Protein AF-A0A1V5X9T9-F1 (afdb_monomer)

Foldseek 3Di:
DDDDDDDDDDDDDDDDDDDDDDDDDDDDDDDDDDDDDDDDDDDDDDDDDDDDDDDDDDDDDDDDDDDDDDDDDDDDDDDDDDDDDDYDDDDDDDDDDDDDDDDFDFFFDDPQPLAAAEAEADQLDDAPPDAQKDKDDFDFKAKEFAFEDFLRHTYQRWIWIAGNQQFTADTHRDPPPDPCVVRHIYIYGNQKYKFFFFEQLDAALLQLLAAAACDDVRVVCQFDADFDPLCQCPVPPVHDHDDTDRHDDPLSSQLLVVQAVLLRHQEYCHQPGDAHRHQHQQDPVRNVPLLAFHEAEEACQQCCPVRDFDLDDNPGPHHHFCVRNVVGLAYEYEALLGFHSSRVVRLVNCCDDRNVNQALRYEYEFNQNDDLVSLLSNQLRNHAYEFFQQLSCRHHLGGHLVLLNQLSLHLYAYHQYYNHRGASYQLSSLVLVVCLLVQAALVSDDLSSVLCNGAQSSCSNGSQNQAGRGSDGLHRNFMWMFRNPVPPPPSSCSSSNDDSQRTAFTAHSNHTFKHQQVVCVSVVNVVFAWAQFFPCLVVDVCRRGGDSVTTMGGRGCVRRPPPRHPVSSQVSSVVRAGSDDPDDGVNRRDSQRADDPPDGWGQGADPQQRNGLNDGLVRDLASNHRFHQGPSCVRDADQPQPLSRGSSRQSASPHNVDNPHSDGRNSQQHSSQNDGSSQALDSNFRDVVNDQQCPQSHHPRPALCSNAHQHRSRAGDQDADAQQSCQVRDDFFGKHKHFQWFFQFFFDQDAQFGWTKTADPDHDQSRIAIEGAGRDGDPDDGAKTWIKIFGWHADQNGIHGYHPMDIDDIDHGDHDDAAEDELCCCPDPNVNSQASGKHKYAWWFWADDPPAIWTDDPPGTAGEDANRADEDDDDDHPDIFRMAIFGWHHHNNGIYTYGHYPVRGHD

Secondary structure (DSSP, 8-state):
------------------------------------------------------------------------------------------------------SPP--PPPPTT-PPEEEE-----SPPSSSS-EEE--SS-EEEEEEEE-SSEEEEEEEEEE-TTSBEEEEES--TTSTTTTTSEEEEEEEEEEEEPEEE----GGGTT---TTSGGGGGGTT---SBHHHHHHT-TTPPPP-------HHHHHHHHHHHHHTTEEEE--SS--S-SSEETT-GGGS-S-SSPPPEEES-TT--TT----SSS---S-PPPHHHHTTSS-EEEEE--BSSHHHHHHHHHTTSGGG---STTBEEEE-TT--HHHHHHHHHTTPEEEE-HHHHHHHHS----HHHHHTTT--EEE----TTTS-SSHHHHHHHHHHHHHHTSTT-S-HHHHHHHTTHHHHHTTT-TTTSSS--TTSB--EEEEEGGG-TT-TTHHHHT--TTTEEEEEETTEEEEEEHHHHHHTT-TTSEEPPPPTTGGG-GGGSSTBTTB-EEE-HHHHH-TT--HHHHHHHHTTTS-S--SSSPTTPPP-S--B-SSS-B-----SS-SS-SSS-TTT-SSTTS-----TTTTTS---SS-SSS-TTT-S-TT-TT-SS-----BTTBSS-SSS-TTT-SSTTS--TT---SS-SSS-TTT-SSTTS---TTPPPP--EE-HHHHHHH--TT-EEEEEEEEEEEE----TT-EEEEEE-SS--TT-EEEEEEETSPP---TT-EEEEEEEEEEETTEEEEPSS-EEEEEE--PPPPPEEE-HHHHHSTTGGGGBT-EEEEEEEEEEEETTEEEEEETTEEEEE--TT--SSSPPPTT-EEEEEEEEEEEETTEEEEE--SGGGEE-

Solvent-accessible surface area (backbone atoms only — not comparable to full-atom values): 49089 Å² total; per-residue (Å²): 134,87,81,88,86,85,89,88,82,89,80,92,88,89,83,91,84,94,85,92,87,90,81,87,84,87,77,89,85,83,82,87,88,88,89,84,88,89,84,85,88,80,87,87,87,84,91,81,84,85,84,87,86,87,81,89,85,85,85,87,84,88,86,89,78,88,86,87,84,85,86,89,86,84,88,89,85,87,82,84,89,89,88,86,82,84,84,89,84,80,89,82,91,80,82,90,82,91,78,93,80,79,67,89,65,76,26,68,69,69,64,94,80,77,68,59,51,78,42,84,41,55,85,66,68,74,54,48,100,68,68,56,54,46,76,47,91,53,48,74,22,37,35,42,32,14,31,30,46,35,63,59,34,32,22,42,36,6,33,39,33,28,42,75,83,8,35,21,71,34,61,41,59,74,52,72,84,42,87,56,44,85,47,20,20,37,37,45,13,48,44,21,28,39,34,33,12,26,27,35,51,28,32,34,33,35,35,44,66,36,43,34,61,31,43,81,97,34,46,86,46,59,85,49,61,46,46,36,58,42,24,38,70,66,37,35,97,90,40,71,48,62,96,71,60,79,74,33,50,72,41,27,29,31,36,48,38,46,29,27,38,45,48,24,33,33,34,29,28,25,67,79,40,78,81,38,79,37,28,28,46,48,33,66,96,30,39,81,77,63,64,61,72,32,26,44,74,30,81,52,50,40,49,43,84,90,50,72,77,46,64,71,76,71,88,54,84,38,67,58,35,31,72,63,49,68,70,41,73,14,31,38,34,52,38,12,47,25,56,32,52,35,18,27,33,47,45,61,45,34,62,39,81,71,23,32,62,66,32,58,57,23,18,38,32,52,45,33,24,60,50,70,70,53,41,54,54,44,21,75,39,50,24,19,40,29,43,32,63,31,30,33,14,34,43,46,17,41,59,55,66,55,55,36,37,51,67,42,19,28,38,50,15,32,19,37,39,39,45,41,33,14,27,75,24,54,34,56,38,33,53,34,50,50,51,37,25,64,41,22,40,61,50,68,71,51,44,57,55,58,44,34,17,25,12,44,29,12,12,56,44,55,67,35,56,62,35,39,28,41,49,44,53,49,12,42,30,32,30,16,30,21,51,16,79,90,22,81,90,40,62,45,42,21,59,48,69,27,52,64,71,31,34,45,35,25,20,54,46,58,40,81,43,37,22,33,36,70,56,37,36,72,71,74,43,60,86,36,44,73,39,67,46,32,76,55,19,86,82,38,84,66,16,65,40,16,46,60,48,41,60,27,26,36,33,46,40,83,65,57,35,98,84,47,36,60,69,55,17,45,62,57,21,51,87,55,48,53,72,49,53,73,65,83,52,88,67,61,45,44,52,56,30,38,39,80,67,98,48,57,24,67,34,58,53,47,98,58,21,47,13,10,40,61,51,45,40,94,79,36,50,32,50,42,21,51,55,51,55,35,78,69,50,81,66,34,60,53,44,76,49,67,66,68,47,14,32,55,59,33,77,29,49,80,40,60,88,43,92,80,41,94,63,50,51,36,49,55,21,76,46,34,44,81,49,42,45,66,75,37,40,34,58,77,39,64,49,72,81,64,52,42,79,50,69,31,63,48,12,46,83,65,38,90,41,48,78,48,67,32,44,38,46,47,63,50,62,58,52,80,45,53,45,33,57,43,70,75,69,58,54,72,71,40,48,40,19,35,66,59,28,26,24,70,38,67,48,70,79,56,79,59,72,12,20,35,22,33,26,32,82,68,80,50,75,30,12,24,33,32,39,38,41,38,71,44,74,66,90,73,54,67,7,24,27,27,24,41,39,34,34,35,32,69,58,59,81,29,69,27,29,43,68,88,51,48,79,44,75,79,42,90,51,73,63,76,82,57,48,78,49,55,43,51,47,58,69,41,96,54,22,75,36,39,34,37,26,56,32,30,35,64,58,33,30,31,36,78,46,91,96,48,37,18,43,32,38,90,94,30,64,37,38,48,41,65,91,60,48,75,48,76,84,76,85,61,60,81,42,64,25,55,30,39,34,29,29,34,43,46,55,85,80,43,60,35,36,36,37,42,40,61,86,30,52,38,99

Sequence (907 aa):
MQRKQSYSWLAASLGAAFVLFAGACGGDDSDSPPQGKPGVSGSGGGAGEAGMAGEAGTSGGGTGGEETGGGGTGGGGTGGGGTGGESGGTGGGGTGGGGAGGGPGQCSVPDPGETSAVHTCGSLGNPPASGTCSVTAGSGSTVYRGIVLAPDDVYEGGEVLVDSKGMIQCVGCDCSGDPSYAAATKVVCPKGVISPGLINAHDHVTFGNNRPYGTGDYNALKDVRYQHRHEWRKGKNGLPKIPVSGSASQAVQTGVELRFMMSGATSINGSNGAKGILRNLDRDDKNDGLGLGALEYQTFPLGDNDGQMIANGCNYPKMDTSSWAQGHPFYVPHVAEGINKEARNEFVCLSQGNNNLLFNKAAWIHGVGLVADDVKYFSRTGTKLIWSPRTNVSLYGDTNRLTLFHKAGAIIALGTDWVASGSMNLSRMFDCIRGLNENNFGGYFTDEDLWRMATTNGAFATGTDSVLGMLKKTYVADIAIFNGAKHDKNPHAAVTNAGLTDTVLVLRGGRPMYGDAALLTSLGKGGCEDMPPAADAASNSAWQTGVCGVPKKACVADDVGGGVTLAGVVGALTPIYPLYYCGVPEYEPSCVPMRTNPVSYGGIPTADDQDGDGIPDSADNCPTVFNPIRSLDGNKQGDFDGDGIGDECDVCPFDANNSACEYNWAANDVDCDGIKNGSDNCPYVANAGQEDQDGDGKGDACDKCPTVPNPGAQKCPAGTTSIEQARKTFSTGDDVMFQGVVVTGVRKPVGSSNGFYLSDPNPVPWGCIFVHTGKDTPTVSVGDRIDIKGVLDEYNGLNQLKIGFQITNSTPGAPLAPMVVTVAELVGANAESYESCRVEIQTVSTVTMGSGIAFAQGSSQIRASNFIWAGGAFPTAGKSYASVRGFSSVFGGDREYLPQTDADLTP

Mean predicted aligned error: 13.65 Å

Nearest PDB structures (foldseek):
  4v1y-assembly2_G  TM=6.852E-01  e=7.636E-18  Pseudomonas sp. ADP
  5hmf-assembly1_A  TM=7.311E-01  e=8.620E-17  Paenarthrobacter aurescens
  4f0r-assembly1_A  TM=6.823E-01  e=3.068E-16  Chromobacterium violaceum ATCC 12472
  5hme-assembly1_A  TM=6.903E-01  e=2.049E-16  Paenarthrobacter aurescens
  6oha-assembly1_A-2  TM=6.385E-01  e=9.788E-15  Saccharomyces cerevisiae S288C

pLDDT: mean 83.66, std 21.76, range [23.48, 98.81]

Radius of gyration: 33.35 Å; Cα contacts (8 Å, |Δi|>4): 2067; chains: 1; bounding box: 82×102×99 Å

Structure (mmCIF, N/CA/C/O backbone):
data_AF-A0A1V5X9T9-F1
#
_entry.id   AF-A0A1V5X9T9-F1
#
loop_
_atom_site.group_PDB
_atom_site.id
_atom_site.type_symbol
_atom_site.label_atom_id
_atom_site.label_alt_id
_atom_site.label_comp_id
_atom_site.label_asym_id
_atom_site.label_entity_id
_atom_site.label_seq_id
_atom_site.pdbx_PDB_ins_code
_atom_site.Cartn_x
_atom_site.Cartn_y
_atom_site.Cartn_z
_atom_site.occupancy
_atom_site.B_iso_or_equiv
_atom_site.auth_seq_id
_atom_site.auth_comp_id
_atom_site.auth_asym_id
_atom_site.auth_atom_id
_atom_site.pdbx_PDB_model_num
ATOM 1 N N . MET A 1 1 ? -10.183 59.490 12.803 1.00 29.75 1 MET A N 1
ATOM 2 C CA . MET A 1 1 ? -11.385 59.346 13.656 1.00 29.75 1 MET A CA 1
ATOM 3 C C . MET A 1 1 ? -11.440 57.892 14.082 1.00 29.75 1 MET A C 1
ATOM 5 O O . MET A 1 1 ? -11.412 57.044 13.213 1.00 29.75 1 MET A O 1
ATOM 9 N N . GLN A 1 2 ? -11.052 57.623 15.330 1.00 28.70 2 GLN A N 1
ATOM 10 C CA . GLN A 1 2 ? -11.929 57.299 16.474 1.00 28.70 2 GLN A CA 1
ATOM 11 C C . GLN A 1 2 ? -12.209 55.784 16.528 1.00 28.70 2 GLN A C 1
ATOM 13 O O . GLN A 1 2 ? -12.615 55.224 15.529 1.00 28.70 2 GLN A O 1
ATOM 18 N N . ARG A 1 3 ? -12.033 55.062 17.638 1.00 26.33 3 ARG A N 1
ATOM 19 C CA . ARG A 1 3 ? -11.663 55.416 19.017 1.00 26.33 3 ARG A CA 1
ATOM 20 C C . ARG A 1 3 ? -11.186 54.138 19.725 1.00 26.33 3 ARG A C 1
ATOM 22 O O . ARG A 1 3 ? -11.786 53.084 19.574 1.00 26.33 3 ARG A O 1
ATOM 29 N N . LYS A 1 4 ? -10.127 54.298 20.519 1.00 31.45 4 LYS A N 1
ATOM 30 C CA . LYS A 1 4 ? -9.662 53.414 21.598 1.00 31.45 4 LYS A CA 1
ATOM 31 C C . LYS A 1 4 ? -10.639 53.447 22.784 1.00 31.45 4 LYS A C 1
ATOM 33 O O . LYS A 1 4 ? -11.271 54.484 22.975 1.00 31.45 4 LYS A O 1
ATOM 38 N N . GLN A 1 5 ? -10.568 52.454 23.674 1.00 28.72 5 GLN A N 1
ATOM 39 C CA . GLN A 1 5 ? -10.102 52.706 25.047 1.00 28.72 5 GLN A CA 1
ATOM 40 C C . GLN A 1 5 ? -9.668 51.431 25.789 1.00 28.72 5 GLN A C 1
ATOM 42 O O . GLN A 1 5 ? -10.273 50.373 25.678 1.00 28.72 5 GLN A O 1
ATOM 47 N N . SER A 1 6 ? -8.557 51.602 26.500 1.00 28.83 6 SER A N 1
ATOM 48 C CA . SER A 1 6 ? -7.840 50.712 27.418 1.00 28.83 6 SER A CA 1
ATOM 49 C C . SER A 1 6 ? -8.423 50.802 28.835 1.00 28.83 6 SER A C 1
ATOM 51 O O . SER A 1 6 ? -9.151 51.751 29.081 1.00 28.83 6 SER A O 1
ATOM 53 N N . TYR A 1 7 ? -7.992 49.952 29.778 1.00 23.48 7 TYR A N 1
ATOM 54 C CA . TYR A 1 7 ? -7.435 50.391 31.076 1.00 23.48 7 TYR A CA 1
ATOM 55 C C . TYR A 1 7 ? -6.606 49.266 31.730 1.00 23.48 7 TYR A C 1
ATOM 57 O O . TYR A 1 7 ? -6.985 48.101 31.718 1.00 23.48 7 TYR A O 1
ATOM 65 N N . SER A 1 8 ? -5.448 49.665 32.260 1.00 24.98 8 SER A N 1
ATOM 66 C CA . SER A 1 8 ? -4.505 48.915 33.108 1.00 24.98 8 SER A CA 1
ATOM 67 C C . SER A 1 8 ? -4.621 49.428 34.558 1.00 24.98 8 SER A C 1
ATOM 69 O O . SER A 1 8 ? -5.378 50.371 34.774 1.00 24.98 8 SER A O 1
ATOM 71 N N . TRP A 1 9 ? -3.844 48.848 35.487 1.00 24.05 9 TRP A N 1
ATOM 72 C CA . TRP A 1 9 ? -3.087 49.442 36.626 1.00 24.05 9 TRP A CA 1
ATOM 73 C C . TRP A 1 9 ? -3.124 48.473 37.838 1.00 24.05 9 TRP A C 1
ATOM 75 O O . TRP A 1 9 ? -4.208 48.095 38.261 1.00 24.05 9 TRP A O 1
ATOM 85 N N . LEU A 1 10 ? -1.997 47.841 38.236 1.00 27.02 10 LEU A N 1
ATOM 86 C CA . LEU A 1 10 ? -0.886 48.296 39.129 1.00 27.02 10 LEU A CA 1
ATOM 87 C C . LEU A 1 10 ? -1.239 48.150 40.636 1.00 27.02 10 LEU A C 1
ATOM 89 O O . LEU A 1 10 ? -2.405 48.266 40.971 1.00 27.02 10 LEU A O 1
ATOM 93 N N . ALA A 1 11 ? -0.361 47.911 41.626 1.00 27.97 11 ALA A N 1
ATOM 94 C CA . ALA A 1 11 ? 1.094 48.052 41.828 1.00 27.97 11 ALA A CA 1
ATOM 95 C C . ALA A 1 11 ? 1.506 47.235 43.106 1.00 27.97 11 ALA A C 1
ATOM 97 O O . ALA A 1 11 ? 0.635 46.996 43.936 1.00 27.97 11 ALA A O 1
ATOM 98 N N . ALA A 1 12 ? 2.735 46.690 43.241 1.00 29.16 12 ALA A N 1
ATOM 99 C CA . ALA A 1 12 ? 3.915 47.232 43.985 1.00 29.16 12 ALA A CA 1
ATOM 100 C C . ALA A 1 12 ? 3.865 47.038 45.536 1.00 29.16 12 ALA A C 1
ATOM 102 O O . ALA A 1 12 ? 2.781 47.051 46.095 1.00 29.16 12 ALA A O 1
ATOM 103 N N . SER A 1 13 ? 4.921 46.897 46.363 1.00 28.73 13 SER A N 1
ATOM 104 C CA . SER A 1 13 ? 6.408 46.864 46.294 1.00 28.73 13 SER A CA 1
ATOM 105 C C . SER A 1 13 ? 6.989 46.824 47.742 1.00 28.73 13 SER A C 1
ATOM 107 O O . SER A 1 13 ? 6.214 47.071 48.662 1.00 28.73 13 SER A O 1
ATOM 109 N N . LEU A 1 14 ? 8.330 46.661 47.891 1.00 23.80 14 LEU A N 1
ATOM 110 C CA . LEU A 1 14 ? 9.285 47.011 49.006 1.00 23.80 14 LEU A CA 1
ATOM 111 C C . LEU A 1 14 ? 10.037 45.784 49.596 1.00 23.80 14 LEU A C 1
ATOM 113 O O . LEU A 1 14 ? 9.396 44.781 49.859 1.00 23.80 14 LEU A O 1
ATOM 117 N N . GLY A 1 15 ? 11.353 45.739 49.884 1.00 25.14 15 GLY A N 1
ATOM 118 C CA . GLY A 1 15 ? 12.494 46.664 49.735 1.00 25.14 15 GLY A CA 1
ATOM 119 C C . GLY A 1 15 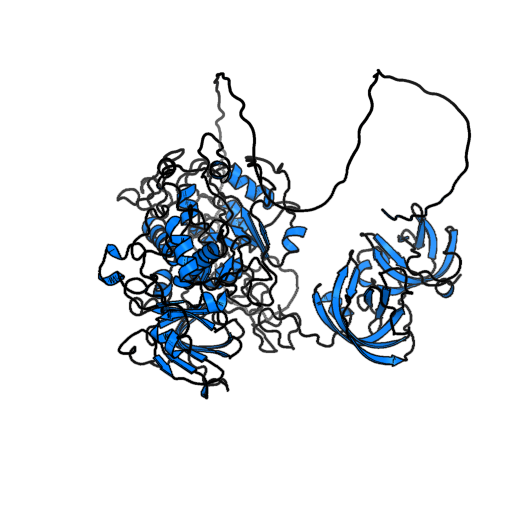? 13.540 46.566 50.891 1.00 25.14 15 GLY A C 1
ATOM 120 O O . GLY A 1 15 ? 13.201 46.976 51.991 1.00 25.14 15 GLY A O 1
ATOM 121 N N . ALA A 1 16 ? 14.791 46.136 50.584 1.00 27.92 16 ALA A N 1
ATOM 122 C CA . ALA A 1 16 ? 16.129 46.402 51.222 1.00 27.92 16 ALA A CA 1
ATOM 123 C C . ALA A 1 16 ? 16.453 45.881 52.676 1.00 27.92 16 ALA A C 1
ATOM 125 O O . ALA A 1 16 ? 15.533 45.737 53.464 1.00 27.92 16 ALA A O 1
ATOM 126 N N . ALA A 1 17 ? 17.689 45.597 53.175 1.00 28.34 17 ALA A N 1
ATOM 127 C CA . ALA A 1 17 ? 19.102 45.775 52.741 1.00 28.34 17 ALA A CA 1
ATOM 128 C C . ALA A 1 17 ? 20.172 45.052 53.664 1.00 28.34 17 ALA A C 1
ATOM 130 O O . ALA A 1 17 ? 19.862 44.808 54.825 1.00 28.34 17 ALA A O 1
ATOM 131 N N . PHE A 1 18 ? 21.438 44.903 53.174 1.00 24.08 18 PHE A N 1
ATOM 132 C CA . PHE A 1 18 ? 22.801 44.842 53.838 1.00 24.08 18 PHE A CA 1
ATOM 133 C C . PHE A 1 18 ? 23.236 43.610 54.716 1.00 24.08 18 PHE A C 1
ATOM 135 O O . PHE A 1 18 ? 22.434 43.147 55.510 1.00 24.08 18 PHE A O 1
ATOM 142 N N . VAL A 1 19 ? 24.447 42.976 54.668 1.00 25.09 19 VAL A N 1
ATOM 143 C CA . VAL A 1 19 ? 25.884 43.410 54.802 1.00 25.09 19 VAL A CA 1
ATOM 144 C C . VAL A 1 19 ? 26.933 42.304 54.375 1.00 25.09 19 VAL A C 1
ATOM 146 O O . VAL A 1 19 ? 26.718 41.148 54.711 1.00 25.09 19 VAL A O 1
ATOM 149 N N . LEU A 1 20 ? 28.059 42.714 53.720 1.00 25.80 20 LEU A N 1
ATOM 150 C CA . LEU A 1 20 ? 29.525 42.305 53.647 1.00 25.80 20 LEU A CA 1
ATOM 151 C C . LEU A 1 20 ? 30.052 40.878 54.063 1.00 25.80 20 LEU A C 1
ATOM 153 O O . LEU A 1 20 ? 29.479 40.277 54.954 1.00 25.80 20 LEU A O 1
ATOM 157 N N . PHE A 1 21 ? 31.179 40.265 53.602 1.00 25.25 21 PHE A N 1
ATOM 158 C CA . PHE A 1 21 ? 32.531 40.703 53.144 1.00 25.25 21 PHE A CA 1
ATOM 159 C C . PHE A 1 21 ? 33.311 39.564 52.377 1.00 25.25 21 PHE A C 1
ATOM 161 O O . PHE A 1 21 ? 33.270 38.415 52.798 1.00 25.25 21 PHE A O 1
ATOM 168 N N . ALA A 1 22 ? 34.056 39.958 51.323 1.00 26.48 22 ALA A N 1
ATOM 169 C CA . ALA A 1 22 ? 35.305 39.484 50.652 1.00 26.48 22 ALA A CA 1
ATOM 170 C C . ALA A 1 22 ? 35.710 38.028 50.283 1.00 26.48 22 ALA A C 1
ATOM 172 O O . ALA A 1 22 ? 35.716 37.110 51.096 1.00 26.48 22 ALA A O 1
ATOM 173 N N . GLY A 1 23 ? 36.317 37.962 49.076 1.00 25.78 23 GLY A N 1
ATOM 174 C CA . GLY A 1 23 ? 37.360 37.022 48.622 1.00 25.78 23 GLY A CA 1
ATOM 175 C C . GLY A 1 23 ? 37.301 36.717 47.106 1.00 25.78 23 GLY A C 1
ATOM 176 O O . GLY A 1 23 ? 36.854 35.637 46.757 1.00 25.78 23 GLY A O 1
ATOM 177 N N . ALA A 1 24 ? 37.453 37.679 46.173 1.00 28.02 24 ALA A N 1
ATOM 178 C CA . ALA A 1 24 ? 38.712 38.048 45.471 1.00 28.02 24 ALA A CA 1
ATOM 179 C C . ALA A 1 24 ? 39.486 36.833 44.894 1.00 28.02 24 ALA A C 1
ATOM 181 O O . ALA A 1 24 ? 39.808 35.928 45.652 1.00 28.02 24 ALA A O 1
ATOM 182 N N . CYS A 1 25 ? 39.867 36.710 43.615 1.00 25.33 25 CYS A N 1
ATOM 183 C CA . CYS A 1 25 ? 39.962 37.575 42.419 1.00 25.33 25 CYS A CA 1
ATOM 184 C C . CYS A 1 25 ? 39.828 36.649 41.180 1.00 25.33 25 CYS A C 1
ATOM 186 O O . CYS A 1 25 ? 40.180 35.476 41.289 1.00 25.33 25 CYS A O 1
ATOM 188 N N . GLY A 1 26 ? 39.325 37.044 40.004 1.00 28.17 26 GLY A N 1
ATOM 189 C CA . GLY A 1 26 ? 39.460 38.322 39.281 1.00 28.17 26 GLY A CA 1
ATOM 190 C C . GLY A 1 26 ? 40.519 38.144 38.176 1.00 28.17 26 GLY A C 1
ATOM 191 O O . GLY A 1 26 ? 41.559 37.551 38.448 1.00 28.17 26 GLY A O 1
ATOM 192 N N . GLY A 1 27 ? 40.351 38.575 36.928 1.00 29.17 27 GLY A N 1
ATOM 193 C CA . GLY A 1 27 ? 39.357 39.436 36.277 1.00 29.17 27 GLY A CA 1
ATOM 194 C C . GLY A 1 27 ? 39.598 39.373 34.750 1.00 29.17 27 GLY A C 1
ATOM 195 O O . GLY A 1 27 ? 40.631 38.846 34.329 1.00 29.17 27 GLY A O 1
ATOM 196 N N . ASP A 1 28 ? 38.608 39.663 33.903 1.00 31.91 28 ASP A N 1
ATOM 197 C CA . ASP A 1 28 ? 38.142 41.021 33.524 1.00 31.91 28 ASP A CA 1
ATOM 198 C C . ASP A 1 28 ? 39.158 41.682 32.565 1.00 31.91 28 ASP A C 1
ATOM 200 O O . ASP A 1 28 ? 40.362 41.510 32.709 1.00 31.91 28 ASP A O 1
ATOM 204 N N . ASP A 1 29 ? 38.827 42.464 31.546 1.00 31.67 29 ASP A N 1
ATOM 205 C CA . ASP A 1 29 ? 37.596 43.112 31.103 1.00 31.67 29 ASP A CA 1
ATOM 206 C C . ASP A 1 29 ? 37.936 43.799 29.762 1.00 31.67 29 ASP A C 1
ATOM 208 O O . ASP A 1 29 ? 39.116 43.960 29.428 1.00 31.67 29 ASP A O 1
ATOM 212 N N . SER A 1 30 ? 36.935 44.289 29.026 1.00 26.73 30 SER A N 1
ATOM 213 C CA . SER A 1 30 ? 36.729 45.747 28.855 1.00 26.73 30 SER A CA 1
ATOM 214 C C . SER A 1 30 ? 35.942 46.144 27.594 1.00 26.73 30 SER A C 1
ATOM 216 O O . SER A 1 30 ? 36.317 45.872 26.457 1.00 26.73 30 SER A O 1
ATOM 218 N N . ASP A 1 31 ? 34.845 46.849 27.882 1.00 26.97 31 ASP A N 1
ATOM 219 C CA . ASP A 1 31 ? 34.417 48.139 27.327 1.00 26.97 31 ASP A CA 1
ATOM 220 C C . ASP A 1 31 ? 33.987 48.313 25.852 1.00 26.97 31 ASP A C 1
ATOM 222 O O . ASP A 1 31 ? 34.761 48.367 24.901 1.00 26.97 31 ASP A O 1
ATOM 226 N N . SER A 1 32 ? 32.684 48.599 25.719 1.00 26.34 32 SER A N 1
ATOM 227 C CA . SER A 1 32 ? 32.084 49.585 24.785 1.00 26.34 32 SER A CA 1
ATOM 228 C C . SER A 1 32 ? 32.168 51.007 25.416 1.00 26.34 32 SER A C 1
ATOM 230 O O . SER A 1 32 ? 32.706 51.080 26.518 1.00 26.34 32 SER A O 1
ATOM 232 N N . PRO A 1 33 ? 31.579 52.135 24.912 1.00 47.97 33 PRO A N 1
ATOM 233 C CA . PRO A 1 33 ? 30.671 52.421 23.767 1.00 47.97 33 PRO A CA 1
ATOM 234 C C . PRO A 1 33 ? 31.127 53.757 23.045 1.00 47.97 33 PRO A C 1
ATOM 236 O O . PRO A 1 33 ? 32.329 54.003 23.106 1.00 47.97 33 PRO A O 1
ATOM 239 N N . PRO A 1 34 ? 30.331 54.685 22.417 1.00 40.62 34 PRO A N 1
ATOM 240 C CA . PRO A 1 34 ? 28.868 54.792 22.272 1.00 40.62 34 PRO A CA 1
ATOM 241 C C . PRO A 1 34 ? 28.279 55.422 20.969 1.00 40.62 34 PRO A C 1
ATOM 243 O O . PRO A 1 34 ? 28.959 56.001 20.133 1.00 40.62 34 PRO A O 1
ATOM 246 N N . GLN A 1 35 ? 26.935 55.419 20.953 1.00 24.69 35 GLN A N 1
ATOM 247 C CA . GLN A 1 35 ? 25.982 56.412 20.399 1.00 24.69 35 GLN A CA 1
ATOM 248 C C . GLN A 1 35 ? 25.207 56.067 19.114 1.00 24.69 35 GLN A C 1
ATOM 250 O O . GLN A 1 35 ? 25.778 55.894 18.047 1.00 24.69 35 GLN A O 1
ATOM 255 N N . GLY A 1 36 ? 23.865 56.128 19.226 1.00 25.28 36 GLY A N 1
ATOM 256 C CA . GLY A 1 36 ? 22.989 56.486 18.097 1.00 25.28 36 GLY A CA 1
ATOM 257 C C . GLY A 1 36 ? 21.684 55.697 17.903 1.00 25.28 36 GLY A C 1
ATOM 258 O O . GLY A 1 36 ? 21.521 55.035 16.892 1.00 25.28 36 GLY A O 1
ATOM 259 N N . LYS A 1 37 ? 20.733 55.799 18.842 1.00 26.12 37 LYS A N 1
ATOM 260 C CA . LYS A 1 37 ? 19.285 55.468 18.702 1.00 26.12 37 LYS A CA 1
ATOM 261 C C . LYS A 1 37 ? 18.599 56.231 17.526 1.00 26.12 37 LYS A C 1
ATOM 263 O O . LYS A 1 37 ? 19.155 57.248 17.122 1.00 26.12 37 LYS A O 1
ATOM 268 N N . PRO A 1 38 ? 17.294 56.016 17.205 1.00 38.31 38 PRO A N 1
ATOM 269 C CA . PRO A 1 38 ? 16.464 54.787 17.188 1.00 38.31 38 PRO A CA 1
ATOM 270 C C . PRO A 1 38 ? 15.425 54.727 16.017 1.00 38.31 38 PRO A C 1
ATOM 272 O O . PRO A 1 38 ? 15.161 55.724 15.352 1.00 38.31 38 PRO A O 1
ATOM 275 N N . GLY A 1 39 ? 14.710 53.601 15.864 1.00 24.17 39 GLY A N 1
ATOM 276 C CA . GLY A 1 39 ? 13.440 53.516 15.104 1.00 24.17 39 GLY A CA 1
ATOM 277 C C . GLY A 1 39 ? 13.076 52.073 14.711 1.00 24.17 39 GLY A C 1
ATOM 278 O O . GLY A 1 39 ? 13.579 51.594 13.712 1.00 24.17 39 GLY A O 1
ATOM 279 N N . VAL A 1 40 ? 12.479 51.258 15.592 1.00 26.22 40 VAL A N 1
ATOM 280 C CA . VAL A 1 40 ? 11.028 50.990 15.790 1.00 26.22 40 VAL A CA 1
ATOM 281 C C . VAL A 1 40 ? 10.386 50.005 14.785 1.00 26.22 40 VAL A C 1
ATOM 283 O O . VAL A 1 40 ? 10.335 50.267 13.591 1.00 26.22 40 VAL A O 1
ATOM 286 N N . SER A 1 41 ? 9.738 48.983 15.379 1.00 24.81 41 SER A N 1
ATOM 287 C CA . SER A 1 41 ? 8.691 48.046 14.891 1.00 24.81 41 SER A CA 1
ATOM 288 C C . SER A 1 41 ? 9.126 46.886 13.977 1.00 24.81 41 SER A C 1
ATOM 290 O O . SER A 1 41 ? 9.930 47.091 13.088 1.00 24.81 41 SER A O 1
ATOM 292 N N . GLY A 1 42 ? 8.641 45.646 14.123 1.00 25.25 42 GLY A N 1
ATOM 293 C CA . GLY A 1 42 ? 7.648 45.070 15.038 1.00 25.25 42 GLY A CA 1
ATOM 294 C C . GLY A 1 42 ? 7.390 43.573 14.748 1.00 25.25 42 GLY A C 1
ATOM 295 O O . GLY A 1 42 ? 7.763 43.087 13.690 1.00 25.25 42 GLY A O 1
ATOM 296 N N . SER A 1 43 ? 6.741 42.912 15.721 1.00 26.44 43 SER A N 1
ATOM 297 C CA . SER A 1 43 ? 5.884 41.697 15.681 1.00 26.44 43 SER A CA 1
ATOM 298 C C . SER A 1 43 ? 6.342 40.391 15.009 1.00 26.44 43 SER A C 1
ATOM 300 O O . SER A 1 43 ? 6.754 40.364 13.858 1.00 26.44 43 SER A O 1
ATOM 302 N N . GLY A 1 44 ? 6.100 39.278 15.715 1.00 26.27 44 GLY A N 1
ATOM 303 C CA . GLY A 1 44 ? 6.104 37.922 15.160 1.00 26.27 44 GLY A CA 1
ATOM 304 C C . GLY A 1 44 ? 4.726 37.409 14.713 1.00 26.27 44 GLY A C 1
ATOM 305 O O . GLY A 1 44 ? 3.707 38.037 14.995 1.00 26.27 44 GLY A O 1
ATOM 306 N N . GLY A 1 45 ? 4.741 36.215 14.101 1.00 25.89 45 GLY A N 1
ATOM 307 C CA . GLY A 1 45 ? 3.624 35.261 14.016 1.00 25.89 45 GLY A CA 1
ATOM 308 C C . GLY A 1 45 ? 3.021 35.000 12.623 1.00 25.89 45 GLY A C 1
ATOM 309 O O . GLY A 1 45 ? 2.384 35.886 12.072 1.00 25.89 45 GLY A O 1
ATOM 310 N N . GLY A 1 46 ? 3.102 33.739 12.155 1.00 24.17 46 GLY A N 1
ATOM 311 C CA . GLY A 1 46 ? 2.033 33.056 11.393 1.00 24.17 46 GLY A CA 1
ATOM 312 C C . GLY A 1 46 ? 2.113 32.983 9.853 1.00 24.17 46 GLY A C 1
ATOM 313 O O . GLY A 1 46 ? 1.912 33.985 9.189 1.00 24.17 46 GLY A O 1
ATOM 314 N N . ALA A 1 47 ? 2.319 31.753 9.350 1.00 27.34 47 ALA A N 1
ATOM 315 C CA . ALA A 1 47 ? 1.889 31.104 8.089 1.00 27.34 47 ALA A CA 1
ATOM 316 C C . ALA A 1 47 ? 1.661 31.900 6.772 1.00 27.34 47 ALA A C 1
ATOM 318 O O . ALA A 1 47 ? 0.849 32.818 6.723 1.00 27.34 47 ALA A O 1
ATOM 319 N N . GLY A 1 48 ? 2.218 31.376 5.662 1.00 23.58 48 GLY A N 1
ATOM 320 C CA . GLY A 1 48 ? 1.711 31.582 4.291 1.00 23.58 48 GLY A CA 1
ATOM 321 C C . GLY A 1 48 ? 2.764 31.889 3.210 1.00 23.58 48 GLY A C 1
ATOM 322 O O . GLY A 1 48 ? 3.413 32.920 3.275 1.00 23.58 48 GLY A O 1
ATOM 323 N N . GLU A 1 49 ? 2.860 30.986 2.225 1.00 24.81 49 GLU A N 1
ATOM 324 C CA . GLU A 1 49 ? 3.166 31.168 0.786 1.00 24.81 49 GLU A CA 1
ATOM 325 C C . GLU A 1 49 ? 4.397 31.959 0.257 1.00 24.81 49 GLU A C 1
ATOM 327 O O . GLU A 1 49 ? 4.614 33.127 0.541 1.00 24.81 49 GLU A O 1
ATOM 332 N N . ALA A 1 50 ? 5.084 31.286 -0.684 1.00 25.53 50 ALA A N 1
ATOM 333 C CA . ALA A 1 50 ? 5.651 31.756 -1.961 1.00 25.53 50 ALA A CA 1
ATOM 334 C C . ALA A 1 50 ? 6.680 32.915 -2.037 1.00 25.53 50 ALA A C 1
ATOM 336 O O . ALA A 1 50 ? 6.403 34.065 -1.725 1.00 25.53 50 ALA A O 1
ATOM 337 N N . GLY A 1 51 ? 7.787 32.628 -2.744 1.00 24.38 51 GLY A N 1
ATOM 338 C CA . GLY A 1 51 ? 8.289 33.529 -3.792 1.00 24.38 51 GLY A CA 1
ATOM 339 C C . GLY A 1 51 ? 9.596 34.298 -3.546 1.00 24.38 51 GLY A C 1
ATOM 340 O O . GLY A 1 51 ? 9.602 35.343 -2.918 1.00 24.38 51 GLY A O 1
ATOM 341 N N . MET A 1 52 ? 10.638 33.847 -4.259 1.00 27.02 52 MET A N 1
ATOM 342 C CA . MET A 1 52 ? 11.541 34.656 -5.104 1.00 27.02 52 MET A CA 1
ATOM 343 C C . MET A 1 52 ? 12.617 35.605 -4.516 1.00 27.02 52 MET A C 1
ATOM 345 O O . MET A 1 52 ? 12.332 36.623 -3.902 1.00 27.02 52 MET A O 1
ATOM 349 N N . ALA A 1 53 ? 13.840 35.338 -5.013 1.00 26.95 53 ALA A N 1
ATOM 350 C CA . ALA A 1 53 ? 14.762 36.246 -5.725 1.00 26.95 53 ALA A CA 1
ATOM 351 C C . ALA A 1 53 ? 16.002 36.833 -5.011 1.00 26.95 53 ALA A C 1
ATOM 353 O O . ALA A 1 53 ? 15.924 37.396 -3.927 1.00 26.95 53 ALA A O 1
ATOM 354 N N . GLY A 1 54 ? 17.114 36.795 -5.772 1.00 24.25 54 GLY A N 1
ATOM 355 C CA . GLY A 1 54 ? 18.314 37.645 -5.661 1.00 24.25 54 GLY A CA 1
ATOM 356 C C . GLY A 1 54 ? 19.456 37.038 -4.835 1.00 24.25 54 GLY A C 1
ATOM 357 O O . GLY A 1 54 ? 19.204 36.499 -3.774 1.00 24.25 54 GLY A O 1
ATOM 358 N N . GLU A 1 55 ? 20.737 37.053 -5.202 1.00 27.73 55 GLU A N 1
ATOM 359 C CA . GLU A 1 55 ? 21.484 37.737 -6.259 1.00 27.73 55 GLU A CA 1
ATOM 360 C C . GLU A 1 55 ? 22.833 37.022 -6.492 1.00 27.73 55 GLU A C 1
ATOM 362 O O . GLU A 1 55 ? 23.268 36.166 -5.723 1.00 27.73 55 GLU A O 1
ATOM 367 N N . ALA A 1 56 ? 23.471 37.398 -7.598 1.00 25.30 56 ALA A N 1
ATOM 368 C CA . ALA A 1 56 ? 24.748 36.931 -8.110 1.00 25.30 56 ALA A CA 1
ATOM 369 C C . ALA A 1 56 ? 25.962 37.234 -7.209 1.00 25.30 56 ALA A C 1
ATOM 371 O O . ALA A 1 56 ? 26.013 38.247 -6.518 1.00 25.30 56 ALA A O 1
ATOM 372 N N . GLY A 1 57 ? 27.008 36.412 -7.334 1.00 25.83 57 GLY A N 1
ATOM 373 C CA . GLY A 1 57 ? 28.329 36.691 -6.771 1.00 25.83 57 GLY A CA 1
ATOM 374 C C . GLY A 1 57 ? 29.387 35.733 -7.311 1.00 25.83 57 GLY A C 1
ATOM 375 O O . GLY A 1 57 ? 29.397 34.551 -7.002 1.00 25.83 57 GLY A O 1
ATOM 376 N N . THR A 1 58 ? 30.246 36.254 -8.173 1.00 24.22 58 THR A N 1
ATOM 377 C CA . THR A 1 58 ? 31.306 35.580 -8.925 1.00 24.22 58 THR A CA 1
ATOM 378 C C . THR A 1 58 ? 32.566 35.250 -8.107 1.00 24.22 58 THR A C 1
ATOM 380 O O . THR A 1 58 ? 32.944 36.016 -7.227 1.00 24.22 58 THR A O 1
ATOM 383 N N . SER A 1 59 ? 33.317 34.255 -8.608 1.00 25.42 59 SER A N 1
ATOM 384 C CA . SER A 1 59 ? 34.794 34.200 -8.750 1.00 25.42 59 SER A CA 1
ATOM 385 C C . SER A 1 59 ? 35.679 33.463 -7.723 1.00 25.42 59 SER A C 1
ATOM 387 O O . SER A 1 59 ? 35.599 33.695 -6.524 1.00 25.42 59 SER A O 1
ATOM 389 N N . GLY A 1 60 ? 36.615 32.678 -8.296 1.00 25.31 60 GLY A N 1
ATOM 390 C CA . GLY A 1 60 ? 37.929 32.266 -7.761 1.00 25.31 60 GLY A CA 1
ATOM 391 C C . GLY A 1 60 ? 37.908 31.018 -6.869 1.00 25.31 60 GLY A C 1
ATOM 392 O O . GLY A 1 60 ? 37.136 30.968 -5.931 1.00 25.31 60 GLY A O 1
ATOM 393 N N . GLY A 1 61 ? 38.694 29.954 -7.052 1.00 24.03 61 GLY A N 1
ATOM 394 C CA . GLY A 1 61 ? 39.942 29.744 -7.790 1.00 24.03 61 GLY A CA 1
ATOM 395 C C . GLY A 1 61 ? 40.962 29.047 -6.865 1.00 24.03 61 GLY A C 1
ATOM 396 O O . GLY A 1 61 ? 41.183 29.532 -5.763 1.00 24.03 61 GLY A O 1
ATOM 397 N N . GLY A 1 62 ? 41.593 27.957 -7.329 1.00 25.95 62 GLY A N 1
ATOM 398 C CA . GLY A 1 62 ? 42.791 27.323 -6.727 1.00 25.95 62 GLY A CA 1
ATOM 399 C C . GLY A 1 62 ? 42.507 26.010 -5.970 1.00 25.95 62 GLY A C 1
ATOM 400 O O . GLY A 1 62 ? 41.796 26.044 -4.979 1.00 25.95 62 GLY A O 1
ATOM 401 N N . THR A 1 63 ? 42.820 24.798 -6.457 1.00 25.20 63 THR A N 1
ATOM 402 C CA . THR A 1 63 ? 44.100 24.107 -6.792 1.00 25.20 63 THR A CA 1
ATOM 403 C C . THR A 1 63 ? 44.878 23.517 -5.608 1.00 25.20 63 THR A C 1
ATOM 405 O O . THR A 1 63 ? 45.333 24.268 -4.750 1.00 25.20 63 THR A O 1
ATOM 408 N N . GLY A 1 64 ? 45.168 22.209 -5.724 1.00 25.94 64 GLY A N 1
ATOM 409 C CA . GLY A 1 64 ? 46.283 21.466 -5.101 1.00 25.94 64 GLY A CA 1
ATOM 410 C C . GLY A 1 64 ? 45.935 20.823 -3.757 1.00 25.94 64 GLY A C 1
ATOM 411 O O . GLY A 1 64 ? 45.293 21.460 -2.936 1.00 25.94 64 GLY A O 1
ATOM 412 N N . GLY A 1 65 ? 46.297 19.588 -3.421 1.00 27.14 65 GLY A N 1
ATOM 413 C CA . GLY A 1 65 ? 47.124 18.506 -3.982 1.00 27.14 65 GLY A CA 1
ATOM 414 C C . GLY A 1 65 ? 47.077 17.391 -2.910 1.00 27.14 65 GLY A C 1
ATOM 415 O O . GLY A 1 65 ? 46.925 17.710 -1.735 1.00 27.14 65 GLY A O 1
ATOM 416 N N . GLU A 1 66 ? 46.806 16.138 -3.270 1.00 27.28 66 GLU A N 1
ATOM 417 C CA . GLU A 1 66 ? 47.777 15.035 -3.430 1.00 27.28 66 GLU A CA 1
ATOM 418 C C . GLU A 1 66 ? 48.544 14.577 -2.171 1.00 27.28 66 GLU A C 1
ATOM 420 O O . GLU A 1 66 ? 48.877 15.366 -1.295 1.00 27.28 66 GLU A O 1
ATOM 425 N N . GLU A 1 67 ? 48.857 13.271 -2.196 1.00 28.72 67 GLU A N 1
ATOM 426 C CA . GLU A 1 67 ? 49.705 12.458 -1.296 1.00 28.72 67 GLU A CA 1
ATOM 427 C C . GLU A 1 67 ? 49.003 11.786 -0.092 1.00 28.72 67 GLU A C 1
ATOM 429 O O . GLU A 1 67 ? 48.610 12.433 0.870 1.00 28.72 67 GLU A O 1
ATOM 434 N N . THR A 1 68 ? 48.600 10.503 -0.151 1.00 27.12 68 THR A N 1
ATOM 435 C CA . THR A 1 68 ? 49.309 9.195 -0.279 1.00 27.12 68 THR A CA 1
ATOM 436 C C . THR A 1 68 ? 49.655 8.541 1.063 1.00 27.12 68 THR A C 1
ATOM 438 O O . THR A 1 68 ? 50.365 9.124 1.873 1.00 27.12 68 THR A O 1
ATOM 441 N N . GLY A 1 69 ? 49.312 7.249 1.190 1.00 27.58 69 GLY A N 1
ATOM 442 C CA . GLY A 1 69 ? 50.308 6.244 1.588 1.00 27.58 69 GLY A CA 1
ATOM 443 C C . GLY A 1 69 ? 50.003 5.324 2.779 1.00 27.58 69 GLY A C 1
ATOM 444 O O . GLY A 1 69 ? 50.165 5.731 3.920 1.00 27.58 69 GLY A O 1
ATOM 445 N N . GLY A 1 70 ? 49.758 4.040 2.461 1.00 27.84 70 GLY A N 1
ATOM 446 C CA . GLY A 1 70 ? 50.189 2.846 3.224 1.00 27.84 70 GLY A CA 1
ATOM 447 C C . GLY A 1 70 ? 49.322 2.450 4.428 1.00 27.84 70 GLY A C 1
ATOM 448 O O . GLY A 1 70 ? 49.006 3.274 5.265 1.00 27.84 70 GLY A O 1
ATOM 449 N N . GLY A 1 71 ? 48.892 1.203 4.629 1.00 26.97 71 GLY A N 1
ATOM 450 C CA . GLY A 1 71 ? 49.425 -0.092 4.203 1.00 26.97 71 GLY A CA 1
ATOM 451 C C . GLY A 1 71 ? 49.580 -0.964 5.458 1.00 26.97 71 GLY A C 1
ATOM 452 O O . GLY A 1 71 ? 50.340 -0.606 6.351 1.00 26.97 71 GLY A O 1
ATOM 453 N N . GLY A 1 72 ? 48.855 -2.082 5.555 1.00 27.88 72 GLY A N 1
ATOM 454 C CA . GLY A 1 72 ? 48.922 -2.970 6.721 1.00 27.88 72 GLY A CA 1
ATOM 455 C C . GLY A 1 72 ? 48.246 -4.316 6.479 1.00 27.88 72 GLY A C 1
ATOM 456 O O . GLY A 1 72 ? 47.035 -4.445 6.603 1.00 27.88 72 GLY A O 1
ATOM 457 N N . THR A 1 73 ? 49.049 -5.312 6.118 1.00 29.28 73 THR A N 1
ATOM 458 C CA . THR A 1 73 ? 48.702 -6.733 5.976 1.00 29.28 73 THR A CA 1
ATOM 459 C C . THR A 1 73 ? 49.025 -7.515 7.252 1.00 29.28 73 THR A C 1
ATOM 461 O O . THR A 1 73 ? 50.080 -7.270 7.837 1.00 29.28 73 THR A O 1
ATOM 464 N N . GLY A 1 74 ? 48.256 -8.573 7.551 1.00 29.66 74 GLY A N 1
ATOM 465 C CA . GLY A 1 74 ? 48.854 -9.850 7.977 1.00 29.66 74 GLY A CA 1
ATOM 466 C C . GLY A 1 74 ? 48.210 -10.622 9.139 1.00 29.66 74 GLY A C 1
ATOM 467 O O . GLY A 1 74 ? 48.271 -10.176 10.276 1.00 29.66 74 GLY A O 1
ATOM 468 N N . GLY A 1 75 ? 47.779 -11.857 8.822 1.00 28.88 75 GLY A N 1
ATOM 469 C CA . GLY A 1 75 ? 47.805 -13.063 9.679 1.00 28.88 75 GLY A CA 1
ATOM 470 C C . GLY A 1 75 ? 46.609 -13.244 10.624 1.00 28.88 75 GLY A C 1
ATOM 471 O O . GLY A 1 75 ? 46.319 -12.361 11.410 1.00 28.88 75 GLY A O 1
ATOM 472 N N . GLY A 1 76 ? 45.853 -14.346 10.638 1.00 28.52 76 GLY A N 1
ATOM 473 C CA . GLY A 1 76 ? 46.170 -15.738 10.307 1.00 28.52 76 GLY A CA 1
ATOM 474 C C . GLY A 1 76 ? 46.126 -16.575 11.594 1.00 28.52 76 GLY A C 1
ATOM 475 O O . GLY A 1 76 ? 47.010 -16.436 12.434 1.00 28.52 76 GLY A O 1
ATOM 476 N N . GLY A 1 77 ? 45.110 -17.428 11.759 1.00 27.78 77 GLY A N 1
ATOM 477 C CA . GLY A 1 77 ? 44.957 -18.279 12.944 1.00 27.78 77 GLY A CA 1
ATOM 478 C C . GLY A 1 77 ? 43.851 -19.324 12.793 1.00 27.78 77 GLY A C 1
ATOM 479 O O . GLY A 1 77 ? 42.695 -19.061 13.090 1.00 27.78 77 GLY A O 1
ATOM 480 N N . THR A 1 78 ? 44.230 -20.505 12.315 1.00 29.86 78 THR A N 1
ATOM 481 C CA . THR A 1 78 ? 43.440 -21.744 12.218 1.00 29.86 78 THR A CA 1
ATOM 482 C C . THR A 1 78 ? 43.360 -22.492 13.553 1.00 29.86 78 THR A C 1
ATOM 484 O O . THR A 1 78 ? 44.359 -22.516 14.274 1.00 29.86 78 THR A O 1
ATOM 487 N N . GLY A 1 79 ? 42.286 -23.258 13.798 1.00 28.69 79 GLY A N 1
ATOM 488 C CA . GLY A 1 79 ? 42.366 -24.409 14.710 1.00 28.69 79 GLY A CA 1
ATOM 489 C C . GLY A 1 79 ? 41.054 -25.089 15.130 1.00 28.69 79 GLY A C 1
ATOM 490 O O . GLY A 1 79 ? 40.424 -24.613 16.060 1.00 28.69 79 GLY A O 1
ATOM 491 N N . GLY A 1 80 ? 40.773 -26.258 14.523 1.00 28.33 80 GLY A N 1
ATOM 492 C CA . GLY A 1 80 ? 40.114 -27.455 15.104 1.00 28.33 80 GLY A CA 1
ATOM 493 C C . GLY A 1 80 ? 38.610 -27.364 15.419 1.00 28.33 80 GLY A C 1
ATOM 494 O O . GLY A 1 80 ? 38.193 -26.495 16.161 1.00 28.33 80 GLY A O 1
ATOM 495 N N . GLY A 1 81 ? 37.711 -28.230 14.941 1.00 27.59 81 GLY A N 1
ATOM 496 C CA . GLY A 1 81 ? 37.832 -29.660 14.648 1.00 27.59 81 GLY A CA 1
ATOM 497 C C . GLY A 1 81 ? 37.199 -30.479 15.784 1.00 27.59 81 GLY A C 1
ATOM 498 O O . GLY A 1 81 ? 37.821 -30.639 16.830 1.00 27.59 81 GLY A O 1
ATOM 499 N N . GLY A 1 82 ? 35.984 -31.004 15.583 1.00 28.02 82 GLY A N 1
ATOM 500 C CA . GLY A 1 82 ? 35.297 -31.855 16.563 1.00 28.02 82 GLY A CA 1
ATOM 501 C C . GLY A 1 82 ? 33.956 -32.397 16.064 1.00 28.02 82 GLY A C 1
ATOM 502 O O . GLY A 1 82 ? 32.918 -31.791 16.283 1.00 28.02 82 GLY A O 1
ATOM 503 N N . THR A 1 83 ? 34.006 -33.541 15.387 1.00 30.97 83 THR A N 1
ATOM 504 C CA . THR A 1 83 ? 32.883 -34.338 14.870 1.00 30.97 83 THR A CA 1
ATOM 505 C C . THR A 1 83 ? 32.281 -35.285 15.916 1.00 30.97 83 THR A C 1
ATOM 507 O O . THR A 1 83 ? 33.023 -35.891 16.689 1.00 30.97 83 THR A O 1
ATOM 510 N N . GLY A 1 84 ? 30.972 -35.528 15.812 1.00 29.28 84 GLY A N 1
ATOM 511 C CA . GLY A 1 84 ? 30.234 -36.675 16.366 1.00 29.28 84 GLY A CA 1
ATOM 512 C C . GLY A 1 84 ? 28.753 -36.299 16.507 1.00 29.28 84 GLY A C 1
ATOM 513 O O . GLY A 1 84 ? 28.462 -35.271 17.094 1.00 29.28 84 GLY A O 1
ATOM 514 N N . GLY A 1 85 ? 27.750 -36.996 15.980 1.00 27.42 85 GLY A N 1
ATOM 515 C CA . GLY A 1 85 ? 27.655 -38.371 15.508 1.00 27.42 85 GLY A CA 1
ATOM 516 C C . GLY A 1 85 ? 26.334 -38.960 16.026 1.00 27.42 85 GLY A C 1
ATOM 517 O O . GLY A 1 85 ? 26.248 -39.299 17.196 1.00 27.42 85 GLY A O 1
ATOM 518 N N . GLU A 1 86 ? 25.350 -39.052 15.126 1.00 30.06 86 GLU A N 1
ATOM 519 C CA . GLU A 1 86 ? 24.277 -40.063 15.029 1.00 30.06 86 GLU A CA 1
ATOM 520 C C . GLU A 1 86 ? 23.166 -40.233 16.103 1.00 30.06 86 GLU A C 1
ATOM 522 O O . GLU A 1 86 ? 23.344 -40.814 17.167 1.00 30.06 86 GLU A O 1
ATOM 527 N N . SER A 1 87 ? 21.939 -39.985 15.617 1.00 28.38 87 SER A N 1
ATOM 528 C CA . SER A 1 87 ? 20.798 -40.927 15.539 1.00 28.38 87 SER A CA 1
ATOM 529 C C . SER A 1 87 ? 19.840 -41.150 16.730 1.00 28.38 87 SER A C 1
ATOM 531 O O . SER A 1 87 ? 20.196 -41.689 17.770 1.00 28.38 87 SER A O 1
ATOM 533 N N . GLY A 1 88 ? 18.547 -40.917 16.441 1.00 25.98 88 GLY A N 1
ATOM 534 C CA . GLY A 1 88 ? 17.498 -41.934 16.601 1.00 25.98 88 GLY A CA 1
ATOM 535 C C . GLY A 1 88 ? 16.456 -41.744 17.714 1.00 25.98 88 GLY A C 1
ATOM 536 O O . GLY A 1 88 ? 16.772 -41.894 18.887 1.00 25.98 88 GLY A O 1
ATOM 537 N N . GLY A 1 89 ? 15.175 -41.609 17.325 1.00 25.88 89 GLY A N 1
ATOM 538 C CA . GLY A 1 89 ? 14.071 -42.254 18.062 1.00 25.88 89 GLY A CA 1
ATOM 539 C C . GLY A 1 89 ? 12.863 -41.405 18.488 1.00 25.88 89 GLY A C 1
ATOM 540 O O . GLY A 1 89 ? 12.795 -40.951 19.619 1.00 25.88 89 GLY A O 1
ATOM 541 N N . THR A 1 90 ? 11.871 -41.317 17.595 1.00 26.88 90 THR A N 1
ATOM 542 C CA . THR A 1 90 ? 10.413 -41.507 17.814 1.00 26.88 90 THR A CA 1
ATOM 543 C C . THR A 1 90 ? 9.715 -41.009 19.099 1.00 26.88 90 THR A C 1
ATOM 545 O O . THR A 1 90 ? 9.859 -41.606 20.159 1.00 26.88 90 THR A O 1
ATOM 548 N N . GLY A 1 91 ? 8.743 -40.105 18.902 1.00 28.88 91 GLY A N 1
ATOM 549 C CA . GLY A 1 91 ? 7.328 -40.304 19.267 1.00 28.88 91 GLY A CA 1
ATOM 550 C C . GLY A 1 91 ? 6.900 -40.159 20.735 1.00 28.88 91 GLY A C 1
ATOM 551 O O . GLY A 1 91 ? 7.137 -41.040 21.554 1.00 28.88 91 GLY A O 1
ATOM 552 N N . GLY A 1 92 ? 6.098 -39.129 21.020 1.00 25.28 92 GLY A N 1
ATOM 553 C CA . GLY A 1 92 ? 5.285 -39.051 22.238 1.00 25.28 92 GLY A CA 1
ATOM 554 C C . GLY A 1 92 ? 4.510 -37.740 22.338 1.00 25.28 92 GLY A C 1
ATOM 555 O O . GLY A 1 92 ? 5.109 -36.691 22.533 1.00 25.28 92 GLY A O 1
ATOM 556 N N . GLY A 1 93 ? 3.183 -37.807 22.188 1.00 31.53 93 GLY A N 1
ATOM 557 C CA . GLY A 1 93 ? 2.284 -36.660 22.315 1.00 31.53 93 GLY A CA 1
ATOM 558 C C . GLY A 1 93 ? 2.246 -36.062 23.724 1.00 31.53 93 GLY A C 1
ATOM 559 O O . GLY A 1 93 ? 2.416 -36.765 24.721 1.00 31.53 93 GLY A O 1
ATOM 560 N N . GLY A 1 94 ? 1.967 -34.762 23.789 1.00 26.95 94 GLY A N 1
ATOM 561 C CA . GLY A 1 94 ? 1.775 -34.008 25.022 1.00 26.95 94 GLY A CA 1
ATOM 562 C C . GLY A 1 94 ? 0.793 -32.865 24.792 1.00 26.95 94 GLY A C 1
ATOM 563 O O . GLY A 1 94 ? 0.980 -32.040 23.907 1.00 26.95 94 GLY A O 1
ATOM 564 N N . THR A 1 95 ? -0.281 -32.881 25.570 1.00 28.22 95 THR A N 1
ATOM 565 C CA . THR A 1 95 ? -1.374 -31.906 25.639 1.00 28.22 95 THR A CA 1
ATOM 566 C C . THR A 1 95 ? -0.926 -30.548 26.186 1.00 28.22 95 THR A C 1
ATOM 568 O O . THR A 1 95 ? 0.081 -30.466 26.885 1.00 28.22 95 THR A O 1
ATOM 571 N N . GLY A 1 96 ? -1.717 -29.511 25.893 1.00 32.62 96 GLY A N 1
ATOM 572 C CA . GLY A 1 96 ? -1.377 -28.104 26.091 1.00 32.62 96 GLY A CA 1
ATOM 573 C C . GLY A 1 96 ? -1.149 -27.622 27.527 1.00 32.62 96 GLY A C 1
ATOM 574 O O . GLY A 1 96 ? -1.496 -28.266 28.517 1.00 32.62 96 GLY A O 1
ATOM 575 N N . GLY A 1 97 ? -0.592 -26.414 27.592 1.00 26.47 97 GLY A N 1
ATOM 576 C CA . GLY A 1 97 ? -0.404 -25.613 28.793 1.00 26.47 97 GLY A CA 1
ATOM 577 C C . GLY A 1 97 ? 0.060 -24.215 28.399 1.00 26.47 97 GLY A C 1
ATOM 578 O O . GLY A 1 97 ? 1.206 -24.043 27.999 1.00 26.47 97 GLY A O 1
ATOM 579 N N . GLY A 1 98 ? -0.847 -23.238 28.481 1.00 33.91 98 GLY A N 1
ATOM 580 C CA . GLY A 1 98 ? -0.549 -21.827 28.257 1.00 33.91 98 GLY A CA 1
ATOM 581 C C . GLY A 1 98 ? 0.395 -21.253 29.316 1.00 33.91 98 GLY A C 1
ATOM 582 O O . GLY A 1 98 ? 0.376 -21.653 30.481 1.00 33.91 98 GLY A O 1
ATOM 583 N N . GLY A 1 99 ? 1.202 -20.286 28.892 1.00 27.00 99 GLY A N 1
ATOM 584 C CA . GLY A 1 99 ? 2.114 -19.531 29.740 1.00 27.00 99 GLY A CA 1
ATOM 585 C C . GLY A 1 99 ? 2.782 -18.425 28.934 1.00 27.00 99 GLY A C 1
ATOM 586 O O . GLY A 1 99 ? 3.663 -18.692 28.126 1.00 27.00 99 GLY A O 1
ATOM 587 N N . ALA A 1 100 ? 2.322 -17.194 29.154 1.00 38.03 100 ALA A N 1
ATOM 588 C CA . ALA A 1 100 ? 2.846 -15.968 28.570 1.00 38.03 100 ALA A CA 1
ATOM 589 C C . ALA A 1 100 ? 4.347 -15.784 28.860 1.00 38.03 100 ALA A C 1
ATOM 591 O O . ALA A 1 100 ? 4.796 -15.940 29.997 1.00 38.03 100 ALA A O 1
ATOM 592 N N . GLY A 1 101 ? 5.092 -15.418 27.816 1.00 31.09 101 GLY A N 1
ATOM 593 C CA . GLY A 1 101 ? 6.532 -15.161 27.850 1.00 31.09 101 GLY A CA 1
ATOM 594 C C . GLY A 1 101 ? 7.234 -15.632 26.574 1.00 31.09 101 GLY A C 1
ATOM 595 O O . GLY A 1 101 ? 8.208 -16.372 26.658 1.00 31.09 101 GLY A O 1
ATOM 596 N N . GLY A 1 102 ? 6.707 -15.277 25.398 1.00 29.14 102 GLY A N 1
ATOM 597 C CA . GLY A 1 102 ? 7.253 -15.716 24.114 1.00 29.14 102 GLY A CA 1
ATOM 598 C C . GLY A 1 102 ? 8.404 -14.829 23.646 1.00 29.14 102 GLY A C 1
ATOM 599 O O . GLY A 1 102 ? 8.195 -13.664 23.320 1.00 29.14 102 GLY A O 1
ATOM 600 N N . GLY A 1 103 ? 9.615 -15.388 23.563 1.00 32.41 103 GLY A N 1
ATOM 601 C CA . GLY A 1 103 ? 10.510 -15.019 22.460 1.00 32.41 103 GLY A CA 1
ATOM 602 C C . GLY A 1 103 ? 9.852 -15.400 21.123 1.00 32.41 103 GLY A C 1
ATOM 603 O O . GLY A 1 103 ? 8.870 -16.144 21.154 1.00 32.41 103 GLY A O 1
ATOM 604 N N . PRO A 1 104 ? 10.344 -14.903 19.972 1.00 41.72 104 PRO A N 1
ATOM 605 C CA . PRO A 1 104 ? 9.715 -15.177 18.684 1.00 41.72 104 PRO A CA 1
ATOM 606 C C . PRO A 1 104 ? 9.582 -16.690 18.508 1.00 41.72 104 PRO A C 1
ATOM 608 O O . PRO A 1 104 ? 10.579 -17.419 18.547 1.00 41.72 104 PRO A O 1
ATOM 611 N N . GLY A 1 105 ? 8.329 -17.140 18.434 1.00 44.38 105 GLY A N 1
ATOM 612 C CA . GLY A 1 105 ? 7.985 -18.521 18.162 1.00 44.38 105 GLY A CA 1
ATOM 613 C C . GLY A 1 105 ? 8.605 -18.927 16.838 1.00 44.38 105 GLY A C 1
ATOM 614 O O . GLY A 1 105 ? 8.771 -18.122 15.926 1.00 44.38 105 GLY A O 1
ATOM 615 N N . GLN A 1 106 ? 9.018 -20.178 16.769 1.00 49.22 106 GLN A N 1
ATOM 616 C CA . GLN A 1 106 ? 9.408 -20.780 15.516 1.00 49.22 106 GLN A CA 1
ATOM 617 C C . GLN A 1 106 ? 8.130 -20.912 14.653 1.00 49.22 106 GLN A C 1
ATOM 619 O O . GLN A 1 106 ? 7.307 -21.754 15.001 1.00 49.22 106 GLN A O 1
ATOM 624 N N . CYS A 1 107 ? 7.933 -20.128 13.576 1.00 56.28 107 CYS A N 1
ATOM 625 C CA . CYS A 1 107 ? 6.947 -20.491 12.536 1.00 56.28 107 CYS A CA 1
ATOM 626 C C . CYS A 1 107 ? 7.234 -21.914 11.959 1.00 56.28 107 CYS A C 1
ATOM 628 O O . CYS A 1 107 ? 8.176 -22.623 12.327 1.00 56.28 107 CYS A O 1
ATOM 630 N N . SER A 1 108 ? 6.425 -22.393 11.027 1.00 52.12 108 SER A N 1
ATOM 631 C CA . SER A 1 108 ? 6.848 -23.501 10.161 1.00 52.12 108 SER A CA 1
ATOM 632 C C . SER A 1 108 ? 7.272 -22.904 8.827 1.00 52.12 108 SER A C 1
ATOM 634 O O . SER A 1 108 ? 6.624 -21.974 8.364 1.00 52.12 108 SER A O 1
ATOM 636 N N . VAL A 1 109 ? 8.362 -23.392 8.227 1.00 45.81 109 VAL A N 1
ATOM 637 C CA . VAL A 1 109 ? 8.798 -22.936 6.897 1.00 45.81 109 VAL A CA 1
ATOM 638 C C . VAL A 1 109 ? 7.706 -23.320 5.887 1.00 45.81 109 VAL A C 1
ATOM 640 O O . VAL A 1 109 ? 7.454 -24.520 5.739 1.00 45.81 109 VAL A O 1
ATOM 643 N N . PRO A 1 110 ? 7.030 -22.369 5.214 1.00 44.75 110 PRO A N 1
ATOM 644 C CA . PRO A 1 110 ? 6.161 -22.701 4.091 1.00 44.75 110 PRO A CA 1
ATOM 645 C C . PRO A 1 110 ? 7.020 -23.212 2.930 1.00 44.75 110 PRO A C 1
ATOM 647 O O . PRO A 1 110 ? 8.134 -22.728 2.725 1.00 44.75 110 PRO A O 1
ATOM 650 N N . ASP A 1 111 ? 6.514 -24.179 2.166 1.00 42.78 111 ASP A N 1
ATOM 651 C CA . ASP A 1 111 ? 7.238 -24.763 1.030 1.00 42.78 111 ASP A CA 1
ATOM 652 C C . ASP A 1 111 ? 7.566 -23.663 -0.012 1.00 42.78 111 ASP A C 1
ATOM 654 O O . ASP A 1 111 ? 6.656 -22.930 -0.430 1.00 42.78 111 ASP A O 1
ATOM 658 N N . PRO A 1 112 ? 8.832 -23.485 -0.443 1.00 37.75 112 PRO A N 1
ATOM 659 C CA . PRO A 1 112 ? 9.176 -22.556 -1.515 1.00 37.75 112 PRO A CA 1
ATOM 660 C C . PRO A 1 112 ? 8.419 -22.936 -2.797 1.00 37.75 112 PRO A C 1
ATOM 662 O O . PRO A 1 112 ? 8.764 -23.898 -3.481 1.00 37.75 112 PRO A O 1
ATOM 665 N N . GLY A 1 113 ? 7.363 -22.184 -3.117 1.00 48.19 113 GLY A N 1
ATOM 666 C CA . GLY A 1 113 ? 6.456 -22.487 -4.228 1.00 48.19 113 GLY A CA 1
ATOM 667 C C . GLY A 1 113 ? 5.032 -22.875 -3.823 1.00 48.19 113 GLY A C 1
ATOM 668 O O . GLY A 1 113 ? 4.292 -23.375 -4.671 1.00 48.19 113 GLY A O 1
ATOM 669 N N . GLU A 1 114 ? 4.615 -22.643 -2.573 1.00 58.12 114 GLU A N 1
ATOM 670 C CA . GLU A 1 114 ? 3.201 -22.716 -2.192 1.00 58.12 114 GLU A CA 1
ATOM 671 C C . GLU A 1 114 ? 2.349 -21.721 -2.993 1.00 58.12 114 GLU A C 1
ATOM 673 O O . GLU A 1 114 ? 2.202 -20.551 -2.643 1.00 58.12 114 GLU A O 1
ATOM 678 N N . THR A 1 115 ? 1.748 -22.218 -4.067 1.00 69.56 115 THR A N 1
ATOM 679 C CA . THR A 1 115 ? 0.749 -21.500 -4.856 1.00 69.56 115 THR A CA 1
ATOM 680 C C . THR A 1 115 ? -0.604 -21.510 -4.158 1.00 69.56 115 THR A C 1
ATOM 682 O O . THR A 1 115 ? -0.950 -22.490 -3.489 1.00 69.56 115 THR A O 1
ATOM 685 N N . SER A 1 116 ? -1.410 -20.478 -4.398 1.00 82.06 116 SER A N 1
ATOM 686 C CA . SER A 1 116 ? -2.818 -20.453 -3.991 1.00 82.06 116 SER A CA 1
ATOM 687 C C . SER A 1 116 ? -3.561 -21.735 -4.391 1.00 82.06 116 SER A C 1
ATOM 689 O O . SER A 1 116 ? -3.378 -22.269 -5.493 1.00 82.06 116 SER A O 1
ATOM 691 N N . ALA A 1 117 ? -4.437 -22.227 -3.513 1.00 88.06 117 ALA A N 1
ATOM 692 C CA . ALA A 1 117 ? -5.226 -23.418 -3.806 1.00 88.06 117 ALA A CA 1
ATOM 693 C C . ALA A 1 117 ? -6.262 -23.115 -4.901 1.00 88.06 117 ALA A C 1
ATOM 695 O O . ALA A 1 117 ? -7.007 -22.141 -4.822 1.00 88.06 117 ALA A O 1
ATOM 696 N N . VAL A 1 118 ? -6.319 -23.949 -5.944 1.00 93.25 118 VAL A N 1
ATOM 697 C CA . VAL A 1 118 ? -7.246 -23.747 -7.067 1.00 93.25 118 VAL A CA 1
ATOM 698 C C . VAL A 1 118 ? -8.529 -24.548 -6.854 1.00 93.25 118 VAL A C 1
ATOM 700 O O . VAL A 1 118 ? -8.509 -25.777 -6.766 1.00 93.25 118 VAL A O 1
ATOM 703 N N . HIS A 1 119 ? -9.660 -23.849 -6.849 1.00 95.00 119 HIS A N 1
ATOM 704 C CA . HIS A 1 119 ? -11.004 -24.400 -6.709 1.00 95.00 119 HIS A CA 1
ATOM 705 C C . HIS A 1 119 ? -11.772 -24.243 -8.018 1.00 95.00 119 HIS A C 1
ATOM 707 O O . HIS A 1 119 ? -12.091 -23.130 -8.441 1.00 95.00 119 HIS A O 1
ATOM 713 N N . THR A 1 120 ? -12.121 -25.357 -8.658 1.00 94.31 120 THR A N 1
ATOM 714 C CA . THR A 1 120 ? -12.988 -25.332 -9.842 1.00 94.31 120 THR A CA 1
ATOM 715 C C . THR A 1 120 ? -14.456 -25.264 -9.421 1.00 94.31 120 THR A C 1
ATOM 717 O O . THR A 1 120 ? -15.003 -26.217 -8.863 1.00 94.31 120 THR A O 1
ATOM 720 N N . CYS A 1 121 ? -15.111 -24.144 -9.719 1.00 94.50 121 CYS A N 1
ATOM 721 C CA . CYS A 1 121 ? -16.514 -23.892 -9.404 1.00 94.50 121 CYS A CA 1
ATOM 722 C C . CYS A 1 121 ? -17.431 -24.202 -10.610 1.00 94.50 121 CYS A C 1
ATOM 724 O O . CYS A 1 121 ? -17.109 -24.993 -11.502 1.00 94.50 121 CYS A O 1
ATOM 726 N N . GLY A 1 122 ? -18.626 -23.600 -10.646 1.00 86.88 122 GLY A N 1
ATOM 727 C CA . GLY A 1 122 ? -19.575 -23.772 -11.747 1.00 86.88 122 GLY A CA 1
ATOM 728 C C . GLY A 1 122 ? -19.124 -23.092 -13.046 1.00 86.88 122 GLY A C 1
ATOM 729 O O . GLY A 1 122 ? -18.684 -21.945 -13.045 1.00 86.88 122 GLY A O 1
ATOM 730 N N . SER A 1 123 ? -19.304 -23.767 -14.188 1.00 87.44 123 SER A N 1
ATOM 731 C CA . SER A 1 123 ? -18.984 -23.179 -15.496 1.00 87.44 123 SER A CA 1
ATOM 732 C C . SER A 1 123 ? -19.837 -21.937 -15.785 1.00 87.44 123 SER A C 1
ATOM 734 O O . SER A 1 123 ? -21.067 -21.982 -15.731 1.00 87.44 123 SER A O 1
ATOM 736 N N . LEU A 1 124 ? -19.176 -20.839 -16.160 1.00 89.62 124 LEU A N 1
ATOM 737 C CA . LEU A 1 124 ? -19.819 -19.573 -16.533 1.00 89.62 124 LEU A CA 1
ATOM 738 C C . LEU A 1 124 ? -20.196 -19.493 -18.025 1.00 89.62 124 LEU A C 1
ATOM 740 O O . LEU A 1 124 ? -20.712 -18.472 -18.478 1.00 89.62 124 LEU A O 1
ATOM 744 N N . GLY A 1 125 ? -19.965 -20.564 -18.792 1.00 86.88 125 GLY A N 1
ATOM 745 C CA . GLY A 1 125 ? -20.191 -20.592 -20.235 1.00 86.88 125 GLY A CA 1
ATOM 746 C C . GLY A 1 125 ? -19.142 -19.805 -21.027 1.00 86.88 125 GLY A C 1
ATOM 747 O O . GLY A 1 125 ? -18.018 -19.597 -20.576 1.00 86.88 125 GLY A O 1
ATOM 748 N N . ASN A 1 126 ? -19.503 -19.396 -22.244 1.00 86.69 126 ASN A N 1
ATOM 749 C CA . ASN A 1 126 ? -18.611 -18.635 -23.120 1.00 86.69 126 ASN A CA 1
ATOM 750 C C . ASN A 1 126 ? -18.716 -17.126 -22.842 1.00 86.69 126 ASN A C 1
ATOM 752 O O . ASN A 1 126 ? -19.812 -16.655 -22.521 1.00 86.69 126 ASN A O 1
ATOM 756 N N . PRO A 1 127 ? -17.627 -16.352 -23.028 1.00 86.31 127 PRO A N 1
ATOM 757 C CA . PRO A 1 127 ? -17.692 -14.893 -23.042 1.00 86.31 127 PRO A CA 1
ATOM 758 C C . PRO A 1 127 ? -18.763 -14.373 -24.017 1.00 86.31 127 PRO A C 1
ATOM 760 O O . PRO A 1 127 ? -19.075 -15.050 -25.006 1.00 86.31 127 PRO A O 1
ATOM 763 N N . PRO A 1 128 ? -19.332 -13.177 -23.774 1.00 87.00 128 PRO A N 1
ATOM 764 C CA . PRO A 1 128 ? -20.281 -12.580 -24.705 1.00 87.00 128 PRO A CA 1
ATOM 765 C C . PRO A 1 128 ? -19.632 -12.352 -26.079 1.00 87.00 128 PRO A C 1
ATOM 767 O O . PRO A 1 128 ? -18.420 -12.195 -26.196 1.00 87.00 128 PRO A O 1
ATOM 770 N N . ALA A 1 129 ? -20.453 -12.290 -27.134 1.00 81.19 129 ALA A N 1
ATOM 771 C CA . ALA A 1 129 ? -19.971 -12.096 -28.508 1.00 81.19 129 ALA A CA 1
ATOM 772 C C . ALA A 1 129 ? -19.152 -10.800 -28.697 1.00 81.19 129 ALA A C 1
ATOM 774 O O . ALA A 1 129 ? -18.361 -10.697 -29.632 1.00 81.19 129 ALA A O 1
ATOM 775 N N . SER A 1 130 ? -19.342 -9.822 -27.810 1.00 78.25 130 SER A N 1
ATOM 776 C CA . SER A 1 130 ? -18.549 -8.599 -27.722 1.00 78.25 130 SER A CA 1
ATOM 777 C C . SER A 1 130 ? -18.249 -8.270 -26.258 1.00 78.25 130 SER A C 1
ATOM 779 O O . SER A 1 130 ? -19.184 -8.170 -25.460 1.00 78.25 130 SER A O 1
ATOM 781 N N . GLY A 1 131 ? -16.976 -8.031 -25.935 1.00 85.75 131 GLY A N 1
ATOM 782 C CA . GLY A 1 131 ? -16.510 -7.674 -24.589 1.00 85.75 131 GLY A CA 1
ATOM 783 C C . GLY A 1 131 ? -16.203 -8.878 -23.691 1.00 85.75 131 GLY A C 1
ATOM 784 O O . GLY A 1 131 ? -16.304 -10.028 -24.111 1.00 85.75 131 GLY A O 1
ATOM 785 N N . THR A 1 132 ? -15.816 -8.602 -22.444 1.00 91.56 132 THR A N 1
ATOM 786 C CA . THR A 1 132 ? -15.409 -9.641 -21.475 1.00 91.56 132 THR A CA 1
ATOM 787 C C . THR A 1 132 ? -16.548 -10.077 -20.553 1.00 91.56 132 THR A C 1
ATOM 789 O O . THR A 1 132 ? -16.586 -11.227 -20.114 1.00 91.56 132 THR A O 1
ATOM 792 N N . CYS A 1 133 ? -17.489 -9.173 -20.269 1.00 96.75 133 CYS A N 1
ATOM 793 C CA . CYS A 1 133 ? -18.514 -9.357 -19.246 1.00 96.75 133 CYS A CA 1
ATOM 794 C C . CYS A 1 133 ? -19.924 -9.093 -19.778 1.00 96.75 133 CYS A C 1
ATOM 796 O O . CYS A 1 133 ? -20.136 -8.232 -20.632 1.00 96.75 133 CYS A O 1
ATOM 798 N N . SER A 1 134 ? -20.902 -9.798 -19.216 1.00 95.88 134 SER A N 1
ATOM 799 C CA . SER A 1 134 ? -22.332 -9.557 -19.414 1.00 95.88 134 SER A CA 1
ATOM 800 C C . SER A 1 134 ? -22.980 -9.101 -18.108 1.00 95.88 134 SER A C 1
ATOM 802 O O . SER A 1 134 ? -22.544 -9.500 -17.028 1.00 95.88 134 SER A O 1
ATOM 804 N N . VAL A 1 135 ? -24.014 -8.261 -18.202 1.00 96.94 135 VAL A N 1
ATOM 805 C CA . VAL A 1 135 ? -24.729 -7.727 -17.036 1.00 96.94 135 VAL A CA 1
ATOM 806 C C . VAL A 1 135 ? -26.193 -8.134 -17.099 1.00 96.94 135 VAL A C 1
ATOM 808 O O . VAL A 1 135 ? -26.871 -7.899 -18.097 1.00 96.94 135 VAL A O 1
ATOM 811 N N . THR A 1 136 ? -26.693 -8.713 -16.012 1.00 97.12 136 THR A N 1
ATOM 812 C CA . THR A 1 136 ? -28.126 -8.868 -15.751 1.00 97.12 136 THR A CA 1
ATOM 813 C C . THR A 1 136 ? -28.502 -7.916 -14.628 1.00 97.12 136 THR A C 1
ATOM 815 O O . THR A 1 136 ? -28.019 -8.067 -13.507 1.00 97.12 136 THR A O 1
ATOM 818 N N . ALA A 1 137 ? -29.334 -6.921 -14.931 1.00 96.38 137 ALA A N 1
ATOM 819 C CA . ALA A 1 137 ? -29.736 -5.914 -13.957 1.00 96.38 137 ALA A CA 1
ATOM 820 C C . ALA A 1 137 ? -30.514 -6.535 -12.785 1.00 96.38 137 ALA A C 1
ATOM 822 O O . ALA A 1 137 ? -31.392 -7.375 -12.990 1.00 96.38 137 ALA A O 1
ATOM 823 N N . GLY A 1 138 ? -30.201 -6.079 -11.576 1.00 95.81 138 GLY A N 1
ATOM 824 C CA . GLY A 1 138 ? -30.888 -6.419 -10.335 1.00 95.81 138 GLY A CA 1
ATOM 825 C C . GLY A 1 138 ? -31.058 -5.180 -9.453 1.00 95.81 138 GLY A C 1
ATOM 826 O O . GLY A 1 138 ? -31.178 -4.059 -9.949 1.00 95.81 138 GLY A O 1
ATOM 827 N N . SER A 1 139 ? -31.082 -5.371 -8.138 1.00 93.19 139 SER A N 1
ATOM 828 C CA . SER A 1 139 ? -31.279 -4.319 -7.140 1.00 93.19 139 SER A CA 1
ATOM 829 C C . SER A 1 139 ? -30.493 -4.598 -5.860 1.00 93.19 139 SER A C 1
ATOM 831 O O . SER A 1 139 ? -30.341 -5.751 -5.464 1.00 93.19 139 SER A O 1
ATOM 833 N N . GLY A 1 140 ? -30.069 -3.537 -5.171 1.00 92.88 140 GLY A N 1
ATOM 834 C CA . GLY A 1 140 ? -29.336 -3.650 -3.910 1.00 92.88 140 GLY A CA 1
ATOM 835 C C . GLY A 1 140 ? -27.883 -4.053 -4.145 1.00 92.88 140 GLY A C 1
ATOM 836 O O . GLY A 1 140 ? -27.061 -3.194 -4.453 1.00 92.88 140 GLY A O 1
ATOM 837 N N . SER A 1 141 ? -27.588 -5.343 -3.998 1.00 97.25 141 SER A N 1
ATOM 838 C CA . SER A 1 141 ? -26.240 -5.906 -4.130 1.00 97.25 141 SER A CA 1
ATOM 839 C C . SER A 1 141 ? -25.839 -6.134 -5.592 1.00 97.25 141 SER A C 1
ATOM 841 O O . SER A 1 141 ? -26.671 -6.138 -6.504 1.00 97.25 141 SER A O 1
ATOM 843 N N . THR A 1 142 ? -24.548 -6.357 -5.825 1.00 98.62 142 THR A N 1
ATOM 844 C CA . THR A 1 142 ? -23.993 -6.800 -7.108 1.00 98.62 142 THR A CA 1
ATOM 845 C C . THR A 1 142 ? -23.098 -8.012 -6.882 1.00 98.62 142 THR A C 1
ATOM 847 O O . THR A 1 142 ? -22.230 -7.978 -6.018 1.00 98.62 142 THR A O 1
ATOM 850 N N . VAL A 1 143 ? -23.294 -9.075 -7.658 1.00 98.56 143 VAL A N 1
ATOM 851 C CA . VAL A 1 143 ? -22.397 -10.233 -7.690 1.00 98.56 143 VAL A CA 1
ATOM 852 C C . VAL A 1 143 ? -21.543 -10.193 -8.952 1.00 98.56 143 VAL A C 1
ATOM 854 O O . VAL A 1 143 ? -22.064 -10.107 -10.068 1.00 98.56 143 VAL A O 1
ATOM 857 N N . TYR A 1 144 ? -20.231 -10.284 -8.768 1.00 98.62 144 TYR A N 1
ATOM 858 C CA . TYR A 1 144 ? -19.241 -10.417 -9.832 1.00 98.62 144 TYR A CA 1
ATOM 859 C C . TYR A 1 144 ? -18.814 -11.878 -9.926 1.00 98.62 144 TYR A C 1
ATOM 861 O O . TYR A 1 144 ? -18.463 -12.475 -8.915 1.00 98.62 144 TYR A O 1
ATOM 869 N N . ARG A 1 145 ? -18.868 -12.464 -11.124 1.00 98.38 145 ARG A N 1
ATOM 870 C CA . ARG A 1 145 ? -18.539 -13.876 -11.366 1.00 98.38 145 ARG A CA 1
ATOM 871 C C . ARG A 1 145 ? -17.438 -13.987 -12.410 1.00 98.38 145 ARG A C 1
ATOM 873 O O . ARG A 1 145 ? -17.559 -13.380 -13.476 1.00 98.38 145 ARG A O 1
ATOM 880 N N . GLY A 1 146 ? -16.402 -14.766 -12.132 1.00 97.31 146 GLY A N 1
ATOM 881 C CA . GLY A 1 146 ? -15.220 -14.895 -12.988 1.00 97.31 146 GLY A CA 1
ATOM 882 C C . GLY A 1 146 ? -14.196 -15.850 -12.388 1.00 97.31 146 GLY A C 1
ATOM 883 O O . GLY A 1 146 ? -14.561 -16.762 -11.656 1.00 97.31 146 GLY A O 1
ATOM 884 N N . ILE A 1 147 ? -12.919 -15.649 -12.693 1.00 97.62 147 ILE A N 1
ATOM 885 C CA . ILE A 1 147 ? -11.822 -16.276 -11.949 1.00 97.62 147 ILE A CA 1
ATOM 886 C C . ILE A 1 147 ? -11.489 -15.332 -10.795 1.00 97.62 147 ILE A C 1
ATOM 888 O O . ILE A 1 147 ? -11.051 -14.217 -11.052 1.00 97.62 147 ILE A O 1
ATOM 892 N N . VAL A 1 148 ? -11.749 -15.722 -9.552 1.00 98.44 148 VAL A N 1
ATOM 893 C CA . VAL A 1 148 ? -11.553 -14.845 -8.386 1.00 98.44 148 VAL A CA 1
ATOM 894 C C . VAL A 1 148 ? -10.215 -15.151 -7.730 1.00 98.44 148 VAL A C 1
ATOM 896 O O . VAL A 1 148 ? -9.972 -16.302 -7.377 1.00 98.44 148 VAL A O 1
ATOM 899 N N . LEU A 1 149 ? -9.384 -14.123 -7.556 1.00 98.19 149 LEU A N 1
ATOM 900 C CA . LEU A 1 149 ? -8.139 -14.180 -6.789 1.00 98.19 149 LEU A CA 1
ATOM 901 C C . LEU A 1 149 ? -8.437 -13.740 -5.351 1.00 98.19 149 LEU A C 1
ATOM 903 O O . LEU A 1 149 ? -8.474 -12.544 -5.049 1.00 98.19 149 LEU A O 1
ATOM 907 N N . ALA A 1 150 ? -8.753 -14.704 -4.491 1.00 96.62 150 ALA A N 1
ATOM 908 C CA . ALA A 1 150 ? -8.843 -14.487 -3.051 1.00 96.62 150 ALA A CA 1
ATOM 909 C C . ALA A 1 150 ? -7.426 -14.542 -2.438 1.00 96.62 150 ALA A C 1
ATOM 911 O O . ALA A 1 150 ? -6.486 -14.884 -3.151 1.00 96.62 150 ALA A O 1
ATOM 912 N N . PRO A 1 151 ? -7.231 -14.177 -1.156 1.00 90.81 151 PRO A N 1
ATOM 913 C CA . PRO A 1 151 ? -5.888 -13.998 -0.601 1.00 90.81 151 PRO A CA 1
ATOM 914 C C . PRO A 1 151 ? -4.968 -15.213 -0.752 1.00 90.81 151 PRO A C 1
ATOM 916 O O . PRO A 1 151 ? -3.811 -15.031 -1.104 1.00 90.81 151 PRO A O 1
ATOM 919 N N . ASP A 1 152 ? -5.483 -16.429 -0.545 1.00 90.75 152 ASP A N 1
ATOM 920 C CA . ASP A 1 152 ? -4.707 -17.678 -0.642 1.00 90.75 152 ASP A CA 1
ATOM 921 C C . ASP A 1 152 ? -5.411 -18.770 -1.479 1.00 90.75 152 ASP A C 1
ATOM 923 O O . ASP A 1 152 ? -5.000 -19.932 -1.490 1.00 90.75 152 ASP A O 1
ATOM 927 N N . ASP A 1 153 ? -6.462 -18.388 -2.213 1.00 94.56 153 ASP A N 1
ATOM 928 C CA . ASP A 1 153 ? -7.275 -19.272 -3.050 1.00 94.56 153 ASP A CA 1
ATOM 929 C C . ASP A 1 153 ? -7.560 -18.642 -4.422 1.00 94.56 153 ASP A C 1
ATOM 931 O O . ASP A 1 153 ? -7.822 -17.444 -4.551 1.00 94.56 153 ASP A O 1
ATOM 935 N N . VAL A 1 154 ? -7.654 -19.486 -5.448 1.00 96.44 154 VAL A N 1
ATOM 936 C CA . VAL A 1 154 ? -8.167 -19.130 -6.774 1.00 96.44 154 VAL A CA 1
ATOM 937 C C . VAL A 1 154 ? -9.477 -19.869 -7.022 1.00 96.44 154 VAL A C 1
ATOM 939 O O . VAL A 1 154 ? -9.494 -21.094 -7.100 1.00 96.44 154 VAL A O 1
ATOM 942 N N . TYR A 1 155 ? -10.577 -19.143 -7.223 1.00 97.38 155 TYR A N 1
ATOM 943 C CA . TYR A 1 155 ? -11.883 -19.732 -7.544 1.00 97.38 155 TYR A CA 1
ATOM 944 C C . TYR A 1 155 ? -12.198 -19.582 -9.038 1.00 97.38 155 TYR A C 1
ATOM 946 O O . TYR A 1 155 ? -12.610 -18.514 -9.503 1.00 97.38 155 TYR A O 1
ATOM 954 N N . GLU A 1 156 ? -12.042 -20.652 -9.817 1.00 95.75 156 GLU A N 1
ATOM 955 C CA . GLU A 1 156 ? -12.374 -20.672 -11.244 1.00 95.75 156 GLU A CA 1
ATOM 956 C C . GLU A 1 156 ? -13.891 -20.752 -11.448 1.00 95.75 156 GLU A C 1
ATOM 958 O O . GLU A 1 156 ? -14.517 -21.784 -11.206 1.00 95.75 156 GLU A O 1
ATOM 963 N N . GLY A 1 157 ? -14.503 -19.666 -11.922 1.00 95.69 157 GLY A N 1
ATOM 964 C CA . GLY A 1 157 ? -15.963 -19.542 -11.950 1.00 95.69 157 GLY A CA 1
ATOM 965 C C . GLY A 1 157 ? -16.557 -19.136 -10.597 1.00 95.69 157 GLY A C 1
ATOM 966 O O . GLY A 1 157 ? -17.751 -19.341 -10.378 1.00 95.69 157 GLY A O 1
ATOM 967 N N . GLY A 1 158 ? -15.727 -18.595 -9.701 1.00 97.81 158 GLY A N 1
ATOM 968 C CA . GLY A 1 158 ? -16.123 -18.084 -8.397 1.00 97.81 158 GLY A CA 1
ATOM 969 C C . GLY A 1 158 ? -16.912 -16.778 -8.454 1.00 97.81 158 GLY A C 1
ATOM 970 O O . GLY A 1 158 ? -17.183 -16.209 -9.518 1.00 97.81 158 GLY A O 1
ATOM 971 N N . GLU A 1 159 ? -17.282 -16.308 -7.269 1.00 98.44 159 GLU A N 1
ATOM 972 C CA . GLU A 1 159 ? -18.206 -15.208 -7.041 1.00 98.44 159 GLU A CA 1
ATOM 973 C C . GLU A 1 159 ? -17.681 -14.255 -5.961 1.00 98.44 159 GLU A C 1
ATOM 975 O O . GLU A 1 159 ? -17.106 -14.683 -4.962 1.00 98.44 159 GLU A O 1
ATOM 980 N N . VAL A 1 160 ? -17.923 -12.958 -6.154 1.00 98.75 160 VAL A N 1
ATOM 981 C CA . VAL A 1 160 ? -17.739 -11.903 -5.150 1.00 98.75 160 VAL A CA 1
ATOM 982 C C . VAL A 1 160 ? -19.047 -11.133 -5.041 1.00 98.75 160 VAL A C 1
ATOM 984 O O . VAL A 1 160 ? -19.467 -10.478 -6.000 1.00 98.75 160 VAL A O 1
ATOM 987 N N . LEU A 1 161 ? -19.712 -11.214 -3.889 1.00 98.69 161 LEU A N 1
ATOM 988 C CA . LEU A 1 161 ? -20.951 -10.488 -3.615 1.00 98.69 161 LEU A CA 1
ATOM 989 C C . LEU A 1 161 ? -20.643 -9.190 -2.867 1.00 98.69 161 LEU A C 1
ATOM 991 O O . LEU A 1 161 ? -20.065 -9.214 -1.784 1.00 98.69 161 LEU A O 1
ATOM 995 N N . VAL A 1 162 ? -21.071 -8.065 -3.432 1.00 98.50 162 VAL A N 1
ATOM 996 C CA . VAL A 1 162 ? -20.859 -6.718 -2.894 1.00 98.50 162 VAL A CA 1
ATOM 997 C C . VAL A 1 162 ? -22.207 -6.086 -2.576 1.00 98.50 162 VAL A C 1
ATOM 999 O O . VAL A 1 162 ? -23.094 -6.056 -3.432 1.00 98.50 162 VAL A O 1
ATOM 1002 N N . ASP A 1 163 ? -22.372 -5.576 -1.359 1.00 95.75 163 ASP A N 1
ATOM 1003 C CA . ASP A 1 163 ? -23.604 -4.905 -0.948 1.00 95.75 163 ASP A CA 1
ATOM 1004 C C . ASP A 1 163 ? -23.732 -3.484 -1.534 1.00 95.75 163 ASP A C 1
ATOM 1006 O O . ASP A 1 163 ? -22.837 -2.948 -2.192 1.00 95.75 163 ASP A O 1
ATOM 1010 N N . SER A 1 164 ? -24.860 -2.826 -1.268 1.00 94.00 164 SER A N 1
ATOM 1011 C CA . SER A 1 164 ? -25.103 -1.456 -1.736 1.00 94.00 164 SER A CA 1
ATOM 1012 C C . SER A 1 164 ? -24.216 -0.390 -1.077 1.00 94.00 164 SER A C 1
ATOM 1014 O O . SER A 1 164 ? -24.230 0.759 -1.516 1.00 94.00 164 SER A O 1
ATOM 1016 N N . LYS A 1 165 ? -23.509 -0.724 0.009 1.00 91.31 165 LYS A N 1
ATOM 1017 C CA . LYS A 1 165 ? -22.560 0.165 0.695 1.00 91.31 165 LYS A CA 1
ATOM 1018 C C . LYS A 1 165 ? -21.136 -0.006 0.165 1.00 91.31 165 LYS A C 1
ATOM 1020 O O . LYS A 1 165 ? -20.265 0.762 0.558 1.00 91.31 165 LYS A O 1
ATOM 1025 N N . GLY A 1 166 ? -20.911 -0.970 -0.728 1.00 94.25 166 GLY A N 1
ATOM 1026 C CA . GLY A 1 166 ? -19.592 -1.263 -1.267 1.00 94.25 166 GLY A CA 1
ATOM 1027 C C . GLY A 1 166 ? -18.764 -2.187 -0.382 1.00 94.25 166 GLY A C 1
ATOM 1028 O O . GLY A 1 166 ? -17.544 -2.166 -0.505 1.00 94.25 166 GLY A O 1
ATOM 1029 N N . MET A 1 167 ? -19.395 -2.972 0.493 1.00 94.12 167 MET A N 1
ATOM 1030 C CA . MET A 1 167 ? -18.735 -3.957 1.349 1.00 94.12 167 MET A CA 1
ATOM 1031 C C . MET A 1 167 ? -18.919 -5.365 0.786 1.00 94.12 167 MET A C 1
ATOM 1033 O O . MET A 1 167 ? -20.024 -5.749 0.384 1.00 94.12 167 MET A O 1
ATOM 1037 N N . ILE A 1 168 ? -17.852 -6.157 0.795 1.00 97.31 168 ILE A N 1
ATOM 1038 C CA . ILE A 1 168 ? -17.871 -7.554 0.367 1.00 97.31 168 ILE A CA 1
ATOM 1039 C C . ILE A 1 168 ? -18.611 -8.394 1.417 1.00 97.31 168 ILE A C 1
ATOM 1041 O O . ILE A 1 168 ? -18.257 -8.399 2.595 1.00 97.31 168 ILE A O 1
ATOM 1045 N N . GLN A 1 169 ? -19.643 -9.118 0.988 1.00 96.38 169 GLN A N 1
ATOM 1046 C CA . GLN A 1 169 ? -20.460 -9.991 1.841 1.00 96.38 169 GLN A CA 1
ATOM 1047 C C . GLN A 1 169 ? -20.058 -11.463 1.733 1.00 96.38 169 GLN A C 1
ATOM 1049 O O . GLN A 1 169 ? -20.243 -12.228 2.677 1.00 96.38 169 GLN A O 1
ATOM 1054 N N . CYS A 1 170 ? -19.517 -11.870 0.584 1.00 97.38 170 CYS A N 1
ATOM 1055 C CA . CYS A 1 170 ? -19.112 -13.246 0.322 1.00 97.38 170 CYS A CA 1
ATOM 1056 C C . CYS A 1 170 ? -18.093 -13.309 -0.822 1.00 97.38 170 CYS A C 1
ATOM 1058 O O . CYS A 1 170 ? -18.194 -12.541 -1.783 1.00 97.38 170 CYS A O 1
ATOM 1060 N N . VAL A 1 171 ? -17.147 -14.246 -0.707 1.00 98.06 171 VAL A N 1
ATOM 1061 C CA . VAL A 1 171 ? -16.179 -14.641 -1.737 1.00 98.06 171 VAL A CA 1
ATOM 1062 C C . VAL A 1 171 ? -16.093 -16.166 -1.741 1.00 98.06 171 VAL A C 1
ATOM 1064 O O . VAL A 1 171 ? -16.000 -16.764 -0.672 1.00 98.06 171 VAL A O 1
ATOM 1067 N N . GLY A 1 172 ? -16.149 -16.799 -2.912 1.00 97.62 172 GLY A N 1
ATOM 1068 C CA . GLY A 1 172 ? -15.984 -18.253 -3.039 1.00 97.62 172 GLY A CA 1
ATOM 1069 C C . GLY A 1 172 ? -16.701 -18.839 -4.253 1.00 97.62 172 GLY A C 1
ATOM 1070 O O . GLY A 1 172 ? -17.086 -18.113 -5.167 1.00 97.62 172 GLY A O 1
ATOM 1071 N N . CYS A 1 173 ? -16.906 -20.160 -4.279 1.00 98.00 173 CYS A N 1
ATOM 1072 C CA . CYS A 1 173 ? -17.603 -20.818 -5.394 1.00 98.00 173 CYS A CA 1
ATOM 1073 C C . CYS A 1 173 ? -19.110 -20.532 -5.470 1.00 98.00 173 CYS A C 1
ATOM 1075 O O . CYS A 1 173 ? -19.691 -20.659 -6.550 1.00 98.00 173 CYS A O 1
ATOM 1077 N N . ASP A 1 174 ? -19.752 -20.204 -4.348 1.00 96.88 174 ASP A N 1
ATOM 1078 C CA . ASP A 1 174 ? -21.195 -19.982 -4.283 1.00 96.88 174 ASP A CA 1
ATOM 1079 C C . ASP A 1 174 ? -21.545 -18.986 -3.173 1.00 96.88 174 ASP A C 1
ATOM 1081 O O . ASP A 1 174 ? -21.364 -19.270 -1.989 1.00 96.88 174 ASP A O 1
ATOM 1085 N N . CYS A 1 175 ? -22.085 -17.832 -3.561 1.00 97.69 175 CYS A N 1
ATOM 1086 C CA . CYS A 1 175 ? -22.579 -16.815 -2.636 1.00 97.69 175 CYS A CA 1
ATOM 1087 C C . CYS A 1 175 ? -24.112 -16.783 -2.532 1.00 97.69 175 CYS A C 1
ATOM 1089 O O . CYS A 1 175 ? -24.670 -15.871 -1.919 1.00 97.69 175 CYS A O 1
ATOM 1091 N N . SER A 1 176 ? -24.817 -17.768 -3.100 1.00 96.81 176 SER A N 1
ATOM 1092 C CA . SER A 1 176 ? -26.285 -17.808 -3.139 1.00 96.81 176 SER A CA 1
ATOM 1093 C C . SER A 1 176 ? -26.960 -17.993 -1.778 1.00 96.81 176 SER A C 1
ATOM 1095 O O . SER A 1 176 ? -28.161 -17.742 -1.659 1.00 96.81 176 SER A O 1
ATOM 1097 N N . GLY A 1 177 ? -26.196 -18.376 -0.749 1.00 95.75 177 GLY A N 1
ATOM 1098 C CA . GLY A 1 177 ? -26.658 -18.425 0.639 1.00 95.75 177 GLY A CA 1
ATOM 1099 C C . GLY A 1 177 ? -26.930 -17.049 1.258 1.00 95.75 177 GLY A C 1
ATOM 1100 O O . GLY A 1 177 ? -27.691 -16.963 2.222 1.00 95.75 177 GLY A O 1
ATOM 1101 N N . ASP A 1 178 ? -26.358 -15.971 0.710 1.00 96.12 178 ASP A N 1
ATOM 1102 C CA . ASP A 1 178 ? -26.631 -14.615 1.182 1.00 96.12 178 ASP A CA 1
ATOM 1103 C C . ASP A 1 178 ? -28.035 -14.146 0.737 1.00 96.12 178 ASP A C 1
ATOM 1105 O O . ASP A 1 178 ? -28.366 -14.221 -0.454 1.00 96.12 178 ASP A O 1
ATOM 1109 N N . PRO A 1 179 ? -28.875 -13.603 1.641 1.00 95.06 179 PRO A N 1
ATOM 1110 C CA . PRO A 1 179 ? -30.237 -13.179 1.305 1.00 95.06 179 PRO A CA 1
ATOM 1111 C C . PRO A 1 179 ? -30.324 -12.125 0.192 1.00 95.06 179 PRO A C 1
ATOM 1113 O O . PRO A 1 179 ? -31.347 -12.028 -0.491 1.00 95.06 179 PRO A O 1
ATOM 1116 N N . SER A 1 180 ? -29.277 -11.318 0.006 1.00 94.88 180 SER A N 1
ATOM 1117 C CA . SER A 1 180 ? -29.230 -10.271 -1.014 1.00 94.88 180 SER A CA 1
ATOM 1118 C C . SER A 1 180 ? -28.868 -10.794 -2.409 1.00 94.88 180 SER A C 1
ATOM 1120 O O . SER A 1 180 ? -29.116 -10.105 -3.401 1.00 94.88 180 SER A O 1
ATOM 1122 N N . TYR A 1 181 ? -28.360 -12.026 -2.518 1.00 97.31 181 TYR A N 1
ATOM 1123 C CA . TYR A 1 181 ? -27.867 -12.601 -3.771 1.00 97.31 181 TYR A CA 1
ATOM 1124 C C . TYR A 1 181 ? -28.946 -12.721 -4.853 1.00 97.31 181 TYR A C 1
ATOM 1126 O O . TYR A 1 181 ? -28.720 -12.386 -6.016 1.00 97.31 181 TYR A O 1
ATOM 1134 N N . ALA A 1 182 ? -30.141 -13.198 -4.491 1.00 96.62 182 ALA A N 1
ATOM 1135 C CA . ALA A 1 182 ? -31.194 -13.505 -5.463 1.00 96.62 182 ALA A CA 1
ATOM 1136 C C . ALA A 1 182 ? -31.650 -12.272 -6.261 1.00 96.62 182 ALA A C 1
ATOM 1138 O O . ALA A 1 182 ? -31.967 -12.387 -7.447 1.00 96.62 182 ALA A O 1
ATOM 1139 N N . ALA A 1 183 ? -31.664 -11.104 -5.614 1.00 96.81 183 ALA A N 1
ATOM 1140 C CA . ALA A 1 183 ? -32.035 -9.832 -6.222 1.00 96.81 183 ALA A CA 1
ATOM 1141 C C . ALA A 1 183 ? -30.835 -9.066 -6.800 1.00 96.81 183 ALA A C 1
ATOM 1143 O O . ALA A 1 183 ? -31.050 -8.048 -7.456 1.00 96.81 183 ALA A O 1
ATOM 1144 N N . ALA A 1 184 ? -29.600 -9.521 -6.565 1.00 98.19 184 ALA A N 1
ATOM 1145 C CA . ALA A 1 184 ? -28.395 -8.795 -6.934 1.00 98.19 184 ALA A CA 1
ATOM 1146 C C . ALA A 1 184 ? -28.268 -8.600 -8.452 1.00 98.19 184 ALA A C 1
ATOM 1148 O O . ALA A 1 184 ? -28.621 -9.471 -9.254 1.00 98.19 184 ALA A O 1
ATOM 1149 N N . THR A 1 185 ? -27.694 -7.465 -8.851 1.00 98.44 185 THR A N 1
ATOM 1150 C CA . THR A 1 185 ? -27.182 -7.293 -10.216 1.00 98.44 185 THR A CA 1
ATOM 1151 C C . THR A 1 185 ? -26.094 -8.331 -10.459 1.00 98.44 185 THR A C 1
ATOM 1153 O O . THR A 1 185 ? -25.212 -8.504 -9.623 1.00 98.44 185 THR A O 1
ATOM 1156 N N . LYS A 1 186 ? -26.130 -9.030 -11.594 1.00 98.00 186 LYS A N 1
ATOM 1157 C CA . LYS A 1 186 ? -25.149 -10.074 -11.918 1.00 98.00 186 LYS A CA 1
ATOM 1158 C C . LYS A 1 186 ? -24.216 -9.591 -13.010 1.00 98.00 186 LYS A C 1
ATOM 1160 O O . LYS A 1 186 ? -24.672 -9.321 -14.120 1.00 98.00 186 LYS A O 1
ATOM 1165 N N . VAL A 1 187 ? -22.926 -9.531 -12.710 1.00 98.25 187 VAL A N 1
ATOM 1166 C CA . VAL A 1 187 ? -21.856 -9.242 -13.666 1.00 98.25 187 VAL A CA 1
ATOM 1167 C C . VAL A 1 187 ? -21.080 -10.532 -13.888 1.00 98.25 187 VAL A C 1
ATOM 1169 O O . VAL A 1 187 ? -20.405 -11.016 -12.987 1.00 98.25 187 VAL A O 1
ATOM 1172 N N . VAL A 1 188 ? -21.206 -11.124 -15.072 1.00 98.06 188 VAL A N 1
ATOM 1173 C CA . VAL A 1 188 ? -20.605 -12.427 -15.388 1.00 98.06 188 VAL A CA 1
ATOM 1174 C C . VAL A 1 188 ? -19.520 -12.247 -16.435 1.00 98.06 188 VAL A C 1
ATOM 1176 O O . VAL A 1 188 ? -19.818 -11.851 -17.563 1.00 98.06 188 VAL A O 1
ATOM 1179 N N . CYS A 1 189 ? -18.285 -12.571 -16.063 1.00 97.06 189 CYS A N 1
ATOM 1180 C CA . CYS A 1 189 ? -17.075 -12.432 -16.863 1.00 97.06 189 CYS A CA 1
ATOM 1181 C C . CYS A 1 189 ? -16.385 -13.804 -17.002 1.00 97.06 189 CYS A C 1
ATOM 1183 O O . CYS A 1 189 ? -15.449 -14.091 -16.260 1.00 97.06 189 CYS A O 1
ATOM 1185 N N . PRO A 1 190 ? -16.797 -14.681 -17.939 1.00 95.00 190 PRO A N 1
ATOM 1186 C CA . PRO A 1 190 ? -16.320 -16.072 -17.985 1.00 95.00 190 PRO A CA 1
ATOM 1187 C C . PRO A 1 190 ? -14.803 -16.256 -18.134 1.00 95.00 190 PRO A C 1
ATOM 1189 O O . PRO A 1 190 ? -14.269 -17.301 -17.779 1.00 95.00 190 PRO A O 1
ATOM 1192 N N . LYS A 1 191 ? -14.112 -15.250 -18.681 1.00 92.88 191 LYS A N 1
ATOM 1193 C CA . LYS A 1 191 ? -12.645 -15.184 -18.783 1.00 92.88 191 LYS A CA 1
ATOM 1194 C C . LYS A 1 191 ? -12.062 -13.960 -18.067 1.00 92.88 191 LYS A C 1
ATOM 1196 O O . LYS A 1 191 ? -10.911 -13.616 -18.296 1.00 92.88 191 LYS A O 1
ATOM 1201 N N . GLY A 1 192 ? -12.860 -13.270 -17.254 1.00 96.81 192 GLY A N 1
ATOM 1202 C CA . GLY A 1 192 ? -12.392 -12.144 -16.453 1.00 96.81 192 GLY A CA 1
ATOM 1203 C C . GLY A 1 192 ? -11.753 -12.637 -15.161 1.00 96.81 192 GLY A C 1
ATOM 1204 O O . GLY A 1 192 ? -12.339 -13.477 -14.480 1.00 96.81 192 GLY A O 1
ATOM 1205 N N . VAL A 1 193 ? -10.581 -12.105 -14.831 1.00 98.38 193 VAL A N 1
ATOM 1206 C CA . VAL A 1 193 ? -9.907 -12.318 -13.548 1.00 98.38 193 VAL A CA 1
ATOM 1207 C C . VAL A 1 193 ? -10.293 -11.179 -12.615 1.00 98.38 193 VAL A C 1
ATOM 1209 O O . VAL A 1 193 ? -10.077 -10.018 -12.948 1.00 98.38 193 VAL A O 1
ATOM 1212 N N . ILE A 1 194 ? -10.912 -11.507 -11.487 1.00 98.81 194 ILE A N 1
ATOM 1213 C CA . ILE A 1 194 ? -11.385 -10.585 -10.456 1.00 98.81 194 ILE A CA 1
ATOM 1214 C C . ILE A 1 194 ? -10.326 -10.566 -9.353 1.00 98.81 194 ILE A C 1
ATOM 1216 O O . ILE A 1 194 ? -10.140 -11.557 -8.654 1.00 98.81 194 ILE A O 1
ATOM 1220 N N . SER A 1 195 ? -9.640 -9.437 -9.222 1.00 98.75 195 SER A N 1
ATOM 1221 C CA . SER A 1 195 ? -8.555 -9.191 -8.271 1.00 98.75 195 SER A CA 1
ATOM 1222 C C . SER A 1 195 ? -8.972 -8.102 -7.277 1.00 98.75 195 SER A C 1
ATOM 1224 O O . SER A 1 195 ? -9.788 -7.242 -7.641 1.00 98.75 195 SER A O 1
ATOM 1226 N N . PRO A 1 196 ? -8.386 -8.043 -6.064 1.00 98.75 196 PRO A N 1
ATOM 1227 C CA . PRO A 1 196 ? -8.333 -6.788 -5.326 1.00 98.75 196 PRO A CA 1
ATOM 1228 C C . PRO A 1 196 ? -7.825 -5.665 -6.237 1.00 98.75 196 PRO A C 1
ATOM 1230 O O . PRO A 1 196 ? -6.995 -5.895 -7.127 1.00 98.75 196 PRO A O 1
ATOM 1233 N N . GLY A 1 197 ? -8.337 -4.456 -6.028 1.00 98.62 197 GLY A N 1
ATOM 1234 C CA . GLY A 1 197 ? -7.770 -3.258 -6.630 1.00 98.62 197 GLY A CA 1
ATOM 1235 C C . GLY A 1 197 ? -6.300 -3.126 -6.246 1.00 98.62 197 GLY A C 1
ATOM 1236 O O . GLY A 1 197 ? -5.928 -3.397 -5.103 1.00 98.62 197 GLY A O 1
ATOM 1237 N N . LEU A 1 198 ? -5.460 -2.733 -7.202 1.00 98.81 198 LEU A N 1
ATOM 1238 C CA . LEU A 1 198 ? -4.031 -2.603 -6.938 1.00 98.81 198 LEU A CA 1
ATOM 1239 C C . LEU A 1 198 ? -3.756 -1.390 -6.036 1.00 98.81 198 LEU A C 1
ATOM 1241 O O . LEU A 1 198 ? -4.423 -0.351 -6.129 1.00 98.81 198 LEU A O 1
ATOM 1245 N N . ILE A 1 199 ? -2.741 -1.513 -5.189 1.00 98.75 199 ILE A N 1
ATOM 1246 C CA . ILE A 1 199 ? -2.280 -0.470 -4.276 1.00 98.75 199 ILE A CA 1
ATOM 1247 C C . ILE A 1 199 ? -0.909 -0.003 -4.749 1.00 98.75 199 ILE A C 1
ATOM 1249 O O . ILE A 1 199 ? 0.048 -0.772 -4.785 1.00 98.75 199 ILE A O 1
ATOM 1253 N N . ASN A 1 200 ? -0.810 1.278 -5.097 1.00 98.56 200 ASN A N 1
ATOM 1254 C CA . ASN A 1 200 ? 0.477 1.915 -5.333 1.00 98.56 200 ASN A CA 1
ATOM 1255 C C . ASN A 1 200 ? 1.033 2.421 -3.996 1.00 98.56 200 ASN A C 1
ATOM 1257 O O . ASN A 1 200 ? 0.641 3.489 -3.519 1.00 98.56 200 ASN A O 1
ATOM 1261 N N . ALA A 1 201 ? 1.908 1.642 -3.360 1.00 98.31 201 ALA A N 1
ATOM 1262 C CA . ALA A 1 201 ? 2.349 1.904 -1.992 1.00 98.31 201 ALA A CA 1
ATOM 1263 C C . ALA A 1 201 ? 3.270 3.130 -1.865 1.00 98.31 201 ALA A C 1
ATOM 1265 O O . ALA A 1 201 ? 3.538 3.563 -0.742 1.00 98.31 201 ALA A O 1
ATOM 1266 N N . HIS A 1 202 ? 3.729 3.712 -2.981 1.00 98.19 202 HIS A N 1
ATOM 1267 C CA . HIS A 1 202 ? 4.472 4.968 -2.974 1.00 98.19 202 HIS A CA 1
ATOM 1268 C C . HIS A 1 202 ? 4.507 5.684 -4.340 1.00 98.19 202 HIS A C 1
ATOM 1270 O O . HIS A 1 202 ? 4.939 5.117 -5.345 1.00 98.19 202 HIS A O 1
ATOM 1276 N N . ASP A 1 203 ? 4.135 6.966 -4.341 1.00 97.44 203 ASP A N 1
ATOM 1277 C CA . ASP A 1 203 ? 4.319 7.921 -5.441 1.00 97.44 203 ASP A CA 1
ATOM 1278 C C . ASP A 1 203 ? 4.504 9.354 -4.903 1.00 97.44 203 ASP A C 1
ATOM 1280 O O . ASP A 1 203 ? 4.250 9.617 -3.727 1.00 97.44 203 ASP A O 1
ATOM 1284 N N . HIS A 1 204 ? 4.857 10.310 -5.768 1.00 95.69 204 HIS A N 1
ATOM 1285 C CA . HIS A 1 204 ? 4.815 11.743 -5.471 1.00 95.69 204 HIS A CA 1
ATOM 1286 C C . HIS A 1 204 ? 3.917 12.496 -6.463 1.00 95.69 204 HIS A C 1
ATOM 1288 O O . HIS A 1 204 ? 4.386 13.226 -7.345 1.00 95.69 204 HIS A O 1
ATOM 1294 N N . VAL A 1 205 ? 2.598 12.403 -6.285 1.00 94.81 205 VAL A N 1
ATOM 1295 C CA . VAL A 1 205 ? 1.636 12.956 -7.259 1.00 94.81 205 VAL A CA 1
ATOM 1296 C C . VAL A 1 205 ? 1.745 14.479 -7.408 1.00 94.81 205 VAL A C 1
ATOM 1298 O O . VAL A 1 205 ? 1.492 15.031 -8.482 1.00 94.81 205 VAL A O 1
ATOM 1301 N N . THR A 1 206 ? 2.204 15.181 -6.365 1.00 94.94 206 THR A N 1
ATOM 1302 C CA . THR A 1 206 ? 2.454 16.636 -6.378 1.00 94.94 206 THR A CA 1
ATOM 1303 C C . THR A 1 206 ? 3.598 17.054 -7.312 1.00 94.94 206 THR A C 1
ATOM 1305 O O . THR A 1 206 ? 3.701 18.232 -7.664 1.00 94.94 206 THR A O 1
ATOM 1308 N N . PHE A 1 207 ? 4.408 16.093 -7.764 1.00 95.31 207 PHE A N 1
ATOM 1309 C CA . PHE A 1 207 ? 5.464 16.235 -8.767 1.00 95.31 207 PHE A CA 1
ATOM 1310 C C . PHE A 1 207 ? 5.023 15.727 -10.153 1.00 95.31 207 PHE A C 1
ATOM 1312 O O . PHE A 1 207 ? 5.843 15.591 -11.061 1.00 95.31 207 PHE A O 1
ATOM 1319 N N . GLY A 1 208 ? 3.725 15.498 -10.377 1.00 94.38 208 GLY A N 1
ATOM 1320 C CA . GLY A 1 208 ? 3.184 15.089 -11.679 1.00 94.38 208 GLY A CA 1
ATOM 1321 C C . GLY A 1 208 ? 3.392 16.099 -12.815 1.00 94.38 208 GLY A C 1
ATOM 1322 O O . GLY A 1 208 ? 3.183 15.772 -13.980 1.00 94.38 208 GLY A O 1
ATOM 1323 N N . ASN A 1 209 ? 3.812 17.329 -12.502 1.00 94.06 209 ASN A N 1
ATOM 1324 C CA . ASN A 1 209 ? 4.135 18.379 -13.469 1.00 94.06 209 ASN A CA 1
ATOM 1325 C C . ASN A 1 209 ? 5.558 18.275 -14.046 1.00 94.06 209 ASN A C 1
ATOM 1327 O O . ASN A 1 209 ? 6.063 19.238 -14.625 1.00 94.06 209 ASN A O 1
ATOM 1331 N N . ASN A 1 210 ? 6.198 17.120 -13.879 1.00 92.75 210 ASN A N 1
ATOM 1332 C CA . ASN A 1 210 ? 7.497 16.797 -14.447 1.00 92.75 210 ASN A CA 1
ATOM 1333 C C . ASN A 1 210 ? 7.339 15.713 -15.531 1.00 92.75 210 ASN A C 1
ATOM 1335 O O . ASN A 1 210 ? 6.309 15.051 -15.642 1.00 92.75 210 ASN A O 1
ATOM 1339 N N . ARG A 1 211 ? 8.378 15.549 -16.344 1.00 90.50 211 ARG A N 1
ATOM 1340 C CA . ARG A 1 211 ? 8.525 14.487 -17.353 1.00 90.50 211 ARG A CA 1
ATOM 1341 C C . ARG A 1 211 ? 9.734 13.622 -16.984 1.00 90.50 211 ARG A C 1
ATOM 1343 O O . ARG A 1 211 ? 10.545 14.107 -16.186 1.00 90.50 211 ARG A O 1
ATOM 1350 N N . PRO A 1 212 ? 9.898 12.417 -17.562 1.00 92.00 212 PRO A N 1
ATOM 1351 C CA . PRO A 1 212 ? 11.118 11.641 -17.383 1.00 92.00 212 PRO A CA 1
ATOM 1352 C C . PRO A 1 212 ? 12.376 12.505 -17.559 1.00 92.00 212 PRO A C 1
ATOM 1354 O O . PRO A 1 212 ? 12.453 13.313 -18.497 1.00 92.00 212 PRO A O 1
ATOM 1357 N N . TYR A 1 213 ? 13.342 12.403 -16.643 1.00 83.00 213 TYR A N 1
ATOM 1358 C CA . TYR A 1 213 ? 14.626 13.087 -16.805 1.00 83.00 213 TYR A CA 1
ATOM 1359 C C . TYR A 1 213 ? 15.434 12.399 -17.914 1.00 83.00 213 TYR A C 1
ATOM 1361 O O . TYR A 1 213 ? 15.151 11.269 -18.295 1.00 83.00 213 TYR A O 1
ATOM 1369 N N . GLY A 1 214 ? 16.422 13.085 -18.493 1.00 71.06 214 GLY A N 1
ATOM 1370 C CA . GLY A 1 214 ? 17.110 12.535 -19.670 1.00 71.06 214 GLY A CA 1
ATOM 1371 C C . GLY A 1 214 ? 16.410 12.843 -20.998 1.00 71.06 214 GLY A C 1
ATOM 1372 O O . GLY A 1 214 ? 16.781 12.282 -22.023 1.00 71.06 214 GLY A O 1
ATOM 1373 N N . THR A 1 215 ? 15.420 13.743 -21.004 1.00 66.19 215 THR A N 1
ATOM 1374 C CA . THR A 1 215 ? 14.572 14.050 -22.171 1.00 66.19 215 THR A CA 1
ATOM 1375 C C . THR A 1 215 ? 14.629 15.518 -22.545 1.00 66.19 215 THR A C 1
ATOM 1377 O O . THR A 1 215 ? 14.806 16.375 -21.676 1.00 66.19 215 THR A O 1
ATOM 1380 N N . GLY A 1 216 ? 14.488 15.824 -23.840 1.00 66.62 216 GLY A N 1
ATOM 1381 C CA . GLY A 1 216 ? 14.571 17.197 -24.347 1.00 66.62 216 GLY A CA 1
ATOM 1382 C C . GLY A 1 216 ? 15.822 17.919 -23.832 1.00 66.62 216 GLY A C 1
ATOM 1383 O O . GLY A 1 216 ? 16.945 17.459 -24.044 1.00 66.62 216 GLY A O 1
ATOM 1384 N N . ASP A 1 217 ? 15.617 19.007 -23.087 1.00 59.59 217 ASP A N 1
ATOM 1385 C CA . ASP A 1 217 ? 16.678 19.838 -22.493 1.00 59.59 217 ASP A CA 1
ATOM 1386 C C . ASP A 1 217 ? 17.534 19.116 -21.430 1.00 59.59 217 ASP A C 1
ATOM 1388 O O . ASP A 1 217 ? 18.581 19.623 -21.029 1.00 59.59 217 ASP A O 1
ATOM 1392 N N . TYR A 1 218 ? 17.120 17.926 -20.976 1.00 69.62 218 TYR A N 1
ATOM 1393 C CA . TYR A 1 218 ? 17.805 17.132 -19.951 1.00 69.62 218 TYR A CA 1
ATOM 1394 C C . TYR A 1 218 ? 18.479 15.875 -20.492 1.00 69.62 218 TYR A C 1
ATOM 1396 O O . TYR A 1 218 ? 18.932 15.061 -19.696 1.00 69.62 218 TYR A O 1
ATOM 1404 N N . ASN A 1 219 ? 18.606 15.716 -21.813 1.00 73.88 219 ASN A N 1
ATOM 1405 C CA . ASN A 1 219 ? 19.254 14.559 -22.453 1.00 73.88 219 ASN A CA 1
ATOM 1406 C C . ASN A 1 219 ? 20.675 14.267 -21.929 1.00 73.88 219 ASN A C 1
ATOM 1408 O O . ASN A 1 219 ? 21.115 13.124 -21.945 1.00 73.88 219 ASN A O 1
ATOM 1412 N N . ALA A 1 220 ? 21.377 15.273 -21.399 1.00 79.31 220 ALA A N 1
ATOM 1413 C CA . ALA A 1 220 ? 22.677 15.093 -20.751 1.00 79.31 220 ALA A CA 1
ATOM 1414 C C . ALA A 1 220 ? 22.629 14.243 -19.461 1.00 79.31 220 ALA A C 1
ATOM 1416 O O . ALA A 1 220 ? 23.669 13.777 -19.009 1.00 79.31 220 ALA A O 1
ATOM 1417 N N . LEU A 1 221 ? 21.449 14.049 -18.863 1.00 85.88 221 LEU A N 1
ATOM 1418 C CA . LEU A 1 221 ? 21.267 13.324 -17.602 1.00 85.88 221 LEU A CA 1
ATOM 1419 C C . LEU A 1 221 ? 20.947 11.835 -17.781 1.00 85.88 221 LEU A C 1
ATOM 1421 O O . LEU A 1 221 ? 20.972 11.103 -16.800 1.00 85.88 221 LEU A O 1
ATOM 1425 N N . LYS A 1 222 ? 20.641 11.371 -18.999 1.00 81.75 222 LYS A N 1
ATOM 1426 C CA . LYS A 1 222 ? 20.122 10.007 -19.226 1.00 81.75 222 LYS A CA 1
ATOM 1427 C C . LYS A 1 222 ? 21.086 8.892 -18.777 1.00 81.75 222 LYS A C 1
ATOM 1429 O O . LYS A 1 222 ? 20.652 7.846 -18.298 1.00 81.75 222 LYS A O 1
ATOM 1434 N N . ASP A 1 223 ? 22.389 9.153 -18.883 1.00 82.56 223 ASP A N 1
ATOM 1435 C CA . ASP A 1 223 ? 23.459 8.207 -18.546 1.00 82.56 223 ASP A CA 1
ATOM 1436 C C . ASP A 1 223 ? 24.087 8.511 -17.172 1.00 82.56 223 ASP A C 1
ATOM 1438 O O . ASP A 1 223 ? 25.037 7.851 -16.754 1.00 82.56 223 ASP A O 1
ATOM 1442 N N . VAL A 1 224 ? 23.581 9.523 -16.455 1.00 89.38 224 VAL A N 1
ATOM 1443 C CA . VAL A 1 224 ? 24.063 9.855 -15.111 1.00 89.38 224 VAL A CA 1
ATOM 1444 C C . VAL A 1 224 ? 23.497 8.839 -14.126 1.00 89.38 224 VAL A C 1
ATOM 1446 O O . VAL A 1 224 ? 22.296 8.559 -14.131 1.00 89.38 224 VAL A O 1
ATOM 1449 N N . ARG A 1 225 ? 24.376 8.296 -13.280 1.00 91.88 225 ARG A N 1
ATOM 1450 C CA . ARG A 1 225 ? 24.026 7.460 -12.132 1.00 91.88 225 ARG A CA 1
ATOM 1451 C C . ARG A 1 225 ? 24.554 8.094 -10.860 1.00 91.88 225 ARG A C 1
ATOM 1453 O O . ARG A 1 225 ? 25.686 8.577 -10.818 1.00 91.88 225 ARG A O 1
ATOM 1460 N N . TYR A 1 226 ? 23.712 8.093 -9.846 1.00 93.75 226 TYR A N 1
ATOM 1461 C CA . TYR A 1 226 ? 23.967 8.654 -8.535 1.00 93.75 226 TYR A CA 1
ATOM 1462 C C . TYR A 1 226 ? 24.352 7.541 -7.556 1.00 93.75 226 TYR A C 1
ATOM 1464 O O . TYR A 1 226 ? 24.170 6.351 -7.818 1.00 93.75 226 TYR A O 1
ATOM 1472 N N . GLN A 1 227 ? 24.916 7.945 -6.431 1.00 92.94 227 GLN A N 1
ATOM 1473 C CA . GLN A 1 227 ? 25.248 7.116 -5.279 1.00 92.94 227 GLN A CA 1
ATOM 1474 C C . GLN A 1 227 ? 24.318 7.381 -4.103 1.00 92.94 227 GLN A C 1
ATOM 1476 O O . GLN A 1 227 ? 24.108 6.488 -3.291 1.00 92.94 227 GLN A O 1
ATOM 1481 N N . HIS A 1 228 ? 23.775 8.595 -4.008 1.00 95.19 228 HIS A N 1
ATOM 1482 C CA . HIS A 1 228 ? 22.953 9.039 -2.889 1.00 95.19 228 HIS A CA 1
ATOM 1483 C C . HIS A 1 228 ? 21.849 9.988 -3.351 1.00 95.19 228 HIS A C 1
ATOM 1485 O O . HIS A 1 228 ? 22.096 10.859 -4.195 1.00 95.19 228 HIS A O 1
ATOM 1491 N N . ARG A 1 229 ? 20.671 9.935 -2.715 1.00 95.69 229 ARG A N 1
ATOM 1492 C CA . ARG A 1 229 ? 19.522 10.787 -3.072 1.00 95.69 229 ARG A CA 1
ATOM 1493 C C . ARG A 1 229 ? 19.813 12.287 -3.163 1.00 95.69 229 ARG A C 1
ATOM 1495 O O . ARG A 1 229 ? 19.226 13.049 -3.927 1.00 95.69 229 ARG A O 1
ATOM 1502 N N . HIS A 1 230 ? 20.753 12.767 -2.359 1.00 96.44 230 HIS A N 1
ATOM 1503 C CA . HIS A 1 230 ? 21.104 14.188 -2.316 1.00 96.44 230 HIS A CA 1
ATOM 1504 C C . HIS A 1 230 ? 21.967 14.668 -3.478 1.00 96.44 230 HIS A C 1
ATOM 1506 O O . HIS A 1 230 ? 22.001 15.871 -3.741 1.00 96.44 230 HIS A O 1
ATOM 1512 N N . GLU A 1 231 ? 22.612 13.770 -4.212 1.00 96.12 231 GLU A N 1
ATOM 1513 C CA . GLU A 1 231 ? 23.377 14.148 -5.394 1.00 96.12 231 GLU A CA 1
ATOM 1514 C C . GLU A 1 231 ? 22.445 14.607 -6.511 1.00 96.12 231 GLU A C 1
ATOM 1516 O O . GLU A 1 231 ? 22.614 15.719 -7.010 1.00 96.12 231 GLU A O 1
ATOM 1521 N N . TRP A 1 232 ? 21.390 13.844 -6.811 1.00 94.56 232 TRP A N 1
ATOM 1522 C CA . TRP A 1 232 ? 20.388 14.264 -7.788 1.00 94.56 232 TRP A CA 1
ATOM 1523 C C . TRP A 1 232 ? 19.486 15.381 -7.259 1.00 94.56 232 TRP A C 1
ATOM 1525 O O . TRP A 1 232 ? 19.098 16.268 -8.020 1.00 94.56 232 TRP A O 1
ATOM 1535 N N . ARG A 1 233 ? 19.182 15.415 -5.954 1.00 94.69 233 ARG A N 1
ATOM 1536 C CA . ARG A 1 233 ? 18.281 16.434 -5.381 1.00 94.69 233 ARG A CA 1
ATOM 1537 C C . ARG A 1 233 ? 18.932 17.811 -5.257 1.00 94.69 233 ARG A C 1
ATOM 1539 O O . ARG A 1 233 ? 18.266 18.837 -5.434 1.00 94.69 233 ARG A O 1
ATOM 1546 N N . LYS A 1 234 ? 20.220 17.857 -4.902 1.00 95.31 234 LYS A N 1
ATOM 1547 C CA . LYS A 1 234 ? 20.944 19.097 -4.566 1.00 95.31 234 LYS A CA 1
ATOM 1548 C C . LYS A 1 234 ? 22.127 19.400 -5.487 1.00 95.31 234 LYS A C 1
ATOM 1550 O O . LYS A 1 234 ? 22.653 20.503 -5.385 1.00 95.31 234 LYS A O 1
ATOM 1555 N N . GLY A 1 235 ? 22.524 18.490 -6.377 1.00 95.00 235 GLY A N 1
ATOM 1556 C CA . GLY A 1 235 ? 23.706 18.660 -7.227 1.00 95.00 235 GLY A CA 1
ATOM 1557 C C . GLY A 1 235 ? 24.993 18.591 -6.406 1.00 95.00 235 GLY A C 1
ATOM 1558 O O . GLY A 1 235 ? 25.710 19.582 -6.275 1.00 95.00 235 GLY A O 1
ATOM 1559 N N . LYS A 1 236 ? 25.235 17.448 -5.760 1.00 94.50 236 LYS A N 1
ATOM 1560 C CA . LYS A 1 236 ? 26.402 17.211 -4.889 1.00 94.50 236 LYS A CA 1
ATOM 1561 C C . LYS A 1 236 ? 27.435 16.327 -5.588 1.00 94.50 236 LYS A C 1
ATOM 1563 O O . LYS A 1 236 ? 27.145 15.720 -6.611 1.00 94.50 236 LYS A O 1
ATOM 1568 N N . ASN A 1 237 ? 28.652 16.289 -5.042 1.00 91.25 237 ASN A N 1
ATOM 1569 C CA . ASN A 1 237 ? 29.753 15.439 -5.517 1.00 91.25 237 ASN A CA 1
ATOM 1570 C C . ASN A 1 237 ? 30.097 15.608 -7.009 1.00 91.25 237 ASN A C 1
ATOM 1572 O O . ASN A 1 237 ? 30.505 14.668 -7.679 1.00 91.25 237 ASN A O 1
ATOM 1576 N N . GLY A 1 238 ? 29.925 16.824 -7.541 1.00 91.19 238 GLY A N 1
ATOM 1577 C CA . GLY A 1 238 ? 30.172 17.122 -8.956 1.00 91.19 238 GLY A CA 1
ATOM 1578 C C . GLY A 1 238 ? 29.114 16.567 -9.916 1.00 91.19 238 GLY A C 1
ATOM 1579 O O . GLY A 1 238 ? 29.252 16.752 -11.124 1.00 91.19 238 GLY A O 1
ATOM 1580 N N . LEU A 1 239 ? 28.056 15.931 -9.403 1.00 92.19 239 LEU A N 1
ATOM 1581 C CA . LEU A 1 239 ? 26.946 15.421 -10.198 1.00 92.19 239 LEU A CA 1
ATOM 1582 C C . LEU A 1 239 ? 25.853 16.487 -10.374 1.00 92.19 239 LEU A C 1
ATOM 1584 O O . LEU A 1 239 ? 25.606 17.298 -9.474 1.00 92.19 239 LEU A O 1
ATOM 1588 N N . PRO A 1 240 ? 25.183 16.511 -11.537 1.00 92.69 240 PRO A N 1
ATOM 1589 C CA . PRO A 1 240 ? 24.140 17.485 -11.817 1.00 92.69 240 PRO A CA 1
ATOM 1590 C C . PRO A 1 240 ? 22.872 17.211 -11.001 1.00 92.69 240 PRO A C 1
ATOM 1592 O O . PRO A 1 240 ? 22.440 16.069 -10.846 1.00 92.69 240 PRO A O 1
ATOM 1595 N N . LYS A 1 241 ? 22.231 18.289 -10.541 1.00 93.25 241 LYS A N 1
ATOM 1596 C CA . LYS A 1 241 ? 20.882 18.244 -9.967 1.00 93.25 241 LYS A CA 1
ATOM 1597 C C . LYS A 1 241 ? 19.853 17.896 -11.051 1.00 93.25 241 LYS A C 1
ATOM 1599 O O . LYS A 1 241 ? 19.907 18.474 -12.136 1.00 93.25 241 LYS A O 1
ATOM 1604 N N . ILE A 1 242 ? 18.856 17.072 -10.724 1.00 93.12 242 ILE A N 1
ATOM 1605 C CA . ILE A 1 242 ? 17.668 16.882 -11.565 1.00 93.12 242 ILE A CA 1
ATOM 1606 C C . ILE A 1 242 ? 16.693 18.057 -11.328 1.00 93.12 242 ILE A C 1
ATOM 1608 O O . ILE A 1 242 ? 16.285 18.321 -10.191 1.00 93.12 242 ILE A O 1
ATOM 1612 N N . PRO A 1 243 ? 16.328 18.817 -12.373 1.00 89.38 243 PRO A N 1
ATOM 1613 C CA . PRO A 1 243 ? 15.490 20.007 -12.255 1.00 89.38 243 PRO A CA 1
ATOM 1614 C C . PRO A 1 243 ? 14.002 19.644 -12.252 1.00 89.38 243 PRO A C 1
ATOM 1616 O O . PRO A 1 243 ? 13.312 19.712 -13.263 1.00 89.38 243 PRO A O 1
ATOM 1619 N N . VAL A 1 244 ? 13.520 19.281 -11.073 1.00 90.19 244 VAL A N 1
ATOM 1620 C CA . VAL A 1 244 ? 12.120 18.948 -10.788 1.00 90.19 244 VAL A CA 1
ATOM 1621 C C . VAL A 1 244 ? 11.467 20.022 -9.928 1.00 90.19 244 VAL A C 1
ATOM 1623 O O . VAL A 1 244 ? 12.136 20.720 -9.157 1.00 90.19 244 VAL A O 1
ATOM 1626 N N . SER A 1 245 ? 10.147 20.137 -10.028 1.00 90.31 245 SER A N 1
ATOM 1627 C CA . SER A 1 245 ? 9.349 21.014 -9.169 1.00 90.31 245 SER A CA 1
ATOM 1628 C C . SER A 1 245 ? 8.139 20.281 -8.604 1.00 90.31 245 SER A C 1
ATOM 1630 O O . SER A 1 245 ? 7.502 19.510 -9.315 1.00 90.31 245 SER A O 1
ATOM 1632 N N . GLY A 1 246 ? 7.842 20.530 -7.329 1.00 88.88 246 GLY A N 1
ATOM 1633 C CA . GLY A 1 246 ? 6.607 20.093 -6.685 1.00 88.88 246 GLY A CA 1
ATOM 1634 C C . GLY A 1 246 ? 5.632 21.262 -6.667 1.00 88.88 246 GLY A C 1
ATOM 1635 O O . GLY A 1 246 ? 5.899 22.262 -6.004 1.00 88.88 246 GLY A O 1
ATOM 1636 N N . SER A 1 247 ? 4.565 21.175 -7.455 1.00 91.56 247 SER A N 1
ATOM 1637 C CA . SER A 1 247 ? 3.464 22.157 -7.507 1.00 91.56 247 SER A CA 1
ATOM 1638 C C . SER A 1 247 ? 2.417 21.776 -8.562 1.00 91.56 247 SER A C 1
ATOM 1640 O O . SER A 1 247 ? 1.772 22.642 -9.161 1.00 91.56 247 SER A O 1
ATOM 1642 N N . ALA A 1 248 ? 2.241 20.478 -8.824 1.00 94.88 248 ALA A N 1
ATOM 1643 C CA . ALA A 1 248 ? 1.276 20.001 -9.800 1.00 94.88 248 ALA A CA 1
ATOM 1644 C C . ALA A 1 248 ? -0.137 20.514 -9.482 1.00 94.88 248 ALA A C 1
ATOM 1646 O O . ALA A 1 248 ? -0.614 20.428 -8.349 1.00 94.88 248 ALA A O 1
ATOM 1647 N N . SER A 1 249 ? -0.829 21.028 -10.500 1.00 94.25 249 SER A N 1
ATOM 1648 C CA . SER A 1 249 ? -2.229 21.435 -10.356 1.00 94.25 249 SER A CA 1
ATOM 1649 C C . SER A 1 249 ? -3.126 20.235 -10.035 1.00 94.25 249 SER A C 1
ATOM 1651 O O . SER A 1 249 ? -2.785 19.096 -10.354 1.00 94.25 249 SER A O 1
ATOM 1653 N N . GLN A 1 250 ? -4.317 20.484 -9.486 1.00 93.44 250 GLN A N 1
ATOM 1654 C CA . GLN A 1 250 ? -5.301 19.431 -9.209 1.00 93.44 250 GLN A CA 1
ATOM 1655 C C . GLN A 1 250 ? -5.609 18.560 -10.442 1.00 93.44 250 GLN A C 1
ATOM 1657 O O . GLN A 1 250 ? -5.727 17.343 -10.327 1.00 93.44 250 GLN A O 1
ATOM 1662 N N . ALA A 1 251 ? -5.698 19.162 -11.633 1.00 95.00 251 ALA A N 1
ATOM 1663 C CA . ALA A 1 251 ? -5.934 18.427 -12.875 1.00 95.00 251 ALA A CA 1
ATOM 1664 C C . ALA A 1 251 ? -4.758 17.500 -13.235 1.00 95.00 251 ALA A C 1
ATOM 1666 O O . ALA A 1 251 ? -4.978 16.379 -13.681 1.00 95.00 251 ALA A O 1
ATOM 1667 N N . VAL A 1 252 ? -3.518 17.940 -12.994 1.00 95.69 252 VAL A N 1
ATOM 1668 C CA . VAL A 1 252 ? -2.317 17.119 -13.220 1.00 95.69 252 VAL A CA 1
ATOM 1669 C C . VAL A 1 252 ? -2.251 15.966 -12.219 1.00 95.69 252 VAL A C 1
ATOM 1671 O O . VAL A 1 252 ? -2.039 14.835 -12.638 1.00 95.69 252 VAL A O 1
ATOM 1674 N N . GLN A 1 253 ? -2.498 16.223 -10.931 1.00 95.81 253 GLN A N 1
ATOM 1675 C CA . GLN A 1 253 ? -2.515 15.178 -9.896 1.00 95.81 253 GLN A CA 1
ATOM 1676 C C . GLN A 1 253 ? -3.595 14.123 -10.182 1.00 95.81 253 GLN A C 1
ATOM 1678 O O . GLN A 1 253 ? -3.306 12.933 -10.217 1.00 95.81 253 GLN A O 1
ATOM 1683 N N . THR A 1 254 ? -4.809 14.567 -10.530 1.00 96.12 254 THR A N 1
ATOM 1684 C CA . THR A 1 254 ? -5.903 13.677 -10.969 1.00 96.12 254 THR A CA 1
ATOM 1685 C C . THR A 1 254 ? -5.505 12.859 -12.197 1.00 96.12 254 THR A C 1
ATOM 1687 O O . THR A 1 254 ? -5.858 11.692 -12.315 1.00 96.12 254 THR A O 1
ATOM 1690 N N . GLY A 1 255 ? -4.765 13.465 -13.127 1.00 96.62 255 GLY A N 1
ATOM 1691 C CA . GLY A 1 255 ? -4.258 12.780 -14.306 1.00 96.62 255 GLY A CA 1
ATOM 1692 C C . GLY A 1 255 ? -3.224 11.708 -13.987 1.00 96.62 255 GLY A C 1
ATOM 1693 O O . GLY A 1 255 ? -3.293 10.635 -14.574 1.00 96.62 255 GLY A O 1
ATOM 1694 N N . VAL A 1 256 ? -2.309 11.965 -13.049 1.00 96.50 256 VAL A N 1
ATOM 1695 C CA . VAL A 1 256 ? -1.363 10.959 -12.540 1.00 96.50 256 VAL A CA 1
ATOM 1696 C C . VAL A 1 256 ? -2.122 9.788 -11.919 1.00 96.50 256 VAL A C 1
ATOM 1698 O O . VAL A 1 256 ? -1.911 8.648 -12.314 1.00 96.50 256 VAL A O 1
ATOM 1701 N N . GLU A 1 257 ? -3.082 10.062 -11.041 1.00 97.50 257 GLU A N 1
ATOM 1702 C CA . GLU A 1 257 ? -3.916 9.022 -10.435 1.00 97.50 257 GLU A CA 1
ATOM 1703 C C . GLU A 1 257 ? -4.741 8.234 -11.465 1.00 97.50 257 GLU A C 1
ATOM 1705 O O . GLU A 1 257 ? -4.869 7.013 -11.363 1.00 97.50 257 GLU A O 1
ATOM 1710 N N . LEU A 1 258 ? -5.250 8.901 -12.507 1.00 98.06 258 LEU A N 1
ATOM 1711 C CA . LEU A 1 258 ? -5.957 8.237 -13.600 1.00 98.06 258 LEU A CA 1
ATOM 1712 C C . LEU A 1 258 ? -5.050 7.245 -14.342 1.00 98.06 258 LEU A C 1
ATOM 1714 O O . LEU A 1 258 ? -5.529 6.180 -14.720 1.00 98.06 258 LEU A O 1
ATOM 1718 N N . ARG A 1 259 ? -3.747 7.525 -14.502 1.00 97.81 259 ARG A N 1
ATOM 1719 C CA . ARG A 1 259 ? -2.801 6.556 -15.092 1.00 97.81 259 ARG A CA 1
ATOM 1720 C C . ARG A 1 259 ? -2.770 5.250 -14.309 1.00 97.81 259 ARG A C 1
ATOM 1722 O O . ARG A 1 259 ? -2.789 4.179 -14.910 1.00 97.81 259 ARG A O 1
ATOM 1729 N N . PHE A 1 260 ? -2.750 5.345 -12.983 1.00 98.44 260 PHE A N 1
ATOM 1730 C CA . PHE A 1 260 ? -2.738 4.190 -12.091 1.00 98.44 260 PHE A CA 1
ATOM 1731 C C . PHE A 1 260 ? -4.076 3.446 -12.108 1.00 98.44 260 PHE A C 1
ATOM 1733 O O . PHE A 1 260 ? -4.092 2.217 -12.212 1.00 98.44 260 PHE A O 1
ATOM 1740 N N . MET A 1 261 ? -5.198 4.173 -12.105 1.00 98.44 261 MET A N 1
ATOM 1741 C CA . MET A 1 261 ? -6.529 3.576 -12.247 1.00 98.44 261 MET A CA 1
ATOM 1742 C C . MET A 1 261 ? -6.681 2.817 -13.569 1.00 98.44 261 MET A C 1
ATOM 1744 O O . MET A 1 261 ? -7.251 1.730 -13.590 1.00 98.44 261 MET A O 1
ATOM 1748 N N . MET A 1 262 ? -6.137 3.334 -14.675 1.00 98.56 262 MET A N 1
ATOM 1749 C CA . MET A 1 262 ? -6.174 2.639 -15.968 1.00 98.56 262 MET A CA 1
ATOM 1750 C C . MET A 1 262 ? -5.458 1.277 -15.937 1.00 98.56 262 MET A C 1
ATOM 1752 O O . MET A 1 262 ? -5.822 0.387 -16.706 1.00 98.56 262 MET A O 1
ATOM 1756 N N . SER A 1 263 ? -4.483 1.100 -15.040 1.00 98.25 263 SER A N 1
ATOM 1757 C CA . SER A 1 263 ? -3.792 -0.171 -14.774 1.00 98.25 263 SER A CA 1
ATOM 1758 C C . SER A 1 263 ? -4.399 -0.991 -13.623 1.00 98.25 263 SER A C 1
ATOM 1760 O O . SER A 1 263 ? -3.793 -1.961 -13.190 1.00 98.25 263 SER A O 1
ATOM 1762 N N . GLY A 1 264 ? -5.579 -0.621 -13.111 1.00 98.56 264 GLY A N 1
ATOM 1763 C CA . GLY A 1 264 ? -6.290 -1.391 -12.083 1.00 98.56 264 GLY A CA 1
ATOM 1764 C C . GLY A 1 264 ? -6.066 -0.944 -10.636 1.00 98.56 264 GLY A C 1
ATOM 1765 O O . GLY A 1 264 ? -6.530 -1.626 -9.724 1.00 98.56 264 GLY A O 1
ATOM 1766 N N . ALA A 1 265 ? -5.386 0.181 -10.398 1.00 98.69 265 ALA A N 1
ATOM 1767 C CA . ALA A 1 265 ? -5.204 0.691 -9.041 1.00 98.69 265 ALA A CA 1
ATOM 1768 C C . ALA A 1 265 ? -6.477 1.342 -8.482 1.00 98.69 265 ALA A C 1
ATOM 1770 O O . ALA A 1 265 ? -7.229 1.994 -9.212 1.00 98.69 265 ALA A O 1
ATOM 1771 N N . THR A 1 266 ? -6.683 1.213 -7.173 1.00 98.38 266 THR A N 1
ATOM 1772 C CA . THR A 1 266 ? -7.772 1.884 -6.435 1.00 98.38 266 THR A CA 1
ATOM 1773 C C . THR A 1 266 ? -7.262 2.798 -5.322 1.00 98.38 266 THR A C 1
ATOM 1775 O O . THR A 1 266 ? -7.963 3.744 -4.949 1.00 98.38 266 THR A O 1
ATOM 1778 N N . SER A 1 267 ? -6.027 2.580 -4.862 1.00 97.81 267 SER A N 1
ATOM 1779 C CA . SER A 1 267 ? -5.426 3.291 -3.733 1.00 97.81 267 SER A CA 1
ATOM 1780 C C . SER A 1 267 ? -3.963 3.650 -3.981 1.00 97.81 267 SER A C 1
ATOM 1782 O O . SER A 1 267 ? -3.266 2.998 -4.764 1.00 97.81 267 SER A O 1
ATOM 1784 N N . ILE A 1 268 ? -3.504 4.699 -3.303 1.00 97.50 268 ILE A N 1
ATOM 1785 C CA . ILE A 1 268 ? -2.149 5.231 -3.414 1.00 97.50 268 ILE A CA 1
ATOM 1786 C C . ILE A 1 268 ? -1.664 5.812 -2.085 1.00 97.50 268 ILE A C 1
ATOM 1788 O O . ILE A 1 268 ? -2.442 6.401 -1.341 1.00 97.50 268 ILE A O 1
ATOM 1792 N N . ASN A 1 269 ? -0.370 5.701 -1.814 1.00 96.88 269 ASN A N 1
ATOM 1793 C CA . ASN A 1 269 ? 0.343 6.605 -0.912 1.00 96.88 269 ASN A CA 1
ATOM 1794 C C . ASN A 1 269 ? 0.997 7.708 -1.759 1.00 96.88 269 ASN A C 1
ATOM 1796 O O . ASN A 1 269 ? 2.038 7.487 -2.382 1.00 96.88 269 ASN A O 1
ATOM 1800 N N . GLY A 1 270 ? 0.336 8.862 -1.862 1.00 93.94 270 GLY A N 1
ATOM 1801 C CA . GLY A 1 270 ? 0.661 9.900 -2.844 1.00 93.94 270 GLY A CA 1
ATOM 1802 C C . GLY A 1 270 ? 1.699 10.938 -2.407 1.00 93.94 270 GLY A C 1
ATOM 1803 O O . GLY A 1 270 ? 1.911 11.909 -3.141 1.00 93.94 270 GLY A O 1
ATOM 1804 N N . SER A 1 271 ? 2.309 10.792 -1.229 1.00 90.81 271 SER A N 1
ATOM 1805 C CA . SER A 1 271 ? 3.244 11.753 -0.627 1.00 90.81 271 SER A CA 1
ATOM 1806 C C . SER A 1 271 ? 2.651 13.159 -0.459 1.00 90.81 271 SER A C 1
ATOM 1808 O O . SER A 1 271 ? 3.130 14.146 -1.028 1.00 90.81 271 SER A O 1
ATOM 1810 N N . ASN A 1 272 ? 1.592 13.258 0.342 1.00 85.12 272 ASN A N 1
ATOM 1811 C CA . ASN A 1 272 ? 0.757 14.428 0.597 1.00 85.12 272 ASN A CA 1
ATOM 1812 C C . ASN A 1 272 ? 0.004 14.947 -0.641 1.00 85.12 272 ASN A C 1
ATOM 1814 O O . ASN A 1 272 ? -0.271 16.145 -0.771 1.00 85.12 272 ASN A O 1
ATOM 1818 N N . GLY A 1 273 ? -0.363 14.034 -1.541 1.00 79.75 273 GLY A N 1
ATOM 1819 C CA . GLY A 1 273 ? -1.174 14.298 -2.728 1.00 79.75 273 GLY A CA 1
ATOM 1820 C C . GLY A 1 273 ? -2.537 14.945 -2.459 1.00 79.75 273 GLY A C 1
ATOM 1821 O O . GLY A 1 273 ? -3.098 14.900 -1.355 1.00 79.75 273 GLY A O 1
ATOM 1822 N N . ALA A 1 274 ? -3.097 15.584 -3.486 1.00 80.12 274 ALA A N 1
ATOM 1823 C CA . ALA A 1 274 ? -4.424 16.189 -3.454 1.00 80.12 274 ALA A CA 1
ATOM 1824 C C . ALA A 1 274 ? -5.553 15.143 -3.544 1.00 80.12 274 ALA A C 1
ATOM 1826 O O . ALA A 1 274 ? -5.304 13.947 -3.612 1.00 80.12 274 ALA A O 1
ATOM 1827 N N . LYS A 1 275 ? -6.816 15.584 -3.453 1.00 81.75 275 LYS A N 1
ATOM 1828 C CA . LYS A 1 275 ? -7.966 14.677 -3.607 1.00 81.75 275 LYS A CA 1
ATOM 1829 C C . LYS A 1 275 ? -8.107 14.352 -5.089 1.00 81.75 275 LYS A C 1
ATOM 1831 O O . LYS A 1 275 ? -8.377 15.281 -5.841 1.00 81.75 275 LYS A O 1
ATOM 1836 N N . GLY A 1 276 ? -7.979 13.100 -5.503 1.00 85.44 276 GLY A N 1
ATOM 1837 C CA . GLY A 1 276 ? -8.189 12.710 -6.895 1.00 85.44 276 GLY A CA 1
ATOM 1838 C C . GLY A 1 276 ? -9.175 11.555 -7.045 1.00 85.44 276 GLY A C 1
ATOM 1839 O O . GLY A 1 276 ? -10.233 11.558 -6.416 1.00 85.44 276 GLY A O 1
ATOM 1840 N N . ILE A 1 277 ? -8.852 10.630 -7.948 1.00 92.06 277 ILE A N 1
ATOM 1841 C CA . ILE A 1 277 ? -9.681 9.489 -8.346 1.00 92.06 277 ILE A CA 1
ATOM 1842 C C . ILE A 1 277 ? -9.244 8.173 -7.675 1.00 92.06 277 ILE A C 1
ATOM 1844 O O . ILE A 1 277 ? -9.989 7.192 -7.702 1.00 92.06 277 ILE A O 1
ATOM 1848 N N . LEU A 1 278 ? -8.079 8.128 -7.030 1.00 95.12 278 LEU A N 1
ATOM 1849 C CA . LEU A 1 278 ? -7.687 7.044 -6.127 1.00 95.12 278 LEU A CA 1
ATOM 1850 C C . LEU A 1 278 ? -7.940 7.434 -4.667 1.00 95.12 278 LEU A C 1
ATOM 1852 O O . LEU A 1 278 ? -8.049 8.615 -4.334 1.00 95.12 278 LEU A O 1
ATOM 1856 N N . ARG A 1 279 ? -8.015 6.439 -3.777 1.00 93.25 279 ARG A N 1
ATOM 1857 C CA . ARG A 1 279 ? -7.935 6.698 -2.332 1.00 93.25 279 ARG A CA 1
ATOM 1858 C C . ARG A 1 279 ? -6.509 7.096 -2.003 1.00 93.25 279 ARG A C 1
ATOM 1860 O O . ARG A 1 279 ? -5.603 6.294 -2.216 1.00 93.25 279 ARG A O 1
ATOM 1867 N N . ASN A 1 280 ? -6.315 8.296 -1.471 1.00 94.19 280 ASN A N 1
ATOM 1868 C CA . ASN A 1 280 ? -4.996 8.686 -1.000 1.00 94.19 280 ASN A CA 1
ATOM 1869 C C . ASN A 1 280 ? -4.856 8.343 0.491 1.00 94.19 280 ASN A C 1
ATOM 1871 O O . ASN A 1 280 ? -5.569 8.902 1.325 1.00 94.19 280 ASN A O 1
ATOM 1875 N N . LEU A 1 281 ? -3.983 7.387 0.805 1.00 95.25 281 LEU A N 1
ATOM 1876 C CA . LEU A 1 281 ? -3.894 6.712 2.105 1.00 95.25 281 LEU A CA 1
ATOM 1877 C C . LEU A 1 281 ? -3.102 7.501 3.157 1.00 95.25 281 LEU A C 1
ATOM 1879 O O . LEU A 1 281 ? -3.222 7.234 4.349 1.00 95.25 281 LEU A O 1
ATOM 1883 N N . ASP A 1 282 ? -2.349 8.513 2.735 1.00 93.00 282 ASP A N 1
ATOM 1884 C CA . ASP A 1 282 ? -1.594 9.421 3.606 1.00 93.00 282 ASP A CA 1
ATOM 1885 C C . ASP A 1 282 ? -2.375 10.699 3.965 1.00 93.00 282 ASP A C 1
ATOM 1887 O O . ASP A 1 282 ? -1.813 11.701 4.410 1.00 93.00 282 ASP A O 1
ATOM 1891 N N . ARG A 1 283 ? -3.701 10.686 3.758 1.00 88.50 283 ARG A N 1
ATOM 1892 C CA . ARG A 1 283 ? -4.598 11.826 3.983 1.00 88.50 283 ARG A CA 1
ATOM 1893 C C . ARG A 1 283 ? -5.973 11.385 4.492 1.00 88.50 283 ARG A C 1
ATOM 1895 O O . ARG A 1 283 ? -6.773 10.833 3.739 1.00 88.50 283 ARG A O 1
ATOM 1902 N N . ASP A 1 284 ? -6.301 11.744 5.735 1.00 81.94 284 ASP A N 1
ATOM 1903 C CA . ASP A 1 284 ? -7.592 11.410 6.365 1.00 81.94 284 ASP A CA 1
ATOM 1904 C C . ASP A 1 284 ? -8.783 11.927 5.553 1.00 81.94 284 ASP A C 1
ATOM 1906 O O . ASP A 1 284 ? -9.801 11.259 5.394 1.00 81.94 284 ASP A O 1
ATOM 1910 N N . ASP A 1 285 ? -8.642 13.126 4.985 1.00 78.81 285 ASP A N 1
ATOM 1911 C CA . ASP A 1 285 ? -9.681 13.784 4.199 1.00 78.81 285 ASP A CA 1
ATOM 1912 C C . ASP A 1 285 ? -9.889 13.165 2.802 1.00 78.81 285 ASP A C 1
ATOM 1914 O O . ASP A 1 285 ? -10.742 13.633 2.043 1.00 78.81 285 ASP A O 1
ATOM 1918 N N . LYS A 1 286 ? -9.103 12.140 2.436 1.00 78.94 286 LYS A N 1
ATOM 1919 C CA . LYS A 1 286 ? -8.989 11.628 1.057 1.00 78.94 286 LYS A CA 1
ATOM 1920 C C . LYS A 1 286 ? -8.906 10.103 0.950 1.00 78.94 286 LYS A C 1
ATOM 1922 O O . LYS A 1 286 ? -8.765 9.592 -0.160 1.00 78.94 286 LYS A O 1
ATOM 1927 N N . ASN A 1 287 ? -9.071 9.377 2.054 1.00 80.44 287 ASN A N 1
ATOM 1928 C CA . ASN A 1 287 ? -9.167 7.916 2.032 1.00 80.44 287 ASN A CA 1
ATOM 1929 C C . ASN A 1 287 ? -10.586 7.404 1.681 1.00 80.44 287 ASN A C 1
ATOM 1931 O O . ASN A 1 287 ? -10.804 6.202 1.564 1.00 80.44 287 ASN A O 1
ATOM 1935 N N . ASP A 1 288 ? -11.550 8.307 1.446 1.00 82.69 288 ASP A N 1
ATOM 1936 C CA . ASP A 1 288 ? -12.946 7.990 1.084 1.00 82.69 288 ASP A CA 1
ATOM 1937 C C . ASP A 1 288 ? -13.632 7.106 2.147 1.00 82.69 288 ASP A C 1
ATOM 1939 O O . ASP A 1 288 ? -14.363 6.165 1.840 1.00 82.69 288 ASP A O 1
ATOM 1943 N N . GLY A 1 289 ? -13.377 7.442 3.421 1.00 77.75 289 GLY A N 1
ATOM 1944 C CA . GLY A 1 289 ? -14.146 6.970 4.570 1.00 77.75 289 GLY A CA 1
ATOM 1945 C C . GLY A 1 289 ? -13.776 5.577 5.065 1.00 77.75 289 GLY A C 1
ATOM 1946 O O . GLY A 1 289 ? -14.633 4.914 5.643 1.00 77.75 289 GLY A O 1
ATOM 1947 N N . LEU A 1 290 ? -12.526 5.137 4.873 1.00 84.62 290 LEU A N 1
ATOM 1948 C CA . LEU A 1 290 ? -12.081 3.802 5.301 1.00 84.62 290 LEU A CA 1
ATOM 1949 C C . LEU A 1 290 ? -12.182 3.572 6.811 1.00 84.62 290 LEU A C 1
ATOM 1951 O O . LEU A 1 290 ? -12.130 2.428 7.229 1.00 84.62 290 LEU A O 1
ATOM 1955 N N . GLY A 1 291 ? -12.309 4.621 7.629 1.00 77.19 291 GLY A N 1
ATOM 1956 C CA . GLY A 1 291 ? -12.354 4.498 9.091 1.00 77.19 291 GLY A CA 1
ATOM 1957 C C . GLY A 1 291 ? -10.983 4.283 9.742 1.00 77.19 291 GLY A C 1
ATOM 1958 O O . GLY A 1 291 ? -10.907 4.155 10.960 1.00 77.19 291 GLY A O 1
ATOM 1959 N N . LEU A 1 292 ? -9.911 4.295 8.945 1.00 82.44 292 LEU A N 1
ATOM 1960 C CA . LEU A 1 292 ? -8.521 4.296 9.395 1.00 82.44 292 LEU A CA 1
ATOM 1961 C C . LEU A 1 292 ? -7.969 5.723 9.426 1.00 82.44 292 LEU A C 1
ATOM 1963 O O . LEU A 1 292 ? -8.384 6.568 8.629 1.00 82.44 292 LEU A O 1
ATOM 1967 N N . GLY A 1 293 ? -7.023 5.969 10.332 1.00 82.69 293 GLY A N 1
ATOM 1968 C CA . GLY A 1 293 ? -6.202 7.176 10.276 1.00 82.69 293 GLY A CA 1
ATOM 1969 C C . GLY A 1 293 ? -5.179 7.084 9.143 1.00 82.69 293 GLY A C 1
ATOM 1970 O O . GLY A 1 293 ? -4.742 5.991 8.786 1.00 82.69 293 GLY A O 1
ATOM 1971 N N .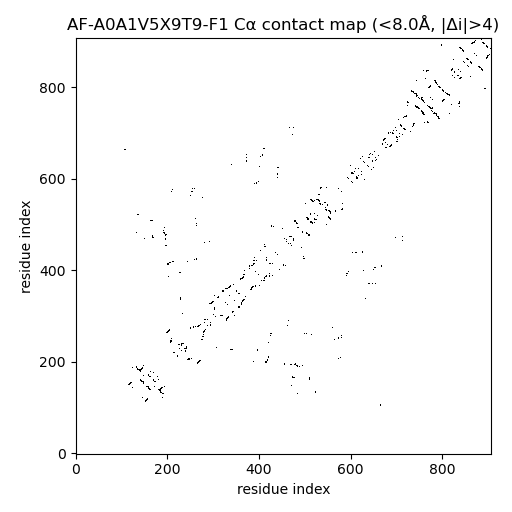 ALA A 1 294 ? -4.810 8.227 8.581 1.00 89.75 294 ALA A N 1
ATOM 1972 C CA . ALA A 1 294 ? -3.805 8.348 7.542 1.00 89.75 294 ALA A CA 1
ATOM 1973 C C . ALA A 1 294 ? -2.449 7.818 8.004 1.00 89.75 294 ALA A C 1
ATOM 1975 O O . ALA A 1 294 ? -2.042 8.022 9.152 1.00 89.75 294 ALA A O 1
ATOM 1976 N N . LEU A 1 295 ? -1.735 7.182 7.077 1.00 94.31 295 LEU A N 1
ATOM 1977 C CA . LEU A 1 295 ? -0.327 6.879 7.293 1.00 94.31 295 LEU A CA 1
ATOM 1978 C C . LEU A 1 295 ? 0.493 8.177 7.339 1.00 94.31 295 LEU A C 1
ATOM 1980 O O . LEU A 1 295 ? 0.170 9.164 6.676 1.00 94.31 295 LEU A O 1
ATOM 1984 N N . GLU A 1 296 ? 1.566 8.159 8.118 1.00 95.25 296 GLU A N 1
ATOM 1985 C CA . GLU A 1 296 ? 2.509 9.258 8.273 1.00 95.25 296 GLU A CA 1
ATOM 1986 C C . GLU A 1 296 ? 3.666 9.081 7.293 1.00 95.25 296 GLU A C 1
ATOM 1988 O O . GLU A 1 296 ? 4.555 8.248 7.479 1.00 95.25 296 GLU A O 1
ATOM 1993 N N . TYR A 1 297 ? 3.645 9.881 6.236 1.00 95.12 297 TYR A N 1
ATOM 1994 C CA . TYR A 1 297 ? 4.683 9.908 5.217 1.00 95.12 297 TYR A CA 1
ATOM 1995 C C . TYR A 1 297 ? 5.830 10.856 5.608 1.00 95.12 297 TYR A C 1
ATOM 1997 O O . TYR A 1 297 ? 5.597 12.036 5.881 1.00 95.12 297 TYR A O 1
ATOM 2005 N N . GLN A 1 298 ? 7.081 10.380 5.553 1.00 94.38 298 GLN A N 1
ATOM 2006 C CA . GLN A 1 298 ? 8.269 11.182 5.879 1.00 94.38 298 GLN A CA 1
ATOM 2007 C C . GLN A 1 298 ? 9.378 11.095 4.826 1.00 94.38 298 GLN A C 1
ATOM 2009 O O . GLN A 1 298 ? 10.126 10.128 4.745 1.00 94.38 298 GLN A O 1
ATOM 2014 N N . THR A 1 299 ? 9.583 12.179 4.075 1.00 92.75 299 THR A N 1
ATOM 2015 C CA . THR A 1 299 ? 10.713 12.266 3.127 1.00 92.75 299 THR A CA 1
ATOM 2016 C C . THR A 1 299 ? 12.066 12.447 3.819 1.00 92.75 299 THR A C 1
ATOM 2018 O O . THR A 1 299 ? 13.090 12.030 3.289 1.00 92.75 299 THR A O 1
ATOM 2021 N N . PHE A 1 300 ? 12.095 13.125 4.973 1.00 93.44 300 PHE A N 1
ATOM 2022 C CA . PHE A 1 300 ? 13.336 13.527 5.648 1.00 93.44 300 PHE A CA 1
ATOM 2023 C C . PHE A 1 300 ? 13.295 13.180 7.140 1.00 93.44 300 PHE A C 1
ATOM 2025 O O . PHE A 1 300 ? 13.349 14.086 7.980 1.00 93.44 300 PHE A O 1
ATOM 2032 N N . PRO A 1 301 ? 13.239 11.880 7.488 1.00 94.88 301 PRO A N 1
ATOM 2033 C CA . PRO A 1 301 ? 13.209 11.423 8.884 1.00 94.88 301 PRO A CA 1
ATOM 2034 C C . PRO A 1 301 ? 14.460 11.830 9.686 1.00 94.88 301 PRO A C 1
ATOM 2036 O O . PRO A 1 301 ? 14.471 11.770 10.914 1.00 94.88 301 PRO A O 1
ATOM 2039 N N . LEU A 1 302 ? 15.520 12.257 8.988 1.00 96.19 302 LEU A N 1
ATOM 2040 C CA . LEU A 1 302 ? 16.798 12.717 9.532 1.00 96.19 302 LEU A CA 1
ATOM 2041 C C . LEU A 1 302 ? 16.949 14.250 9.523 1.00 96.19 302 LEU A C 1
ATOM 2043 O O . LEU A 1 302 ? 17.974 14.771 9.967 1.00 96.19 302 LEU A O 1
ATOM 2047 N N . GLY A 1 303 ? 15.954 15.006 9.043 1.00 94.31 303 GLY A N 1
ATOM 2048 C CA . GLY A 1 303 ? 16.019 16.472 8.996 1.00 94.31 303 GLY A CA 1
ATOM 2049 C C . GLY A 1 303 ? 17.090 17.014 8.039 1.00 94.31 303 GLY A C 1
ATOM 2050 O O . GLY A 1 303 ? 17.466 18.182 8.107 1.00 94.31 303 GLY A O 1
ATOM 2051 N N . ASP A 1 304 ? 17.570 16.187 7.117 1.00 93.75 304 ASP A N 1
ATOM 2052 C CA . ASP A 1 304 ? 18.616 16.430 6.120 1.00 93.75 304 ASP A CA 1
ATOM 2053 C C . ASP A 1 304 ? 18.090 17.164 4.867 1.00 93.75 304 ASP A C 1
ATOM 2055 O O . ASP A 1 304 ? 18.587 17.022 3.744 1.00 93.75 304 ASP A O 1
ATOM 2059 N N . ASN A 1 305 ? 17.108 18.048 5.054 1.00 93.38 305 ASN A N 1
ATOM 2060 C CA . ASN A 1 305 ? 16.494 18.864 4.002 1.00 93.38 305 ASN A CA 1
ATOM 2061 C C . ASN A 1 305 ? 17.514 19.653 3.166 1.00 93.38 305 ASN A C 1
ATOM 2063 O O . ASN A 1 305 ? 17.291 19.884 1.974 1.00 93.38 305 ASN A O 1
ATOM 2067 N N . ASP A 1 306 ? 18.651 20.015 3.758 1.00 91.69 306 ASP A N 1
ATOM 2068 C CA . ASP A 1 306 ? 19.733 20.766 3.116 1.00 91.69 306 ASP A CA 1
ATOM 2069 C C . ASP A 1 306 ? 20.751 19.894 2.369 1.00 91.69 306 ASP A C 1
ATOM 2071 O O . ASP A 1 306 ? 21.621 20.408 1.661 1.00 91.69 306 ASP A O 1
ATOM 2075 N N . GLY A 1 307 ? 20.567 18.575 2.401 1.00 93.44 307 GLY A N 1
ATOM 2076 C CA . GLY A 1 307 ? 21.365 17.620 1.646 1.00 93.44 307 GLY A CA 1
ATOM 2077 C C . GLY A 1 307 ? 22.606 17.151 2.393 1.00 93.44 307 GLY A C 1
ATOM 2078 O O . GLY A 1 307 ? 23.671 17.058 1.779 1.00 93.44 307 GLY A O 1
ATOM 2079 N N . GLN A 1 308 ? 22.494 16.931 3.704 1.00 94.25 308 GLN A N 1
ATOM 2080 C CA . GLN A 1 308 ? 23.595 16.414 4.511 1.00 94.25 308 GLN A CA 1
ATOM 2081 C C . GLN A 1 308 ? 23.809 14.931 4.200 1.00 94.25 308 GLN A C 1
ATOM 2083 O O . GLN A 1 308 ? 22.867 14.155 4.196 1.00 94.25 308 GLN A O 1
ATOM 2088 N N . MET A 1 309 ? 25.055 14.546 3.936 1.00 95.00 309 MET A N 1
ATOM 2089 C CA . MET A 1 309 ? 25.443 13.166 3.647 1.00 95.00 309 MET A CA 1
ATOM 2090 C C . MET A 1 309 ? 26.497 12.763 4.679 1.00 95.00 309 MET A C 1
ATOM 2092 O O . MET A 1 309 ? 27.577 13.354 4.708 1.00 95.00 309 MET A O 1
ATOM 2096 N N . ILE A 1 310 ? 26.161 11.833 5.576 1.00 95.62 310 ILE A N 1
ATOM 2097 C CA . ILE A 1 310 ? 27.020 11.420 6.694 1.00 95.62 310 ILE A CA 1
ATOM 2098 C C . ILE A 1 310 ? 27.385 9.955 6.503 1.00 95.62 310 ILE A C 1
ATOM 2100 O O . ILE A 1 310 ? 26.507 9.107 6.514 1.00 95.62 310 ILE A O 1
ATOM 2104 N N . ALA A 1 311 ? 28.673 9.652 6.350 1.00 95.19 311 ALA A N 1
ATOM 2105 C CA . ALA A 1 311 ? 29.126 8.278 6.127 1.00 95.19 311 ALA A CA 1
ATOM 2106 C C . ALA A 1 311 ? 29.260 7.462 7.420 1.00 95.19 311 ALA A C 1
ATOM 2108 O O . ALA A 1 311 ? 29.300 6.239 7.359 1.00 95.19 311 ALA A O 1
ATOM 2109 N N . ASN A 1 312 ? 29.418 8.134 8.568 1.00 95.12 312 ASN A N 1
ATOM 2110 C CA . ASN A 1 312 ? 29.612 7.501 9.870 1.00 95.12 312 ASN A CA 1
ATOM 2111 C C . ASN A 1 312 ? 29.065 8.383 10.999 1.00 95.12 312 ASN A C 1
ATOM 2113 O O . ASN A 1 312 ? 29.345 9.585 11.047 1.00 95.12 312 ASN A O 1
ATOM 2117 N N . GLY A 1 313 ? 28.385 7.754 11.956 1.00 95.50 313 GLY A N 1
ATOM 2118 C CA . GLY A 1 313 ? 27.808 8.420 13.123 1.00 95.50 313 GLY A CA 1
ATOM 2119 C C . GLY A 1 313 ? 26.462 9.085 12.826 1.00 95.50 313 GLY A C 1
ATOM 2120 O O . GLY A 1 313 ? 26.075 9.260 11.674 1.00 95.50 313 GLY A O 1
ATOM 2121 N N . CYS A 1 314 ? 25.750 9.471 13.887 1.00 95.94 314 CYS A N 1
ATOM 2122 C CA . CYS A 1 314 ? 24.336 9.868 13.816 1.00 95.94 314 CYS A CA 1
ATOM 2123 C C . CYS A 1 314 ? 24.092 11.347 14.126 1.00 95.94 314 CYS A C 1
ATOM 2125 O O . CYS A 1 314 ? 23.075 11.720 14.703 1.00 95.94 314 CYS A O 1
ATOM 2127 N N . ASN A 1 315 ? 25.030 12.207 13.728 1.00 93.75 315 ASN A N 1
ATOM 2128 C CA . ASN A 1 315 ? 24.948 13.657 13.933 1.00 93.75 315 ASN A CA 1
ATOM 2129 C C . ASN A 1 315 ? 24.093 14.338 12.848 1.00 93.75 315 ASN A C 1
ATOM 2131 O O . ASN A 1 315 ? 24.537 15.289 12.196 1.00 93.75 315 ASN A O 1
ATOM 2135 N N . TYR A 1 316 ? 22.887 13.817 12.627 1.00 95.19 316 TYR A N 1
ATOM 2136 C CA . TYR A 1 316 ? 21.896 14.411 11.733 1.00 95.19 316 TYR A CA 1
ATOM 2137 C C . TYR A 1 316 ? 21.170 15.586 12.416 1.00 95.19 316 TYR A C 1
ATOM 2139 O O . TYR A 1 316 ? 21.102 15.622 13.648 1.00 95.19 316 TYR A O 1
ATOM 2147 N N . PRO A 1 317 ? 20.613 16.555 11.659 1.00 93.25 317 PRO A N 1
ATOM 2148 C CA . PRO A 1 317 ? 20.034 17.768 12.237 1.00 93.25 317 PRO A CA 1
ATOM 2149 C C . PRO A 1 317 ? 18.818 17.499 13.127 1.00 93.25 317 PRO A C 1
ATOM 2151 O O . PRO A 1 317 ? 18.609 18.206 14.113 1.00 93.25 317 PRO A O 1
ATOM 2154 N N . LYS A 1 318 ? 18.013 16.489 12.782 1.00 93.56 318 LYS A N 1
ATOM 2155 C CA . LYS A 1 318 ? 16.862 16.046 13.572 1.00 93.56 318 LYS A CA 1
ATOM 2156 C C . LYS A 1 318 ? 16.509 14.615 13.193 1.00 93.56 318 LYS A C 1
ATOM 2158 O O . LYS A 1 318 ? 16.076 14.395 12.080 1.00 93.56 318 LYS A O 1
ATOM 2163 N N . MET A 1 319 ? 16.585 13.677 14.125 1.00 94.38 319 MET A N 1
ATOM 2164 C CA . MET A 1 319 ? 16.096 12.318 13.884 1.00 94.38 319 MET A CA 1
ATOM 2165 C C . MET A 1 319 ? 14.722 12.139 14.519 1.00 94.38 319 MET A C 1
ATOM 2167 O O . MET A 1 319 ? 14.539 12.467 15.697 1.00 94.38 319 MET A O 1
ATOM 2171 N N . ASP A 1 320 ? 13.766 11.629 13.750 1.00 95.25 320 ASP A N 1
ATOM 2172 C CA . ASP A 1 320 ? 12.472 11.210 14.283 1.00 95.25 320 ASP A CA 1
ATOM 2173 C C . ASP A 1 320 ? 12.673 10.131 15.360 1.00 95.25 320 ASP A C 1
ATOM 2175 O O . ASP A 1 320 ? 13.578 9.296 15.278 1.00 95.25 320 ASP A O 1
ATOM 2179 N N . THR A 1 321 ? 11.879 10.189 16.429 1.00 92.94 321 THR A N 1
ATOM 2180 C CA . THR A 1 321 ? 11.999 9.271 17.571 1.00 92.94 321 THR A CA 1
ATOM 2181 C C . THR A 1 321 ? 11.003 8.128 17.452 1.00 92.94 321 THR A C 1
ATOM 2183 O O . THR A 1 321 ? 9.910 8.309 16.911 1.00 92.94 321 THR A O 1
ATOM 2186 N N . SER A 1 322 ? 11.331 6.973 18.034 1.00 91.62 322 SER A N 1
ATOM 2187 C CA . SER A 1 322 ? 10.438 5.806 18.038 1.00 91.62 322 SER A CA 1
ATOM 2188 C C . SER A 1 322 ? 9.069 6.141 18.636 1.00 91.62 322 SER A C 1
ATOM 2190 O O . SER A 1 322 ? 8.047 5.765 18.078 1.00 91.62 322 SER A O 1
ATOM 2192 N N . SER A 1 323 ? 9.036 6.920 19.725 1.00 88.81 323 SER A N 1
ATOM 2193 C CA . SER A 1 323 ? 7.785 7.339 20.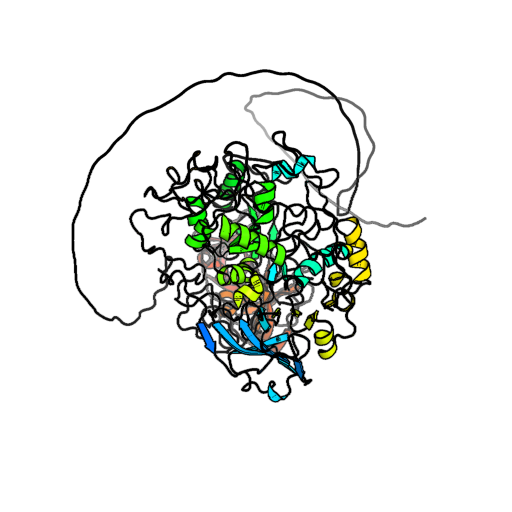374 1.00 88.81 323 SER A CA 1
ATOM 2194 C C . SER A 1 323 ? 6.915 8.229 19.483 1.00 88.81 323 SER A C 1
ATOM 2196 O O . SER A 1 323 ? 5.696 8.098 19.512 1.00 88.81 323 SER A O 1
ATOM 2198 N N . TRP A 1 324 ? 7.517 9.120 18.691 1.00 90.31 324 TRP A N 1
ATOM 2199 C CA . TRP A 1 324 ? 6.759 9.972 17.778 1.00 90.31 324 TRP A CA 1
ATOM 2200 C C . TRP A 1 324 ? 6.236 9.174 16.576 1.00 90.31 324 TRP A C 1
ATOM 2202 O O . TRP A 1 324 ? 5.058 9.283 16.240 1.00 90.31 324 TRP A O 1
ATOM 2212 N N . ALA A 1 325 ? 7.074 8.322 15.977 1.00 92.25 325 ALA A N 1
ATOM 2213 C CA . ALA A 1 325 ? 6.679 7.488 14.842 1.00 92.25 325 ALA A CA 1
ATOM 2214 C C . ALA A 1 325 ? 5.561 6.498 15.220 1.00 92.25 325 ALA A C 1
ATOM 2216 O O . ALA A 1 325 ? 4.551 6.418 14.529 1.00 92.25 325 ALA A O 1
ATOM 2217 N N . GLN A 1 326 ? 5.681 5.820 16.368 1.00 89.50 326 GLN A N 1
ATOM 2218 C CA . GLN A 1 326 ? 4.666 4.883 16.876 1.00 89.50 326 GLN A CA 1
ATOM 2219 C C . GLN A 1 326 ? 3.374 5.566 17.353 1.00 89.50 326 GLN A C 1
ATOM 2221 O O . GLN A 1 326 ? 2.366 4.893 17.555 1.00 89.50 326 GLN A O 1
ATOM 2226 N N . GLY A 1 327 ? 3.387 6.892 17.531 1.00 85.06 327 GLY A N 1
ATOM 2227 C CA . GLY A 1 327 ? 2.188 7.676 17.829 1.00 85.06 327 GLY A CA 1
ATOM 2228 C C . GLY A 1 327 ? 1.248 7.853 16.631 1.00 85.06 327 GLY A C 1
ATOM 2229 O O . GLY A 1 327 ? 0.113 8.288 16.818 1.00 85.06 327 GLY A O 1
ATOM 2230 N N . HIS A 1 328 ? 1.698 7.523 15.416 1.00 88.62 328 HIS A N 1
ATOM 2231 C CA . HIS A 1 328 ? 0.890 7.586 14.199 1.00 88.62 328 HIS A CA 1
ATOM 2232 C C . HIS A 1 328 ? 0.268 6.218 13.873 1.00 88.62 328 HIS A C 1
ATOM 2234 O O . HIS A 1 328 ? 0.793 5.187 14.300 1.00 88.62 328 HIS A O 1
ATOM 2240 N N . PRO A 1 329 ? -0.838 6.173 13.101 1.00 87.88 329 PRO A N 1
ATOM 2241 C CA . PRO A 1 329 ? -1.469 4.914 12.699 1.00 87.88 329 PRO A CA 1
ATOM 2242 C C . PRO A 1 329 ? -0.509 3.952 11.986 1.00 87.88 329 PRO A C 1
ATOM 2244 O O . PRO A 1 329 ? -0.543 2.748 12.242 1.00 87.88 329 PRO A O 1
ATOM 2247 N N . PHE A 1 330 ? 0.346 4.497 11.116 1.00 94.94 330 PHE A N 1
ATOM 2248 C CA . PHE A 1 330 ? 1.349 3.772 10.340 1.00 94.94 330 PHE A CA 1
ATOM 2249 C C . PHE A 1 330 ? 2.444 4.747 9.872 1.00 94.94 330 PHE A C 1
ATOM 2251 O O . PHE A 1 330 ? 2.123 5.903 9.615 1.00 94.94 330 PHE A O 1
ATOM 2258 N N . TYR A 1 331 ? 3.710 4.329 9.757 1.00 97.38 331 TYR A N 1
ATOM 2259 C CA . TYR A 1 331 ? 4.845 5.218 9.444 1.00 97.38 331 TYR A CA 1
ATOM 2260 C C . TYR A 1 331 ? 5.592 4.809 8.166 1.00 97.38 331 TYR A C 1
ATOM 2262 O O . TYR A 1 331 ? 5.999 3.657 8.027 1.00 97.38 331 TYR A O 1
ATOM 2270 N N . VAL A 1 332 ? 5.804 5.740 7.231 1.00 97.94 332 VAL A N 1
ATOM 2271 C CA . VAL A 1 332 ? 6.368 5.439 5.904 1.00 97.94 332 VAL A CA 1
ATOM 2272 C C . VAL A 1 332 ? 7.474 6.431 5.506 1.00 97.94 332 VAL A C 1
ATOM 2274 O O . VAL A 1 332 ? 7.183 7.462 4.887 1.00 97.94 332 VAL A O 1
ATOM 2277 N N . PRO A 1 333 ? 8.745 6.160 5.867 1.00 97.50 333 PRO A N 1
ATOM 2278 C CA . PRO A 1 333 ? 9.866 7.040 5.555 1.00 97.50 333 PRO A CA 1
ATOM 2279 C C . PRO A 1 333 ? 10.648 6.654 4.283 1.00 97.50 333 PRO A C 1
ATOM 2281 O O . PRO A 1 333 ? 10.757 5.477 3.933 1.00 97.50 333 PRO A O 1
ATOM 2284 N N . HIS A 1 334 ? 11.308 7.635 3.659 1.00 97.88 334 HIS A N 1
ATOM 2285 C CA . HIS A 1 334 ? 12.425 7.407 2.726 1.00 97.88 334 HIS A CA 1
ATOM 2286 C C . HIS A 1 334 ? 13.714 7.140 3.504 1.00 97.88 334 HIS A C 1
ATOM 2288 O O . HIS A 1 334 ? 14.183 8.013 4.238 1.00 97.88 334 HIS A O 1
ATOM 2294 N N . VAL A 1 335 ? 14.317 5.959 3.334 1.00 97.06 335 VAL A N 1
ATOM 2295 C CA . VAL A 1 335 ? 15.557 5.599 4.042 1.00 97.06 335 VAL A CA 1
ATOM 2296 C C . VAL A 1 335 ? 16.484 4.772 3.157 1.00 97.06 335 VAL A C 1
ATOM 2298 O O . VAL A 1 335 ? 16.038 3.899 2.415 1.00 97.06 335 VAL A O 1
ATOM 2301 N N . ALA A 1 336 ? 17.789 5.036 3.261 1.00 96.62 336 ALA A N 1
ATOM 2302 C CA . ALA A 1 336 ? 18.841 4.325 2.538 1.00 96.62 336 ALA A CA 1
ATOM 2303 C C . ALA A 1 336 ? 18.627 4.324 1.017 1.00 96.62 336 ALA A C 1
ATOM 2305 O O . ALA A 1 336 ? 18.842 3.331 0.319 1.00 96.62 336 ALA A O 1
ATOM 2306 N N . GLU A 1 337 ? 18.208 5.478 0.502 1.00 96.19 337 GLU A N 1
ATOM 2307 C CA . GLU A 1 337 ? 17.985 5.712 -0.918 1.00 96.19 337 GLU A CA 1
ATOM 2308 C C . GLU A 1 337 ? 19.319 6.045 -1.618 1.00 96.19 337 GLU A C 1
ATOM 2310 O O . GLU A 1 337 ? 19.733 7.205 -1.749 1.00 96.19 337 GLU A O 1
ATOM 2315 N N . GLY A 1 338 ? 20.032 4.990 -2.010 1.00 93.81 338 GLY A N 1
ATOM 2316 C CA . GLY A 1 338 ? 21.343 5.059 -2.648 1.00 93.81 338 GLY A CA 1
ATOM 2317 C C . GLY A 1 338 ? 22.156 3.779 -2.452 1.00 93.81 338 GLY A C 1
ATOM 2318 O O . GLY A 1 338 ? 21.676 2.818 -1.862 1.00 93.81 338 GLY A O 1
ATOM 2319 N N . ILE A 1 339 ? 23.402 3.773 -2.931 1.00 92.56 339 ILE A N 1
ATOM 2320 C CA . ILE A 1 339 ? 24.297 2.598 -2.929 1.00 92.56 339 ILE A CA 1
ATOM 2321 C C . ILE A 1 339 ? 25.658 2.857 -2.258 1.00 92.56 339 ILE A C 1
ATOM 2323 O O . ILE A 1 339 ? 26.616 2.103 -2.450 1.00 92.56 339 ILE A O 1
ATOM 2327 N N . ASN A 1 340 ? 25.790 3.955 -1.511 1.00 91.94 340 ASN A N 1
ATOM 2328 C CA . ASN A 1 340 ? 27.011 4.316 -0.789 1.00 91.94 340 ASN A CA 1
ATOM 2329 C C . ASN A 1 340 ? 26.842 4.259 0.733 1.00 91.94 340 ASN A C 1
ATOM 2331 O O . ASN A 1 340 ? 25.749 4.073 1.269 1.00 91.94 340 ASN A O 1
ATOM 2335 N N . LYS A 1 341 ? 27.964 4.433 1.441 1.00 94.94 341 LYS A N 1
ATOM 2336 C CA . LYS A 1 341 ? 28.028 4.384 2.910 1.00 94.94 341 LYS A CA 1
ATOM 2337 C C . LYS A 1 341 ? 27.123 5.416 3.565 1.00 94.94 341 LYS A C 1
ATOM 2339 O O . LYS A 1 341 ? 26.540 5.126 4.598 1.00 94.94 341 LYS A O 1
ATOM 2344 N N . GLU A 1 342 ? 26.993 6.590 2.961 1.00 95.75 342 GLU A N 1
ATOM 2345 C CA . GLU A 1 342 ? 26.111 7.649 3.433 1.00 95.75 342 GLU A CA 1
ATOM 2346 C C . GLU A 1 342 ? 24.645 7.211 3.412 1.00 95.75 342 GLU A C 1
ATOM 2348 O O . GLU A 1 342 ? 23.963 7.405 4.413 1.00 95.75 342 GLU A O 1
ATOM 2353 N N . ALA A 1 343 ? 24.196 6.541 2.342 1.00 95.81 343 ALA A N 1
ATOM 2354 C CA . ALA A 1 343 ? 22.839 6.005 2.260 1.00 95.81 343 ALA A CA 1
ATOM 2355 C C . ALA A 1 343 ? 22.629 4.901 3.307 1.00 95.81 343 ALA A C 1
ATOM 2357 O O . ALA A 1 343 ? 21.660 4.937 4.061 1.00 95.81 343 ALA A O 1
ATOM 2358 N N . ARG A 1 344 ? 23.571 3.956 3.430 1.00 95.94 344 ARG A N 1
ATOM 2359 C CA . ARG A 1 344 ? 23.499 2.905 4.460 1.00 95.94 344 ARG A CA 1
ATOM 2360 C C . ARG A 1 344 ? 23.469 3.477 5.884 1.00 95.94 344 ARG A C 1
ATOM 2362 O O . ARG A 1 344 ? 22.743 2.976 6.737 1.00 95.94 344 ARG A O 1
ATOM 2369 N N . ASN A 1 345 ? 24.237 4.531 6.159 1.00 97.12 345 ASN A N 1
ATOM 2370 C CA . ASN A 1 345 ? 24.310 5.137 7.490 1.00 97.12 345 ASN A CA 1
ATOM 2371 C C . ASN A 1 345 ? 22.972 5.760 7.931 1.00 97.12 345 ASN A C 1
ATOM 2373 O O . ASN A 1 345 ? 22.712 5.833 9.130 1.00 97.12 345 ASN A O 1
ATOM 2377 N N . GLU A 1 346 ? 22.095 6.137 6.993 1.00 97.25 346 GLU A N 1
ATOM 2378 C CA . GLU A 1 346 ? 20.719 6.533 7.315 1.00 97.25 346 GLU A CA 1
ATOM 2379 C C . GLU A 1 346 ? 19.964 5.405 8.032 1.00 97.25 346 GLU A C 1
ATOM 2381 O O . GLU A 1 346 ? 19.382 5.643 9.090 1.00 97.25 346 GLU A O 1
ATOM 2386 N N . PHE A 1 347 ? 20.035 4.174 7.504 1.00 96.88 347 PHE A N 1
ATOM 2387 C CA . PHE A 1 347 ? 19.452 2.988 8.141 1.00 96.88 347 PHE A CA 1
ATOM 2388 C C . PHE A 1 347 ? 20.070 2.764 9.521 1.00 96.88 347 PHE A C 1
ATOM 2390 O O . PHE A 1 347 ? 19.344 2.705 10.506 1.00 96.88 347 PHE A O 1
ATOM 2397 N N . VAL A 1 348 ? 21.406 2.734 9.607 1.00 96.38 348 VAL A N 1
ATOM 2398 C CA . VAL A 1 348 ? 22.132 2.454 10.861 1.00 96.38 348 VAL A CA 1
ATOM 2399 C C . VAL A 1 348 ? 21.739 3.426 11.977 1.00 96.38 348 VAL A C 1
ATOM 2401 O O . VAL A 1 348 ? 21.644 3.049 13.145 1.00 96.38 348 VAL A O 1
ATOM 2404 N N . CYS A 1 349 ? 21.513 4.698 11.654 1.00 96.88 349 CYS A N 1
ATOM 2405 C CA . CYS A 1 349 ? 21.114 5.694 12.644 1.00 96.88 349 CYS A CA 1
ATOM 2406 C C . CYS A 1 349 ? 19.637 5.618 13.034 1.00 96.88 349 CYS A C 1
ATOM 2408 O O . CYS A 1 349 ? 19.306 5.925 14.178 1.00 96.88 349 CYS A O 1
ATOM 2410 N N . LEU A 1 350 ? 18.777 5.165 12.122 1.00 96.94 350 LEU A N 1
ATOM 2411 C CA . LEU A 1 350 ? 17.349 4.949 12.362 1.00 96.94 350 LEU A CA 1
ATOM 2412 C C . LEU A 1 350 ? 17.021 3.530 12.860 1.00 96.94 350 LEU A C 1
ATOM 2414 O O . LEU A 1 350 ? 15.852 3.175 12.974 1.00 96.94 350 LEU A O 1
ATOM 2418 N N . SER A 1 351 ? 18.029 2.712 13.168 1.00 95.56 351 SER A N 1
ATOM 2419 C CA . SER A 1 351 ? 17.868 1.322 13.613 1.00 95.56 351 SER A CA 1
ATOM 2420 C C . SER A 1 351 ? 18.385 1.078 15.037 1.00 95.56 351 SER A C 1
ATOM 2422 O O . SER A 1 351 ? 18.599 -0.066 15.434 1.00 95.56 351 SER A O 1
ATOM 2424 N N . GLN A 1 352 ? 18.642 2.133 15.822 1.00 91.50 352 GLN A N 1
ATOM 2425 C CA . GLN A 1 352 ? 19.239 2.010 17.157 1.00 91.50 352 GLN A CA 1
ATOM 2426 C C . GLN A 1 352 ? 18.778 3.086 18.150 1.00 91.50 352 GLN A C 1
ATOM 2428 O O . GLN A 1 352 ? 18.399 4.200 17.787 1.00 91.50 352 GLN A O 1
ATOM 2433 N N . GLY A 1 353 ? 18.859 2.757 19.442 1.00 88.62 353 GLY A N 1
ATOM 2434 C CA . GLY A 1 353 ? 18.543 3.677 20.537 1.00 88.62 353 GLY A CA 1
ATOM 2435 C C . GLY A 1 353 ? 17.105 4.209 20.492 1.00 88.62 353 GLY A C 1
ATOM 2436 O O . GLY A 1 353 ? 16.182 3.511 20.084 1.00 88.62 353 GLY A O 1
ATOM 2437 N N . ASN A 1 354 ? 16.923 5.470 20.897 1.00 85.88 354 ASN A N 1
ATOM 2438 C CA . ASN A 1 354 ? 15.616 6.150 20.901 1.00 85.88 354 ASN A CA 1
ATOM 2439 C C . ASN A 1 354 ? 15.096 6.506 19.492 1.00 85.88 354 ASN A C 1
ATOM 2441 O O . ASN A 1 354 ? 13.995 7.046 19.359 1.00 85.88 354 ASN A O 1
ATOM 2445 N N . ASN A 1 355 ? 15.908 6.259 18.464 1.00 89.00 355 ASN A N 1
ATOM 2446 C CA . ASN A 1 355 ? 15.610 6.516 17.062 1.00 89.00 355 ASN A CA 1
ATOM 2447 C C . ASN A 1 355 ? 15.458 5.208 16.279 1.00 89.00 355 ASN A C 1
ATOM 2449 O O . ASN A 1 355 ? 15.550 5.230 15.062 1.00 89.00 355 ASN A O 1
ATOM 2453 N N . ASN A 1 356 ? 15.238 4.072 16.950 1.00 93.69 356 ASN A N 1
ATOM 2454 C CA . ASN A 1 356 ? 14.939 2.826 16.259 1.00 93.69 356 ASN A CA 1
ATOM 2455 C C . ASN A 1 356 ? 13.520 2.882 15.666 1.00 93.69 356 ASN A C 1
ATOM 2457 O O . ASN A 1 356 ? 12.532 2.750 16.394 1.00 93.69 356 ASN A O 1
ATOM 2461 N N . LEU A 1 357 ? 13.424 3.124 14.361 1.00 95.56 357 LEU A N 1
ATOM 2462 C CA . LEU A 1 357 ? 12.178 3.253 13.602 1.00 95.56 357 LEU A CA 1
ATOM 2463 C C . LEU A 1 357 ? 11.816 1.963 12.848 1.00 95.56 357 LEU A C 1
ATOM 2465 O O . LEU A 1 357 ? 11.025 2.001 11.905 1.00 95.56 357 LEU A O 1
ATOM 2469 N N . LEU A 1 358 ? 12.391 0.830 13.259 1.00 94.56 358 LEU A N 1
ATOM 2470 C CA . LEU A 1 358 ? 12.042 -0.499 12.768 1.00 94.56 358 LEU A CA 1
ATOM 2471 C C . LEU A 1 358 ? 10.995 -1.134 13.693 1.00 94.56 358 LEU A C 1
ATOM 2473 O O . LEU A 1 358 ? 11.277 -1.433 14.855 1.00 94.56 358 LEU A O 1
ATOM 2477 N N . PHE A 1 359 ? 9.772 -1.295 13.191 1.00 92.25 359 PHE A N 1
ATOM 2478 C CA . PHE A 1 359 ? 8.639 -1.898 13.894 1.00 92.25 359 PHE A CA 1
ATOM 2479 C C . PHE A 1 359 ? 7.538 -2.310 12.901 1.00 92.25 359 PHE A C 1
ATOM 2481 O O . PHE A 1 359 ? 7.473 -1.816 11.777 1.00 92.25 359 PHE A O 1
ATOM 2488 N N . ASN A 1 360 ? 6.627 -3.187 13.328 1.00 90.56 360 ASN A N 1
ATOM 2489 C CA . ASN A 1 360 ? 5.590 -3.789 12.476 1.00 90.56 360 ASN A CA 1
ATOM 2490 C C . ASN A 1 360 ? 4.617 -2.796 11.800 1.00 90.56 360 ASN A C 1
ATOM 2492 O O . ASN A 1 360 ? 4.039 -3.105 10.756 1.00 90.56 360 ASN A O 1
ATOM 2496 N N . LYS A 1 361 ? 4.438 -1.598 12.366 1.00 93.31 361 LYS A N 1
ATOM 2497 C CA . LYS A 1 361 ? 3.634 -0.499 11.801 1.00 93.31 361 LYS A CA 1
ATOM 2498 C C . LYS A 1 361 ? 4.466 0.512 11.002 1.00 93.31 361 LYS A C 1
ATOM 2500 O O . LYS A 1 361 ? 4.146 1.702 10.990 1.00 93.31 361 LYS A O 1
ATOM 2505 N N . ALA A 1 362 ? 5.535 0.048 10.358 1.00 96.75 362 ALA A N 1
ATOM 2506 C CA . ALA A 1 362 ? 6.354 0.858 9.471 1.00 96.75 362 ALA A CA 1
ATOM 2507 C C . ALA A 1 362 ? 6.609 0.175 8.119 1.00 96.75 362 ALA A C 1
ATOM 2509 O O . ALA A 1 362 ? 6.726 -1.052 8.037 1.00 96.75 362 ALA A O 1
ATOM 2510 N N . ALA A 1 363 ? 6.739 0.981 7.063 1.00 98.00 363 ALA A N 1
ATOM 2511 C CA . ALA A 1 363 ? 7.189 0.534 5.749 1.00 98.00 363 ALA A CA 1
ATOM 2512 C C . ALA A 1 363 ? 8.225 1.500 5.164 1.00 98.00 363 ALA A C 1
ATOM 2514 O O . ALA A 1 363 ? 7.960 2.688 5.033 1.00 98.00 363 ALA A O 1
ATOM 2515 N N . TRP A 1 364 ? 9.420 1.020 4.835 1.00 97.75 364 TRP A N 1
ATOM 2516 C CA . TRP A 1 364 ? 10.522 1.870 4.385 1.00 97.75 364 TRP A CA 1
ATOM 2517 C C . TRP A 1 364 ? 10.587 1.900 2.862 1.00 97.75 364 TRP A C 1
ATOM 2519 O O . TRP A 1 364 ? 10.614 0.857 2.208 1.00 97.75 364 TRP A O 1
ATOM 2529 N N . ILE A 1 365 ? 10.625 3.104 2.300 1.00 98.44 365 ILE A N 1
ATOM 2530 C CA . ILE A 1 365 ? 10.699 3.329 0.859 1.00 98.44 365 ILE A CA 1
ATOM 2531 C C . ILE A 1 365 ? 12.161 3.240 0.411 1.00 98.44 365 ILE A C 1
ATOM 2533 O O . ILE A 1 365 ? 13.053 3.830 1.027 1.00 98.44 365 ILE A O 1
ATOM 2537 N N . HIS A 1 366 ? 12.382 2.543 -0.703 1.00 97.38 366 HIS A N 1
ATOM 2538 C CA . HIS A 1 366 ? 13.677 2.258 -1.315 1.00 97.38 366 HIS A CA 1
ATOM 2539 C C . HIS A 1 366 ? 14.504 1.257 -0.530 1.00 97.38 366 HIS A C 1
ATOM 2541 O O . HIS A 1 366 ? 14.477 0.106 -0.913 1.00 97.38 366 HIS A O 1
ATOM 2547 N N . GLY A 1 367 ? 15.263 1.628 0.505 1.00 95.94 367 GLY A N 1
ATOM 2548 C CA . GLY A 1 367 ? 16.118 0.676 1.233 1.00 95.94 367 GLY A CA 1
ATOM 2549 C C . GLY A 1 367 ? 17.259 0.056 0.404 1.00 95.94 367 GLY A C 1
ATOM 2550 O O . GLY A 1 367 ? 17.716 -1.044 0.708 1.00 95.94 367 GLY A O 1
ATOM 2551 N N . VAL A 1 368 ? 17.700 0.720 -0.669 1.00 95.38 368 VAL A N 1
ATOM 2552 C CA . VAL A 1 368 ? 18.691 0.192 -1.631 1.00 95.38 368 VAL A CA 1
ATOM 2553 C C . VAL A 1 368 ? 20.057 -0.046 -0.971 1.00 95.38 368 VAL A C 1
ATOM 2555 O O . VAL A 1 368 ? 20.744 -1.019 -1.281 1.00 95.38 368 VAL A O 1
ATOM 2558 N N . GLY A 1 369 ? 20.435 0.813 -0.022 1.00 95.06 369 GLY A N 1
ATOM 2559 C CA . GLY A 1 369 ? 21.740 0.780 0.641 1.00 95.06 369 GLY A CA 1
ATOM 2560 C C . GLY A 1 369 ? 21.900 -0.291 1.723 1.00 95.06 369 GLY A C 1
ATOM 2561 O O . GLY A 1 369 ? 22.919 -0.285 2.413 1.00 95.06 369 GLY A O 1
ATOM 2562 N N . LEU A 1 370 ? 20.914 -1.173 1.915 1.00 95.56 370 LEU A N 1
ATOM 2563 C CA . LEU A 1 370 ? 20.972 -2.233 2.922 1.00 95.56 370 LEU A CA 1
ATOM 2564 C C . LEU A 1 370 ? 21.866 -3.396 2.456 1.00 95.56 370 LEU A C 1
ATOM 2566 O O . LEU A 1 370 ? 21.846 -3.811 1.291 1.00 95.56 370 LEU A O 1
ATOM 2570 N N . VAL A 1 371 ? 22.647 -3.933 3.395 1.00 93.38 371 VAL A N 1
ATOM 2571 C CA . VAL A 1 371 ? 23.443 -5.167 3.226 1.00 93.38 371 VAL A CA 1
ATOM 2572 C C . VAL A 1 371 ? 22.792 -6.337 3.973 1.00 93.38 371 VAL A C 1
ATOM 2574 O O . VAL A 1 371 ? 21.829 -6.132 4.706 1.00 93.38 371 VAL A O 1
ATOM 2577 N N . ALA A 1 372 ? 23.309 -7.560 3.824 1.00 92.50 372 ALA A N 1
ATOM 2578 C CA . ALA A 1 372 ? 22.687 -8.771 4.377 1.00 92.50 372 ALA A CA 1
ATOM 2579 C C . ALA A 1 372 ? 22.358 -8.705 5.882 1.00 92.50 372 ALA A C 1
ATOM 2581 O O . ALA A 1 372 ? 21.242 -9.034 6.277 1.00 92.50 372 ALA A O 1
ATOM 2582 N N . ASP A 1 373 ? 23.277 -8.204 6.713 1.00 91.19 373 ASP A N 1
ATOM 2583 C CA . ASP A 1 373 ? 23.035 -8.045 8.157 1.00 91.19 373 ASP A CA 1
ATOM 2584 C C . ASP A 1 373 ? 21.901 -7.048 8.459 1.00 91.19 373 ASP A C 1
ATOM 2586 O O . ASP A 1 373 ? 21.046 -7.292 9.313 1.00 91.19 373 ASP A O 1
ATOM 2590 N N . ASP A 1 374 ? 21.850 -5.948 7.699 1.00 95.31 374 ASP A N 1
ATOM 2591 C CA . ASP A 1 374 ? 20.802 -4.936 7.828 1.00 95.31 374 ASP A CA 1
ATOM 2592 C C . ASP A 1 374 ? 19.440 -5.537 7.440 1.00 95.31 374 ASP A C 1
ATOM 2594 O O . ASP A 1 374 ? 18.460 -5.339 8.155 1.00 95.31 374 ASP A O 1
ATOM 2598 N N . VAL A 1 375 ? 19.383 -6.319 6.351 1.00 94.00 375 VAL A N 1
ATOM 2599 C CA . VAL A 1 375 ? 18.171 -7.024 5.892 1.00 94.00 375 VAL A CA 1
ATOM 2600 C C . VAL A 1 375 ? 17.700 -8.038 6.935 1.00 94.00 375 VAL A C 1
ATOM 2602 O O . VAL A 1 375 ? 16.522 -8.056 7.289 1.00 94.00 375 VAL A O 1
ATOM 2605 N N . LYS A 1 376 ? 18.615 -8.836 7.498 1.00 89.62 376 LYS A N 1
ATOM 2606 C CA . LYS A 1 376 ? 18.305 -9.793 8.568 1.00 89.62 376 LYS A CA 1
ATOM 2607 C C . LYS A 1 376 ? 17.677 -9.107 9.778 1.00 89.62 376 LYS A C 1
ATOM 2609 O O . LYS A 1 376 ? 16.731 -9.638 10.363 1.00 89.62 376 LYS A O 1
ATOM 2614 N N . TYR A 1 377 ? 18.203 -7.948 10.178 1.00 91.06 377 TYR A N 1
ATOM 2615 C CA . TYR A 1 377 ? 17.635 -7.177 11.279 1.00 91.06 377 TYR A CA 1
ATOM 2616 C C . TYR A 1 377 ? 16.288 -6.555 10.899 1.00 91.06 377 TYR A C 1
ATOM 2618 O O . TYR A 1 377 ? 15.322 -6.711 11.643 1.00 91.06 377 TYR A O 1
ATOM 2626 N N . PHE A 1 378 ? 16.211 -5.919 9.729 1.00 93.44 378 PHE A N 1
ATOM 2627 C CA . PHE A 1 378 ? 15.014 -5.287 9.180 1.00 93.44 378 PHE A CA 1
ATOM 2628 C C . PHE A 1 378 ? 13.816 -6.239 9.189 1.00 93.44 378 PHE A C 1
ATOM 2630 O O . PHE A 1 378 ? 12.803 -5.938 9.826 1.00 93.44 378 PHE A O 1
ATOM 2637 N N . SER A 1 379 ? 13.950 -7.418 8.580 1.00 87.69 379 SER A N 1
ATOM 2638 C CA . SER A 1 379 ? 12.835 -8.353 8.428 1.00 87.69 379 SER A CA 1
ATOM 2639 C C . SER A 1 379 ? 12.321 -8.891 9.764 1.00 87.69 379 SER A C 1
ATOM 2641 O O . SER A 1 379 ? 11.116 -9.012 9.963 1.00 87.69 379 SER A O 1
ATOM 2643 N N . ARG A 1 380 ? 13.210 -9.111 10.744 1.00 84.50 380 ARG A N 1
ATOM 2644 C CA . ARG A 1 380 ? 12.835 -9.590 12.091 1.00 84.50 380 ARG A CA 1
ATOM 2645 C C . ARG A 1 380 ? 11.976 -8.612 12.887 1.00 84.50 380 ARG A C 1
ATOM 2647 O O . ARG A 1 380 ? 11.376 -9.008 13.881 1.00 84.50 380 ARG A O 1
ATOM 2654 N N . THR A 1 381 ? 11.947 -7.339 12.505 1.00 87.94 381 THR A N 1
ATOM 2655 C CA . THR A 1 381 ? 11.129 -6.329 13.194 1.00 87.94 381 THR A CA 1
ATOM 2656 C C . THR A 1 381 ? 9.689 -6.256 12.681 1.00 87.94 381 THR A C 1
ATOM 2658 O O . THR A 1 381 ? 8.881 -5.521 13.250 1.00 87.94 381 THR A O 1
ATOM 2661 N N . GLY A 1 382 ? 9.372 -6.970 11.593 1.00 88.12 382 GLY A N 1
ATOM 2662 C CA . GLY A 1 382 ? 8.098 -6.849 10.881 1.00 88.12 382 GLY A CA 1
ATOM 2663 C C . GLY A 1 382 ? 7.964 -5.560 10.059 1.00 88.12 382 GLY A C 1
ATOM 2664 O O . GLY A 1 382 ? 6.875 -5.270 9.562 1.00 88.12 382 GLY A O 1
ATOM 2665 N N . THR A 1 383 ? 9.039 -4.772 9.924 1.00 94.50 383 THR A N 1
ATOM 2666 C CA . THR A 1 383 ? 9.067 -3.601 9.034 1.00 94.50 383 THR A CA 1
ATOM 2667 C C . THR A 1 383 ? 8.946 -4.061 7.583 1.00 94.50 383 THR A C 1
ATOM 2669 O O . THR A 1 383 ? 9.579 -5.036 7.179 1.00 94.50 383 THR A O 1
ATOM 2672 N N . LYS A 1 384 ? 8.137 -3.359 6.786 1.00 96.94 384 LYS A N 1
ATOM 2673 C CA . LYS A 1 384 ? 7.894 -3.697 5.377 1.00 96.94 384 LYS A CA 1
ATOM 2674 C C . LYS A 1 384 ? 8.779 -2.886 4.438 1.00 96.94 384 LYS A C 1
ATOM 2676 O O . LYS A 1 384 ? 9.148 -1.759 4.756 1.00 96.94 384 LYS A O 1
ATOM 2681 N N . LEU A 1 385 ? 9.099 -3.430 3.269 1.00 98.12 385 LEU A N 1
ATOM 2682 C CA . LEU A 1 385 ? 9.844 -2.728 2.220 1.00 98.12 385 LEU A CA 1
ATOM 2683 C C . LEU A 1 385 ? 8.880 -2.226 1.142 1.00 98.12 385 LEU A C 1
ATOM 2685 O O . LEU A 1 385 ? 8.073 -3.004 0.642 1.00 98.12 385 LEU A O 1
ATOM 2689 N N . ILE A 1 386 ? 8.997 -0.964 0.727 1.00 98.69 386 ILE A N 1
ATOM 2690 C CA . ILE A 1 386 ? 8.346 -0.459 -0.489 1.00 98.69 386 ILE A CA 1
ATOM 2691 C C . ILE A 1 386 ? 9.406 -0.312 -1.578 1.00 98.69 386 ILE A C 1
ATOM 2693 O O . ILE A 1 386 ? 10.267 0.573 -1.530 1.00 98.69 386 ILE A O 1
ATOM 2697 N N . TRP A 1 387 ? 9.337 -1.205 -2.561 1.00 98.38 387 TRP A N 1
ATOM 2698 C CA . TRP A 1 387 ? 10.264 -1.284 -3.675 1.00 98.38 387 TRP A CA 1
ATOM 2699 C C . TRP A 1 387 ? 9.753 -0.505 -4.884 1.00 98.38 387 TRP A C 1
ATOM 2701 O O . TRP A 1 387 ? 8.684 -0.787 -5.429 1.00 98.38 387 TRP A O 1
ATOM 2711 N N . SER A 1 388 ? 10.579 0.432 -5.340 1.00 97.75 388 SER A N 1
ATOM 2712 C CA . SER A 1 388 ? 10.342 1.195 -6.558 1.00 97.75 388 SER A CA 1
ATOM 2713 C C . SER A 1 388 ? 11.407 0.822 -7.602 1.00 97.75 388 SER A C 1
ATOM 2715 O O . SER A 1 388 ? 12.495 1.398 -7.622 1.00 97.75 388 SER A O 1
ATOM 2717 N N . PRO A 1 389 ? 11.157 -0.163 -8.481 1.00 96.44 389 PRO A N 1
ATOM 2718 C CA . PRO A 1 389 ? 12.198 -0.765 -9.321 1.00 96.44 389 PRO A CA 1
ATOM 2719 C C . PRO A 1 389 ? 12.816 0.222 -10.309 1.00 96.44 389 PRO A C 1
ATOM 2721 O O . PRO A 1 389 ? 14.033 0.392 -10.369 1.00 96.44 389 PRO A O 1
ATOM 2724 N N . ARG A 1 390 ? 11.965 0.904 -11.081 1.00 96.56 390 ARG A N 1
ATOM 2725 C CA . ARG A 1 390 ? 12.403 1.743 -12.199 1.00 96.56 390 ARG A CA 1
ATOM 2726 C C . ARG A 1 390 ? 13.172 2.977 -11.732 1.00 96.56 390 ARG A C 1
ATOM 2728 O O . ARG A 1 390 ? 14.188 3.316 -12.329 1.00 96.56 390 ARG A O 1
ATOM 2735 N N . THR A 1 391 ? 12.716 3.607 -10.648 1.00 97.00 391 THR A N 1
ATOM 2736 C CA . THR A 1 391 ? 13.395 4.771 -10.059 1.00 97.00 391 THR A CA 1
ATOM 2737 C C . THR A 1 391 ? 14.756 4.382 -9.487 1.00 97.00 391 THR A C 1
ATOM 2739 O O . THR A 1 391 ? 15.737 5.071 -9.767 1.00 97.00 391 THR A O 1
ATOM 2742 N N . ASN A 1 392 ? 14.852 3.234 -8.800 1.00 97.00 392 ASN A N 1
ATOM 2743 C CA . ASN A 1 392 ? 16.111 2.740 -8.257 1.00 97.00 392 ASN A CA 1
ATOM 2744 C C . ASN A 1 392 ? 17.124 2.522 -9.388 1.00 97.00 392 ASN A C 1
ATOM 2746 O O . ASN A 1 392 ? 18.204 3.114 -9.381 1.00 97.00 392 ASN A O 1
ATOM 2750 N N . VAL A 1 393 ? 16.726 1.766 -10.416 1.00 95.44 393 VAL A N 1
ATOM 2751 C CA . VAL A 1 393 ? 17.582 1.457 -11.568 1.00 95.44 393 VAL A CA 1
ATOM 2752 C C . VAL A 1 393 ? 17.954 2.712 -12.350 1.00 95.44 393 VAL A C 1
ATOM 2754 O O . VAL A 1 393 ? 19.112 2.898 -12.718 1.00 95.44 393 VAL A O 1
ATOM 2757 N N . SER A 1 394 ? 17.001 3.606 -12.600 1.00 94.19 394 SER A N 1
ATOM 2758 C CA . SER A 1 394 ? 17.271 4.824 -13.362 1.00 94.19 394 SER A CA 1
ATOM 2759 C C . SER A 1 394 ? 18.261 5.729 -12.626 1.00 94.19 394 SER A C 1
ATOM 2761 O O . SER A 1 394 ? 19.253 6.164 -13.220 1.00 94.19 394 SER A O 1
ATOM 2763 N N . LEU A 1 395 ? 18.025 5.990 -11.335 1.00 94.88 395 LEU A N 1
ATOM 2764 C CA . LEU A 1 395 ? 18.832 6.920 -10.547 1.00 94.88 395 LEU A CA 1
ATOM 2765 C C . LEU A 1 395 ? 20.178 6.319 -10.150 1.00 94.88 395 LEU A C 1
ATOM 2767 O O . LEU A 1 395 ? 21.202 6.983 -10.294 1.00 94.88 395 LEU A O 1
ATOM 2771 N N . TYR A 1 396 ? 20.196 5.081 -9.666 1.00 94.00 396 TYR A N 1
ATOM 2772 C CA . TYR A 1 396 ? 21.373 4.462 -9.053 1.00 94.00 396 TYR A CA 1
ATOM 2773 C C . TYR A 1 396 ? 22.031 3.415 -9.947 1.00 94.00 396 TYR A C 1
ATOM 2775 O O . TYR A 1 396 ? 23.142 2.985 -9.662 1.00 94.00 396 TYR A O 1
ATOM 2783 N N . GLY A 1 397 ? 21.402 3.018 -11.052 1.00 92.88 397 GLY A N 1
ATOM 2784 C CA . GLY A 1 397 ? 21.943 1.988 -11.941 1.00 92.88 397 GLY A CA 1
ATOM 2785 C C . GLY A 1 397 ? 21.883 0.596 -11.328 1.00 92.88 397 GLY A C 1
ATOM 2786 O O . GLY A 1 397 ? 22.408 -0.324 -11.933 1.00 92.88 397 GLY A O 1
ATOM 2787 N N . ASP A 1 398 ? 21.245 0.475 -10.168 1.00 92.25 398 ASP A N 1
ATOM 2788 C CA . ASP A 1 398 ? 21.188 -0.683 -9.288 1.00 92.25 398 ASP A CA 1
ATOM 2789 C C . ASP A 1 398 ? 19.812 -0.693 -8.600 1.00 92.25 398 ASP A C 1
ATOM 2791 O O . ASP A 1 398 ? 19.057 0.282 -8.688 1.00 92.25 398 ASP A O 1
ATOM 2795 N N . THR A 1 399 ? 19.463 -1.766 -7.904 1.00 93.69 399 THR A N 1
ATOM 2796 C CA . THR A 1 399 ? 18.202 -1.872 -7.166 1.00 93.69 399 THR A CA 1
ATOM 2797 C C . THR A 1 399 ? 18.394 -2.607 -5.843 1.00 93.69 399 THR A C 1
ATOM 2799 O O . THR A 1 399 ? 19.511 -2.872 -5.410 1.00 93.69 399 THR A O 1
ATOM 2802 N N . ASN A 1 400 ? 17.305 -2.849 -5.121 1.00 92.88 400 ASN A N 1
ATOM 2803 C CA . ASN A 1 400 ? 17.360 -3.603 -3.875 1.00 92.88 400 ASN A CA 1
ATOM 2804 C C . ASN A 1 400 ? 17.872 -5.038 -4.111 1.00 92.88 400 ASN A C 1
ATOM 2806 O O . ASN A 1 400 ? 17.703 -5.603 -5.189 1.00 92.88 400 ASN A O 1
ATOM 2810 N N . ARG A 1 401 ? 18.393 -5.677 -3.060 1.00 91.06 401 ARG A N 1
ATOM 2811 C CA . ARG A 1 401 ? 18.697 -7.120 -3.049 1.00 91.06 401 ARG A CA 1
ATOM 2812 C C . ARG A 1 401 ? 17.405 -7.930 -2.836 1.00 91.06 401 ARG A C 1
ATOM 2814 O O . ARG A 1 401 ? 17.206 -8.503 -1.770 1.00 91.06 401 ARG A O 1
ATOM 2821 N N . LEU A 1 402 ? 16.446 -7.871 -3.768 1.00 92.81 402 LEU A N 1
ATOM 2822 C CA . LEU A 1 402 ? 15.051 -8.295 -3.506 1.00 92.81 402 LEU A CA 1
ATOM 2823 C C . LEU A 1 402 ? 14.934 -9.771 -3.149 1.00 92.81 402 LEU A C 1
ATOM 2825 O O . LEU A 1 402 ? 14.142 -10.108 -2.272 1.00 92.81 402 LEU A O 1
ATOM 2829 N N . THR A 1 403 ? 15.700 -10.637 -3.814 1.00 91.75 403 THR A N 1
ATOM 2830 C CA . THR A 1 403 ? 15.703 -12.070 -3.510 1.00 91.75 403 THR A CA 1
ATOM 2831 C C . THR A 1 403 ? 16.128 -12.292 -2.063 1.00 91.75 403 THR A C 1
ATOM 2833 O O . THR A 1 403 ? 15.437 -13.005 -1.351 1.00 91.75 403 THR A O 1
ATOM 2836 N N . LEU A 1 404 ? 17.154 -11.580 -1.585 1.00 91.88 404 LEU A N 1
ATOM 2837 C CA . LEU A 1 404 ? 17.586 -11.594 -0.189 1.00 91.88 404 LEU A CA 1
ATOM 2838 C C . LEU A 1 404 ? 16.516 -11.054 0.771 1.00 91.88 404 LEU A C 1
ATOM 2840 O O . LEU A 1 404 ? 16.298 -11.660 1.808 1.00 91.88 404 LEU A O 1
ATOM 2844 N N . PHE A 1 405 ? 15.816 -9.958 0.454 1.00 92.62 405 PHE A N 1
ATOM 2845 C CA . PHE A 1 405 ? 14.699 -9.479 1.290 1.00 92.62 405 PHE A CA 1
ATOM 2846 C C . PHE A 1 405 ? 13.560 -10.503 1.373 1.00 92.62 405 PHE A C 1
ATOM 2848 O O . PHE A 1 405 ? 13.043 -10.758 2.462 1.00 92.62 405 PHE A O 1
ATOM 2855 N N . HIS A 1 406 ? 13.192 -11.114 0.244 1.00 89.75 406 HIS A N 1
ATOM 2856 C CA . HIS A 1 406 ? 12.149 -12.139 0.182 1.00 89.75 406 HIS A CA 1
ATOM 2857 C C . HIS A 1 406 ? 12.556 -13.383 0.975 1.00 89.75 406 HIS A C 1
ATOM 2859 O O . HIS A 1 406 ? 11.840 -13.814 1.876 1.00 89.75 406 HIS A O 1
ATOM 2865 N N . LYS A 1 407 ? 13.773 -13.878 0.721 1.00 86.25 407 LYS A N 1
ATOM 2866 C CA . LYS A 1 407 ? 14.444 -14.922 1.497 1.00 86.25 407 LYS A CA 1
ATOM 2867 C C . LYS A 1 407 ? 14.803 -14.483 2.898 1.00 86.25 407 LYS A C 1
ATOM 2869 O O . LYS A 1 407 ? 15.404 -15.293 3.559 1.00 86.25 407 LYS A O 1
ATOM 2874 N N . ALA A 1 408 ? 14.527 -13.254 3.330 1.00 85.88 408 ALA A N 1
ATOM 2875 C CA . ALA A 1 408 ? 14.674 -12.788 4.706 1.00 85.88 408 ALA A CA 1
ATOM 2876 C C . ALA A 1 408 ? 13.313 -12.592 5.389 1.00 85.88 408 ALA A C 1
ATOM 2878 O O . ALA A 1 408 ? 13.282 -12.179 6.545 1.00 85.88 408 ALA A O 1
ATOM 2879 N N . GLY A 1 409 ? 12.197 -12.885 4.708 1.00 83.81 409 GLY A N 1
ATOM 2880 C CA . GLY A 1 409 ? 10.853 -12.811 5.285 1.00 83.81 409 GLY A CA 1
ATOM 2881 C C . GLY A 1 409 ? 10.266 -11.412 5.278 1.00 83.81 409 GLY A C 1
ATOM 2882 O O . GLY A 1 409 ? 9.265 -11.164 5.943 1.00 83.81 409 GLY A O 1
ATOM 2883 N N . ALA A 1 410 ? 10.887 -10.469 4.568 1.00 89.44 410 ALA A N 1
ATOM 2884 C CA . ALA A 1 410 ? 10.339 -9.130 4.461 1.00 89.44 410 ALA A CA 1
ATOM 2885 C C . ALA A 1 410 ? 9.060 -9.155 3.617 1.00 89.44 410 ALA A C 1
ATOM 2887 O O . ALA A 1 410 ? 9.050 -9.658 2.492 1.00 89.44 410 ALA A O 1
ATOM 2888 N N . ILE A 1 411 ? 8.004 -8.517 4.117 1.00 93.25 411 ILE A N 1
ATOM 2889 C CA . ILE A 1 411 ? 6.861 -8.147 3.282 1.00 93.25 411 ILE A CA 1
ATOM 2890 C C . ILE A 1 411 ? 7.325 -7.031 2.340 1.00 93.25 411 ILE A C 1
ATOM 2892 O O . ILE A 1 411 ? 7.730 -5.952 2.784 1.00 93.25 411 ILE A O 1
ATOM 2896 N N . ILE A 1 412 ? 7.260 -7.299 1.037 1.00 96.38 412 ILE A N 1
ATOM 2897 C CA . ILE A 1 412 ? 7.653 -6.368 -0.025 1.00 96.38 412 ILE A CA 1
ATOM 2898 C C . ILE A 1 412 ? 6.389 -5.857 -0.717 1.00 96.38 412 ILE A C 1
ATOM 2900 O O . ILE A 1 412 ? 5.561 -6.653 -1.157 1.00 96.38 412 ILE A O 1
ATOM 2904 N N . ALA A 1 413 ? 6.253 -4.540 -0.830 1.00 98.31 413 ALA A N 1
ATOM 2905 C CA . ALA A 1 413 ? 5.209 -3.858 -1.586 1.00 98.31 413 ALA A CA 1
ATOM 2906 C C . ALA A 1 413 ? 5.802 -3.065 -2.758 1.00 98.31 413 ALA A C 1
ATOM 2908 O O . ALA A 1 413 ? 6.983 -2.717 -2.739 1.00 98.31 413 ALA A O 1
ATOM 2909 N N . LEU A 1 414 ? 4.986 -2.749 -3.768 1.00 98.50 414 LEU A N 1
ATOM 2910 C CA . LEU A 1 414 ? 5.428 -1.993 -4.945 1.00 98.50 414 LEU A CA 1
ATOM 2911 C C . LEU A 1 414 ? 5.045 -0.510 -4.879 1.00 98.50 414 LEU A C 1
ATOM 2913 O O . LEU A 1 414 ? 3.916 -0.157 -4.531 1.00 98.50 414 LEU A O 1
ATOM 2917 N N . GLY A 1 415 ? 5.976 0.350 -5.291 1.00 98.00 415 GLY A N 1
ATOM 2918 C CA . GLY A 1 415 ? 5.758 1.776 -5.525 1.00 98.00 415 GLY A CA 1
ATOM 2919 C C . GLY A 1 415 ? 6.195 2.180 -6.932 1.00 98.00 415 GLY A C 1
ATOM 2920 O O . GLY A 1 415 ? 7.220 1.721 -7.438 1.00 98.00 415 GLY A O 1
ATOM 2921 N N . THR A 1 416 ? 5.435 3.050 -7.595 1.00 98.06 416 THR A N 1
ATOM 2922 C CA . THR A 1 416 ? 5.859 3.582 -8.901 1.00 98.06 416 THR A CA 1
ATOM 2923 C C . THR A 1 416 ? 6.909 4.670 -8.770 1.00 98.06 416 THR A C 1
ATOM 2925 O O . THR A 1 416 ? 7.713 4.816 -9.698 1.00 98.06 416 THR A O 1
ATOM 2928 N N . ASP A 1 417 ? 6.905 5.381 -7.635 1.00 96.62 417 ASP A N 1
ATOM 2929 C CA . ASP A 1 417 ? 7.626 6.634 -7.419 1.00 96.62 417 ASP A CA 1
ATOM 2930 C C . ASP A 1 417 ? 7.239 7.694 -8.481 1.00 96.62 417 ASP A C 1
ATOM 2932 O O . ASP A 1 417 ? 6.416 7.476 -9.366 1.00 96.62 417 ASP A O 1
ATOM 2936 N N . TRP A 1 418 ? 7.801 8.888 -8.420 1.00 92.94 418 TRP A N 1
ATOM 2937 C CA . TRP A 1 418 ? 7.509 9.972 -9.351 1.00 92.94 418 TRP A CA 1
ATOM 2938 C C . TRP A 1 418 ? 7.867 9.694 -10.819 1.00 92.94 418 TRP A C 1
ATOM 2940 O O . TRP A 1 418 ? 8.884 9.098 -11.159 1.00 92.94 418 TRP A O 1
ATOM 2950 N N . VAL A 1 419 ? 7.095 10.291 -11.732 1.00 92.19 419 VAL A N 1
ATOM 2951 C CA . VAL A 1 419 ? 7.244 10.150 -13.198 1.00 92.19 419 VAL A CA 1
ATOM 2952 C C . VAL A 1 419 ? 8.607 10.581 -13.772 1.00 92.19 419 VAL A C 1
ATOM 2954 O O . VAL A 1 419 ? 8.911 10.283 -14.924 1.00 92.19 419 VAL A O 1
ATOM 2957 N N . ALA A 1 420 ? 9.429 11.312 -13.013 1.00 93.00 420 ALA A N 1
ATOM 2958 C CA . ALA A 1 420 ? 10.743 11.749 -13.479 1.00 93.00 420 ALA A CA 1
ATOM 2959 C C . ALA A 1 420 ? 11.709 10.567 -13.672 1.00 93.00 420 ALA A C 1
ATOM 2961 O O . ALA A 1 420 ? 12.489 10.570 -14.621 1.00 93.00 420 ALA A O 1
ATOM 2962 N N . SER A 1 421 ? 11.652 9.565 -12.799 1.00 94.81 421 SER A N 1
ATOM 2963 C CA . SER A 1 421 ? 12.532 8.385 -12.808 1.00 94.81 421 SER A CA 1
ATOM 2964 C C . SER A 1 421 ? 11.774 7.067 -12.642 1.00 94.81 421 SER A C 1
ATOM 2966 O O . SER A 1 421 ? 12.313 6.000 -12.920 1.00 94.81 421 SER A O 1
ATOM 2968 N N . GLY A 1 422 ? 10.533 7.138 -12.174 1.00 95.81 422 GLY A N 1
ATOM 2969 C CA . GLY A 1 422 ? 9.654 6.021 -11.886 1.00 95.81 422 GLY A CA 1
ATOM 2970 C C . GLY A 1 422 ? 8.787 5.594 -13.066 1.00 95.81 422 GLY A C 1
ATOM 2971 O O . GLY A 1 422 ? 8.951 6.024 -14.211 1.00 95.81 422 GLY A O 1
ATOM 2972 N N . SER A 1 423 ? 7.848 4.697 -12.779 1.00 96.56 423 SER A N 1
ATOM 2973 C CA . SER A 1 423 ? 6.931 4.157 -13.788 1.00 96.56 423 SER A CA 1
ATOM 2974 C C . SER A 1 423 ? 5.689 5.031 -13.916 1.00 96.56 423 SER A C 1
ATOM 2976 O O . SER A 1 423 ? 5.100 5.436 -12.924 1.00 96.56 423 SER A O 1
ATOM 2978 N N . MET A 1 424 ? 5.224 5.289 -15.141 1.00 95.75 424 MET A N 1
ATOM 2979 C CA . MET A 1 424 ? 4.047 6.148 -15.326 1.00 95.75 424 MET A CA 1
ATOM 2980 C C . MET A 1 424 ? 2.727 5.515 -14.849 1.00 95.75 424 MET A C 1
ATOM 2982 O O . MET A 1 424 ? 1.750 6.235 -14.658 1.00 95.75 424 MET A O 1
ATOM 2986 N N . ASN A 1 425 ? 2.672 4.183 -14.754 1.00 97.00 425 ASN A N 1
ATOM 2987 C CA . ASN A 1 425 ? 1.553 3.407 -14.221 1.00 97.00 425 ASN A CA 1
ATOM 2988 C C . ASN A 1 425 ? 2.019 2.013 -13.752 1.00 97.00 425 ASN A C 1
ATOM 2990 O O . ASN A 1 425 ? 3.179 1.652 -13.972 1.00 97.00 425 ASN A O 1
ATOM 2994 N N . LEU A 1 426 ? 1.125 1.229 -13.133 1.00 98.00 426 LEU A N 1
ATOM 2995 C CA . LEU A 1 426 ? 1.481 -0.080 -12.573 1.00 98.00 426 LEU A CA 1
ATOM 2996 C C . LEU A 1 426 ? 1.748 -1.127 -13.662 1.00 98.00 426 LEU A C 1
ATOM 2998 O O . LEU A 1 426 ? 2.651 -1.932 -13.488 1.00 98.00 426 LEU A O 1
ATOM 3002 N N . SER A 1 427 ? 1.069 -1.083 -14.813 1.00 97.50 427 SER A N 1
ATOM 3003 C CA . SER A 1 427 ? 1.385 -1.980 -15.940 1.00 97.50 427 SER A CA 1
ATOM 3004 C C . SER A 1 427 ? 2.831 -1.794 -16.416 1.00 97.50 427 SER A C 1
ATOM 3006 O O . SER A 1 427 ? 3.559 -2.759 -16.620 1.00 97.50 427 SER A O 1
ATOM 3008 N N . ARG A 1 428 ? 3.299 -0.541 -16.517 1.00 97.44 428 ARG A N 1
ATOM 3009 C CA . ARG A 1 428 ? 4.697 -0.231 -16.866 1.00 97.44 428 ARG A CA 1
ATOM 3010 C C . ARG A 1 428 ? 5.684 -0.578 -15.752 1.00 97.44 428 ARG A C 1
ATOM 3012 O O . ARG A 1 428 ? 6.857 -0.824 -16.038 1.00 97.44 428 ARG A O 1
ATOM 3019 N N . MET A 1 429 ? 5.235 -0.593 -14.500 1.00 97.88 429 MET A N 1
ATOM 3020 C CA . MET A 1 429 ? 6.025 -1.087 -13.374 1.00 97.88 429 MET A CA 1
ATOM 3021 C C . MET A 1 429 ? 6.162 -2.611 -13.425 1.00 97.88 429 MET A C 1
ATOM 3023 O O . MET A 1 429 ? 7.277 -3.103 -13.307 1.00 97.88 429 MET A O 1
ATOM 3027 N N . PHE A 1 430 ? 5.087 -3.356 -13.686 1.00 98.38 430 PHE A N 1
ATOM 3028 C CA . PHE A 1 430 ? 5.176 -4.803 -13.865 1.00 98.38 430 PHE A CA 1
ATOM 3029 C C . PHE A 1 430 ? 6.015 -5.188 -15.084 1.00 98.38 430 PHE A C 1
ATOM 3031 O O . PHE A 1 430 ? 6.827 -6.096 -14.976 1.00 98.38 430 PHE A O 1
ATOM 3038 N N . ASP A 1 431 ? 5.926 -4.458 -16.201 1.00 97.44 431 ASP A N 1
ATOM 3039 C CA . ASP A 1 431 ? 6.824 -4.667 -17.347 1.00 97.44 431 ASP A CA 1
ATOM 3040 C C . ASP A 1 431 ? 8.305 -4.513 -16.962 1.00 97.44 431 ASP A C 1
ATOM 3042 O O . ASP A 1 431 ? 9.154 -5.266 -17.437 1.00 97.44 431 ASP A O 1
ATOM 3046 N N . CYS A 1 432 ? 8.613 -3.546 -16.093 1.00 97.50 432 CYS A N 1
ATOM 3047 C CA . CYS A 1 432 ? 9.955 -3.356 -15.546 1.00 97.50 432 CYS A CA 1
ATOM 3048 C C . CYS A 1 432 ? 10.371 -4.549 -14.679 1.00 97.50 432 CYS A C 1
ATOM 3050 O O . CYS A 1 432 ? 11.410 -5.159 -14.920 1.00 97.50 432 CYS A O 1
ATOM 3052 N N . ILE A 1 433 ? 9.533 -4.921 -13.711 1.00 97.56 433 ILE A N 1
ATOM 3053 C CA . ILE A 1 433 ? 9.820 -6.020 -12.785 1.00 97.56 433 ILE A CA 1
ATOM 3054 C C . ILE A 1 433 ? 9.963 -7.340 -13.528 1.00 97.56 433 ILE A C 1
ATOM 3056 O O . ILE A 1 433 ? 10.889 -8.080 -13.240 1.00 97.56 433 ILE A O 1
ATOM 3060 N N . ARG A 1 434 ? 9.104 -7.627 -14.506 1.00 95.75 434 ARG A N 1
ATOM 3061 C CA . ARG A 1 434 ? 9.195 -8.833 -15.327 1.00 95.75 434 ARG A CA 1
ATOM 3062 C C . ARG A 1 434 ? 10.503 -8.872 -16.107 1.00 95.75 434 ARG A C 1
ATOM 3064 O O . ARG A 1 434 ? 11.163 -9.901 -16.104 1.00 95.75 434 ARG A O 1
ATOM 3071 N N . GLY A 1 435 ? 10.911 -7.749 -16.703 1.00 95.88 435 GLY A N 1
ATOM 3072 C CA . GLY A 1 435 ? 12.214 -7.634 -17.354 1.00 95.88 435 GLY A CA 1
ATOM 3073 C C . GLY A 1 435 ? 13.376 -7.918 -16.397 1.00 95.88 435 GLY A C 1
ATOM 3074 O O . GLY A 1 435 ? 14.235 -8.726 -16.729 1.00 95.88 435 GLY A O 1
ATOM 3075 N N . LEU A 1 436 ? 13.380 -7.314 -15.206 1.00 96.75 436 LEU A N 1
ATOM 3076 C CA . LEU A 1 436 ? 14.388 -7.591 -14.173 1.00 96.75 436 LEU A CA 1
ATOM 3077 C C . LEU A 1 436 ? 14.339 -9.048 -13.703 1.00 96.75 436 LEU A C 1
ATOM 3079 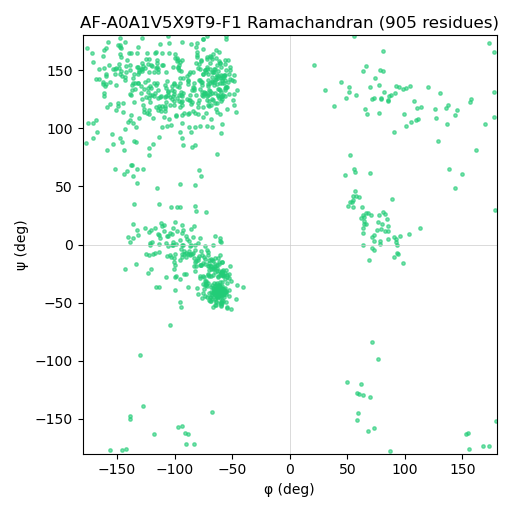O O . LEU A 1 436 ? 15.369 -9.686 -13.547 1.00 96.75 436 LEU A O 1
ATOM 3083 N N . ASN A 1 437 ? 13.149 -9.600 -13.498 1.00 96.44 437 ASN A N 1
ATOM 3084 C CA . ASN A 1 437 ? 12.983 -10.950 -12.986 1.00 96.44 437 ASN A CA 1
ATOM 3085 C C . ASN A 1 437 ? 13.472 -11.993 -13.995 1.00 96.44 437 ASN A C 1
ATOM 3087 O O . ASN A 1 437 ? 14.235 -12.879 -13.631 1.00 96.44 437 ASN A O 1
ATOM 3091 N N . GLU A 1 438 ? 13.083 -11.855 -15.265 1.00 95.31 438 GLU A N 1
ATOM 3092 C CA . GLU A 1 438 ? 13.490 -12.748 -16.356 1.00 95.31 438 GLU A CA 1
ATOM 3093 C C . GLU A 1 438 ? 14.993 -12.660 -16.650 1.00 95.31 438 GLU A C 1
ATOM 3095 O O . GLU A 1 438 ? 15.618 -13.690 -16.886 1.00 95.31 438 GLU A O 1
ATOM 3100 N N . ASN A 1 439 ? 15.565 -11.451 -16.662 1.00 95.75 439 ASN A N 1
ATOM 3101 C CA . ASN A 1 439 ? 16.934 -11.237 -17.141 1.00 95.75 439 ASN A CA 1
ATOM 3102 C C . ASN A 1 439 ? 17.977 -11.150 -16.024 1.00 95.75 439 ASN A C 1
ATOM 3104 O O . ASN A 1 439 ? 19.134 -11.440 -16.277 1.00 95.75 439 ASN A O 1
ATOM 3108 N N . ASN A 1 440 ? 17.605 -10.721 -14.820 1.00 96.56 440 ASN A N 1
ATOM 3109 C CA . ASN A 1 440 ? 18.556 -10.412 -13.753 1.00 96.56 440 ASN A CA 1
ATOM 3110 C C . ASN A 1 440 ? 18.292 -11.221 -12.479 1.00 96.56 440 ASN A C 1
ATOM 3112 O O . ASN A 1 440 ? 19.215 -11.416 -11.713 1.00 96.56 440 ASN A O 1
ATOM 3116 N N . PHE A 1 441 ? 17.077 -11.711 -12.213 1.00 95.69 441 PHE A N 1
ATOM 3117 C CA . PHE A 1 441 ? 16.788 -12.471 -10.982 1.00 95.69 441 PHE A CA 1
ATOM 3118 C C . PHE A 1 441 ? 16.547 -13.966 -11.215 1.00 95.69 441 PHE A C 1
ATOM 3120 O O . PHE A 1 441 ? 15.953 -14.622 -10.364 1.00 95.69 441 PHE A O 1
ATOM 3127 N N . GLY A 1 442 ? 16.941 -14.514 -12.366 1.00 93.19 442 GLY A N 1
ATOM 3128 C CA . GLY A 1 442 ? 16.800 -15.947 -12.654 1.00 93.19 442 GLY A CA 1
ATOM 3129 C C . GLY A 1 442 ? 15.352 -16.460 -12.664 1.00 93.19 442 GLY A C 1
ATOM 3130 O O . GLY A 1 442 ? 15.116 -17.646 -12.445 1.00 93.19 442 GLY A O 1
ATOM 3131 N N . GLY A 1 443 ? 14.367 -15.583 -12.882 1.00 93.06 443 GLY A N 1
ATOM 3132 C CA . GLY A 1 443 ? 12.943 -15.917 -12.817 1.00 93.06 443 GLY A CA 1
ATOM 3133 C C . GLY A 1 443 ? 12.430 -16.203 -11.402 1.00 93.06 443 GLY A C 1
ATOM 3134 O O . GLY A 1 443 ? 11.452 -16.932 -11.261 1.00 93.06 443 GLY A O 1
ATOM 3135 N N . TYR A 1 444 ? 13.084 -15.658 -10.370 1.00 92.00 444 TYR A N 1
ATOM 3136 C CA . TYR A 1 444 ? 12.812 -15.957 -8.963 1.00 92.00 444 TYR A CA 1
ATOM 3137 C C . TYR A 1 444 ? 11.366 -15.686 -8.520 1.00 92.00 444 TYR A C 1
ATOM 3139 O O . TYR A 1 444 ? 10.771 -16.516 -7.839 1.00 92.00 444 TYR A O 1
ATOM 3147 N N . PHE A 1 445 ? 10.791 -14.538 -8.892 1.00 92.94 445 PHE A N 1
ATOM 3148 C CA . PHE A 1 445 ? 9.434 -14.170 -8.477 1.00 92.94 445 PHE A CA 1
ATOM 3149 C C . PHE A 1 445 ? 8.372 -14.770 -9.398 1.00 92.94 445 PHE A C 1
ATOM 3151 O O . PHE A 1 445 ? 8.449 -14.641 -10.622 1.00 92.94 445 PHE A O 1
ATOM 3158 N N . THR A 1 446 ? 7.338 -15.361 -8.809 1.00 93.75 446 THR A N 1
ATOM 3159 C CA . THR A 1 446 ? 6.140 -15.798 -9.531 1.00 93.75 446 THR A CA 1
ATOM 3160 C C . THR A 1 446 ? 5.187 -14.625 -9.780 1.00 93.75 446 THR A C 1
ATOM 3162 O O . THR A 1 446 ? 5.257 -13.588 -9.120 1.00 93.75 446 THR A O 1
ATOM 3165 N N . ASP A 1 447 ? 4.232 -14.782 -10.703 1.00 95.38 447 ASP A N 1
ATOM 3166 C CA . ASP A 1 447 ? 3.172 -13.778 -10.884 1.00 95.38 447 ASP A CA 1
ATOM 3167 C C . ASP A 1 447 ? 2.300 -13.607 -9.629 1.00 95.38 447 ASP A C 1
ATOM 3169 O O . ASP A 1 447 ? 1.761 -12.524 -9.408 1.00 95.38 447 ASP A O 1
ATOM 3173 N N . GLU A 1 448 ? 2.163 -14.650 -8.802 1.00 94.50 448 GLU A N 1
ATOM 3174 C CA . GLU A 1 448 ? 1.452 -14.563 -7.523 1.00 94.50 448 GLU A CA 1
ATOM 3175 C C . GLU A 1 448 ? 2.215 -13.679 -6.530 1.00 94.50 448 GLU A C 1
ATOM 3177 O O . GLU A 1 448 ? 1.606 -12.804 -5.916 1.00 94.50 448 GLU A O 1
ATOM 3182 N N . ASP A 1 449 ? 3.543 -13.817 -6.439 1.00 93.62 449 ASP A N 1
ATOM 3183 C CA . ASP A 1 449 ? 4.372 -12.943 -5.599 1.00 93.62 449 ASP A CA 1
ATOM 3184 C C . ASP A 1 449 ? 4.209 -11.483 -6.024 1.00 93.62 449 ASP A C 1
ATOM 3186 O O . ASP A 1 449 ? 3.886 -10.619 -5.209 1.00 93.62 449 ASP A O 1
ATOM 3190 N N . LEU A 1 450 ? 4.355 -11.204 -7.324 1.00 96.06 450 LEU A N 1
ATOM 3191 C CA . LEU A 1 450 ? 4.225 -9.850 -7.866 1.00 96.06 450 LEU A CA 1
ATOM 3192 C C . LEU A 1 450 ? 2.818 -9.273 -7.658 1.00 96.06 450 LEU A C 1
ATOM 3194 O O . LEU A 1 450 ? 2.671 -8.087 -7.352 1.00 96.06 450 LEU A O 1
ATOM 3198 N N . TRP A 1 451 ? 1.781 -10.102 -7.791 1.00 97.75 451 TRP A N 1
ATOM 3199 C CA . TRP A 1 451 ? 0.405 -9.720 -7.491 1.00 97.75 451 TRP A CA 1
ATOM 3200 C C . TRP A 1 451 ? 0.222 -9.380 -6.006 1.00 97.75 451 TRP A C 1
ATOM 3202 O O . TRP A 1 451 ? -0.345 -8.325 -5.703 1.00 97.75 451 TRP A O 1
ATOM 3212 N N . ARG A 1 452 ? 0.756 -10.189 -5.078 1.00 96.25 452 ARG A N 1
ATOM 3213 C CA . ARG A 1 452 ? 0.725 -9.908 -3.630 1.00 96.25 452 ARG A CA 1
ATOM 3214 C C . ARG A 1 452 ? 1.449 -8.608 -3.297 1.00 96.25 452 ARG A C 1
ATOM 3216 O O . ARG A 1 452 ? 0.904 -7.798 -2.546 1.00 96.25 452 ARG A O 1
ATOM 3223 N N . MET A 1 453 ? 2.610 -8.346 -3.910 1.00 97.69 453 MET A N 1
ATOM 3224 C CA . MET A 1 453 ? 3.357 -7.089 -3.730 1.00 97.69 453 MET A CA 1
ATOM 3225 C C . MET A 1 453 ? 2.531 -5.840 -4.103 1.00 97.69 453 MET A C 1
ATOM 3227 O O . MET A 1 453 ? 2.750 -4.764 -3.546 1.00 97.69 453 MET A O 1
ATOM 3231 N N . ALA A 1 454 ? 1.559 -5.969 -5.012 1.00 98.31 454 ALA A N 1
ATOM 3232 C CA . ALA A 1 454 ? 0.662 -4.887 -5.431 1.00 98.31 454 ALA A CA 1
ATOM 3233 C C . ALA A 1 454 ? -0.738 -4.932 -4.790 1.00 98.31 454 ALA A C 1
ATOM 3235 O O . ALA A 1 454 ? -1.568 -4.075 -5.095 1.00 98.31 454 ALA A O 1
ATOM 3236 N N . THR A 1 455 ? -1.033 -5.919 -3.941 1.00 98.56 455 THR A N 1
ATOM 3237 C CA . THR A 1 455 ? -2.351 -6.108 -3.314 1.00 98.56 455 THR A CA 1
ATOM 3238 C C . THR A 1 455 ? -2.203 -6.299 -1.808 1.00 98.56 455 THR A C 1
ATOM 3240 O O . THR A 1 455 ? -2.092 -5.302 -1.095 1.00 98.56 455 THR A O 1
ATOM 3243 N N . THR A 1 456 ? -2.150 -7.538 -1.316 1.00 96.75 456 THR A N 1
ATOM 3244 C CA . THR A 1 456 ? -2.062 -7.870 0.110 1.00 96.75 456 THR A CA 1
ATOM 3245 C C . THR A 1 456 ? -0.875 -7.174 0.767 1.00 96.75 456 THR A C 1
ATOM 3247 O O . THR A 1 456 ? -1.068 -6.382 1.686 1.00 96.75 456 THR A O 1
ATOM 3250 N N . ASN A 1 457 ? 0.341 -7.339 0.247 1.00 97.38 457 ASN A N 1
ATOM 3251 C CA . ASN A 1 457 ? 1.527 -6.710 0.830 1.00 97.38 457 ASN A CA 1
ATOM 3252 C C . ASN A 1 457 ? 1.472 -5.183 0.725 1.00 97.38 457 ASN A C 1
ATOM 3254 O O . ASN A 1 457 ? 1.937 -4.489 1.626 1.00 97.38 457 ASN A O 1
ATOM 3258 N N . GLY A 1 458 ? 0.869 -4.651 -0.344 1.00 98.06 458 GLY A N 1
ATOM 3259 C CA . GLY A 1 458 ? 0.591 -3.221 -0.474 1.00 98.06 458 GLY A CA 1
ATOM 3260 C C . GLY A 1 458 ? -0.306 -2.703 0.653 1.00 98.06 458 GLY A C 1
ATOM 3261 O O . GLY A 1 458 ? -0.069 -1.614 1.179 1.00 98.06 458 GLY A O 1
ATOM 3262 N N . ALA A 1 459 ? -1.286 -3.496 1.089 1.00 97.69 459 ALA A N 1
ATOM 3263 C CA . ALA A 1 459 ? -2.137 -3.163 2.224 1.00 97.69 459 ALA A CA 1
ATOM 3264 C C . ALA A 1 459 ? -1.357 -3.216 3.550 1.00 97.69 459 ALA A C 1
ATOM 3266 O O . ALA A 1 459 ? -1.395 -2.250 4.313 1.00 97.69 459 ALA A O 1
ATOM 3267 N N . PHE A 1 460 ? -0.547 -4.259 3.771 1.00 96.69 460 PHE A N 1
ATOM 3268 C CA . PHE A 1 460 ? 0.336 -4.376 4.945 1.00 96.69 460 PHE A CA 1
ATOM 3269 C C . PHE A 1 460 ? 1.382 -3.254 5.033 1.00 96.69 460 PHE A C 1
ATOM 3271 O O . PHE A 1 460 ? 1.730 -2.818 6.134 1.00 96.69 460 PHE A O 1
ATOM 3278 N N . ALA A 1 461 ? 1.893 -2.788 3.890 1.00 97.56 461 ALA A N 1
ATOM 3279 C CA . ALA A 1 461 ? 2.869 -1.702 3.786 1.00 97.56 461 ALA A CA 1
ATOM 3280 C C . ALA A 1 461 ? 2.239 -0.300 3.852 1.00 97.56 461 ALA A C 1
ATOM 3282 O O . ALA A 1 461 ? 2.956 0.697 3.875 1.00 97.56 461 ALA A O 1
ATOM 3283 N N . THR A 1 462 ? 0.909 -0.210 3.890 1.00 97.12 462 THR A N 1
ATOM 3284 C CA . THR A 1 462 ? 0.172 1.053 4.046 1.00 97.12 462 THR A CA 1
ATOM 3285 C C . THR A 1 462 ? -0.705 1.080 5.300 1.00 97.12 462 THR A C 1
ATOM 3287 O O . THR A 1 462 ? -1.391 2.072 5.535 1.00 97.12 462 THR A O 1
ATOM 3290 N N . GLY A 1 463 ? -0.684 0.017 6.113 1.00 94.81 463 GLY A N 1
ATOM 3291 C CA . GLY A 1 463 ? -1.514 -0.119 7.313 1.00 94.81 463 GLY A CA 1
ATOM 3292 C C . GLY A 1 463 ? -3.011 -0.232 7.014 1.00 94.81 463 GLY A C 1
ATOM 3293 O O . GLY A 1 463 ? -3.834 0.197 7.821 1.00 94.81 463 GLY A O 1
ATOM 3294 N N . THR A 1 464 ? -3.368 -0.744 5.833 1.00 95.50 464 THR A N 1
ATOM 3295 C CA . THR A 1 464 ? -4.756 -0.882 5.360 1.00 95.50 464 THR A CA 1
ATOM 3296 C C . THR A 1 464 ? -5.200 -2.334 5.194 1.00 95.50 464 THR A C 1
ATOM 3298 O O . THR A 1 464 ? -6.295 -2.597 4.697 1.00 95.50 464 THR A O 1
ATOM 3301 N N . ASP A 1 465 ? -4.383 -3.273 5.663 1.00 94.25 465 ASP A N 1
ATOM 3302 C CA . ASP A 1 465 ? -4.577 -4.723 5.613 1.00 94.25 465 ASP A CA 1
ATOM 3303 C C . ASP A 1 465 ? -5.849 -5.213 6.309 1.00 94.25 465 ASP A C 1
ATOM 3305 O O . ASP A 1 465 ? -6.288 -6.307 6.017 1.00 94.25 465 ASP A O 1
ATOM 3309 N N . SER A 1 466 ? -6.510 -4.397 7.134 1.00 91.69 466 SER A N 1
ATOM 3310 C CA . SER A 1 466 ? -7.819 -4.731 7.725 1.00 91.69 466 SER A CA 1
ATOM 3311 C C . SER A 1 466 ? -9.030 -4.409 6.835 1.00 91.69 466 SER A C 1
ATOM 3313 O O . SER A 1 466 ? -10.159 -4.731 7.203 1.00 91.69 466 SER A O 1
ATOM 3315 N N . VAL A 1 467 ? -8.844 -3.720 5.702 1.00 93.94 467 VAL A N 1
ATOM 3316 C CA . VAL A 1 467 ? -9.959 -3.208 4.873 1.00 93.94 467 VAL A CA 1
ATOM 3317 C C . VAL A 1 467 ? -9.728 -3.256 3.363 1.00 93.94 467 VAL A C 1
ATOM 3319 O O . VAL A 1 467 ? -10.709 -3.202 2.615 1.00 93.94 467 VAL A O 1
ATOM 3322 N N . LEU A 1 468 ? -8.475 -3.318 2.902 1.00 96.44 468 LEU A N 1
ATOM 3323 C CA . LEU A 1 468 ? -8.077 -3.243 1.492 1.00 96.44 468 LEU A CA 1
ATOM 3324 C C . LEU A 1 468 ? -7.096 -4.360 1.102 1.00 96.44 468 LEU A C 1
ATOM 3326 O O . LEU A 1 468 ? -6.566 -5.077 1.942 1.00 96.44 468 LEU A O 1
ATOM 3330 N N . GLY A 1 469 ? -6.851 -4.490 -0.207 1.00 97.12 469 GLY A N 1
ATOM 3331 C CA . GLY A 1 469 ? -5.818 -5.368 -0.773 1.00 97.12 469 GLY A CA 1
ATOM 3332 C C . GLY A 1 469 ? -6.182 -6.851 -0.832 1.00 97.12 469 GLY A C 1
ATOM 3333 O O . GLY A 1 469 ? -5.378 -7.644 -1.309 1.00 97.12 469 GLY A O 1
ATOM 3334 N N . MET A 1 470 ? -7.383 -7.233 -0.392 1.00 97.44 470 MET A N 1
ATOM 3335 C CA . MET A 1 470 ? -7.839 -8.622 -0.312 1.00 97.44 470 MET A CA 1
ATOM 3336 C C . MET A 1 470 ? -9.325 -8.746 -0.667 1.00 97.44 470 MET A C 1
ATOM 3338 O O . MET A 1 470 ? -10.130 -7.876 -0.333 1.00 97.44 470 MET A O 1
ATOM 3342 N N . LEU A 1 471 ? -9.706 -9.847 -1.329 1.00 98.06 471 LEU A N 1
ATOM 3343 C CA . LEU A 1 471 ? -11.109 -10.208 -1.554 1.00 98.06 471 LEU A CA 1
ATOM 3344 C C . LEU A 1 471 ? -11.571 -11.128 -0.421 1.00 98.06 471 LEU A C 1
ATOM 3346 O O . LEU A 1 471 ? -11.531 -12.349 -0.544 1.00 98.06 471 LEU A O 1
ATOM 3350 N N . LYS A 1 472 ? -12.010 -10.527 0.686 1.00 94.12 472 LYS A N 1
ATOM 3351 C CA . LYS A 1 472 ? -12.512 -11.218 1.882 1.00 94.12 472 LYS A CA 1
ATOM 3352 C C . LYS A 1 472 ? -13.823 -10.570 2.326 1.00 94.12 472 LYS A C 1
ATOM 3354 O O . LYS A 1 472 ? -14.076 -9.398 2.043 1.00 94.12 472 LYS A O 1
ATOM 3359 N N . LYS A 1 473 ? -14.698 -11.330 2.990 1.00 93.50 473 LYS A N 1
ATOM 3360 C CA . LYS A 1 473 ? -15.900 -10.766 3.630 1.00 93.50 473 LYS A CA 1
ATOM 3361 C C . LYS A 1 473 ? -15.481 -9.613 4.552 1.00 93.50 473 LYS A C 1
ATOM 3363 O O . LYS A 1 473 ? -14.405 -9.674 5.123 1.00 93.50 473 LYS A O 1
ATOM 3368 N N . THR A 1 474 ? -16.335 -8.597 4.669 1.00 90.75 474 THR A N 1
ATOM 3369 C CA . THR A 1 474 ? -16.147 -7.365 5.461 1.00 90.75 474 THR A CA 1
ATOM 3370 C C . THR A 1 474 ? -15.129 -6.361 4.923 1.00 90.75 474 THR A C 1
ATOM 3372 O O . THR A 1 474 ? -15.070 -5.243 5.431 1.00 90.75 474 THR A O 1
ATOM 3375 N N . TYR A 1 475 ? -14.431 -6.676 3.829 1.00 95.44 475 TYR A N 1
ATOM 3376 C CA . TYR A 1 475 ? -13.535 -5.733 3.163 1.00 95.44 475 TYR A CA 1
ATOM 3377 C C . TYR A 1 475 ? -14.302 -4.790 2.242 1.00 95.44 475 TYR A C 1
ATOM 3379 O O . TYR A 1 475 ? -15.405 -5.085 1.764 1.00 95.44 475 TYR A O 1
ATOM 3387 N N . VAL A 1 476 ? -13.706 -3.631 1.979 1.00 95.69 476 VAL A N 1
ATOM 3388 C CA . VAL A 1 476 ? -14.232 -2.678 1.005 1.00 95.69 476 VAL A CA 1
ATOM 3389 C C . VAL A 1 476 ? -14.034 -3.256 -0.397 1.00 95.69 476 VAL A C 1
ATOM 3391 O O . VAL A 1 476 ? -12.971 -3.775 -0.722 1.00 95.69 476 VAL A O 1
ATOM 3394 N N . ALA A 1 477 ? -15.048 -3.150 -1.255 1.00 97.38 477 ALA A N 1
ATOM 3395 C CA . ALA A 1 477 ? -15.031 -3.657 -2.626 1.00 97.38 477 ALA A CA 1
ATOM 3396 C C . ALA A 1 477 ? -14.219 -2.757 -3.575 1.00 97.38 477 ALA A C 1
ATOM 3398 O O . ALA A 1 477 ? -14.730 -2.221 -4.564 1.00 97.38 477 ALA A O 1
ATOM 3399 N N . ASP A 1 478 ? -12.946 -2.581 -3.249 1.00 98.31 478 ASP A N 1
ATOM 3400 C CA . ASP A 1 478 ? -11.915 -2.080 -4.143 1.00 98.31 478 ASP A CA 1
ATOM 3401 C C . ASP A 1 478 ? -11.431 -3.261 -4.997 1.00 98.31 478 ASP A C 1
ATOM 3403 O O . ASP A 1 478 ? -10.707 -4.136 -4.529 1.00 98.31 478 ASP A O 1
ATOM 3407 N N . ILE A 1 479 ? -11.910 -3.332 -6.239 1.00 98.81 479 ILE A N 1
ATOM 3408 C CA . ILE A 1 479 ? -11.791 -4.511 -7.111 1.00 98.81 479 ILE A CA 1
ATOM 3409 C C . ILE A 1 479 ? -11.353 -4.060 -8.502 1.00 98.81 479 ILE A C 1
ATOM 3411 O O . ILE A 1 479 ? -11.889 -3.091 -9.041 1.00 98.81 479 ILE A O 1
ATOM 3415 N N . ALA A 1 480 ? -10.451 -4.812 -9.125 1.00 98.81 480 ALA A N 1
ATOM 3416 C CA . ALA A 1 480 ? -10.116 -4.674 -10.535 1.00 98.81 480 ALA A CA 1
ATOM 3417 C C . ALA A 1 480 ? -10.395 -5.987 -11.279 1.00 98.81 480 ALA A C 1
ATOM 3419 O O . ALA A 1 480 ? -10.061 -7.072 -10.809 1.00 98.81 480 ALA A O 1
ATOM 3420 N N . ILE A 1 481 ? -11.031 -5.889 -12.447 1.00 98.81 481 ILE A N 1
ATOM 3421 C CA . ILE A 1 481 ? -11.281 -7.023 -13.338 1.00 98.81 481 ILE A CA 1
ATOM 3422 C C . ILE A 1 481 ? -10.371 -6.895 -14.553 1.00 98.81 481 ILE A C 1
ATOM 3424 O O . ILE A 1 481 ? -10.402 -5.873 -15.242 1.00 98.81 481 ILE A O 1
ATOM 3428 N N . PHE A 1 482 ? -9.622 -7.950 -14.852 1.00 98.50 482 PHE A N 1
ATOM 3429 C CA . PHE A 1 482 ? -8.700 -8.034 -15.982 1.00 98.50 482 PHE A CA 1
ATOM 3430 C C . PHE A 1 482 ? -9.149 -9.092 -16.989 1.00 98.50 482 PHE A C 1
ATOM 3432 O O . PHE A 1 482 ? -9.831 -10.061 -16.650 1.00 98.50 482 PHE A O 1
ATOM 3439 N N . ASN A 1 483 ? -8.785 -8.916 -18.255 1.00 96.75 483 ASN A N 1
ATOM 3440 C CA . ASN A 1 483 ? -9.055 -9.897 -19.296 1.00 96.75 483 ASN A CA 1
ATOM 3441 C C . ASN A 1 483 ? -8.060 -11.068 -19.217 1.00 96.75 483 ASN A C 1
ATOM 3443 O O . ASN A 1 483 ? -6.937 -10.983 -19.705 1.00 96.75 483 ASN A O 1
ATOM 3447 N N . GLY A 1 484 ? -8.500 -12.197 -18.666 1.00 94.81 484 GLY A N 1
ATOM 3448 C CA . GLY A 1 484 ? -7.698 -13.413 -18.517 1.00 94.81 484 GLY A CA 1
ATOM 3449 C C . GLY A 1 484 ? -7.658 -14.323 -19.742 1.00 94.81 484 GLY A C 1
ATOM 3450 O O . GLY A 1 484 ? -7.108 -15.417 -19.658 1.00 94.81 484 GLY A O 1
ATOM 3451 N N . ALA A 1 485 ? -8.214 -13.928 -20.895 1.00 92.19 485 ALA A N 1
ATOM 3452 C CA . ALA A 1 485 ? -8.317 -14.812 -22.063 1.00 92.19 485 ALA A CA 1
ATOM 3453 C C . ALA A 1 485 ? -6.964 -15.349 -22.579 1.00 92.19 485 ALA A C 1
ATOM 3455 O O . ALA A 1 485 ? -6.942 -16.393 -23.226 1.00 92.19 485 ALA A O 1
ATOM 3456 N N . LYS A 1 486 ? -5.854 -14.651 -22.302 1.00 89.88 486 LYS A N 1
ATOM 3457 C CA . LYS A 1 486 ? -4.487 -15.057 -22.679 1.00 89.88 486 LYS A CA 1
ATOM 3458 C C . LYS A 1 486 ? -3.741 -15.842 -21.587 1.00 89.88 486 LYS A C 1
ATOM 3460 O O . LYS A 1 486 ? -2.654 -16.339 -21.858 1.00 89.88 486 LYS A O 1
ATOM 3465 N N . HIS A 1 487 ? -4.303 -15.943 -20.382 1.00 88.81 487 HIS A N 1
ATOM 3466 C CA . HIS A 1 487 ? -3.609 -16.406 -19.173 1.00 88.81 487 HIS A CA 1
ATOM 3467 C C . HIS A 1 487 ? -4.457 -17.404 -18.367 1.00 88.81 487 HIS A C 1
ATOM 3469 O O . HIS A 1 487 ? -4.417 -17.436 -17.143 1.00 88.81 487 HIS A O 1
ATOM 3475 N N . ASP A 1 488 ? -5.242 -18.239 -19.045 1.00 75.69 488 ASP A N 1
ATOM 3476 C CA . ASP A 1 488 ? -6.200 -19.149 -18.404 1.00 75.69 488 ASP A CA 1
ATOM 3477 C C . ASP A 1 488 ? -5.569 -20.218 -17.493 1.00 75.69 488 ASP A C 1
ATOM 3479 O O . ASP A 1 488 ? -6.269 -20.774 -16.658 1.00 75.69 488 ASP A O 1
ATOM 3483 N N . LYS A 1 489 ? -4.263 -20.477 -17.621 1.00 83.94 489 LYS A N 1
ATOM 3484 C CA . LYS A 1 489 ? -3.493 -21.395 -16.758 1.00 83.94 489 LYS A CA 1
ATOM 3485 C C . LYS A 1 489 ? -2.682 -20.709 -15.659 1.00 83.94 489 LYS A C 1
ATOM 3487 O O . LYS A 1 489 ? -2.086 -21.395 -14.839 1.00 83.94 489 LYS A O 1
ATOM 3492 N N . ASN A 1 490 ? -2.608 -19.382 -15.678 1.00 90.88 490 ASN A N 1
ATOM 3493 C CA . ASN A 1 490 ? -1.935 -18.583 -14.659 1.00 90.88 490 ASN A CA 1
ATOM 3494 C C . ASN A 1 490 ? -2.743 -17.291 -14.461 1.00 90.88 490 ASN A C 1
ATOM 3496 O O . ASN A 1 490 ? -2.434 -16.266 -15.067 1.00 90.88 490 ASN A O 1
ATOM 3500 N N . PRO A 1 491 ? -3.826 -17.336 -13.670 1.00 94.69 491 PRO A N 1
ATOM 3501 C CA . PRO A 1 491 ? -4.711 -16.190 -13.495 1.00 94.69 491 PRO A CA 1
ATOM 3502 C C . PRO A 1 491 ? -4.023 -14.937 -12.939 1.00 94.69 491 PRO A C 1
ATOM 3504 O O . PRO A 1 491 ? -4.383 -13.834 -13.346 1.00 94.69 491 PRO A O 1
ATOM 3507 N N . HIS A 1 492 ? -3.003 -15.083 -12.086 1.00 97.12 492 HIS A N 1
ATOM 3508 C CA . HIS A 1 492 ? -2.203 -13.958 -11.587 1.00 97.12 492 HIS A CA 1
ATOM 3509 C C . HIS A 1 492 ? -1.470 -13.230 -12.726 1.00 97.12 492 HIS A C 1
ATOM 3511 O O . HIS A 1 492 ? -1.473 -11.998 -12.768 1.00 97.12 492 HIS A O 1
ATOM 3517 N N . ALA A 1 493 ? -0.976 -13.969 -13.730 1.00 97.06 493 ALA A N 1
ATOM 3518 C CA . ALA A 1 493 ? -0.377 -13.396 -14.938 1.00 97.06 493 ALA A CA 1
ATOM 3519 C C . ALA A 1 493 ? -1.335 -12.494 -15.729 1.00 97.06 493 ALA A C 1
ATOM 3521 O O . ALA A 1 493 ? -0.882 -11.612 -16.455 1.00 97.06 493 ALA A O 1
ATOM 3522 N N . ALA A 1 494 ? -2.655 -12.682 -15.605 1.00 97.19 494 ALA A N 1
ATOM 3523 C CA . ALA A 1 494 ? -3.626 -11.783 -16.227 1.00 97.19 494 ALA A CA 1
ATOM 3524 C C . ALA A 1 494 ? -3.614 -10.377 -15.615 1.00 97.19 494 ALA A C 1
ATOM 3526 O O . ALA A 1 494 ? -4.121 -9.456 -16.249 1.00 97.19 494 ALA A O 1
ATOM 3527 N N . VAL A 1 495 ? -3.082 -10.223 -14.399 1.00 98.19 495 VAL A N 1
ATOM 3528 C CA . VAL A 1 495 ? -2.942 -8.947 -13.692 1.00 98.19 495 VAL A CA 1
ATOM 3529 C C . VAL A 1 495 ? -1.552 -8.365 -13.936 1.00 98.19 495 VAL A C 1
ATOM 3531 O O . VAL A 1 495 ? -1.429 -7.239 -14.413 1.00 98.19 495 VAL A O 1
ATOM 3534 N N . THR A 1 496 ? -0.503 -9.142 -13.667 1.00 97.75 496 THR A N 1
ATOM 3535 C CA . THR A 1 496 ? 0.898 -8.694 -13.761 1.00 97.75 496 THR A CA 1
ATOM 3536 C C . THR A 1 496 ? 1.338 -8.429 -15.202 1.00 97.75 496 THR A C 1
ATOM 3538 O O . THR A 1 496 ? 2.165 -7.556 -15.434 1.00 97.75 496 THR A O 1
ATOM 3541 N N . ASN A 1 497 ? 0.741 -9.095 -16.197 1.00 97.25 497 ASN A N 1
ATOM 3542 C CA . ASN A 1 497 ? 1.033 -8.859 -17.617 1.00 97.25 497 ASN A CA 1
ATOM 3543 C C . ASN A 1 497 ? -0.037 -8.019 -18.333 1.00 97.25 497 ASN A C 1
ATOM 3545 O O . ASN A 1 497 ? -0.006 -7.902 -19.561 1.00 97.25 497 ASN A O 1
ATOM 3549 N N . ALA A 1 498 ? -0.996 -7.443 -17.598 1.00 96.56 498 ALA A N 1
ATOM 3550 C CA . ALA A 1 498 ? -2.050 -6.629 -18.191 1.00 96.56 498 ALA A CA 1
ATOM 3551 C C . ALA A 1 498 ? -1.503 -5.321 -18.773 1.00 96.56 498 ALA A C 1
ATOM 3553 O O . ALA A 1 498 ? -0.933 -4.484 -18.065 1.00 96.56 498 ALA A O 1
ATOM 3554 N N . GLY A 1 499 ? -1.795 -5.080 -20.051 1.00 95.75 499 GLY A N 1
ATOM 3555 C CA . GLY A 1 499 ? -1.748 -3.741 -20.621 1.00 95.75 499 GLY A CA 1
ATOM 3556 C C . GLY A 1 499 ? -3.010 -2.942 -20.282 1.00 95.75 499 GLY A C 1
ATOM 3557 O O . GLY A 1 499 ? -4.011 -3.467 -19.795 1.00 95.75 499 GLY A O 1
ATOM 3558 N N . LEU A 1 500 ? -3.018 -1.655 -20.633 1.00 96.69 500 LEU A N 1
ATOM 3559 C CA . LEU A 1 500 ? -4.153 -0.756 -20.354 1.00 96.69 500 LEU A CA 1
ATOM 3560 C C . LEU A 1 500 ? -5.469 -1.193 -21.029 1.00 96.69 500 LEU A C 1
ATOM 3562 O O . LEU A 1 500 ? -6.560 -0.815 -20.594 1.00 96.69 500 LEU A O 1
ATOM 3566 N N . THR A 1 501 ? -5.387 -1.985 -22.104 1.00 96.38 501 THR A N 1
ATOM 3567 C CA . THR A 1 501 ? -6.556 -2.569 -22.776 1.00 96.38 501 THR A CA 1
ATOM 3568 C C . THR A 1 501 ? -7.169 -3.728 -22.003 1.00 96.38 501 THR A C 1
ATOM 3570 O O . THR A 1 501 ? -8.371 -3.962 -22.141 1.00 96.38 501 THR A O 1
ATOM 3573 N N . ASP A 1 502 ? -6.374 -4.434 -21.199 1.00 97.12 502 ASP A N 1
ATOM 3574 C CA . ASP A 1 502 ? -6.789 -5.644 -20.492 1.00 97.12 502 ASP A CA 1
ATOM 3575 C C . ASP A 1 502 ? -7.554 -5.326 -19.195 1.00 97.12 502 ASP A C 1
ATOM 3577 O O . ASP A 1 502 ? -8.323 -6.165 -18.737 1.00 97.12 502 ASP A O 1
ATOM 3581 N N . THR A 1 503 ? -7.448 -4.105 -18.655 1.00 98.25 503 THR A N 1
ATOM 3582 C CA . THR A 1 503 ? -8.264 -3.620 -17.525 1.00 98.25 503 THR A CA 1
ATOM 3583 C C . THR A 1 503 ? -9.732 -3.460 -17.934 1.00 98.25 503 THR A C 1
ATOM 3585 O O . THR A 1 503 ? -10.112 -2.479 -18.577 1.00 98.25 503 THR A O 1
ATOM 3588 N N . VAL A 1 504 ? -10.586 -4.414 -17.572 1.00 98.50 504 VAL A N 1
ATOM 3589 C CA . VAL A 1 504 ? -12.010 -4.474 -17.948 1.00 98.50 504 VAL A CA 1
ATOM 3590 C C . VAL A 1 504 ? -12.868 -3.551 -17.087 1.00 98.50 504 VAL A C 1
ATOM 3592 O O . VAL A 1 504 ? -13.765 -2.886 -17.608 1.00 98.50 504 VAL A O 1
ATOM 3595 N N . LEU A 1 505 ? -12.616 -3.513 -15.778 1.00 98.75 505 LEU A N 1
ATOM 3596 C CA . LEU A 1 505 ? -13.396 -2.739 -14.813 1.00 98.75 505 LEU A CA 1
ATOM 3597 C C . LEU A 1 505 ? -12.552 -2.420 -13.579 1.00 98.75 505 LEU A C 1
ATOM 3599 O O . LEU A 1 505 ? -11.846 -3.293 -13.091 1.00 98.75 505 LEU A O 1
ATOM 3603 N N . VAL A 1 506 ? -12.680 -1.210 -13.043 1.00 98.75 506 VAL A N 1
ATOM 3604 C CA . VAL A 1 506 ? -12.126 -0.818 -11.743 1.00 98.75 506 VAL A CA 1
ATOM 3605 C C . VAL A 1 506 ? -13.244 -0.264 -10.875 1.00 98.75 506 VAL A C 1
ATOM 3607 O O . VAL A 1 506 ? -13.993 0.631 -11.288 1.00 98.75 506 VAL A O 1
ATOM 3610 N N . LEU A 1 507 ? -13.355 -0.823 -9.677 1.00 98.19 507 LEU A N 1
ATOM 3611 C CA . LEU A 1 507 ? -14.331 -0.499 -8.654 1.00 98.19 507 LEU A CA 1
ATOM 3612 C C . LEU A 1 507 ? -13.606 0.103 -7.454 1.00 98.19 507 LEU A C 1
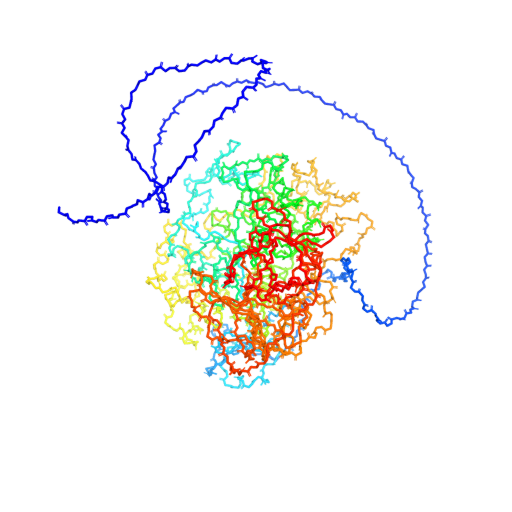ATOM 3614 O O . LEU A 1 507 ? -12.628 -0.469 -6.985 1.00 98.19 507 LEU A O 1
ATOM 3618 N N . ARG A 1 508 ? -14.113 1.219 -6.928 1.00 96.12 508 ARG A N 1
ATOM 3619 C CA . ARG A 1 508 ? -13.652 1.800 -5.661 1.00 96.12 508 ARG A CA 1
ATOM 3620 C C . ARG A 1 508 ? -14.820 1.820 -4.682 1.00 96.12 508 ARG A C 1
ATOM 3622 O O . ARG A 1 508 ? -15.789 2.553 -4.890 1.00 96.12 508 ARG A O 1
ATOM 3629 N N . GLY A 1 509 ? -14.781 0.965 -3.663 1.00 95.06 509 GLY A N 1
ATOM 3630 C CA . GLY A 1 509 ? -15.886 0.744 -2.726 1.00 95.06 509 GLY A CA 1
ATOM 3631 C C . GLY A 1 509 ? -17.167 0.330 -3.442 1.00 95.06 509 GLY A C 1
ATOM 3632 O O . GLY A 1 509 ? -18.216 0.938 -3.249 1.00 95.06 509 GLY A O 1
ATOM 3633 N N . GLY A 1 510 ? -17.066 -0.619 -4.374 1.00 95.56 510 GLY A N 1
ATOM 3634 C CA . GLY A 1 510 ? -18.181 -1.121 -5.178 1.00 95.56 510 GLY A CA 1
ATOM 3635 C C . GLY A 1 510 ? -18.675 -0.165 -6.270 1.00 95.56 510 GLY A C 1
ATOM 3636 O O . GLY A 1 510 ? -19.526 -0.550 -7.070 1.00 95.56 510 GLY A O 1
ATOM 3637 N N . ARG A 1 511 ? -18.149 1.066 -6.353 1.00 94.81 511 ARG A N 1
ATOM 3638 C CA . ARG A 1 511 ? -18.525 2.045 -7.382 1.00 94.81 511 ARG A CA 1
ATOM 3639 C C . ARG A 1 511 ? -17.680 1.856 -8.642 1.00 94.81 511 ARG A C 1
ATOM 3641 O O . ARG A 1 511 ? -16.461 1.958 -8.537 1.00 94.81 511 ARG A O 1
ATOM 3648 N N . PRO A 1 512 ? -18.278 1.663 -9.832 1.00 97.06 512 PRO A N 1
ATOM 3649 C CA . PRO A 1 512 ? -17.519 1.642 -11.079 1.00 97.06 512 PRO A CA 1
ATOM 3650 C C . PRO A 1 512 ? -16.915 3.005 -11.409 1.00 97.06 512 PRO A C 1
ATOM 3652 O O . PRO A 1 512 ? -17.651 3.989 -11.513 1.00 97.06 512 PRO A O 1
ATOM 3655 N N . MET A 1 513 ? -15.592 3.030 -11.591 1.00 96.94 513 MET A N 1
ATOM 3656 C CA . MET A 1 513 ? -14.798 4.246 -11.811 1.00 96.94 513 MET A CA 1
ATOM 3657 C C . MET A 1 513 ? -14.175 4.310 -13.209 1.00 96.94 513 MET A C 1
ATOM 3659 O O . MET A 1 513 ? -14.097 5.385 -13.803 1.00 96.94 513 MET A O 1
ATOM 3663 N N . TYR A 1 514 ? -13.749 3.165 -13.744 1.00 98.50 514 TYR A N 1
ATOM 3664 C CA . TYR A 1 514 ? -13.091 3.042 -15.046 1.00 98.50 514 TYR A CA 1
ATOM 3665 C C . TYR A 1 514 ? -13.354 1.661 -15.651 1.00 98.50 514 TYR A C 1
ATOM 3667 O O . TYR A 1 514 ? -13.530 0.692 -14.914 1.00 98.50 514 TYR A O 1
ATOM 3675 N N . GLY A 1 515 ? -13.369 1.546 -16.979 1.00 98.00 515 GLY A N 1
ATOM 3676 C CA . GLY A 1 515 ? -13.417 0.247 -17.654 1.00 98.00 515 GLY A CA 1
ATOM 3677 C C . GLY A 1 515 ? -14.017 0.294 -19.053 1.00 98.00 515 GLY A C 1
ATOM 3678 O O . GLY A 1 515 ? -14.139 1.360 -19.661 1.00 98.00 515 GLY A O 1
ATOM 3679 N N . ASP A 1 516 ? -14.418 -0.871 -19.559 1.00 97.81 516 ASP A N 1
ATOM 3680 C CA . ASP A 1 516 ? -15.050 -1.029 -20.871 1.00 97.81 516 ASP A CA 1
ATOM 3681 C C . ASP A 1 516 ? -16.338 -0.198 -20.977 1.00 97.81 516 ASP A C 1
ATOM 3683 O O . ASP A 1 516 ? -17.257 -0.320 -20.162 1.00 97.81 516 ASP A O 1
ATOM 3687 N N . ALA A 1 517 ? -16.448 0.625 -22.023 1.00 96.94 517 ALA A N 1
ATOM 3688 C CA . ALA A 1 517 ? -17.531 1.602 -22.156 1.00 96.94 517 ALA A CA 1
ATOM 3689 C C . ALA A 1 517 ? -18.933 0.959 -22.142 1.00 96.94 517 ALA A C 1
ATOM 3691 O O . ALA A 1 517 ? -19.862 1.481 -21.517 1.00 96.94 517 ALA A O 1
ATOM 3692 N N . ALA A 1 518 ? -19.088 -0.195 -22.801 1.00 95.69 518 ALA A N 1
ATOM 3693 C CA . ALA A 1 518 ? -20.346 -0.942 -22.833 1.00 95.69 518 ALA A CA 1
ATOM 3694 C C . ALA A 1 518 ? -20.711 -1.535 -21.460 1.00 95.69 518 ALA A C 1
ATOM 3696 O O . ALA A 1 518 ? -21.886 -1.538 -21.076 1.00 95.69 518 ALA A O 1
ATOM 3697 N N . LEU A 1 519 ? -19.709 -1.989 -20.701 1.00 96.88 519 LEU A N 1
ATOM 3698 C CA . LEU A 1 519 ? -19.895 -2.522 -19.355 1.00 96.88 519 LEU A CA 1
ATOM 3699 C C . LEU A 1 519 ? -20.309 -1.411 -18.385 1.00 96.88 519 LEU A C 1
ATOM 3701 O O . LEU A 1 519 ? -21.327 -1.552 -17.713 1.00 96.88 519 LEU A O 1
ATOM 3705 N N . LEU A 1 520 ? -19.602 -0.274 -18.381 1.00 96.62 520 LEU A N 1
ATOM 3706 C CA . LEU A 1 520 ? -19.967 0.878 -17.547 1.00 96.62 520 LEU A CA 1
ATOM 3707 C C . LEU A 1 520 ? -21.378 1.374 -17.872 1.00 96.62 520 LEU A C 1
ATOM 3709 O O . LEU A 1 520 ? -22.167 1.631 -16.967 1.00 96.62 520 LEU A O 1
ATOM 3713 N N . THR A 1 521 ? -21.739 1.440 -19.155 1.00 95.44 521 THR A N 1
ATOM 3714 C CA . THR A 1 521 ? -23.100 1.814 -19.570 1.00 95.44 521 THR A CA 1
ATOM 3715 C C . THR A 1 521 ? -24.147 0.850 -19.007 1.00 95.44 521 THR A C 1
ATOM 3717 O O . THR A 1 521 ? -25.154 1.295 -18.458 1.00 95.44 521 THR A O 1
ATOM 3720 N N . SER A 1 522 ? -23.887 -0.459 -19.073 1.00 95.44 522 SER A N 1
ATOM 3721 C CA . SER A 1 522 ? -24.785 -1.496 -18.539 1.00 95.44 522 SER A CA 1
ATOM 3722 C C . SER A 1 522 ? -24.903 -1.459 -17.010 1.00 95.44 522 SER A C 1
ATOM 3724 O O . SER A 1 522 ? -25.934 -1.845 -16.466 1.00 95.44 522 SER A O 1
ATOM 3726 N N . LEU A 1 523 ? -23.882 -0.944 -16.319 1.00 95.38 523 LEU A N 1
ATOM 3727 C CA . LEU A 1 523 ? -23.869 -0.698 -14.872 1.00 95.38 523 LEU A CA 1
ATOM 3728 C C . LEU A 1 523 ? -24.461 0.670 -14.481 1.00 95.38 523 LEU A C 1
ATOM 3730 O O . LEU A 1 523 ? -24.281 1.131 -13.356 1.00 95.38 523 LEU A O 1
ATOM 3734 N N . GLY A 1 524 ? -25.149 1.357 -15.400 1.00 93.62 524 GLY A N 1
ATOM 3735 C CA . GLY A 1 524 ? -25.768 2.659 -15.131 1.00 93.62 524 GLY A CA 1
ATOM 3736 C C . GLY A 1 524 ? -24.777 3.827 -15.073 1.00 93.62 524 GLY A C 1
ATOM 3737 O O . GLY A 1 524 ? -25.142 4.924 -14.658 1.00 93.62 524 GLY A O 1
ATOM 3738 N N . LYS A 1 525 ? -23.533 3.625 -15.519 1.00 93.06 525 LYS A N 1
ATOM 3739 C CA . LYS A 1 525 ? -22.458 4.629 -15.590 1.00 93.06 525 LYS A CA 1
ATOM 3740 C C . LYS A 1 525 ? -22.229 5.152 -17.011 1.00 93.06 525 LYS A C 1
ATOM 3742 O O . LYS A 1 525 ? -21.122 5.520 -17.389 1.00 93.06 525 LYS A O 1
ATOM 3747 N N . GLY A 1 526 ? -23.298 5.229 -17.807 1.00 84.12 526 GLY A N 1
ATOM 3748 C CA . GLY A 1 526 ? -23.248 5.786 -19.165 1.00 84.12 526 GLY A CA 1
ATOM 3749 C C . GLY A 1 526 ? -22.873 7.276 -19.221 1.00 84.12 526 GLY A C 1
ATOM 3750 O O . GLY A 1 526 ? -22.413 7.736 -20.261 1.00 84.12 526 GLY A O 1
ATOM 3751 N N . GLY A 1 527 ? -23.040 8.010 -18.112 1.00 88.31 527 GLY A N 1
ATOM 3752 C CA . GLY A 1 527 ? -22.644 9.418 -17.980 1.00 88.31 527 GLY A CA 1
ATOM 3753 C C . GLY A 1 527 ? -21.137 9.652 -17.828 1.00 88.31 527 GLY A C 1
ATOM 3754 O O . GLY A 1 527 ? -20.703 10.793 -17.950 1.00 88.31 527 GLY A O 1
ATOM 3755 N N . CYS A 1 528 ? -20.342 8.599 -17.607 1.00 96.12 528 CYS A N 1
ATOM 3756 C CA . CYS A 1 528 ? -18.891 8.722 -17.503 1.00 96.12 528 CYS A CA 1
ATOM 3757 C C . CYS A 1 528 ? -18.250 9.068 -18.858 1.00 96.12 528 CYS A C 1
ATOM 3759 O O . CYS A 1 528 ? -18.750 8.714 -19.935 1.00 96.12 528 CYS A O 1
ATOM 3761 N N . GLU A 1 529 ? -17.124 9.769 -18.790 1.00 97.31 529 GLU A N 1
ATOM 3762 C CA . GLU A 1 529 ? -16.463 10.411 -19.923 1.00 97.31 529 GLU A CA 1
ATOM 3763 C C . GLU A 1 529 ? -15.724 9.371 -20.776 1.00 97.31 529 GLU A C 1
ATOM 3765 O O . GLU A 1 529 ? -15.084 8.461 -20.247 1.00 97.31 529 GLU A O 1
ATOM 3770 N N . ASP A 1 530 ? -15.822 9.477 -22.104 1.00 97.75 530 ASP A N 1
ATOM 3771 C CA . ASP A 1 530 ? -15.097 8.589 -23.019 1.00 97.75 530 ASP A CA 1
ATOM 3772 C C . ASP A 1 530 ? -13.596 8.875 -22.985 1.00 97.75 530 ASP A C 1
ATOM 3774 O O . ASP A 1 530 ? -13.163 10.025 -23.091 1.00 97.75 530 ASP A O 1
ATOM 3778 N N . MET A 1 531 ? -12.795 7.816 -22.874 1.00 97.75 531 MET A N 1
ATOM 3779 C CA . MET A 1 531 ? -11.343 7.943 -22.877 1.00 97.75 531 MET A CA 1
ATOM 3780 C C . MET A 1 531 ? -10.844 8.395 -24.256 1.00 97.75 531 MET A C 1
ATOM 3782 O O . MET A 1 531 ? -11.216 7.785 -25.266 1.00 97.75 531 MET A O 1
ATOM 3786 N N . PRO A 1 532 ? -9.993 9.437 -24.328 1.00 96.06 532 PRO A N 1
ATOM 3787 C CA . PRO A 1 532 ? -9.430 9.887 -25.596 1.00 96.06 532 PRO A CA 1
ATOM 3788 C C . PRO A 1 532 ? -8.390 8.882 -26.105 1.00 96.06 532 PRO A C 1
ATOM 3790 O O . PRO A 1 532 ? -7.860 8.133 -25.287 1.00 96.06 532 PRO A O 1
ATOM 3793 N N . PRO A 1 533 ? -8.036 8.900 -27.403 1.00 95.25 533 PRO A N 1
ATOM 3794 C CA . PRO A 1 533 ? -6.902 8.145 -27.943 1.00 95.25 533 PRO A CA 1
ATOM 3795 C C . PRO A 1 533 ? -5.573 8.457 -27.243 1.00 95.25 533 PRO A C 1
ATOM 3797 O O . PRO A 1 533 ? -5.389 9.544 -26.690 1.00 95.25 533 PRO A O 1
ATOM 3800 N N . ALA A 1 534 ? -4.641 7.505 -27.302 1.00 94.50 534 ALA A N 1
ATOM 3801 C CA . ALA A 1 534 ? -3.293 7.647 -26.757 1.00 94.50 534 ALA A CA 1
ATOM 3802 C C . ALA A 1 534 ? -2.465 8.701 -27.507 1.00 94.50 534 ALA A C 1
ATOM 3804 O O . ALA A 1 534 ? -2.769 9.064 -28.646 1.00 94.50 534 ALA A O 1
ATOM 3805 N N . ALA A 1 535 ? -1.362 9.139 -26.900 1.00 93.25 535 ALA A N 1
ATOM 3806 C CA . ALA A 1 535 ? -0.454 10.108 -27.517 1.00 93.25 535 ALA A CA 1
ATOM 3807 C C . ALA A 1 535 ? 0.195 9.596 -28.814 1.00 93.25 535 ALA A C 1
ATOM 3809 O O . ALA A 1 535 ? 0.380 10.350 -29.767 1.00 93.25 535 ALA A O 1
ATOM 3810 N N . ASP A 1 536 ? 0.500 8.302 -28.867 1.00 93.94 536 ASP A N 1
ATOM 3811 C CA . ASP A 1 536 ? 1.111 7.606 -29.999 1.00 93.94 536 ASP A CA 1
ATOM 3812 C C . ASP A 1 536 ? 0.078 6.981 -30.949 1.00 93.94 536 ASP A C 1
ATOM 3814 O O . ASP A 1 536 ? 0.445 6.228 -31.851 1.00 93.94 536 ASP A O 1
ATOM 3818 N N . ALA A 1 537 ? -1.210 7.321 -30.823 1.00 92.19 537 ALA A N 1
ATOM 3819 C CA . ALA A 1 537 ? -2.276 6.753 -31.651 1.00 92.19 537 ALA A CA 1
ATOM 3820 C C . ALA A 1 537 ? -2.080 6.988 -33.161 1.00 92.19 537 ALA A C 1
ATOM 3822 O O . ALA A 1 537 ? -2.539 6.199 -33.982 1.00 92.19 537 ALA A O 1
ATOM 3823 N N . ALA A 1 538 ? -1.367 8.047 -33.556 1.00 91.38 538 ALA A N 1
ATOM 3824 C CA . ALA A 1 538 ? -1.048 8.302 -34.962 1.00 91.38 538 ALA A CA 1
ATOM 3825 C C . ALA A 1 538 ? -0.105 7.246 -35.574 1.00 91.38 538 ALA A C 1
ATOM 3827 O O . ALA A 1 538 ? -0.080 7.091 -36.794 1.00 91.38 538 ALA A O 1
ATOM 3828 N N . SER A 1 539 ? 0.647 6.511 -34.747 1.00 89.94 539 SER A N 1
ATOM 3829 C CA . SER A 1 539 ? 1.566 5.459 -35.201 1.00 89.94 539 SER A CA 1
ATOM 3830 C C . SER A 1 539 ? 0.848 4.190 -35.672 1.00 89.94 539 SER A C 1
ATOM 3832 O O . SER A 1 539 ? 1.437 3.381 -36.387 1.00 89.94 539 SER A O 1
ATOM 3834 N N . ASN A 1 540 ? -0.433 4.022 -35.322 1.00 90.50 540 ASN A N 1
ATOM 3835 C CA . ASN A 1 540 ? -1.222 2.855 -35.688 1.00 90.50 540 ASN A CA 1
ATOM 3836 C C . ASN A 1 540 ? -2.704 3.220 -35.841 1.00 90.50 540 ASN A C 1
ATOM 3838 O O . ASN A 1 540 ? -3.369 3.605 -34.883 1.00 90.50 540 ASN A O 1
ATOM 3842 N N . SER A 1 541 ? -3.265 3.021 -37.036 1.00 90.19 541 SER A N 1
ATOM 3843 C CA . SER A 1 541 ? -4.680 3.307 -37.314 1.00 90.19 541 SER A CA 1
ATOM 3844 C C . SER A 1 541 ? -5.661 2.578 -36.389 1.00 90.19 541 SER A C 1
ATOM 3846 O O . SER A 1 541 ? -6.769 3.066 -36.189 1.00 90.19 541 SER A O 1
ATOM 3848 N N . ALA A 1 542 ? -5.271 1.439 -35.806 1.00 91.69 542 ALA A N 1
ATOM 3849 C CA . ALA A 1 542 ? -6.099 0.709 -34.848 1.00 91.69 542 ALA A CA 1
ATOM 3850 C C . ALA A 1 542 ? -6.242 1.430 -33.494 1.00 91.69 542 ALA A C 1
ATOM 3852 O O . ALA A 1 542 ? -7.167 1.136 -32.746 1.00 91.69 542 ALA A O 1
ATOM 3853 N N . TRP A 1 543 ? -5.359 2.380 -33.172 1.00 91.88 543 TRP A N 1
ATOM 3854 C CA . TRP A 1 543 ? -5.331 3.086 -31.885 1.00 91.88 543 TRP A CA 1
ATOM 3855 C C . TRP A 1 543 ? -6.068 4.427 -31.901 1.00 91.88 543 TRP A C 1
ATOM 3857 O O . TRP A 1 543 ? -6.073 5.141 -30.903 1.00 91.88 543 TRP A O 1
ATOM 3867 N N . GLN A 1 544 ? -6.718 4.778 -33.013 1.00 89.62 544 GLN A N 1
ATOM 3868 C CA . GLN A 1 544 ? -7.357 6.087 -33.202 1.00 89.62 544 GLN A CA 1
ATOM 3869 C C . GLN A 1 544 ? -8.619 6.312 -32.357 1.00 89.62 544 GLN A C 1
ATOM 3871 O O . GLN A 1 544 ? -9.161 7.415 -32.358 1.00 89.62 544 GLN A O 1
ATOM 3876 N N . THR A 1 545 ? -9.107 5.293 -31.647 1.00 89.56 545 THR A N 1
ATOM 3877 C CA . THR A 1 545 ? -10.329 5.368 -30.837 1.00 89.56 545 THR A CA 1
ATOM 3878 C C . THR A 1 545 ? -10.140 4.709 -29.478 1.00 89.56 545 THR A C 1
ATOM 3880 O O . THR A 1 545 ? -9.588 3.611 -29.404 1.00 89.56 545 THR A O 1
ATOM 3883 N N . GLY A 1 546 ? -10.676 5.332 -28.423 1.00 93.00 546 GLY A N 1
ATOM 3884 C CA . GLY A 1 546 ? -10.624 4.794 -27.062 1.00 93.00 546 GLY A CA 1
ATOM 3885 C C . GLY A 1 546 ? -9.194 4.565 -26.572 1.00 93.00 546 GLY A C 1
ATOM 3886 O O . GLY A 1 546 ? -8.263 5.225 -27.022 1.00 93.00 546 GLY A O 1
ATOM 3887 N N . VAL A 1 547 ? -9.015 3.588 -25.686 1.00 97.31 547 VAL A N 1
ATOM 3888 C CA . VAL A 1 547 ? -7.700 3.150 -25.207 1.00 97.31 547 VAL A CA 1
ATOM 3889 C C . VAL A 1 547 ? -7.173 2.087 -26.155 1.00 97.31 547 VAL A C 1
ATOM 3891 O O . VAL A 1 547 ? -7.605 0.937 -26.115 1.00 97.31 547 VAL A O 1
ATOM 3894 N N . CYS A 1 548 ? -6.269 2.490 -27.046 1.00 96.31 548 CYS A N 1
ATOM 3895 C CA . CYS A 1 548 ? -5.578 1.600 -27.986 1.00 96.31 548 CYS A CA 1
ATOM 3896 C C . CYS A 1 548 ? -6.519 0.753 -28.855 1.00 96.31 548 CYS A C 1
ATOM 3898 O O . CYS A 1 548 ? -6.247 -0.414 -29.133 1.00 96.31 548 CYS A O 1
ATOM 3900 N N . GLY A 1 549 ? -7.635 1.346 -29.285 1.00 94.81 549 GLY A N 1
ATOM 3901 C CA . GLY A 1 549 ? -8.662 0.679 -30.086 1.00 94.81 549 GLY A CA 1
ATOM 3902 C C . GLY A 1 549 ? -9.810 0.086 -29.268 1.00 94.81 549 GLY A C 1
ATOM 3903 O O . GLY A 1 549 ? -10.809 -0.331 -29.850 1.00 94.81 549 GLY A O 1
ATOM 3904 N N . VAL A 1 550 ? -9.715 0.076 -27.934 1.00 95.75 550 VAL A N 1
ATOM 3905 C CA . VAL A 1 550 ? -10.766 -0.431 -27.041 1.00 95.75 550 VAL A CA 1
ATOM 3906 C C . VAL A 1 550 ? -11.573 0.737 -26.462 1.00 95.75 550 VAL A C 1
ATOM 3908 O O . VAL A 1 550 ? -11.009 1.586 -25.769 1.00 95.75 550 VAL A O 1
ATOM 3911 N N . PRO A 1 551 ? -12.897 0.812 -26.693 1.00 96.75 551 PRO A N 1
ATOM 3912 C CA . PRO A 1 551 ? -13.741 1.828 -26.068 1.00 96.75 551 PRO A CA 1
ATOM 3913 C C . PRO A 1 551 ? -13.765 1.682 -24.538 1.00 96.75 551 PRO A C 1
ATOM 3915 O O . PRO A 1 551 ? -14.308 0.711 -24.007 1.00 96.75 551 PRO A O 1
ATOM 3918 N N . LYS A 1 552 ? -13.214 2.671 -23.828 1.00 97.81 552 LYS A N 1
ATOM 3919 C CA . LYS A 1 552 ? -13.197 2.757 -22.358 1.00 97.81 552 LYS A CA 1
ATOM 3920 C C . LYS A 1 552 ? -13.844 4.064 -21.893 1.00 97.81 552 LYS A C 1
ATOM 3922 O O . LYS A 1 552 ? -13.819 5.056 -22.624 1.00 97.81 552 LYS A O 1
ATOM 3927 N N . LYS A 1 553 ? -14.364 4.080 -20.667 1.00 98.00 553 LYS A N 1
ATOM 3928 C CA . LYS A 1 553 ? -14.878 5.280 -19.985 1.00 98.00 553 LYS A CA 1
ATOM 3929 C C . LYS A 1 553 ? -14.211 5.469 -18.620 1.00 98.00 553 LYS A C 1
ATOM 3931 O O . LYS A 1 553 ? -13.835 4.481 -17.993 1.00 98.00 553 LYS A O 1
ATOM 3936 N N . ALA A 1 554 ? -14.116 6.716 -18.159 1.00 97.81 554 ALA A N 1
ATOM 3937 C CA . ALA A 1 554 ? -13.662 7.094 -16.818 1.00 97.81 554 ALA A CA 1
ATOM 3938 C C . ALA A 1 554 ? -14.627 8.099 -16.173 1.00 97.81 554 ALA A C 1
ATOM 3940 O O . ALA A 1 554 ? -15.107 9.025 -16.825 1.00 97.81 554 ALA A O 1
ATOM 3941 N N . CYS A 1 555 ? -14.909 7.936 -14.885 1.00 96.12 555 CYS A N 1
ATOM 3942 C CA . CYS A 1 555 ? -15.859 8.766 -14.144 1.00 96.12 555 CYS A CA 1
ATOM 3943 C C . CYS A 1 555 ? -15.153 9.923 -13.404 1.00 96.12 555 CYS A C 1
ATOM 3945 O O . CYS A 1 555 ? -15.327 10.082 -12.198 1.00 96.12 555 CYS A O 1
ATOM 3947 N N . VAL A 1 556 ? -14.323 10.713 -14.103 1.00 95.50 556 VAL A N 1
ATOM 3948 C CA . VAL A 1 556 ? -13.470 11.750 -13.480 1.00 95.50 556 VAL A CA 1
ATOM 3949 C C . VAL A 1 556 ? -14.311 12.882 -12.893 1.00 95.50 556 VAL A C 1
ATOM 3951 O O . VAL A 1 556 ? -14.168 13.207 -11.712 1.00 95.50 556 VAL A O 1
ATOM 3954 N N . ALA A 1 557 ? -15.196 13.474 -13.698 1.00 90.94 557 ALA A N 1
ATOM 3955 C CA . ALA A 1 557 ? -16.024 14.598 -13.260 1.00 90.94 557 ALA A CA 1
ATOM 3956 C C . ALA A 1 557 ? -16.983 14.220 -12.120 1.00 90.94 557 ALA A C 1
ATOM 3958 O O . ALA A 1 557 ? -17.160 14.998 -11.180 1.00 90.94 557 ALA A O 1
ATOM 3959 N N . ASP A 1 558 ? -17.555 13.015 -12.193 1.00 87.62 558 ASP A N 1
ATOM 3960 C CA . ASP A 1 558 ? -18.474 12.476 -11.186 1.00 87.62 558 ASP A CA 1
ATOM 3961 C C . ASP A 1 558 ? -17.800 12.289 -9.820 1.00 87.62 558 ASP A C 1
ATOM 3963 O O . ASP A 1 558 ? -18.456 12.436 -8.788 1.00 87.62 558 ASP A O 1
ATOM 3967 N N . ASP A 1 559 ? -16.507 11.959 -9.799 1.00 87.62 559 ASP A N 1
ATOM 3968 C CA . ASP A 1 559 ? -15.807 11.590 -8.570 1.00 87.62 559 ASP A CA 1
ATOM 3969 C C . ASP A 1 559 ? -15.054 12.746 -7.910 1.00 87.62 559 ASP A C 1
ATOM 3971 O O . ASP A 1 559 ? -15.191 13.005 -6.708 1.00 87.62 559 ASP A O 1
ATOM 3975 N N . VAL A 1 560 ? -14.264 13.473 -8.702 1.00 89.19 560 VAL A N 1
ATOM 3976 C CA . VAL A 1 560 ? -13.436 14.566 -8.183 1.00 89.19 560 VAL A CA 1
ATOM 3977 C C . VAL A 1 560 ? -14.309 15.784 -7.879 1.00 89.19 560 VAL A C 1
ATOM 3979 O O . VAL A 1 560 ? -14.160 16.416 -6.825 1.00 89.19 560 VAL A O 1
ATOM 3982 N N . GLY A 1 561 ? -15.264 16.084 -8.765 1.00 84.62 561 GLY A N 1
ATOM 3983 C CA . GLY A 1 561 ? -16.117 17.266 -8.691 1.00 84.62 561 GLY A CA 1
ATOM 3984 C C . GLY A 1 561 ? -15.349 18.575 -8.918 1.00 84.62 561 GLY A C 1
ATOM 3985 O O . GLY A 1 561 ? -14.269 18.610 -9.506 1.00 84.62 561 GLY A O 1
ATOM 3986 N N . GLY A 1 562 ? -15.929 19.701 -8.485 1.00 81.81 562 GLY A N 1
ATOM 3987 C CA . GLY A 1 562 ? -15.237 21.001 -8.474 1.00 81.81 562 GLY A CA 1
ATOM 3988 C C . GLY A 1 562 ? -14.843 21.565 -9.849 1.00 81.81 562 GLY A C 1
ATOM 3989 O O . GLY A 1 562 ? -14.001 22.454 -9.918 1.00 81.81 562 GLY A O 1
ATOM 3990 N N . GLY A 1 563 ? -15.433 21.062 -10.939 1.00 85.69 563 GLY A N 1
ATOM 3991 C CA . GLY A 1 563 ? -15.120 21.484 -12.309 1.00 85.69 563 GLY A CA 1
ATOM 3992 C C . GLY A 1 563 ? -13.923 20.769 -12.949 1.00 85.69 563 GLY A C 1
ATOM 3993 O O . GLY A 1 563 ? -13.558 21.108 -14.075 1.00 85.69 563 GLY A O 1
ATOM 3994 N N . VAL A 1 564 ? -13.325 19.777 -12.278 1.00 91.50 564 VAL A N 1
ATOM 3995 C CA . VAL A 1 564 ? -12.332 18.886 -12.898 1.00 91.50 564 VAL A CA 1
ATOM 3996 C C . VAL A 1 564 ? -13.056 17.950 -13.868 1.00 91.50 564 VAL A C 1
ATOM 3998 O O . VAL A 1 564 ? -14.034 17.311 -13.503 1.00 91.50 564 VAL A O 1
ATOM 4001 N N . THR A 1 565 ? -12.590 17.891 -15.114 1.00 95.25 565 THR A N 1
ATOM 4002 C CA . THR A 1 565 ? -13.137 17.031 -16.179 1.00 95.25 565 THR A CA 1
ATOM 4003 C C . THR A 1 565 ? -12.009 16.228 -16.808 1.00 95.25 565 THR A C 1
ATOM 4005 O O . THR A 1 565 ? -10.860 16.681 -16.800 1.00 95.25 565 THR A O 1
ATOM 4008 N N . LEU A 1 566 ? -12.314 15.082 -17.413 1.00 96.94 566 LEU A N 1
ATOM 4009 C CA . LEU A 1 566 ? -11.348 14.275 -18.156 1.00 96.94 566 LEU A CA 1
ATOM 4010 C C . LEU A 1 566 ? -10.661 15.098 -19.253 1.00 96.94 566 LEU A C 1
ATOM 4012 O O . LEU A 1 566 ? -9.442 15.044 -19.395 1.00 96.94 566 LEU A O 1
ATOM 4016 N N . ALA A 1 567 ? -11.414 15.922 -19.986 1.00 96.88 567 ALA A N 1
ATOM 4017 C CA . ALA A 1 567 ? -10.849 16.803 -21.008 1.00 96.88 567 ALA A CA 1
ATOM 4018 C C . ALA A 1 567 ? -9.855 17.821 -20.416 1.00 96.88 567 ALA A C 1
ATOM 4020 O O . ALA A 1 567 ? -8.784 18.043 -20.983 1.00 96.88 567 ALA A O 1
ATOM 4021 N N . GLY A 1 568 ? -10.179 18.409 -19.258 1.00 97.06 568 GLY A N 1
ATOM 4022 C CA . GLY A 1 568 ? -9.281 19.315 -18.540 1.00 97.06 568 GLY A CA 1
ATOM 4023 C C . GLY A 1 568 ? -8.018 18.617 -18.029 1.00 97.06 568 GLY A C 1
ATOM 4024 O O . GLY A 1 568 ? -6.923 19.157 -18.166 1.00 97.06 568 GLY A O 1
ATOM 4025 N N . VAL A 1 569 ? -8.157 17.396 -17.504 1.00 97.06 569 VAL A N 1
ATOM 4026 C CA . VAL A 1 569 ? -7.039 16.542 -17.072 1.00 97.06 569 VAL A CA 1
ATOM 4027 C C . VAL A 1 569 ? -6.098 16.237 -18.240 1.00 97.06 569 VAL A C 1
ATOM 4029 O O . VAL A 1 569 ? -4.893 16.470 -18.150 1.00 97.06 569 VAL A O 1
ATOM 4032 N N . VAL A 1 570 ? -6.645 15.781 -19.368 1.00 97.69 570 VAL A N 1
ATOM 4033 C CA . VAL A 1 570 ? -5.874 15.457 -20.578 1.00 97.69 570 VAL A CA 1
ATOM 4034 C C . VAL A 1 570 ? -5.176 16.701 -21.125 1.00 97.69 570 VAL A C 1
ATOM 4036 O O . VAL A 1 570 ? -3.985 16.651 -21.440 1.00 97.69 570 VAL A O 1
ATOM 4039 N N . GLY A 1 571 ? -5.879 17.835 -21.186 1.00 97.62 571 GLY A N 1
ATOM 4040 C CA . GLY A 1 571 ? -5.308 19.110 -21.618 1.00 97.62 571 GLY A CA 1
ATOM 4041 C C . GLY A 1 571 ? -4.163 19.593 -20.724 1.00 97.62 571 GLY A C 1
ATOM 4042 O O . GLY A 1 571 ? -3.178 20.118 -21.236 1.00 97.62 571 GLY A O 1
ATOM 4043 N N . ALA A 1 572 ? -4.254 19.374 -19.408 1.00 96.56 572 ALA A N 1
ATOM 4044 C CA . ALA A 1 572 ? -3.211 19.749 -18.456 1.00 96.56 572 ALA A CA 1
ATOM 4045 C C . ALA A 1 572 ? -1.959 18.858 -18.550 1.00 96.56 572 ALA A C 1
ATOM 4047 O O . ALA A 1 572 ? -0.847 19.355 -18.385 1.00 96.56 572 ALA A O 1
ATOM 4048 N N . LEU A 1 573 ? -2.126 17.560 -18.832 1.00 96.19 573 LEU A N 1
ATOM 4049 C CA . LEU A 1 573 ? -1.016 16.608 -18.951 1.00 96.19 573 LEU A CA 1
ATOM 4050 C C . LEU A 1 573 ? -0.301 16.662 -20.303 1.00 96.19 573 LEU A C 1
ATOM 4052 O O . LEU A 1 573 ? 0.919 16.534 -20.347 1.00 96.19 573 LEU A O 1
ATOM 4056 N N . THR A 1 574 ? -1.037 16.864 -21.399 1.00 95.19 574 THR A N 1
ATOM 4057 C CA . THR A 1 574 ? -0.505 16.829 -22.776 1.00 95.19 574 THR A CA 1
ATOM 4058 C C . THR A 1 574 ? 0.794 17.628 -22.982 1.00 95.19 574 THR A C 1
ATOM 4060 O O . THR A 1 574 ? 1.717 17.071 -23.574 1.00 95.19 574 THR A O 1
ATOM 4063 N N . PRO A 1 575 ? 0.936 18.885 -22.507 1.00 93.62 575 PRO A N 1
ATOM 4064 C CA . PRO A 1 575 ? 2.176 19.646 -22.698 1.00 93.62 575 PRO A CA 1
ATOM 4065 C C . PRO A 1 575 ? 3.338 19.217 -21.781 1.00 93.62 575 PRO A C 1
ATOM 4067 O O . PRO A 1 575 ? 4.449 19.711 -21.956 1.00 93.62 575 PRO A O 1
ATOM 4070 N N . ILE A 1 576 ? 3.092 18.352 -20.792 1.00 92.44 576 ILE A N 1
ATOM 4071 C CA . ILE A 1 576 ? 4.070 17.914 -19.785 1.00 92.44 576 ILE A CA 1
ATOM 4072 C C . ILE A 1 576 ? 4.550 16.504 -20.124 1.00 92.44 576 ILE A C 1
ATOM 4074 O O . ILE A 1 576 ? 5.695 16.291 -20.517 1.00 92.44 576 ILE A O 1
ATOM 4078 N N . TYR A 1 577 ? 3.640 15.548 -19.969 1.00 93.25 577 TYR A N 1
ATOM 4079 C CA . TYR A 1 577 ? 3.787 14.156 -20.336 1.00 93.25 577 TYR A CA 1
ATOM 4080 C C . TYR A 1 577 ? 2.368 13.614 -20.542 1.00 93.25 577 TYR A C 1
ATOM 4082 O O . TYR A 1 577 ? 1.560 13.709 -19.614 1.00 93.25 577 TYR A O 1
ATOM 4090 N N . PRO A 1 578 ? 2.018 13.099 -21.731 1.00 95.56 578 PRO A N 1
ATOM 4091 C CA . PRO A 1 578 ? 0.664 12.654 -22.042 1.00 95.56 578 PRO A CA 1
ATOM 4092 C C . PRO A 1 578 ? 0.081 11.643 -21.054 1.00 95.56 578 PRO A C 1
ATOM 4094 O O . PRO A 1 578 ? 0.809 10.959 -20.333 1.00 95.56 578 PRO A O 1
ATOM 4097 N N . LEU A 1 579 ? -1.251 11.537 -21.025 1.00 97.00 579 LEU A N 1
ATOM 4098 C CA . LEU A 1 579 ? -1.945 10.639 -20.100 1.00 97.00 579 LEU A CA 1
ATOM 4099 C C . LEU A 1 579 ? -1.435 9.200 -20.237 1.00 97.00 579 LEU A C 1
ATOM 4101 O O . LEU A 1 579 ? -1.056 8.614 -19.232 1.00 97.00 579 LEU A O 1
ATOM 4105 N N . TYR A 1 580 ? -1.360 8.658 -21.452 1.00 96.94 580 TYR A N 1
ATOM 4106 C CA . TYR A 1 580 ? -0.882 7.298 -21.691 1.00 96.94 580 TYR A CA 1
ATOM 4107 C C . TYR A 1 580 ? -0.413 7.086 -23.140 1.00 96.94 580 TYR A C 1
ATOM 4109 O O . TYR A 1 580 ? -0.662 7.917 -24.021 1.00 96.94 580 TYR A O 1
ATOM 4117 N N . TYR A 1 581 ? 0.244 5.944 -23.353 1.00 96.31 581 TYR A N 1
ATOM 4118 C CA . TYR A 1 581 ? 0.737 5.440 -24.634 1.00 96.31 581 TYR A CA 1
ATOM 4119 C C . TYR A 1 581 ? 0.223 4.016 -24.851 1.00 96.31 581 TYR A C 1
ATOM 4121 O O . TYR A 1 581 ? -0.061 3.307 -23.882 1.00 96.31 581 TYR A O 1
ATOM 4129 N N . CYS A 1 582 ? 0.096 3.605 -26.108 1.00 94.81 582 CYS A N 1
ATOM 4130 C CA . CYS A 1 582 ? -0.219 2.226 -26.469 1.00 94.81 582 CYS A CA 1
ATOM 4131 C C . CYS A 1 582 ? 1.031 1.359 -26.606 1.00 94.81 582 CYS A C 1
ATOM 4133 O O . CYS A 1 582 ? 1.000 0.181 -26.255 1.00 94.81 582 CYS A O 1
ATOM 4135 N N . GLY A 1 583 ? 2.119 1.930 -27.121 1.00 91.94 583 GLY A N 1
ATOM 4136 C CA . GLY A 1 583 ? 3.444 1.329 -27.106 1.00 91.94 583 GLY A CA 1
ATOM 4137 C C . GLY A 1 583 ? 4.238 1.671 -25.845 1.00 91.94 583 GLY A C 1
ATOM 4138 O O . GLY A 1 583 ? 3.706 2.138 -24.837 1.00 91.94 583 GLY A O 1
ATOM 4139 N N . VAL A 1 584 ? 5.552 1.453 -25.929 1.00 91.56 584 VAL A N 1
ATOM 4140 C CA . VAL A 1 584 ? 6.498 1.916 -24.907 1.00 91.56 584 VAL A CA 1
ATOM 4141 C C . VAL A 1 584 ? 6.429 3.446 -24.839 1.00 91.56 584 VAL A C 1
ATOM 4143 O O . VAL A 1 584 ? 6.577 4.091 -25.882 1.00 91.56 584 VAL A O 1
ATOM 4146 N N . PRO A 1 585 ? 6.205 4.036 -23.651 1.00 92.56 585 PRO A N 1
ATOM 4147 C CA . PRO A 1 585 ? 6.148 5.481 -23.502 1.00 92.56 585 PRO A CA 1
ATOM 4148 C C . PRO A 1 585 ? 7.417 6.160 -24.016 1.00 92.56 585 PRO A C 1
ATOM 4150 O O . PRO A 1 585 ? 8.530 5.668 -23.812 1.00 92.56 585 PRO A O 1
ATOM 4153 N N . GLU A 1 586 ? 7.261 7.316 -24.662 1.00 88.56 586 GLU A N 1
ATOM 4154 C CA . GLU A 1 586 ? 8.420 8.094 -25.096 1.00 88.56 586 GLU A CA 1
ATOM 4155 C C . GLU A 1 586 ? 9.281 8.434 -23.872 1.00 88.56 586 GLU A C 1
ATOM 4157 O O . GLU A 1 586 ? 8.773 8.923 -22.855 1.00 88.56 586 GLU A O 1
ATOM 4162 N N . TYR A 1 587 ? 10.578 8.139 -23.985 1.00 86.88 587 TYR A N 1
ATOM 4163 C CA . TYR A 1 587 ? 11.576 8.334 -22.938 1.00 86.88 587 TYR A CA 1
ATOM 4164 C C . TYR A 1 587 ? 11.260 7.697 -21.583 1.00 86.88 587 TYR A C 1
ATOM 4166 O O . TYR A 1 587 ? 11.545 8.273 -20.530 1.00 86.88 587 TYR A O 1
ATOM 4174 N N . GLU A 1 588 ? 10.651 6.521 -21.591 1.00 91.81 588 GLU A N 1
ATOM 4175 C CA . GLU A 1 588 ? 10.473 5.776 -20.358 1.00 91.81 588 GLU A CA 1
ATOM 4176 C C . GLU A 1 588 ? 11.821 5.598 -19.615 1.00 91.81 588 GLU A C 1
ATOM 4178 O O . GLU A 1 588 ? 12.800 5.178 -20.243 1.00 91.81 588 GLU A O 1
ATOM 4183 N N . PRO A 1 589 ? 11.899 5.912 -18.304 1.00 92.81 589 PRO A N 1
ATOM 4184 C CA . PRO A 1 589 ? 13.120 5.707 -17.526 1.00 92.81 589 PRO A CA 1
ATOM 4185 C C . PRO A 1 589 ? 13.594 4.251 -17.595 1.00 92.81 589 PRO A C 1
ATOM 4187 O O . PRO A 1 589 ? 12.773 3.339 -17.678 1.00 92.81 589 PRO A O 1
ATOM 4190 N N . SER A 1 590 ? 14.906 4.009 -17.579 1.00 89.50 590 SER A N 1
ATOM 4191 C CA . SER A 1 590 ? 15.446 2.655 -17.760 1.00 89.50 590 SER A CA 1
ATOM 4192 C C . SER A 1 590 ? 14.995 1.705 -16.650 1.00 89.50 590 SER A C 1
ATOM 4194 O O . SER A 1 590 ? 14.901 2.079 -15.483 1.00 89.50 590 SER A O 1
ATOM 4196 N N . CYS A 1 591 ? 14.777 0.449 -17.025 1.00 91.25 591 CYS A N 1
ATOM 4197 C CA . CYS A 1 591 ? 14.664 -0.661 -16.084 1.00 91.25 591 CYS A CA 1
ATOM 4198 C C . CYS A 1 591 ? 15.823 -1.667 -16.222 1.00 91.25 591 CYS A C 1
ATOM 4200 O O . CYS A 1 591 ? 15.813 -2.720 -15.605 1.00 91.25 591 CYS A O 1
ATOM 4202 N N . VAL A 1 592 ? 16.842 -1.343 -17.020 1.00 93.62 592 VAL A N 1
ATOM 4203 C CA . VAL A 1 592 ? 18.060 -2.153 -17.143 1.00 93.62 592 VAL A CA 1
ATOM 4204 C C . VAL A 1 592 ? 19.126 -1.583 -16.197 1.00 93.62 592 VAL A C 1
ATOM 4206 O O . VAL A 1 592 ? 19.481 -0.404 -16.376 1.00 93.62 592 VAL A O 1
ATOM 4209 N N . PRO A 1 593 ? 19.606 -2.356 -15.198 1.00 94.25 593 PRO A N 1
ATOM 4210 C CA . PRO A 1 593 ? 20.715 -1.958 -14.331 1.00 94.25 593 PRO A CA 1
ATOM 4211 C C . PRO A 1 593 ? 21.940 -1.608 -15.170 1.00 94.25 593 PRO A C 1
ATOM 4213 O O . PRO A 1 593 ? 22.254 -2.284 -16.138 1.00 94.25 593 PRO A O 1
ATOM 4216 N N . MET A 1 594 ? 22.628 -0.517 -14.859 1.00 92.06 594 MET A N 1
ATOM 4217 C CA . MET A 1 594 ? 23.812 -0.133 -15.627 1.00 92.06 594 MET A CA 1
ATOM 4218 C C . MET A 1 594 ? 24.664 0.847 -14.845 1.00 92.06 594 MET A C 1
ATOM 4220 O O . MET A 1 594 ? 24.173 1.899 -14.416 1.00 92.06 594 MET A O 1
ATOM 4224 N N . ARG A 1 595 ? 25.965 0.557 -14.761 1.00 90.12 595 ARG A N 1
ATOM 4225 C CA . ARG A 1 595 ? 26.972 1.432 -14.157 1.00 90.12 595 ARG A CA 1
ATOM 4226 C C . ARG A 1 595 ? 28.289 1.387 -14.923 1.00 90.12 595 ARG A C 1
ATOM 4228 O O . ARG A 1 595 ? 28.618 0.404 -15.570 1.00 90.12 595 ARG A O 1
ATOM 4235 N N . THR A 1 596 ? 29.053 2.475 -14.841 1.00 85.12 596 THR A N 1
ATOM 4236 C CA . THR A 1 596 ? 30.403 2.597 -15.431 1.00 85.12 596 THR A CA 1
ATOM 4237 C C . THR A 1 596 ? 31.483 2.942 -14.397 1.00 85.12 596 THR A C 1
ATOM 4239 O O . THR A 1 596 ? 32.670 2.926 -14.714 1.00 85.12 596 THR A O 1
ATOM 4242 N N . ASN A 1 597 ? 31.093 3.274 -13.160 1.00 69.94 597 ASN A N 1
ATOM 4243 C CA . ASN A 1 597 ? 31.966 3.661 -12.045 1.00 69.94 597 ASN A CA 1
ATOM 4244 C C . ASN A 1 597 ? 31.199 3.464 -10.715 1.00 69.94 597 ASN A C 1
ATOM 4246 O O . ASN A 1 597 ? 30.018 3.826 -10.667 1.00 69.94 597 ASN A O 1
ATOM 4250 N N . PRO A 1 598 ? 31.796 2.935 -9.624 1.00 63.88 598 PRO A N 1
ATOM 4251 C CA . PRO A 1 598 ? 33.153 2.371 -9.512 1.00 63.88 598 PRO A CA 1
ATOM 4252 C C . PRO A 1 598 ? 33.293 0.962 -10.080 1.00 63.88 598 PRO A C 1
ATOM 4254 O O . PRO A 1 598 ? 34.408 0.548 -10.381 1.00 63.88 598 PRO A O 1
ATOM 4257 N N . VAL A 1 599 ? 32.176 0.266 -10.276 1.00 71.81 599 VAL A N 1
ATOM 4258 C CA . VAL A 1 599 ? 32.109 -1.041 -10.930 1.00 71.81 599 VAL A CA 1
ATOM 4259 C C . VAL A 1 599 ? 31.283 -0.883 -12.199 1.00 71.81 599 VAL A C 1
ATOM 4261 O O . VAL A 1 599 ? 30.306 -0.127 -12.214 1.00 71.81 599 VAL A O 1
ATOM 4264 N N . SER A 1 600 ? 31.750 -1.499 -13.282 1.00 85.62 600 SER A N 1
ATOM 4265 C CA . SER A 1 600 ? 31.156 -1.362 -14.606 1.00 85.62 600 SER A CA 1
ATOM 4266 C C . SER A 1 600 ? 30.364 -2.614 -14.950 1.00 85.62 600 SER A C 1
ATOM 4268 O O . SER A 1 600 ? 30.960 -3.678 -15.057 1.00 85.62 600 SER A O 1
ATOM 4270 N N . TYR A 1 601 ? 29.068 -2.459 -15.195 1.00 92.25 601 TYR A N 1
ATOM 4271 C CA . TYR A 1 601 ? 28.179 -3.524 -15.653 1.00 92.25 601 TYR A CA 1
ATOM 4272 C C . TYR A 1 601 ? 27.076 -2.961 -16.548 1.00 92.25 601 TYR A C 1
ATOM 4274 O O . TYR A 1 601 ? 26.704 -1.785 -16.450 1.00 92.25 601 TYR A O 1
ATOM 4282 N N . GLY A 1 602 ? 26.593 -3.798 -17.465 1.00 89.00 602 GLY A N 1
ATOM 4283 C CA . GLY A 1 602 ? 25.610 -3.419 -18.478 1.00 89.00 602 GLY A CA 1
ATOM 4284 C C . GLY A 1 602 ? 24.175 -3.835 -18.163 1.00 89.00 602 GLY A C 1
ATOM 4285 O O . GLY A 1 602 ? 23.282 -3.348 -18.852 1.00 89.00 602 GLY A O 1
ATOM 4286 N N . GLY A 1 603 ? 23.970 -4.739 -17.192 1.00 92.25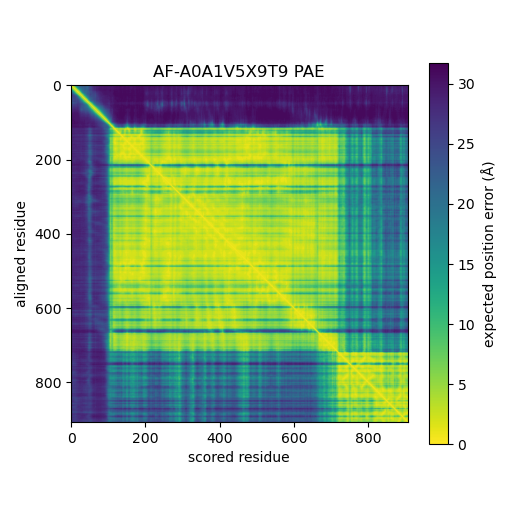 603 GLY A N 1
ATOM 4287 C CA . GLY A 1 603 ? 22.666 -5.306 -16.814 1.00 92.25 603 GLY A CA 1
ATOM 4288 C C . GLY A 1 603 ? 21.982 -6.123 -17.904 1.00 92.25 603 GLY A C 1
ATOM 4289 O O . GLY A 1 603 ? 20.803 -6.442 -17.773 1.00 92.25 603 GLY A O 1
ATOM 4290 N N . ILE A 1 604 ? 22.689 -6.417 -18.999 1.00 94.88 604 ILE A N 1
ATOM 4291 C CA . ILE A 1 604 ? 22.188 -7.197 -20.128 1.00 94.88 604 ILE A CA 1
ATOM 4292 C C . ILE A 1 604 ? 22.884 -8.557 -20.087 1.00 94.88 604 ILE A C 1
ATOM 4294 O O . ILE A 1 604 ? 24.100 -8.586 -20.290 1.00 94.88 604 ILE A O 1
ATOM 4298 N N . PRO A 1 605 ? 22.129 -9.653 -19.912 1.00 95.94 605 PRO A N 1
ATOM 4299 C CA . PRO A 1 605 ? 22.665 -11.002 -19.994 1.00 95.94 605 PRO A CA 1
ATOM 4300 C C . PRO A 1 605 ? 23.423 -11.278 -21.289 1.00 95.94 605 PRO A C 1
ATOM 4302 O O . PRO A 1 605 ? 23.002 -10.908 -22.393 1.00 95.94 605 PRO A O 1
ATOM 4305 N N . THR A 1 606 ? 24.528 -11.995 -21.158 1.00 96.00 606 THR A N 1
ATOM 4306 C CA . THR A 1 606 ? 25.334 -12.528 -22.250 1.00 96.00 606 THR A CA 1
ATOM 4307 C C . THR A 1 606 ? 25.581 -14.022 -22.039 1.00 96.00 606 THR A C 1
ATOM 4309 O O . THR A 1 606 ? 25.140 -14.611 -21.061 1.00 96.00 606 THR A O 1
ATOM 4312 N N . ALA A 1 607 ? 26.266 -14.671 -22.983 1.00 95.25 607 ALA A N 1
ATOM 4313 C CA . ALA A 1 607 ? 26.572 -16.096 -22.859 1.00 95.25 607 ALA A CA 1
ATOM 4314 C C . ALA A 1 607 ? 27.619 -16.416 -21.773 1.00 95.25 607 ALA A C 1
ATOM 4316 O O . ALA A 1 607 ? 27.710 -17.574 -21.382 1.00 95.25 607 ALA A O 1
ATOM 4317 N N . ASP A 1 608 ? 28.404 -15.421 -21.344 1.00 96.06 608 ASP A N 1
ATOM 4318 C CA . ASP A 1 608 ? 29.486 -15.581 -20.362 1.00 96.06 608 ASP A CA 1
ATOM 4319 C C . ASP A 1 608 ? 29.200 -14.836 -19.035 1.00 96.06 608 ASP A C 1
ATOM 4321 O O . ASP A 1 608 ? 30.058 -14.844 -18.159 1.00 96.06 608 ASP A O 1
ATOM 4325 N N . ASP A 1 609 ? 28.049 -14.160 -18.932 1.00 96.25 609 ASP A N 1
ATOM 4326 C CA . ASP A 1 609 ? 27.558 -13.352 -17.796 1.00 96.25 609 ASP A CA 1
ATOM 4327 C C . ASP A 1 609 ? 26.020 -13.378 -17.885 1.00 96.25 609 ASP A C 1
ATOM 4329 O O . ASP A 1 609 ? 25.418 -12.583 -18.617 1.00 96.25 609 ASP A O 1
ATOM 4333 N N . GLN A 1 610 ? 25.400 -14.402 -17.299 1.00 96.62 610 GLN A N 1
ATOM 4334 C CA . GLN A 1 610 ? 23.993 -14.754 -17.529 1.00 96.62 610 GLN A CA 1
ATOM 4335 C C . GLN A 1 610 ? 22.986 -13.837 -16.828 1.00 96.62 610 GLN A C 1
ATOM 4337 O O . GLN A 1 610 ? 21.816 -13.844 -17.215 1.00 96.62 610 GLN A O 1
ATOM 4342 N N . ASP A 1 611 ? 23.404 -13.043 -15.847 1.00 95.56 611 ASP A N 1
ATOM 4343 C CA . ASP A 1 611 ? 22.533 -12.102 -15.137 1.00 95.56 611 ASP A CA 1
ATOM 4344 C C . ASP A 1 611 ? 22.881 -10.625 -15.391 1.00 95.56 611 ASP A C 1
ATOM 4346 O O . ASP A 1 611 ? 22.113 -9.726 -15.029 1.00 95.56 611 ASP A O 1
ATOM 4350 N N . GLY A 1 612 ? 23.984 -10.360 -16.094 1.00 95.44 612 GLY A N 1
ATOM 4351 C CA . GLY A 1 612 ? 24.405 -9.038 -16.531 1.00 95.44 612 GLY A CA 1
ATOM 4352 C C . GLY A 1 612 ? 25.033 -8.180 -15.431 1.00 95.44 612 GLY A C 1
ATOM 4353 O O . GLY A 1 612 ? 25.060 -6.948 -15.588 1.00 95.44 612 GLY A O 1
ATOM 4354 N N . ASP A 1 613 ? 25.502 -8.768 -14.331 1.00 94.81 613 ASP A N 1
ATOM 4355 C CA . ASP A 1 613 ? 26.089 -8.052 -13.193 1.00 94.81 613 ASP A CA 1
ATOM 4356 C C . ASP A 1 613 ? 27.538 -7.572 -13.422 1.00 94.81 613 ASP A C 1
ATOM 4358 O O . ASP A 1 613 ? 28.080 -6.778 -12.640 1.00 94.81 613 ASP A O 1
ATOM 4362 N N . GLY A 1 614 ? 28.129 -7.959 -14.561 1.00 93.81 614 GLY A N 1
ATOM 4363 C CA . GLY A 1 614 ? 29.471 -7.585 -14.994 1.00 93.81 614 GLY A CA 1
ATOM 4364 C C . GLY A 1 614 ? 30.573 -8.547 -14.548 1.00 93.81 614 GLY A C 1
ATOM 4365 O O . GLY A 1 614 ? 31.755 -8.239 -14.769 1.00 93.81 614 GLY A O 1
ATOM 4366 N N . ILE A 1 615 ? 30.227 -9.681 -13.941 1.00 95.00 615 ILE A N 1
ATOM 4367 C CA . ILE A 1 615 ? 31.147 -10.720 -13.485 1.00 95.00 615 ILE A CA 1
ATOM 4368 C C . ILE A 1 615 ? 30.929 -11.964 -14.353 1.00 95.00 615 ILE A C 1
ATOM 4370 O O . ILE A 1 615 ? 29.809 -12.417 -14.528 1.00 95.00 615 ILE A O 1
ATOM 4374 N N . PRO A 1 616 ? 31.986 -12.538 -14.958 1.00 96.44 616 PRO A N 1
ATOM 4375 C CA . PRO A 1 616 ? 31.798 -13.728 -15.776 1.00 96.44 616 PRO A CA 1
ATOM 4376 C C . PRO A 1 616 ? 31.337 -14.920 -14.933 1.00 96.44 616 PRO A C 1
ATOM 4378 O O . PRO A 1 616 ? 31.965 -15.174 -13.906 1.00 96.44 616 PRO A O 1
ATOM 4381 N N . ASP A 1 617 ? 30.404 -15.737 -15.434 1.00 96.94 617 ASP A N 1
ATOM 4382 C CA . ASP A 1 617 ? 29.792 -16.887 -14.735 1.00 96.94 617 ASP A CA 1
ATOM 4383 C C . ASP A 1 617 ? 30.812 -17.792 -14.012 1.00 96.94 617 ASP A C 1
ATOM 4385 O O . ASP A 1 617 ? 30.555 -18.374 -12.965 1.00 96.94 617 ASP A O 1
ATOM 4389 N N . SER A 1 618 ? 32.011 -17.945 -14.585 1.00 96.75 618 SER A N 1
ATOM 4390 C CA . SER A 1 618 ? 33.094 -18.766 -14.018 1.00 96.75 618 SER A CA 1
ATOM 4391 C C . SER A 1 618 ? 33.745 -18.210 -12.740 1.00 96.75 618 SER A C 1
ATOM 4393 O O . SER A 1 618 ? 34.498 -18.927 -12.078 1.00 96.75 618 SER A O 1
ATOM 4395 N N . ALA A 1 619 ? 33.529 -16.930 -12.448 1.00 96.25 619 ALA A N 1
ATOM 4396 C CA . ALA A 1 619 ? 34.076 -16.183 -11.318 1.00 96.25 619 ALA A CA 1
ATOM 4397 C C . ALA A 1 619 ? 32.976 -15.586 -10.423 1.00 96.25 619 ALA A C 1
ATOM 4399 O O . ALA A 1 619 ? 33.304 -14.908 -9.450 1.00 96.25 619 ALA A O 1
ATOM 4400 N N . ASP A 1 620 ? 31.722 -15.839 -10.778 1.00 97.00 620 ASP A N 1
ATOM 4401 C CA . ASP A 1 620 ? 30.520 -15.309 -10.162 1.00 97.00 620 ASP A CA 1
ATOM 4402 C C . ASP A 1 620 ? 30.011 -16.277 -9.076 1.00 97.00 620 ASP A C 1
ATOM 4404 O O . ASP A 1 620 ? 29.914 -17.487 -9.307 1.00 97.00 620 ASP A O 1
ATOM 4408 N N . ASN A 1 621 ? 29.730 -15.770 -7.871 1.00 96.75 621 ASN A N 1
ATOM 4409 C CA . ASN A 1 621 ? 29.144 -16.571 -6.790 1.00 96.75 621 ASN A CA 1
ATOM 4410 C C . ASN A 1 621 ? 27.606 -16.688 -6.865 1.00 96.75 621 ASN A C 1
ATOM 4412 O O . ASN A 1 621 ? 27.035 -17.494 -6.129 1.00 96.75 621 ASN A O 1
ATOM 4416 N N . CYS A 1 622 ? 26.956 -15.959 -7.776 1.00 96.88 622 CYS A N 1
ATOM 4417 C CA . CYS A 1 622 ? 25.564 -16.107 -8.190 1.00 96.88 622 CYS A CA 1
ATOM 4418 C C . CYS A 1 622 ? 25.371 -16.007 -9.715 1.00 96.88 622 CYS A C 1
ATOM 4420 O O . CYS A 1 622 ? 24.622 -15.149 -10.159 1.00 96.88 622 CYS A O 1
ATOM 4422 N N . PRO A 1 623 ? 25.847 -16.984 -10.517 1.00 97.06 623 PRO A N 1
ATOM 4423 C CA . PRO A 1 623 ? 25.874 -16.910 -11.991 1.00 97.06 623 PRO A CA 1
ATOM 4424 C C . PRO A 1 623 ? 24.538 -16.730 -12.735 1.00 97.06 623 PRO A C 1
ATOM 4426 O O . PRO A 1 623 ? 24.492 -16.866 -13.949 1.00 97.06 623 PRO A O 1
ATOM 4429 N N . THR A 1 624 ? 23.409 -16.603 -12.043 1.00 95.69 624 THR A N 1
ATOM 4430 C CA . THR A 1 624 ? 22.071 -16.464 -12.645 1.00 95.69 624 THR A CA 1
ATOM 4431 C C . THR A 1 624 ? 21.204 -15.430 -11.922 1.00 95.69 624 THR A C 1
ATOM 4433 O O . THR A 1 624 ? 20.032 -15.272 -12.274 1.00 95.69 624 THR A O 1
ATOM 4436 N N . VAL A 1 625 ? 21.734 -14.761 -10.891 1.00 96.19 625 VAL A N 1
ATOM 4437 C CA . VAL A 1 625 ? 20.991 -13.815 -10.055 1.00 96.19 625 VAL A CA 1
ATOM 4438 C C . VAL A 1 625 ? 21.888 -12.629 -9.727 1.00 96.19 625 VAL A C 1
ATOM 4440 O O . VAL A 1 625 ? 22.718 -12.696 -8.826 1.00 96.19 625 VAL A O 1
ATOM 4443 N N . PHE A 1 626 ? 21.589 -11.521 -10.394 1.00 95.44 626 PHE A N 1
ATOM 4444 C CA . PHE A 1 626 ? 22.320 -10.268 -10.394 1.00 95.44 626 PHE A CA 1
ATOM 4445 C C . PHE A 1 626 ? 22.688 -9.817 -8.984 1.00 95.44 626 PHE A C 1
ATOM 4447 O O . PHE A 1 626 ? 21.819 -9.436 -8.189 1.00 95.44 626 PHE A O 1
ATOM 4454 N N . ASN A 1 627 ? 23.987 -9.807 -8.704 1.00 94.44 627 ASN A N 1
ATOM 4455 C CA . ASN A 1 627 ? 24.554 -9.398 -7.427 1.00 94.44 627 ASN A CA 1
ATOM 4456 C C . ASN A 1 627 ? 25.898 -8.666 -7.618 1.00 94.44 627 ASN A C 1
ATOM 4458 O O . ASN A 1 627 ? 26.932 -9.066 -7.067 1.00 94.44 627 ASN A O 1
ATOM 4462 N N . PRO A 1 628 ? 25.892 -7.530 -8.340 1.00 92.75 628 PRO A N 1
ATOM 4463 C CA . PRO A 1 628 ? 27.111 -6.855 -8.750 1.00 92.75 628 PRO A CA 1
ATOM 4464 C C . PRO A 1 628 ? 27.938 -6.418 -7.543 1.00 92.75 628 PRO A C 1
ATOM 4466 O O . PRO A 1 628 ? 27.429 -6.117 -6.460 1.00 92.75 628 PRO A O 1
ATOM 4469 N N . ILE A 1 629 ? 29.242 -6.242 -7.751 1.00 89.25 629 ILE A N 1
ATOM 4470 C CA . ILE A 1 629 ? 30.107 -5.680 -6.713 1.00 89.25 629 ILE A CA 1
ATOM 4471 C C . ILE A 1 629 ? 29.680 -4.241 -6.384 1.00 89.25 629 ILE A C 1
ATOM 4473 O O . ILE A 1 629 ? 29.759 -3.336 -7.223 1.00 89.25 629 ILE A O 1
ATOM 4477 N N . ARG A 1 630 ? 29.341 -3.990 -5.114 1.00 85.75 630 ARG A N 1
ATOM 4478 C CA . ARG A 1 630 ? 29.068 -2.640 -4.596 1.00 85.75 630 ARG A CA 1
ATOM 4479 C C . ARG A 1 630 ? 30.152 -2.188 -3.625 1.00 85.75 630 ARG A C 1
ATOM 4481 O O . ARG A 1 630 ? 30.803 -2.968 -2.929 1.00 85.75 630 ARG A O 1
ATOM 4488 N N . SER A 1 631 ? 30.310 -0.869 -3.517 1.00 80.69 631 SER A N 1
ATOM 4489 C CA . SER A 1 631 ? 31.263 -0.260 -2.572 1.00 80.69 631 SER A CA 1
ATOM 4490 C C . SER A 1 631 ? 30.910 -0.508 -1.098 1.00 80.69 631 SER A C 1
ATOM 4492 O O . SER A 1 631 ? 31.769 -0.400 -0.218 1.00 80.69 631 SER A O 1
ATOM 4494 N N . LEU A 1 632 ? 29.642 -0.838 -0.836 1.00 84.19 632 LEU A N 1
ATOM 4495 C CA . LEU A 1 632 ? 29.118 -1.207 0.476 1.00 84.19 632 LEU A CA 1
ATOM 4496 C C . LEU A 1 632 ? 29.538 -2.618 0.908 1.00 84.19 632 LEU A C 1
ATOM 4498 O O . LEU A 1 632 ? 29.735 -2.833 2.102 1.00 84.19 632 LEU A O 1
ATOM 4502 N N . ASP A 1 633 ? 29.785 -3.519 -0.046 1.00 82.12 633 ASP A N 1
ATOM 4503 C CA . ASP A 1 633 ? 30.045 -4.947 0.188 1.00 82.12 633 ASP A CA 1
ATOM 4504 C C . ASP A 1 633 ? 31.551 -5.265 0.184 1.00 82.12 633 ASP A C 1
ATOM 4506 O O . ASP A 1 633 ? 32.020 -6.301 -0.279 1.00 82.12 633 ASP A O 1
ATOM 4510 N N . GLY A 1 634 ? 32.372 -4.313 0.642 1.00 80.88 634 GLY A N 1
ATOM 4511 C CA . GLY A 1 634 ? 33.828 -4.487 0.688 1.00 80.88 634 GLY A CA 1
ATOM 4512 C C . GLY A 1 634 ? 34.488 -4.646 -0.690 1.00 80.88 634 GLY A C 1
ATOM 4513 O O . GLY A 1 634 ? 35.622 -5.124 -0.762 1.00 80.88 634 GLY A O 1
ATOM 4514 N N . ASN A 1 635 ? 33.809 -4.211 -1.760 1.00 84.44 635 ASN A N 1
ATOM 4515 C CA . ASN A 1 635 ? 34.189 -4.410 -3.161 1.00 84.44 635 ASN A CA 1
ATOM 4516 C C . ASN A 1 635 ? 34.288 -5.895 -3.569 1.00 84.44 635 ASN A C 1
ATOM 4518 O O . ASN A 1 635 ? 35.215 -6.277 -4.288 1.00 84.44 635 ASN A O 1
ATOM 4522 N N . LYS A 1 636 ? 33.346 -6.720 -3.102 1.00 90.44 636 LYS A N 1
ATOM 4523 C CA . LYS A 1 636 ? 33.140 -8.115 -3.518 1.00 90.44 636 LYS A CA 1
ATOM 4524 C C . LYS A 1 636 ? 31.643 -8.393 -3.685 1.00 90.44 636 LYS A C 1
ATOM 4526 O O . LYS A 1 636 ? 30.838 -7.593 -3.213 1.00 90.44 636 LYS A O 1
ATOM 4531 N N . GLN A 1 637 ? 31.295 -9.495 -4.347 1.00 93.19 637 GLN A N 1
ATOM 4532 C CA . GLN A 1 637 ? 29.935 -10.032 -4.275 1.00 93.19 637 GLN A CA 1
ATOM 4533 C C . GLN A 1 637 ? 29.652 -10.466 -2.830 1.00 93.19 637 GLN A C 1
ATOM 4535 O O . GLN A 1 637 ? 30.567 -10.923 -2.134 1.00 93.19 637 GLN A O 1
ATOM 4540 N N . GLY A 1 638 ? 28.425 -10.246 -2.357 1.00 92.00 638 GLY A N 1
ATOM 4541 C CA . GLY A 1 638 ? 28.030 -10.606 -0.995 1.00 92.00 638 GLY A CA 1
ATOM 4542 C C . GLY A 1 638 ? 27.966 -12.121 -0.813 1.00 92.00 638 GLY A C 1
ATOM 4543 O O . GLY A 1 638 ? 27.524 -12.820 -1.716 1.00 92.00 638 GLY A O 1
ATOM 4544 N N . ASP A 1 639 ? 28.448 -12.594 0.331 1.00 94.19 639 ASP A N 1
ATOM 4545 C CA . ASP A 1 639 ? 28.464 -13.989 0.797 1.00 94.19 639 ASP A CA 1
ATOM 4546 C C . ASP A 1 639 ? 28.603 -13.902 2.325 1.00 94.19 639 ASP A C 1
ATOM 4548 O O . ASP A 1 639 ? 29.704 -13.804 2.883 1.00 94.19 639 ASP A O 1
ATOM 4552 N N . PHE A 1 640 ? 27.473 -13.672 2.989 1.00 92.94 640 PHE A N 1
ATOM 4553 C CA . PHE A 1 640 ? 27.417 -13.228 4.374 1.00 92.94 640 PHE A CA 1
ATOM 4554 C C . PHE A 1 640 ? 27.790 -14.337 5.354 1.00 92.94 640 PHE A C 1
ATOM 4556 O O . PHE A 1 640 ? 28.404 -14.052 6.387 1.00 92.94 640 PHE A O 1
ATOM 4563 N N . ASP A 1 641 ? 27.436 -15.582 5.052 1.00 91.50 641 ASP A N 1
ATOM 4564 C CA . ASP A 1 641 ? 27.745 -16.732 5.896 1.00 91.50 641 ASP A CA 1
ATOM 4565 C C . ASP A 1 641 ? 29.028 -17.477 5.484 1.00 91.50 641 ASP A C 1
ATOM 4567 O O . ASP A 1 641 ? 29.601 -18.194 6.314 1.00 91.50 641 ASP A O 1
ATOM 4571 N N . GLY A 1 642 ? 29.561 -17.204 4.292 1.00 93.44 642 GLY A N 1
ATOM 4572 C CA . GLY A 1 642 ? 30.868 -17.660 3.841 1.00 93.44 642 GLY A CA 1
ATOM 4573 C C . GLY A 1 642 ? 30.869 -19.079 3.281 1.00 93.44 642 GLY A C 1
ATOM 4574 O O . GLY A 1 642 ? 31.909 -19.746 3.373 1.00 93.44 642 GLY A O 1
ATOM 4575 N N . ASP A 1 643 ? 29.743 -19.566 2.758 1.00 92.62 643 ASP A N 1
ATOM 4576 C CA . ASP A 1 643 ? 29.640 -20.892 2.137 1.00 92.62 643 ASP A CA 1
ATOM 4577 C C . ASP A 1 643 ? 30.099 -20.917 0.664 1.00 92.62 643 ASP A C 1
ATOM 4579 O O . ASP A 1 643 ? 30.379 -21.987 0.107 1.00 92.62 643 ASP A O 1
ATOM 4583 N N . GLY A 1 644 ? 30.299 -19.734 0.073 1.00 93.25 644 GLY A N 1
ATOM 4584 C CA . GLY A 1 644 ? 30.747 -19.535 -1.301 1.00 93.25 644 GLY A CA 1
ATOM 4585 C C . GLY A 1 644 ? 29.623 -19.354 -2.323 1.00 93.25 644 GLY A C 1
ATOM 4586 O O . GLY A 1 644 ? 29.936 -19.166 -3.502 1.00 93.25 644 GLY A O 1
ATOM 4587 N N . ILE A 1 645 ? 28.358 -19.396 -1.908 1.00 93.56 645 ILE A N 1
ATOM 4588 C CA . ILE A 1 645 ? 27.173 -19.022 -2.682 1.00 93.56 645 ILE A CA 1
ATOM 4589 C C . ILE A 1 645 ? 26.826 -17.571 -2.325 1.00 93.56 645 ILE A C 1
ATOM 4591 O O . ILE A 1 645 ? 26.889 -17.166 -1.169 1.00 93.56 645 ILE A O 1
ATOM 4595 N N . GLY A 1 646 ? 26.518 -16.731 -3.313 1.00 94.75 646 GLY A N 1
ATOM 4596 C CA . GLY A 1 646 ? 26.211 -15.331 -3.017 1.00 94.75 646 GLY A CA 1
ATOM 4597 C C . GLY A 1 646 ? 24.833 -15.135 -2.376 1.00 94.75 646 GLY A C 1
ATOM 4598 O O . GLY A 1 646 ? 23.894 -15.868 -2.678 1.00 94.75 646 GLY A O 1
ATOM 4599 N N . ASP A 1 647 ? 24.680 -14.104 -1.537 1.00 92.88 647 ASP A N 1
ATOM 4600 C CA . ASP A 1 647 ? 23.463 -13.911 -0.718 1.00 92.88 647 ASP A CA 1
ATOM 4601 C C . ASP A 1 647 ? 22.152 -13.884 -1.540 1.00 92.88 647 ASP A C 1
ATOM 4603 O O . ASP A 1 647 ? 21.078 -14.257 -1.063 1.00 92.88 647 ASP A O 1
ATOM 4607 N N . GLU A 1 648 ? 22.198 -13.375 -2.774 1.00 93.06 648 GLU A N 1
ATOM 4608 C CA . GLU A 1 648 ? 21.033 -13.215 -3.640 1.00 93.06 648 GLU A CA 1
ATOM 4609 C C . GLU A 1 648 ? 20.526 -14.535 -4.215 1.00 93.06 648 GLU A C 1
ATOM 4611 O O . GLU A 1 648 ? 19.311 -14.696 -4.380 1.00 93.06 648 GLU A O 1
ATOM 4616 N N . CYS A 1 649 ? 21.416 -15.478 -4.516 1.00 92.38 649 CYS A N 1
ATOM 4617 C CA . CYS A 1 649 ? 21.079 -16.790 -5.063 1.00 92.38 649 CYS A CA 1
ATOM 4618 C C . CYS A 1 649 ? 21.087 -17.886 -3.995 1.00 92.38 649 CYS A C 1
ATOM 4620 O O . CYS A 1 649 ? 20.365 -18.868 -4.161 1.00 92.38 649 CYS A O 1
ATOM 4622 N N . ASP A 1 650 ? 21.764 -17.676 -2.868 1.00 90.06 650 ASP A N 1
ATOM 4623 C CA . ASP A 1 650 ? 21.792 -18.604 -1.747 1.00 90.06 650 ASP A CA 1
ATOM 4624 C C . ASP A 1 650 ? 20.396 -18.776 -1.161 1.00 90.06 650 ASP A C 1
ATOM 4626 O O . ASP A 1 650 ? 19.704 -17.801 -0.873 1.00 90.06 650 ASP A O 1
ATOM 4630 N N . VAL A 1 651 ? 19.951 -20.022 -1.028 1.00 84.56 651 VAL A N 1
ATOM 4631 C CA . VAL A 1 651 ? 18.681 -20.343 -0.384 1.00 84.56 651 VAL A CA 1
ATOM 4632 C C . VAL A 1 651 ? 18.713 -19.824 1.053 1.00 84.56 651 VAL A C 1
ATOM 4634 O O . VAL A 1 651 ? 17.708 -19.256 1.478 1.00 84.56 651 VAL A O 1
ATOM 4637 N N . CYS A 1 652 ? 19.863 -19.927 1.738 1.00 85.75 652 CYS A N 1
ATOM 4638 C CA . CYS A 1 652 ? 20.051 -19.696 3.169 1.00 85.75 652 CYS A CA 1
ATOM 4639 C C . CYS A 1 652 ? 21.164 -18.710 3.514 1.00 85.75 652 CYS A C 1
ATOM 4641 O O . CYS A 1 652 ? 22.029 -19.059 4.311 1.00 85.75 652 CYS A O 1
ATOM 4643 N N . PRO A 1 653 ? 21.015 -17.430 3.120 1.00 88.38 653 PRO A N 1
ATOM 4644 C CA . PRO A 1 653 ? 22.067 -16.398 3.139 1.00 88.38 653 PRO A CA 1
ATOM 4645 C C . PRO A 1 653 ? 22.591 -15.998 4.530 1.00 88.38 653 PRO A C 1
ATOM 4647 O O . PRO A 1 653 ? 23.298 -15.005 4.694 1.00 88.38 653 PRO A O 1
ATOM 4650 N N . PHE A 1 654 ? 22.174 -16.695 5.586 1.00 87.75 654 PHE A N 1
ATOM 4651 C CA . PHE A 1 654 ? 22.550 -16.430 6.967 1.00 87.75 654 PHE A CA 1
ATOM 4652 C C . PHE A 1 654 ? 23.002 -17.692 7.722 1.00 87.75 654 PHE A C 1
ATOM 4654 O O . PHE A 1 654 ? 23.114 -17.619 8.955 1.00 87.75 654 PHE A O 1
ATOM 4661 N N . AS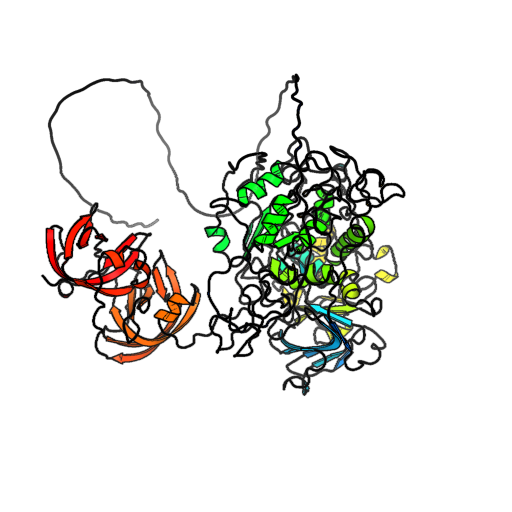P A 1 655 ? 23.172 -18.838 7.056 1.00 86.81 655 ASP A N 1
ATOM 4662 C CA . ASP A 1 655 ? 23.607 -20.107 7.650 1.00 86.81 655 ASP A CA 1
ATOM 4663 C C . ASP A 1 655 ? 24.300 -21.036 6.635 1.00 86.81 655 ASP A C 1
ATOM 4665 O O . ASP A 1 655 ? 23.673 -21.903 6.024 1.00 86.81 655 ASP A O 1
ATOM 4669 N N . ALA A 1 656 ? 25.633 -20.957 6.621 1.00 87.44 656 ALA A N 1
ATOM 4670 C CA . ALA A 1 656 ? 26.513 -21.664 5.691 1.00 87.44 656 ALA A CA 1
ATOM 4671 C C . ALA A 1 656 ? 26.435 -23.201 5.729 1.00 87.44 656 ALA A C 1
ATOM 4673 O O . ALA A 1 656 ? 27.083 -23.885 4.937 1.00 87.44 656 ALA A O 1
ATOM 4674 N N . ASN A 1 657 ? 25.738 -23.788 6.709 1.00 81.25 657 ASN A N 1
ATOM 4675 C CA . ASN A 1 657 ? 25.634 -25.242 6.860 1.00 81.25 657 ASN A CA 1
ATOM 4676 C C . ASN A 1 657 ? 24.221 -25.772 6.605 1.00 81.25 657 ASN A C 1
ATOM 4678 O O . ASN A 1 657 ? 23.976 -26.964 6.822 1.00 81.25 657 ASN A O 1
ATOM 4682 N N . ASN A 1 658 ? 23.292 -24.923 6.168 1.00 72.31 658 ASN A N 1
ATOM 4683 C CA . ASN A 1 658 ? 21.900 -25.292 5.989 1.00 72.31 658 ASN A CA 1
ATOM 4684 C C . ASN A 1 658 ? 21.452 -25.009 4.559 1.00 72.31 658 ASN A C 1
ATOM 4686 O O . ASN A 1 658 ? 21.324 -23.869 4.163 1.00 72.31 658 ASN A O 1
ATOM 4690 N N . SER A 1 659 ? 21.148 -26.058 3.798 1.00 66.44 659 SER A N 1
ATOM 4691 C CA . SER A 1 659 ? 20.584 -25.931 2.444 1.00 66.44 659 SER A CA 1
ATOM 4692 C C . SER A 1 659 ? 19.052 -25.995 2.417 1.00 66.44 659 SER A C 1
ATOM 4694 O O . SER A 1 659 ? 18.452 -25.866 1.354 1.00 66.44 659 SER A O 1
ATOM 4696 N N . ALA A 1 660 ? 18.415 -26.228 3.570 1.00 62.31 660 ALA A N 1
ATOM 4697 C CA . ALA A 1 660 ? 16.967 -26.382 3.717 1.00 62.31 660 ALA A CA 1
ATOM 4698 C C . ALA A 1 660 ? 16.275 -25.148 4.315 1.00 62.31 660 ALA A C 1
ATOM 4700 O O . ALA A 1 660 ? 15.051 -25.089 4.321 1.00 62.31 660 ALA A O 1
ATOM 4701 N N . CYS A 1 661 ? 17.040 -24.172 4.806 1.00 64.88 661 CYS A N 1
ATOM 4702 C CA . CYS A 1 661 ? 16.526 -22.918 5.346 1.00 64.88 661 CYS A CA 1
ATOM 4703 C C . CYS A 1 661 ? 15.513 -23.085 6.462 1.00 64.88 661 CYS A C 1
ATOM 4705 O O . CYS A 1 661 ? 14.378 -22.633 6.381 1.00 64.88 661 CYS A O 1
ATOM 4707 N N . GLU A 1 662 ? 15.966 -23.639 7.583 1.00 55.09 662 GLU A N 1
ATOM 4708 C CA . GLU A 1 662 ? 15.181 -23.667 8.823 1.00 55.09 662 GLU A CA 1
ATOM 4709 C C . GLU A 1 662 ? 15.096 -22.281 9.506 1.00 55.09 662 GLU A C 1
ATOM 4711 O O . GLU A 1 662 ? 14.983 -22.178 10.731 1.00 55.09 662 GLU A O 1
ATOM 4716 N N . TYR A 1 663 ? 15.174 -21.187 8.739 1.00 54.12 663 TYR A N 1
ATOM 4717 C CA . TYR A 1 663 ? 14.818 -19.864 9.233 1.00 54.12 663 TYR A CA 1
ATOM 4718 C C . TYR A 1 663 ? 13.340 -19.606 9.037 1.00 54.12 663 TYR A C 1
ATOM 4720 O O . TYR A 1 663 ? 12.691 -20.080 8.115 1.00 54.12 663 TYR A O 1
ATOM 4728 N N . ASN A 1 664 ? 12.816 -18.850 9.984 1.00 50.97 664 ASN A N 1
ATOM 4729 C CA . ASN A 1 664 ? 11.486 -19.095 10.452 1.00 50.97 664 ASN A CA 1
ATOM 4730 C C . ASN A 1 664 ? 10.650 -17.829 10.540 1.00 50.97 664 ASN A C 1
ATOM 4732 O O . ASN A 1 664 ? 10.175 -17.442 11.602 1.00 50.97 664 ASN A O 1
ATOM 4736 N N . TRP A 1 665 ? 10.616 -17.116 9.427 1.00 59.38 665 TRP A N 1
ATOM 4737 C CA . TRP A 1 665 ? 9.839 -15.903 9.248 1.00 59.38 665 TRP A CA 1
ATOM 4738 C C . TRP A 1 665 ? 9.176 -16.041 7.890 1.00 59.38 665 TRP A C 1
ATOM 4740 O O . TRP A 1 665 ? 9.738 -15.696 6.863 1.00 59.38 665 TRP A O 1
ATOM 4750 N N . ALA A 1 666 ? 7.997 -16.631 7.827 1.00 61.19 666 ALA A N 1
ATOM 4751 C CA . ALA A 1 666 ? 7.295 -16.647 6.559 1.00 61.19 666 ALA A CA 1
ATOM 4752 C C . ALA A 1 666 ? 6.946 -15.195 6.184 1.00 61.19 666 ALA A C 1
ATOM 4754 O O . ALA A 1 666 ? 6.228 -14.523 6.917 1.00 61.19 666 ALA A O 1
ATOM 4755 N N . ALA A 1 667 ? 7.398 -14.695 5.025 1.00 63.38 667 ALA A N 1
ATOM 4756 C CA . ALA A 1 667 ? 6.974 -13.368 4.545 1.00 63.38 667 ALA A CA 1
ATOM 4757 C C . ALA A 1 667 ? 5.436 -13.252 4.449 1.00 63.38 667 ALA A C 1
ATOM 4759 O O . ALA A 1 667 ? 4.883 -12.154 4.467 1.00 63.38 667 ALA A O 1
ATOM 4760 N N . ASN A 1 668 ? 4.755 -14.398 4.360 1.00 79.50 668 ASN A N 1
ATOM 4761 C CA . ASN A 1 668 ? 3.309 -14.537 4.276 1.00 79.50 668 ASN A CA 1
ATOM 4762 C C . ASN A 1 668 ? 2.641 -15.059 5.566 1.00 79.50 668 ASN A C 1
ATOM 4764 O O . ASN A 1 668 ? 1.450 -15.318 5.505 1.00 79.50 668 ASN A O 1
ATOM 4768 N N . ASP A 1 669 ? 3.350 -15.214 6.688 1.00 83.19 669 ASP A N 1
ATOM 4769 C CA . ASP A 1 669 ? 2.801 -15.526 8.028 1.00 83.19 669 ASP A CA 1
ATOM 4770 C C . ASP A 1 669 ? 3.712 -14.844 9.068 1.00 83.19 669 ASP A C 1
ATOM 4772 O O . ASP A 1 669 ? 4.778 -15.344 9.435 1.00 83.19 669 ASP A O 1
ATOM 4776 N N . VAL A 1 670 ? 3.349 -13.611 9.430 1.00 83.81 670 VAL A N 1
ATOM 4777 C CA . VAL A 1 670 ? 4.220 -12.699 10.189 1.00 83.81 670 VAL A CA 1
ATOM 4778 C C . VAL A 1 670 ? 4.177 -12.938 11.700 1.00 83.81 670 VAL A C 1
ATOM 4780 O O . VAL A 1 670 ? 5.092 -12.494 12.399 1.00 83.81 670 VAL A O 1
ATOM 4783 N N . ASP A 1 671 ? 3.155 -13.620 12.219 1.00 85.50 671 ASP A N 1
ATOM 4784 C CA . ASP A 1 671 ? 3.042 -13.944 13.644 1.00 85.50 671 ASP A CA 1
ATOM 4785 C C . ASP A 1 671 ? 3.336 -15.413 13.984 1.00 85.50 671 ASP A C 1
ATOM 4787 O O . ASP A 1 671 ? 3.430 -15.753 15.171 1.00 85.50 671 ASP A O 1
ATOM 4791 N N . CYS A 1 672 ? 3.631 -16.219 12.960 1.00 83.88 672 CYS A N 1
ATOM 4792 C CA . CYS A 1 672 ? 4.113 -17.588 13.048 1.00 83.88 672 CYS A CA 1
ATOM 4793 C C . CYS A 1 672 ? 3.094 -18.594 13.589 1.00 83.88 672 CYS A C 1
ATOM 4795 O O . CYS A 1 672 ? 3.494 -19.604 14.187 1.00 83.88 672 CYS A O 1
ATOM 4797 N N . ASP A 1 673 ? 1.798 -18.353 13.433 1.00 86.88 673 ASP A N 1
ATOM 4798 C CA . ASP A 1 673 ? 0.774 -19.258 13.953 1.00 86.88 673 ASP A CA 1
ATOM 4799 C C . ASP A 1 673 ? 0.382 -20.391 12.985 1.00 86.88 673 ASP A C 1
ATOM 4801 O O . ASP A 1 673 ? -0.327 -21.326 13.377 1.00 86.88 673 ASP A O 1
ATOM 4805 N N . GLY A 1 674 ? 0.920 -20.367 11.760 1.00 85.38 674 GLY A N 1
ATOM 4806 C CA . GLY A 1 674 ? 0.659 -21.340 10.703 1.00 85.38 674 GLY A CA 1
ATOM 4807 C C . GLY A 1 674 ? -0.485 -20.954 9.763 1.00 85.38 674 GLY A C 1
ATOM 4808 O O . GLY A 1 674 ? -0.806 -21.737 8.862 1.00 85.38 674 GLY A O 1
ATOM 4809 N N . ILE A 1 675 ? -1.098 -19.783 9.942 1.00 88.56 675 ILE A N 1
ATOM 4810 C CA . ILE A 1 675 ? -2.110 -19.211 9.060 1.00 88.56 675 ILE A CA 1
ATOM 4811 C C . ILE A 1 675 ? -1.480 -18.075 8.255 1.00 88.56 675 ILE A C 1
ATOM 4813 O O . ILE A 1 675 ? -0.807 -17.190 8.766 1.00 88.56 675 ILE A O 1
ATOM 4817 N N . LYS A 1 676 ? -1.693 -18.087 6.937 1.00 89.06 676 LYS A N 1
ATOM 4818 C CA . LYS A 1 676 ? -1.151 -17.035 6.074 1.00 89.06 676 LYS A CA 1
ATOM 4819 C C . LYS A 1 676 ? -1.827 -15.700 6.367 1.00 89.06 676 LYS A C 1
ATOM 4821 O O . LYS A 1 676 ? -3.053 -15.646 6.426 1.00 89.06 676 LYS A O 1
ATOM 4826 N N . ASN A 1 677 ? -1.046 -14.622 6.370 1.00 88.94 677 ASN A N 1
ATOM 4827 C CA . ASN A 1 677 ? -1.438 -13.219 6.542 1.00 88.94 677 ASN A CA 1
ATOM 4828 C C . ASN A 1 677 ? -2.738 -12.833 5.811 1.00 88.94 677 ASN A C 1
ATOM 4830 O O . ASN A 1 677 ? -3.493 -11.992 6.289 1.00 88.94 677 ASN A O 1
ATOM 4834 N N . GLY A 1 678 ? -2.975 -13.395 4.618 1.00 90.00 678 GLY A N 1
ATOM 4835 C CA . GLY A 1 678 ? -4.160 -13.108 3.810 1.00 90.00 678 GLY A CA 1
ATOM 4836 C C . GLY A 1 678 ? -5.450 -13.774 4.308 1.00 90.00 678 GLY A C 1
ATOM 4837 O O . GLY A 1 678 ? -6.545 -13.213 4.191 1.00 90.00 678 GLY A O 1
ATOM 4838 N N . SER A 1 679 ? -5.329 -14.975 4.865 1.00 92.00 679 SER A N 1
ATOM 4839 C CA . SER A 1 679 ? -6.435 -15.753 5.427 1.00 92.00 679 SER A CA 1
ATOM 4840 C C . SER A 1 679 ? -6.634 -15.489 6.916 1.00 92.00 679 SER A C 1
ATOM 4842 O O . SER A 1 679 ? -7.769 -15.572 7.389 1.00 92.00 679 SER A O 1
ATOM 4844 N N . ASP A 1 680 ? -5.578 -15.075 7.605 1.00 93.56 680 ASP A N 1
ATOM 4845 C CA . ASP A 1 680 ? -5.535 -14.813 9.035 1.00 93.56 680 ASP A CA 1
ATOM 4846 C C . ASP A 1 680 ? -6.513 -13.696 9.462 1.00 93.56 680 ASP A C 1
ATOM 4848 O O . ASP A 1 680 ? -6.670 -12.663 8.797 1.00 93.56 680 ASP A O 1
ATOM 4852 N N . ASN A 1 681 ? -7.265 -13.933 10.537 1.00 94.12 681 ASN A N 1
ATOM 4853 C CA . ASN A 1 681 ? -8.137 -12.949 11.175 1.00 94.12 681 ASN A CA 1
ATOM 4854 C C . ASN A 1 681 ? -7.437 -12.142 12.286 1.00 94.12 681 ASN A C 1
ATOM 4856 O O . ASN A 1 681 ? -8.011 -11.149 12.740 1.00 94.12 681 ASN A O 1
ATOM 4860 N N . CYS A 1 682 ? -6.203 -12.493 12.658 1.00 93.62 682 CYS A N 1
ATOM 4861 C CA . CYS A 1 682 ? -5.304 -11.709 13.498 1.00 93.62 682 CYS A CA 1
ATOM 4862 C C . CYS A 1 682 ? -3.851 -11.706 12.990 1.00 93.62 682 CYS A C 1
ATOM 4864 O O . CYS A 1 682 ? -2.975 -12.107 13.743 1.00 93.62 682 CYS A O 1
ATOM 4866 N N . PRO A 1 683 ? -3.544 -11.064 11.841 1.00 91.62 683 PRO A N 1
ATOM 4867 C CA . PRO A 1 683 ? -2.229 -11.125 11.180 1.00 91.62 683 PRO A CA 1
ATOM 4868 C C . PRO A 1 683 ? -1.006 -10.626 11.957 1.00 91.62 683 PRO A C 1
ATOM 4870 O O . PRO A 1 683 ? 0.044 -10.436 11.370 1.00 91.62 683 PRO A O 1
ATOM 4873 N N . TYR A 1 684 ? -1.123 -10.253 13.225 1.00 89.88 684 TYR A N 1
ATOM 4874 C CA . TYR A 1 684 ? -0.001 -9.814 14.052 1.00 89.88 684 TYR A CA 1
ATOM 4875 C C . TYR A 1 684 ? -0.049 -10.425 15.460 1.00 89.88 684 TYR A C 1
ATOM 4877 O O . TYR A 1 684 ? 0.717 -9.995 16.331 1.00 89.88 684 TYR A O 1
ATOM 4885 N N . VAL A 1 685 ? -0.992 -11.332 15.731 1.00 91.69 685 VAL A N 1
ATOM 4886 C CA . VAL A 1 685 ? -1.248 -11.920 17.046 1.00 91.69 685 VAL A CA 1
ATOM 4887 C C . VAL A 1 685 ? -1.628 -13.384 16.863 1.00 91.69 685 VAL A C 1
ATOM 4889 O O . VAL A 1 685 ? -2.800 -13.695 16.676 1.00 91.69 685 VAL A O 1
ATOM 4892 N N . ALA A 1 686 ? -0.636 -14.251 17.069 1.00 91.31 686 ALA A N 1
ATOM 4893 C CA . ALA A 1 686 ? -0.766 -15.677 16.827 1.00 91.31 686 ALA A CA 1
ATOM 4894 C C . ALA A 1 686 ? -2.029 -16.286 17.452 1.00 91.31 686 ALA A C 1
ATOM 4896 O O . ALA A 1 686 ? -2.201 -16.286 18.681 1.00 91.31 686 ALA A O 1
ATOM 4897 N N . ASN A 1 687 ? -2.885 -16.860 16.613 1.00 93.88 687 ASN A N 1
ATOM 4898 C CA . ASN A 1 687 ? -4.147 -17.478 16.982 1.00 93.88 687 ASN A CA 1
ATOM 4899 C C . ASN A 1 687 ? -4.529 -18.590 15.988 1.00 93.88 687 ASN A C 1
ATOM 4901 O O . ASN A 1 687 ? -5.584 -18.555 15.363 1.00 93.88 687 ASN A O 1
ATOM 4905 N N . ALA A 1 688 ? -3.732 -19.660 15.938 1.00 93.56 688 ALA A N 1
ATOM 4906 C CA . ALA A 1 688 ? -3.930 -20.789 15.017 1.00 93.56 688 ALA A CA 1
ATOM 4907 C C . ALA A 1 688 ? -5.351 -21.414 15.017 1.00 93.56 688 ALA A C 1
ATOM 4909 O O . ALA A 1 688 ? -5.715 -22.146 14.096 1.00 93.56 688 ALA A O 1
ATOM 4910 N N . GLY A 1 689 ? -6.151 -21.177 16.067 1.00 94.88 689 GLY A N 1
ATOM 4911 C CA . GLY A 1 689 ? -7.558 -21.582 16.161 1.00 94.88 689 GLY A CA 1
ATOM 4912 C C . GLY A 1 689 ? -8.544 -20.710 15.369 1.00 94.88 689 GLY A C 1
ATOM 4913 O O . GLY A 1 689 ? -9.649 -21.174 15.083 1.00 94.88 689 GLY A O 1
ATOM 4914 N N . GLN A 1 690 ? -8.142 -19.495 14.977 1.00 95.75 690 GLN A N 1
ATOM 4915 C CA . GLN A 1 690 ? -8.902 -18.517 14.191 1.00 95.75 690 GLN A CA 1
ATOM 4916 C C . GLN A 1 690 ? -10.312 -18.258 14.750 1.00 95.75 690 GLN A C 1
ATOM 4918 O O . GLN A 1 690 ? -11.258 -18.018 13.998 1.00 95.75 690 GLN A O 1
ATOM 4923 N N . GLU A 1 691 ? -10.480 -18.317 16.075 1.00 97.62 691 GLU A N 1
ATOM 4924 C CA . GLU A 1 691 ? -11.752 -18.009 16.724 1.00 97.62 691 GLU A CA 1
ATOM 4925 C C . GLU A 1 691 ? -12.180 -16.564 16.419 1.00 97.62 691 GLU A C 1
ATOM 4927 O O . GLU A 1 691 ? -11.379 -15.645 16.545 1.00 97.62 691 GLU A O 1
ATOM 4932 N N . ASP A 1 692 ? -13.433 -16.388 15.999 1.00 95.19 692 ASP A N 1
ATOM 4933 C CA . ASP A 1 692 ? -14.100 -15.109 15.710 1.00 95.19 692 ASP A CA 1
ATOM 4934 C C . ASP A 1 692 ? -15.568 -15.289 16.122 1.00 95.19 692 ASP A C 1
ATOM 4936 O O . ASP A 1 692 ? -16.401 -15.818 15.372 1.00 95.19 692 ASP A O 1
ATOM 4940 N N . GLN A 1 693 ? -15.863 -15.005 17.391 1.00 95.12 693 GLN A N 1
ATOM 4941 C CA . GLN A 1 693 ? -17.148 -15.348 17.998 1.00 95.12 693 GLN A CA 1
ATOM 4942 C C . GLN A 1 693 ? -18.313 -14.510 17.450 1.00 95.12 693 GLN A C 1
ATOM 4944 O O . GLN A 1 693 ? -19.458 -14.985 17.460 1.00 95.12 693 GLN A O 1
ATOM 4949 N N . ASP A 1 694 ? -18.057 -13.296 16.970 1.00 91.75 694 ASP A N 1
ATOM 4950 C CA . ASP A 1 694 ? -19.093 -12.388 16.484 1.00 91.75 694 ASP A CA 1
ATOM 4951 C C . ASP A 1 694 ? -19.198 -12.305 14.946 1.00 91.75 694 ASP A C 1
ATOM 4953 O O . ASP A 1 694 ? -20.224 -11.854 14.414 1.00 91.75 694 ASP A O 1
ATOM 4957 N N . GLY A 1 695 ? -18.228 -12.878 14.232 1.00 92.12 695 GLY A N 1
ATOM 4958 C CA . GLY A 1 695 ? -18.240 -13.101 12.791 1.00 92.12 695 GLY A CA 1
ATOM 4959 C C . GLY A 1 695 ? -17.940 -11.852 11.963 1.00 92.12 695 GLY A C 1
ATOM 4960 O O . GLY A 1 695 ? -18.426 -11.753 10.817 1.00 92.12 695 GLY A O 1
ATOM 4961 N N . ASP A 1 696 ? -17.215 -10.891 12.535 1.00 90.69 696 ASP A N 1
ATOM 4962 C CA . ASP A 1 696 ? -16.846 -9.625 11.906 1.00 90.69 696 ASP A CA 1
ATOM 4963 C C . ASP A 1 696 ? -15.533 -9.677 11.096 1.00 90.69 696 ASP A C 1
ATOM 4965 O O . ASP A 1 696 ? -15.239 -8.753 10.321 1.00 90.69 696 ASP A O 1
ATOM 4969 N N . GLY A 1 697 ? -14.809 -10.795 11.187 1.00 91.19 697 GLY A N 1
ATOM 4970 C CA . GLY A 1 697 ? -13.561 -11.057 10.482 1.00 91.19 697 GLY A CA 1
ATOM 4971 C C . GLY A 1 697 ? -12.293 -10.672 11.244 1.00 91.19 697 GLY A C 1
ATOM 4972 O O . GLY A 1 697 ? -11.217 -10.796 10.654 1.00 91.19 697 GLY A O 1
ATOM 4973 N N . LYS A 1 698 ? -12.391 -10.222 12.500 1.00 92.31 698 LYS A N 1
ATOM 4974 C CA . LYS A 1 698 ? -11.274 -10.059 13.437 1.00 92.31 698 LYS A CA 1
ATOM 4975 C C . LYS A 1 698 ? -11.289 -11.212 14.429 1.00 92.31 698 LYS A C 1
ATOM 4977 O O . LYS A 1 698 ? -12.328 -11.544 14.984 1.00 92.31 698 LYS A O 1
ATOM 4982 N N . GLY A 1 699 ? -10.141 -11.832 14.662 1.00 94.62 699 GLY A N 1
ATOM 4983 C CA . GLY A 1 699 ? -10.081 -12.925 15.624 1.00 94.62 699 GLY A CA 1
ATOM 4984 C C . GLY A 1 699 ? -10.207 -12.438 17.067 1.00 94.62 699 GLY A C 1
ATOM 4985 O O . GLY A 1 699 ? -9.738 -11.351 17.417 1.00 94.62 699 GLY A O 1
ATOM 4986 N N . ASP A 1 700 ? -10.749 -13.288 17.938 1.00 93.25 700 ASP A N 1
ATOM 4987 C CA . ASP A 1 700 ? -10.942 -13.019 19.369 1.00 93.25 700 ASP A CA 1
ATOM 4988 C C . ASP A 1 700 ? -9.631 -12.595 20.070 1.00 93.25 700 ASP A C 1
ATOM 4990 O O . ASP A 1 700 ? -9.652 -11.905 21.090 1.00 93.25 700 ASP A O 1
ATOM 4994 N N . ALA A 1 701 ? -8.476 -13.014 19.535 1.00 92.69 701 ALA A N 1
ATOM 4995 C CA . ALA A 1 701 ? -7.148 -12.718 20.072 1.00 92.69 701 ALA A CA 1
ATOM 4996 C C . ALA A 1 701 ? -6.692 -11.265 19.844 1.00 92.69 701 ALA A C 1
ATOM 4998 O O . ALA A 1 701 ? -5.940 -10.721 20.659 1.00 92.69 701 ALA A O 1
ATOM 4999 N N . CYS A 1 702 ? -7.126 -10.639 18.750 1.00 91.44 702 CYS A N 1
ATOM 5000 C CA . CYS A 1 702 ? -6.737 -9.284 18.360 1.00 91.44 702 CYS A CA 1
ATOM 5001 C C . CYS A 1 702 ? -7.913 -8.302 18.337 1.00 91.44 702 CYS A C 1
ATOM 5003 O O . CYS A 1 702 ? -7.693 -7.095 18.184 1.00 91.44 702 CYS A O 1
ATOM 5005 N N . ASP A 1 703 ? -9.142 -8.785 18.514 1.00 89.94 703 ASP A N 1
ATOM 5006 C CA . ASP A 1 703 ? -10.300 -7.929 18.662 1.00 89.94 703 ASP A CA 1
ATOM 5007 C C . ASP A 1 703 ? -10.474 -7.431 20.106 1.00 89.94 703 ASP A C 1
ATOM 5009 O O . ASP A 1 703 ? -10.376 -8.154 21.098 1.00 89.94 703 ASP A O 1
ATOM 5013 N N . LYS A 1 704 ? -10.747 -6.132 20.233 1.00 84.38 704 LYS A N 1
ATOM 5014 C CA . LYS A 1 704 ? -10.963 -5.470 21.525 1.00 84.38 704 LYS A CA 1
ATOM 5015 C C . LYS A 1 704 ? -12.372 -5.716 22.072 1.00 84.38 704 LYS A C 1
ATOM 5017 O O . LYS A 1 704 ? -12.623 -5.404 23.240 1.00 84.38 704 LYS A O 1
ATOM 5022 N N . CYS A 1 705 ? -13.296 -6.226 21.262 1.00 83.75 705 CYS A N 1
ATOM 5023 C CA . CYS A 1 705 ? -14.673 -6.496 21.650 1.00 83.75 705 CYS A CA 1
ATOM 5024 C C . CYS A 1 705 ? -15.209 -7.807 21.041 1.00 83.75 705 CYS A C 1
ATOM 5026 O O . CYS A 1 705 ? -16.258 -7.744 20.406 1.00 83.75 705 CYS A O 1
ATOM 5028 N N . PRO A 1 706 ? -14.633 -8.987 21.380 1.00 89.12 706 PRO A N 1
ATOM 5029 C CA . PRO A 1 706 ? -14.825 -10.275 20.666 1.00 89.12 706 PRO A CA 1
ATOM 5030 C C . PRO A 1 706 ? -16.254 -10.848 20.596 1.00 89.12 706 PRO A C 1
ATOM 5032 O O . PRO A 1 706 ? -16.486 -11.983 20.201 1.00 89.12 706 PRO A O 1
ATOM 5035 N N . THR A 1 707 ? -17.235 -10.123 21.120 1.00 87.62 707 THR A N 1
ATOM 5036 C CA . THR A 1 707 ? -18.646 -10.519 21.209 1.00 87.62 707 THR A CA 1
ATOM 5037 C C . THR A 1 707 ? -19.569 -9.531 20.492 1.00 87.62 707 THR A C 1
ATOM 5039 O O . THR A 1 707 ? -20.793 -9.691 20.551 1.00 87.62 707 THR A O 1
ATOM 5042 N N . VAL A 1 708 ? -19.029 -8.464 19.893 1.00 85.12 708 VAL A N 1
ATOM 5043 C CA . VAL A 1 708 ? -19.782 -7.343 19.328 1.00 85.12 708 VAL A CA 1
ATOM 5044 C C . VAL A 1 708 ? -19.160 -6.916 17.992 1.00 85.12 708 VAL A C 1
ATOM 5046 O O . VAL A 1 708 ? -18.190 -6.161 18.013 1.00 85.12 708 VAL A O 1
ATOM 5049 N N . PRO A 1 709 ? -19.814 -7.220 16.851 1.00 88.25 709 PRO A N 1
ATOM 5050 C CA . PRO A 1 709 ? -19.205 -7.027 15.541 1.00 88.25 709 PRO A CA 1
ATOM 5051 C C . PRO A 1 709 ? -18.741 -5.591 15.280 1.00 88.25 709 PRO A C 1
ATOM 5053 O O . PRO A 1 709 ? -19.536 -4.641 15.354 1.00 88.25 709 PRO A O 1
ATOM 5056 N N . ASN A 1 710 ? -17.483 -5.444 14.879 1.00 87.06 710 ASN A N 1
ATOM 5057 C CA . ASN A 1 710 ? -16.815 -4.203 14.501 1.00 87.06 710 ASN A CA 1
ATOM 5058 C C . ASN A 1 710 ? -15.970 -4.398 13.225 1.00 87.06 710 ASN A C 1
ATOM 5060 O O . ASN A 1 710 ? -14.772 -4.098 13.223 1.00 87.06 710 ASN A O 1
ATOM 5064 N N . PRO A 1 711 ? -16.586 -4.806 12.099 1.00 87.69 711 PRO A N 1
ATOM 5065 C CA . PRO A 1 711 ? -15.871 -5.266 10.914 1.00 87.69 711 PRO A CA 1
ATOM 5066 C C . PRO A 1 711 ? -14.910 -4.230 10.319 1.00 87.69 711 PRO A C 1
ATOM 5068 O O . PRO A 1 711 ? -15.195 -3.026 10.265 1.00 87.69 711 PRO A O 1
ATOM 5071 N N . GLY A 1 712 ? -13.792 -4.720 9.784 1.00 83.94 712 GLY A N 1
ATOM 5072 C CA . GLY A 1 712 ? -12.770 -3.908 9.128 1.00 83.94 712 GLY A CA 1
ATOM 5073 C C . GLY A 1 712 ? -12.160 -2.865 10.068 1.00 83.94 712 GLY A C 1
ATOM 5074 O O . GLY A 1 712 ? -11.762 -3.160 11.190 1.00 83.94 712 GLY A O 1
ATOM 5075 N N . ALA A 1 713 ? -12.115 -1.603 9.650 1.00 80.81 713 ALA A N 1
ATOM 5076 C CA . ALA A 1 713 ? -11.564 -0.51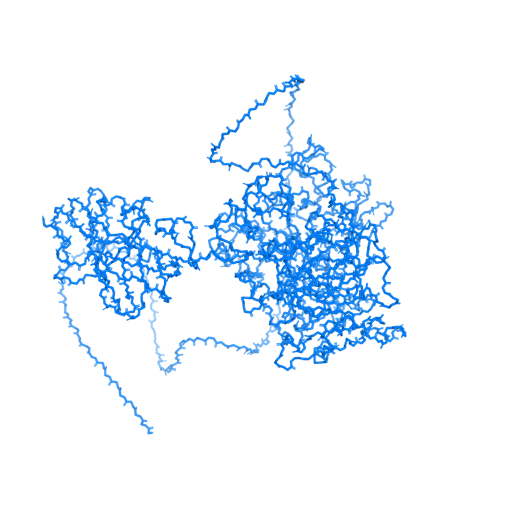7 10.463 1.00 80.81 713 ALA A CA 1
ATOM 5077 C C . ALA A 1 713 ? -12.515 0.011 11.550 1.00 80.81 713 ALA A C 1
ATOM 5079 O O . ALA A 1 713 ? -12.192 0.986 12.235 1.00 80.81 713 ALA A O 1
ATOM 5080 N N . GLN A 1 714 ? -13.717 -0.557 11.686 1.00 81.06 714 GLN A N 1
ATOM 5081 C CA . GLN A 1 714 ? -14.659 -0.073 12.685 1.00 81.06 714 GLN A CA 1
ATOM 5082 C C . GLN A 1 714 ? -14.072 -0.261 14.084 1.00 81.06 714 GLN A C 1
ATOM 5084 O O . GLN A 1 714 ? -13.518 -1.305 14.437 1.00 81.06 714 GLN A O 1
ATOM 5089 N N . LYS A 1 715 ? -14.186 0.793 14.892 1.00 77.38 715 LYS A N 1
ATOM 5090 C CA . LYS A 1 715 ? -13.887 0.710 16.317 1.00 77.38 715 LYS A CA 1
ATOM 5091 C C . LYS A 1 715 ? -14.948 -0.136 16.992 1.00 77.38 715 LYS A C 1
ATOM 5093 O O . LYS A 1 715 ? -16.084 -0.187 16.517 1.00 77.38 715 LYS A O 1
ATOM 5098 N N . CYS A 1 716 ? -14.590 -0.715 18.130 1.00 75.69 716 CYS A N 1
ATOM 5099 C CA . CYS A 1 716 ? -15.571 -1.339 18.995 1.00 75.69 716 CYS A CA 1
ATOM 5100 C C . CYS A 1 716 ? -16.744 -0.387 19.229 1.00 75.69 716 CYS A C 1
ATOM 5102 O O . CYS A 1 716 ? -16.531 0.755 19.659 1.00 75.69 716 CYS A O 1
ATOM 5104 N N . PRO A 1 717 ? -17.982 -0.816 18.934 1.00 70.56 717 PRO A N 1
ATOM 5105 C CA . PRO A 1 717 ? -19.156 -0.095 19.366 1.00 70.56 717 PRO A CA 1
ATOM 5106 C C . PRO A 1 717 ? -19.052 0.156 20.866 1.00 70.56 717 PRO A C 1
ATOM 5108 O O . PRO A 1 717 ? -18.473 -0.650 21.592 1.00 70.56 717 PRO A O 1
ATOM 5111 N N . ALA A 1 718 ? -19.643 1.255 21.337 1.00 64.88 718 ALA A N 1
ATOM 5112 C CA . ALA A 1 718 ? -19.762 1.536 22.763 1.00 64.88 718 ALA A CA 1
ATOM 5113 C C . ALA A 1 718 ? -20.631 0.459 23.444 1.00 64.88 718 ALA A C 1
ATOM 5115 O O . ALA A 1 718 ? -21.822 0.663 23.687 1.00 64.88 718 ALA A O 1
ATOM 5116 N N . GLY A 1 719 ? -20.049 -0.709 23.693 1.00 67.94 719 GLY A N 1
ATOM 5117 C CA . GLY A 1 719 ? -20.586 -1.760 24.529 1.00 67.94 719 GLY A CA 1
ATOM 5118 C C . GLY A 1 719 ? -20.502 -1.320 25.981 1.00 67.94 719 GLY A C 1
ATOM 5119 O O . GLY A 1 719 ? -19.663 -0.497 26.357 1.00 67.94 719 GLY A O 1
ATOM 5120 N N . THR A 1 720 ? -21.406 -1.840 26.804 1.00 76.00 720 THR A N 1
ATOM 5121 C CA . THR A 1 720 ? -21.324 -1.588 28.242 1.00 76.00 720 THR A CA 1
ATOM 5122 C C . THR A 1 720 ? -20.103 -2.306 28.805 1.00 76.00 720 THR A C 1
ATOM 5124 O O . THR A 1 720 ? -20.021 -3.527 28.723 1.00 76.00 720 THR A O 1
ATOM 5127 N N . THR A 1 721 ? -19.181 -1.555 29.398 1.00 85.81 721 THR A N 1
ATOM 5128 C CA . THR A 1 721 ? -17.981 -2.072 30.068 1.00 85.81 721 THR A CA 1
ATOM 5129 C C . THR A 1 721 ? -17.812 -1.414 31.443 1.00 85.81 721 THR A C 1
ATOM 5131 O O . THR A 1 721 ? -18.460 -0.406 31.736 1.00 85.81 721 THR A O 1
ATOM 5134 N N . SER A 1 722 ? -16.962 -1.975 32.308 1.00 91.69 722 SER A N 1
ATOM 5135 C CA . SER A 1 722 ? -16.478 -1.271 33.504 1.00 91.69 722 SER A CA 1
ATOM 5136 C C . SER A 1 722 ? -15.394 -0.258 33.131 1.00 91.69 722 SER A C 1
ATOM 5138 O O . SER A 1 722 ? -14.745 -0.385 32.085 1.00 91.69 722 SER A O 1
ATOM 5140 N N . ILE A 1 723 ? -15.175 0.738 33.989 1.00 93.69 723 ILE A N 1
ATOM 5141 C CA . ILE A 1 723 ? -14.086 1.707 33.823 1.00 93.69 723 ILE A CA 1
ATOM 5142 C C . ILE A 1 723 ? -12.732 0.996 33.925 1.00 93.69 723 ILE A C 1
ATOM 5144 O O . ILE A 1 723 ? -11.839 1.282 33.128 1.00 93.69 723 ILE A O 1
ATOM 5148 N N . GLU A 1 724 ? -12.598 0.033 34.844 1.00 93.50 724 GLU A N 1
ATOM 5149 C CA . GLU A 1 724 ? -11.390 -0.787 34.984 1.00 93.50 724 GLU A CA 1
ATOM 5150 C C . GLU A 1 724 ? -11.013 -1.476 33.671 1.00 93.50 724 GLU A C 1
ATOM 5152 O O . GLU A 1 724 ? -9.882 -1.338 33.201 1.00 93.50 724 GLU A O 1
ATOM 5157 N N . GLN A 1 725 ? -11.954 -2.207 33.070 1.00 87.69 725 GLN A N 1
ATOM 5158 C CA . GLN A 1 725 ? -11.695 -2.925 31.827 1.00 87.69 725 GLN A CA 1
ATOM 5159 C C . GLN A 1 725 ? -11.419 -1.939 30.692 1.00 87.69 725 GLN A C 1
ATOM 5161 O O . GLN A 1 725 ? -10.518 -2.163 29.882 1.00 87.69 725 GLN A O 1
ATOM 5166 N N . ALA A 1 726 ? -12.152 -0.821 30.664 1.00 87.50 726 ALA A N 1
ATOM 5167 C CA . ALA A 1 726 ? -12.000 0.182 29.628 1.00 87.50 726 ALA A CA 1
ATOM 5168 C C . ALA A 1 726 ? -10.589 0.774 29.594 1.00 87.50 726 ALA A C 1
ATOM 5170 O O . ALA A 1 726 ? -9.942 0.773 28.550 1.00 87.50 726 ALA A O 1
ATOM 5171 N N . ARG A 1 727 ? -10.083 1.204 30.755 1.00 88.69 727 ARG A N 1
ATOM 5172 C CA . ARG A 1 727 ? -8.743 1.793 30.885 1.00 88.69 727 ARG A CA 1
ATOM 5173 C C . ARG A 1 727 ? -7.604 0.795 30.662 1.00 88.69 727 ARG A C 1
ATOM 5175 O O . ARG A 1 727 ? -6.487 1.224 30.414 1.00 88.69 727 ARG A O 1
ATOM 5182 N N . LYS A 1 728 ? -7.869 -0.511 30.758 1.00 83.69 728 LYS A N 1
ATOM 5183 C CA . LYS A 1 728 ? -6.880 -1.572 30.499 1.00 83.69 728 LYS A CA 1
ATOM 5184 C C . LYS A 1 728 ? -6.848 -2.045 29.044 1.00 83.69 728 LYS A C 1
ATOM 5186 O O . LYS A 1 728 ? -5.830 -2.576 28.620 1.00 83.69 728 LYS A O 1
ATOM 5191 N N . THR A 1 729 ? -7.954 -1.900 28.312 1.00 76.12 729 THR A N 1
ATOM 5192 C CA . THR A 1 729 ? -8.158 -2.584 27.016 1.00 76.12 729 THR A CA 1
ATOM 5193 C C . THR A 1 729 ? -8.264 -1.618 25.842 1.00 76.12 729 THR A C 1
ATOM 5195 O O . THR A 1 729 ? -7.803 -1.908 24.738 1.00 76.12 729 THR A O 1
ATOM 5198 N N . PHE A 1 730 ? -8.887 -0.462 26.059 1.00 80.31 730 PHE A N 1
ATOM 5199 C CA . PHE A 1 730 ? -9.178 0.496 25.000 1.00 80.31 730 PHE A CA 1
ATOM 5200 C C . PHE A 1 730 ? -8.148 1.621 24.995 1.00 80.31 730 PHE A C 1
ATOM 5202 O O . PHE A 1 730 ? -7.429 1.850 25.965 1.00 80.31 730 PHE A O 1
ATOM 5209 N N . SER A 1 731 ? -8.063 2.318 23.870 1.00 79.12 731 SER A N 1
ATOM 5210 C CA . SER A 1 731 ? -7.074 3.363 23.624 1.00 79.12 731 SER A CA 1
ATOM 5211 C C . SER A 1 731 ? -7.752 4.720 23.447 1.00 79.12 731 SER A C 1
ATOM 5213 O O . SER A 1 731 ? -8.961 4.815 23.223 1.00 79.12 731 SER A O 1
ATOM 5215 N N . THR A 1 732 ? -6.961 5.790 23.505 1.00 79.50 732 THR A N 1
ATOM 5216 C CA . THR A 1 732 ? -7.418 7.142 23.168 1.00 79.50 732 THR A CA 1
ATOM 5217 C C . THR A 1 732 ? -8.160 7.160 21.830 1.00 79.50 732 THR A C 1
ATOM 5219 O O . THR A 1 732 ? -7.686 6.661 20.810 1.00 79.50 732 THR A O 1
ATOM 5222 N N . GLY A 1 733 ? -9.351 7.751 21.837 1.00 74.88 733 GLY A N 1
ATOM 5223 C CA . GLY A 1 733 ? -10.251 7.844 20.698 1.00 74.88 733 GLY A CA 1
ATOM 5224 C C . GLY A 1 733 ? -11.291 6.727 20.595 1.00 74.88 733 GLY A C 1
ATOM 5225 O O . GLY A 1 733 ? -12.146 6.843 19.715 1.00 74.88 733 GLY A O 1
ATOM 5226 N N . ASP A 1 734 ? -11.239 5.681 21.422 1.00 79.38 734 ASP A N 1
ATOM 5227 C CA . ASP A 1 734 ? -12.247 4.612 21.436 1.00 79.38 734 ASP A CA 1
ATOM 5228 C C . ASP A 1 734 ? -13.543 5.076 22.126 1.00 79.38 734 ASP A C 1
ATOM 5230 O O . ASP A 1 734 ? -13.514 5.798 23.129 1.00 79.38 734 ASP A O 1
ATOM 5234 N N . ASP A 1 735 ? -14.691 4.682 21.570 1.00 83.75 735 ASP A N 1
ATOM 5235 C CA . ASP A 1 735 ? -16.002 4.917 22.172 1.00 83.75 735 ASP A CA 1
ATOM 5236 C C . ASP A 1 735 ? -16.246 3.912 23.306 1.00 83.75 735 ASP A C 1
ATOM 5238 O O . ASP A 1 735 ? -16.077 2.708 23.139 1.00 83.75 735 ASP A O 1
ATOM 5242 N N . VAL A 1 736 ? -16.717 4.393 24.453 1.00 87.38 736 VAL A N 1
ATOM 5243 C CA . VAL A 1 736 ? -17.039 3.564 25.618 1.00 87.38 736 VAL A CA 1
ATOM 5244 C C . VAL A 1 736 ? -18.413 3.910 26.164 1.00 87.38 736 VAL A C 1
ATOM 5246 O O . VAL A 1 736 ? -18.847 5.065 26.127 1.00 87.38 736 VAL A O 1
ATOM 5249 N N . MET A 1 737 ? -19.106 2.904 26.690 1.00 90.19 737 MET A N 1
ATOM 5250 C CA . MET A 1 737 ? -20.320 3.087 27.473 1.00 90.19 737 MET A CA 1
ATOM 5251 C C . MET A 1 737 ? -20.122 2.460 28.849 1.00 90.19 737 MET A C 1
ATOM 5253 O O . MET A 1 737 ? -19.799 1.282 28.969 1.00 90.19 737 MET A O 1
ATOM 5257 N N . PHE A 1 738 ? -20.347 3.241 29.896 1.00 92.94 738 PHE A N 1
ATOM 5258 C CA . PHE A 1 738 ? -20.366 2.759 31.271 1.00 92.94 738 PHE A CA 1
ATOM 5259 C C . PHE A 1 738 ? -21.802 2.771 31.779 1.00 92.94 738 PHE A C 1
ATOM 5261 O O . PHE A 1 738 ? -22.523 3.740 31.536 1.00 92.94 738 PHE A O 1
ATOM 5268 N N . GLN A 1 739 ? -22.219 1.722 32.489 1.00 92.94 739 GLN A N 1
ATOM 5269 C CA . GLN A 1 739 ? -23.547 1.648 33.101 1.00 92.94 739 GLN A CA 1
ATOM 5270 C C . GLN A 1 739 ? -23.462 1.603 34.625 1.00 92.94 739 GLN A C 1
ATOM 5272 O O . GLN A 1 739 ? -22.620 0.913 35.199 1.00 92.94 739 GLN A O 1
ATOM 5277 N N . GLY A 1 740 ? -24.356 2.335 35.285 1.00 93.00 740 GLY A N 1
ATOM 5278 C CA . GLY A 1 740 ? -24.501 2.359 36.738 1.00 93.00 740 GLY A CA 1
ATOM 5279 C C . GLY A 1 740 ? -23.293 2.896 37.514 1.00 93.00 740 GLY A C 1
ATOM 5280 O O . GLY A 1 740 ? -23.246 2.710 38.735 1.00 93.00 740 GLY A O 1
ATOM 5281 N N . VAL A 1 741 ? -22.339 3.550 36.844 1.00 96.94 741 VAL A N 1
ATOM 5282 C CA . VAL A 1 741 ? -21.143 4.140 37.466 1.00 96.94 741 VAL A CA 1
ATOM 5283 C C . VAL A 1 741 ? -21.522 5.281 38.398 1.00 96.94 741 VAL A C 1
ATOM 5285 O O . VAL A 1 741 ? -22.542 5.949 38.216 1.00 96.94 741 VAL A O 1
ATOM 5288 N N . VAL A 1 742 ? -20.709 5.494 39.431 1.00 97.62 742 VAL A N 1
ATOM 5289 C CA . VAL A 1 742 ? -21.022 6.428 40.513 1.00 97.62 742 VAL A CA 1
ATOM 5290 C C . VAL A 1 742 ? -20.183 7.688 40.388 1.00 97.62 742 VAL A C 1
ATOM 5292 O O . VAL A 1 742 ? -18.961 7.628 40.257 1.00 97.62 742 VAL A O 1
ATOM 5295 N N . VAL A 1 743 ? -20.829 8.845 40.496 1.00 96.62 743 VAL A N 1
ATOM 5296 C CA . VAL A 1 743 ? -20.150 10.141 40.570 1.00 96.62 743 VAL A CA 1
ATOM 5297 C C . VAL A 1 743 ? -19.487 10.281 41.939 1.00 96.62 743 VAL A C 1
ATOM 5299 O O . VAL A 1 743 ? -20.159 10.374 42.967 1.00 96.62 743 VAL A O 1
ATOM 5302 N N . THR A 1 744 ? -18.157 10.309 41.976 1.00 94.38 744 THR A N 1
ATOM 5303 C CA . THR A 1 744 ? -17.370 10.367 43.222 1.00 94.38 744 THR A CA 1
ATOM 5304 C C . THR A 1 744 ? -16.869 11.770 43.554 1.00 94.38 744 THR A C 1
ATOM 5306 O O . THR A 1 744 ? -16.537 12.049 44.708 1.00 94.38 744 THR A O 1
ATOM 5309 N N . GLY A 1 745 ? -16.858 12.679 42.577 1.00 90.94 745 GLY A N 1
ATOM 5310 C CA . GLY A 1 745 ? -16.492 14.082 42.762 1.00 90.94 745 GLY A CA 1
ATOM 5311 C C . GLY A 1 745 ? -16.994 14.958 41.630 1.00 90.94 745 GLY A C 1
ATOM 5312 O O . GLY A 1 745 ? -17.122 14.505 40.499 1.00 90.94 745 GLY A O 1
ATOM 5313 N N . VAL A 1 746 ? -17.245 16.232 41.923 1.00 89.88 746 VAL A N 1
ATOM 5314 C CA . VAL A 1 746 ? -17.648 17.226 40.922 1.00 89.88 746 VAL A CA 1
ATOM 5315 C C . VAL A 1 746 ? -16.714 18.419 41.040 1.00 89.88 746 VAL A C 1
ATOM 5317 O O . VAL A 1 746 ? -16.633 19.053 42.093 1.00 89.88 746 VAL A O 1
ATOM 5320 N N . ARG A 1 747 ? -15.992 18.732 39.962 1.00 83.00 747 ARG A N 1
ATOM 5321 C CA . ARG A 1 747 ? -15.070 19.866 39.943 1.00 83.00 747 ARG A CA 1
ATOM 5322 C C . ARG A 1 747 ? -15.874 21.159 39.844 1.00 83.00 747 ARG A C 1
ATOM 5324 O O . ARG A 1 747 ? -16.704 21.319 38.950 1.00 83.00 747 ARG A O 1
ATOM 5331 N N . LYS A 1 748 ? -15.617 22.104 40.753 1.00 70.12 748 LYS A N 1
ATOM 5332 C CA . LYS A 1 748 ? -16.216 23.444 40.663 1.00 70.12 748 LYS A CA 1
ATOM 5333 C C . LYS A 1 748 ? -15.717 24.156 39.398 1.00 70.12 748 LYS A C 1
ATOM 5335 O O . LYS A 1 748 ? -14.542 23.997 39.067 1.00 70.12 748 LYS A O 1
ATOM 5340 N N . PRO A 1 749 ? -16.556 24.963 38.724 1.00 67.81 749 PRO A N 1
ATOM 5341 C CA . PRO A 1 749 ? -16.130 25.673 37.530 1.00 67.81 749 PRO A CA 1
ATOM 5342 C C . PRO A 1 749 ? -14.969 26.636 37.805 1.00 67.81 749 PRO A C 1
ATOM 5344 O O . PRO A 1 749 ? -15.147 27.643 38.491 1.00 67.81 749 PRO A O 1
ATOM 5347 N N . VAL A 1 750 ? -13.783 26.341 37.269 1.00 63.81 750 VAL A N 1
ATOM 5348 C CA . VAL A 1 750 ? -12.605 27.220 37.333 1.00 63.81 750 VAL A CA 1
ATOM 5349 C C . VAL A 1 750 ? -11.995 27.295 35.933 1.00 63.81 750 VAL A C 1
ATOM 5351 O O . VAL A 1 750 ? -11.304 26.383 35.481 1.00 63.81 750 VAL A O 1
ATOM 5354 N N . GLY A 1 751 ? -12.267 28.391 35.221 1.00 64.94 751 GLY A N 1
ATOM 5355 C CA . GLY A 1 751 ? -11.786 28.587 33.851 1.00 64.94 751 GLY A CA 1
ATOM 5356 C C . GLY A 1 751 ? -12.469 27.658 32.840 1.00 64.94 751 GLY A C 1
ATOM 5357 O O . GLY A 1 751 ? -13.693 27.592 32.785 1.00 64.94 751 GLY A O 1
ATOM 5358 N N . SER A 1 752 ? -11.680 26.987 31.996 1.00 61.09 752 SER A N 1
ATOM 5359 C CA . SER A 1 752 ? -12.157 26.101 30.920 1.00 61.09 752 SER A CA 1
ATOM 5360 C C . SER A 1 752 ? -11.865 24.614 31.158 1.00 61.09 752 SER A C 1
ATOM 5362 O O . SER A 1 752 ? -11.900 23.841 30.206 1.00 61.09 752 SER A O 1
ATOM 5364 N N . SER A 1 753 ? -11.526 24.218 32.390 1.00 65.50 753 SER A N 1
ATOM 5365 C CA . SER A 1 753 ? -11.147 22.843 32.756 1.00 65.50 753 SER A CA 1
ATOM 5366 C C . SER A 1 753 ? -12.159 22.226 33.732 1.00 65.50 753 SER A C 1
ATOM 5368 O O . SER A 1 753 ? -11.801 21.708 34.787 1.00 65.50 753 SER A O 1
ATOM 5370 N N . ASN A 1 754 ? -13.449 22.322 33.416 1.00 85.44 754 ASN A N 1
ATOM 5371 C CA . ASN A 1 754 ? -14.507 21.769 34.261 1.00 85.44 754 ASN A CA 1
ATOM 5372 C C . ASN A 1 754 ? -14.657 20.254 34.028 1.00 85.44 754 ASN A C 1
ATOM 5374 O O . ASN A 1 754 ? -14.180 19.719 33.019 1.00 85.44 754 ASN A O 1
ATOM 5378 N N . GLY A 1 755 ? -15.287 19.557 34.977 1.00 91.75 755 GLY A N 1
ATOM 5379 C CA . GLY A 1 755 ? -15.537 18.122 34.859 1.00 91.75 755 GLY A CA 1
ATOM 5380 C C . GLY A 1 755 ? -15.991 17.449 36.151 1.00 91.75 755 GLY A C 1
ATOM 5381 O O . GLY A 1 755 ? -16.242 18.107 37.162 1.00 91.75 755 GLY A O 1
ATOM 5382 N N . PHE A 1 756 ? -16.099 16.128 36.131 1.00 93.50 756 PHE A N 1
ATOM 5383 C CA . PHE A 1 756 ? -16.478 15.311 37.286 1.00 93.50 756 PHE A CA 1
ATOM 5384 C C . PHE A 1 756 ? -15.757 13.961 37.254 1.00 93.50 756 PHE A C 1
ATOM 5386 O O . PHE A 1 756 ? -15.222 13.559 36.226 1.00 93.50 756 PHE A O 1
ATOM 5393 N N . TYR A 1 757 ? -15.707 13.286 38.397 1.00 94.38 757 TYR A N 1
ATOM 5394 C CA . TYR A 1 757 ? -15.004 12.022 38.589 1.00 94.38 757 TYR A CA 1
ATOM 5395 C C . TYR A 1 757 ? -16.012 10.888 38.717 1.00 94.38 757 TYR A C 1
ATOM 5397 O O . TYR A 1 757 ? -17.000 11.007 39.450 1.00 94.38 757 TYR A O 1
ATOM 5405 N N . LEU A 1 758 ? -15.743 9.791 38.020 1.00 96.75 758 LEU A N 1
ATOM 5406 C CA . LEU A 1 758 ? -16.539 8.573 38.040 1.00 96.75 758 LEU A CA 1
ATOM 5407 C C . LEU A 1 758 ? -15.743 7.424 38.639 1.00 96.75 758 LEU A C 1
ATOM 5409 O O . LEU A 1 758 ? -14.517 7.383 38.533 1.00 96.75 758 LEU A O 1
ATOM 5413 N N . SER A 1 759 ? -16.456 6.485 39.247 1.00 96.56 759 SER A N 1
ATOM 5414 C CA . SER A 1 759 ? -15.905 5.200 39.658 1.00 96.56 759 SER A CA 1
ATOM 5415 C C . SER A 1 759 ? -16.887 4.072 39.374 1.00 96.56 759 SER A C 1
ATOM 5417 O O . SER A 1 759 ? -18.107 4.275 39.402 1.00 96.56 759 SER A O 1
ATOM 5419 N N . ASP A 1 760 ? -16.348 2.884 39.115 1.00 96.44 760 ASP A N 1
ATOM 5420 C CA . ASP A 1 760 ? -17.126 1.655 39.087 1.00 96.44 760 ASP A CA 1
ATOM 5421 C C . ASP A 1 760 ? -17.881 1.474 40.420 1.00 96.44 760 ASP A C 1
ATOM 5423 O O . ASP A 1 760 ? -17.411 1.917 41.473 1.00 96.44 760 ASP A O 1
ATOM 5427 N N . PRO A 1 761 ? -19.060 0.819 40.424 1.00 93.38 761 PRO A N 1
ATOM 5428 C CA . PRO A 1 761 ? -19.855 0.634 41.643 1.00 93.38 761 PRO A CA 1
ATOM 5429 C C . PRO A 1 761 ? -19.093 -0.030 42.796 1.00 93.38 761 PRO A C 1
ATOM 5431 O O . PRO A 1 761 ? -19.418 0.218 43.958 1.00 93.38 761 PRO A O 1
ATOM 5434 N N . ASN A 1 762 ? -18.099 -0.855 42.457 1.00 91.94 762 ASN A N 1
ATOM 5435 C CA . ASN A 1 762 ? -17.144 -1.461 43.372 1.00 91.94 762 ASN A CA 1
ATOM 5436 C C . ASN A 1 762 ? -15.765 -0.827 43.112 1.00 91.94 762 ASN A C 1
ATOM 5438 O O . ASN A 1 762 ? -15.124 -1.205 42.132 1.00 91.94 762 ASN A O 1
ATOM 5442 N N . PRO A 1 763 ? -15.308 0.128 43.944 1.00 89.75 763 PRO A N 1
ATOM 5443 C CA . PRO A 1 763 ? -14.028 0.798 43.741 1.00 89.75 763 PRO A CA 1
ATOM 5444 C C . PRO A 1 763 ? -12.855 -0.181 43.732 1.00 89.75 763 PRO A C 1
ATOM 5446 O O . PRO A 1 763 ? -12.653 -0.929 44.690 1.00 89.75 763 PRO A O 1
ATOM 5449 N N . VAL A 1 764 ? -12.071 -0.130 42.662 1.00 93.44 764 VAL A N 1
ATOM 5450 C CA . VAL A 1 764 ? -10.846 -0.907 42.449 1.00 93.44 764 VAL A CA 1
ATOM 5451 C C . VAL A 1 764 ? -9.804 -0.020 41.760 1.00 93.44 764 VAL A C 1
ATOM 5453 O O . VAL A 1 764 ? -10.180 0.973 41.124 1.00 93.44 764 VAL A O 1
ATOM 5456 N N . PRO A 1 765 ? -8.499 -0.345 41.842 1.00 92.94 765 PRO A N 1
ATOM 5457 C CA . PRO A 1 765 ? -7.508 0.256 40.955 1.00 92.94 765 PRO A CA 1
ATOM 5458 C C . PRO A 1 765 ? -7.951 0.111 39.492 1.00 92.94 765 PRO A C 1
ATOM 5460 O O . PRO A 1 765 ? -8.531 -0.903 39.119 1.00 92.94 765 PRO A O 1
ATOM 5463 N N . TRP A 1 766 ? -7.691 1.127 38.674 1.00 93.69 766 TRP A N 1
ATOM 5464 C CA . TRP A 1 766 ? -8.182 1.329 37.304 1.00 93.69 766 TRP A CA 1
ATOM 5465 C C . TRP A 1 766 ? -9.683 1.617 37.170 1.00 93.69 766 TRP A C 1
ATOM 5467 O O . TRP A 1 766 ? -10.102 2.108 36.129 1.00 93.69 766 TRP A O 1
ATOM 5477 N N . GLY A 1 767 ? -10.495 1.412 38.207 1.00 95.19 767 GLY A N 1
ATOM 5478 C CA . GLY A 1 767 ? -11.952 1.585 38.170 1.00 95.19 767 GLY A CA 1
ATOM 5479 C C . GLY A 1 767 ? -12.441 3.027 38.326 1.00 95.19 767 GLY A C 1
ATOM 5480 O O . GLY A 1 767 ? -13.513 3.243 38.895 1.00 95.19 767 GLY A O 1
ATOM 5481 N N . CYS A 1 768 ? -11.659 4.028 37.907 1.00 95.56 768 CYS A N 1
ATOM 5482 C CA . CYS A 1 768 ? -12.020 5.445 38.015 1.00 95.56 768 CYS A CA 1
ATOM 5483 C C . CYS A 1 768 ? -11.570 6.245 36.794 1.00 95.56 768 CYS A C 1
ATOM 5485 O O . CYS A 1 768 ? -10.542 5.936 36.192 1.00 95.56 768 CYS A O 1
ATOM 5487 N N . ILE A 1 769 ? -12.320 7.288 36.440 1.00 95.38 769 ILE A N 1
ATOM 5488 C CA . ILE A 1 769 ? -12.017 8.134 35.280 1.00 95.38 769 ILE A CA 1
ATOM 5489 C C . ILE A 1 769 ? -12.535 9.560 35.478 1.00 95.38 769 ILE A C 1
ATOM 5491 O O . ILE A 1 769 ? -13.566 9.781 36.121 1.00 95.38 769 ILE A O 1
ATOM 5495 N N . PHE A 1 770 ? -11.814 10.535 34.930 1.00 94.25 770 PHE A N 1
ATOM 5496 C CA . PHE A 1 770 ? -12.256 11.924 34.876 1.00 94.25 770 PHE A CA 1
ATOM 5497 C C . PHE A 1 770 ? -13.078 12.176 33.609 1.00 94.25 770 PHE A C 1
ATOM 5499 O O . PHE A 1 770 ? -12.749 11.683 32.537 1.00 94.25 770 PHE A O 1
ATOM 5506 N N . VAL A 1 771 ? -14.143 12.966 33.710 1.00 95.06 771 VAL A N 1
ATOM 5507 C CA . VAL A 1 771 ? -14.976 13.374 32.574 1.00 95.06 771 VAL A CA 1
ATOM 5508 C C . VAL A 1 771 ? -14.839 14.873 32.369 1.00 95.06 771 VAL A C 1
ATOM 5510 O O . VAL A 1 771 ? -15.244 15.661 33.228 1.00 95.06 771 VAL A O 1
ATOM 5513 N N . HIS A 1 772 ? -14.292 15.277 31.224 1.00 90.94 772 HIS A N 1
ATOM 5514 C CA . HIS A 1 772 ? -14.051 16.675 30.902 1.00 90.94 772 HIS A CA 1
ATOM 5515 C C . HIS A 1 772 ? -15.271 17.328 30.234 1.00 90.94 772 HIS A C 1
ATOM 5517 O O . HIS A 1 772 ? -15.743 16.893 29.184 1.00 90.94 772 HIS A O 1
ATOM 5523 N N . THR A 1 773 ? -15.762 18.426 30.815 1.00 89.69 773 THR A N 1
ATOM 5524 C CA . THR A 1 773 ? -16.939 19.170 30.321 1.00 89.69 773 THR A CA 1
ATOM 5525 C C . THR A 1 773 ? -16.582 20.491 29.633 1.00 89.69 773 THR A C 1
ATOM 5527 O O . THR A 1 773 ? -17.461 21.294 29.322 1.00 89.69 773 THR A O 1
ATOM 5530 N N . GLY A 1 774 ? -15.296 20.775 29.405 1.00 84.69 774 GLY A N 1
ATOM 5531 C CA . GLY A 1 774 ? -14.860 22.066 28.870 1.00 84.69 774 GLY A CA 1
ATOM 5532 C C . GLY A 1 774 ? -15.220 23.226 29.803 1.00 84.69 774 GLY A C 1
ATOM 5533 O O . GLY A 1 774 ? -14.777 23.284 30.951 1.00 84.69 774 GLY A O 1
ATOM 5534 N N . LYS A 1 775 ? -16.018 24.175 29.297 1.00 82.12 775 LYS A N 1
ATOM 5535 C CA . LYS A 1 775 ? -16.516 25.338 30.059 1.00 82.12 775 LYS A CA 1
ATOM 5536 C C . LYS A 1 775 ? -17.844 25.069 30.766 1.00 82.12 775 LYS A C 1
ATOM 5538 O O . LYS A 1 775 ? -18.249 25.881 31.597 1.00 82.12 775 LYS A O 1
ATOM 5543 N N . ASP A 1 776 ? -18.505 23.958 30.464 1.00 83.69 776 ASP A N 1
ATOM 5544 C CA . ASP A 1 776 ? -19.832 23.678 30.993 1.00 83.69 776 ASP A CA 1
ATOM 5545 C C . ASP A 1 776 ? -19.745 23.187 32.436 1.00 83.69 776 ASP A C 1
ATOM 5547 O O . ASP A 1 776 ? -18.825 22.458 32.823 1.00 83.69 776 ASP A O 1
ATOM 5551 N N . THR A 1 777 ? -20.697 23.620 33.256 1.00 84.81 777 THR A N 1
ATOM 5552 C CA . THR A 1 777 ? -20.823 23.158 34.639 1.00 84.81 777 THR A CA 1
ATOM 5553 C C . THR A 1 777 ? -21.428 21.753 34.636 1.00 84.81 777 THR A C 1
ATOM 5555 O O . THR A 1 777 ? -22.485 21.574 34.026 1.00 84.81 777 THR A O 1
ATOM 5558 N N . PRO A 1 778 ? -20.822 20.767 35.322 1.00 88.81 778 PRO A N 1
ATOM 5559 C CA . PRO A 1 778 ? -21.422 19.444 35.462 1.00 88.81 778 PRO A CA 1
ATOM 5560 C C . PRO A 1 778 ? -22.829 19.521 36.068 1.00 88.81 778 PRO A C 1
ATOM 5562 O O . PRO A 1 778 ? -23.051 20.232 37.046 1.00 88.81 778 PRO A O 1
ATOM 5565 N N . THR A 1 779 ? -23.777 18.778 35.499 1.00 89.62 779 THR A N 1
ATOM 5566 C CA . THR A 1 779 ? -25.177 18.717 35.961 1.00 89.62 779 THR A CA 1
ATOM 5567 C C . THR A 1 779 ? -25.447 17.571 36.940 1.00 89.62 779 THR A C 1
ATOM 5569 O O . THR A 1 779 ? -26.574 17.412 37.401 1.00 89.62 779 THR A O 1
ATOM 5572 N N . VAL A 1 780 ? -24.419 16.781 37.252 1.00 93.19 780 VAL A N 1
ATOM 5573 C CA . VAL A 1 780 ? -24.464 15.639 38.172 1.00 93.19 780 VAL A CA 1
ATOM 5574 C C . VAL A 1 780 ? -24.065 16.036 39.594 1.00 93.19 780 VAL A C 1
ATOM 5576 O O . VAL A 1 780 ? -23.367 17.030 39.806 1.00 93.19 780 VAL A O 1
ATOM 5579 N N . SER A 1 781 ? -24.473 15.230 40.569 1.00 93.44 781 SER A N 1
ATOM 5580 C CA . SER A 1 781 ? -24.131 15.356 41.987 1.00 93.44 781 SER A CA 1
ATOM 5581 C C . SER A 1 781 ? -23.321 14.155 42.478 1.00 93.44 781 SER A C 1
ATOM 5583 O O . SER A 1 781 ? -23.456 13.043 41.976 1.00 93.44 781 SER A O 1
ATOM 5585 N N . VAL A 1 782 ? -22.474 14.362 43.492 1.00 92.75 782 VAL A N 1
ATOM 5586 C CA . VAL A 1 782 ? -21.730 13.261 44.131 1.00 92.75 782 VAL A CA 1
ATOM 5587 C C . VAL A 1 782 ? -22.712 12.243 44.716 1.00 92.75 782 VAL A C 1
ATOM 5589 O O . VAL A 1 782 ? -23.588 12.609 45.497 1.00 92.75 782 VAL A O 1
ATOM 5592 N N . GLY A 1 783 ? -22.526 10.971 44.370 1.00 94.38 783 GLY A N 1
ATOM 5593 C CA . GLY A 1 783 ? -23.404 9.858 44.727 1.00 94.38 783 GLY A CA 1
ATOM 5594 C C . GLY A 1 783 ? -24.384 9.454 43.625 1.00 94.38 783 GLY A C 1
ATOM 5595 O O . GLY A 1 783 ? -24.915 8.347 43.702 1.00 94.38 783 GLY A O 1
ATOM 5596 N N . ASP A 1 784 ? -24.600 10.284 42.598 1.00 97.25 784 ASP A N 1
ATOM 5597 C CA . ASP A 1 784 ? -25.450 9.918 41.460 1.00 97.25 784 ASP A CA 1
ATOM 5598 C C . ASP A 1 784 ? -24.918 8.657 40.771 1.00 97.25 784 ASP A C 1
ATOM 5600 O O . ASP A 1 784 ? -23.709 8.495 40.578 1.00 97.25 784 ASP A O 1
ATOM 5604 N N . ARG A 1 785 ? -25.840 7.773 40.385 1.00 96.81 785 ARG A N 1
ATOM 5605 C CA . ARG A 1 785 ? -25.585 6.624 39.517 1.00 96.81 785 ARG A CA 1
ATOM 5606 C C . ARG A 1 785 ? -26.037 6.978 38.116 1.00 96.81 785 ARG A C 1
ATOM 5608 O O . ARG A 1 785 ? -27.199 7.351 37.938 1.00 96.81 785 ARG A O 1
ATOM 5615 N N . ILE A 1 786 ? -25.128 6.871 37.158 1.00 96.56 786 ILE A N 1
ATOM 5616 C CA . ILE A 1 786 ? -25.371 7.279 35.779 1.00 96.56 786 ILE A CA 1
ATOM 5617 C C . ILE A 1 786 ? -24.936 6.195 34.801 1.00 96.56 786 ILE A C 1
ATOM 5619 O O . ILE A 1 786 ? -23.990 5.451 35.062 1.00 96.56 786 ILE A O 1
ATOM 5623 N N . ASP A 1 787 ? -25.580 6.185 33.641 1.00 94.62 787 ASP A N 1
ATOM 5624 C CA . ASP A 1 787 ? -25.028 5.574 32.443 1.00 94.62 787 ASP A CA 1
ATOM 5625 C C . ASP A 1 787 ? -24.405 6.689 31.598 1.00 94.62 787 ASP A C 1
ATOM 5627 O O . ASP A 1 787 ? -24.987 7.765 31.441 1.00 94.62 787 ASP A O 1
ATOM 5631 N N . ILE A 1 788 ? -23.217 6.469 31.052 1.00 94.31 788 ILE A N 1
ATOM 5632 C CA . ILE A 1 788 ? -22.517 7.476 30.257 1.00 94.31 788 ILE A CA 1
ATOM 5633 C C . ILE A 1 788 ? -21.869 6.835 29.039 1.00 94.31 788 ILE A C 1
ATOM 5635 O O . ILE A 1 788 ? -21.147 5.850 29.157 1.00 94.31 788 ILE A O 1
ATOM 5639 N N . LYS A 1 789 ? -22.113 7.416 27.865 1.00 92.25 789 LYS A N 1
ATOM 5640 C CA . LYS A 1 789 ? -21.402 7.106 26.625 1.00 92.25 789 LYS A CA 1
ATOM 5641 C C . LYS A 1 789 ? -20.447 8.246 26.298 1.00 92.25 789 LYS A C 1
ATOM 5643 O O . LYS A 1 789 ? -20.875 9.397 26.256 1.00 92.25 789 LYS A O 1
ATOM 5648 N N . GLY A 1 790 ? -19.181 7.953 26.042 1.00 90.94 790 GLY A N 1
ATOM 5649 C CA . GLY A 1 790 ? -18.176 8.959 25.705 1.00 90.94 790 GLY A CA 1
ATOM 5650 C C . GLY A 1 790 ? -17.011 8.371 24.924 1.00 90.94 790 GLY A C 1
ATOM 5651 O O . GLY A 1 790 ? -17.014 7.190 24.604 1.00 90.94 790 GLY A O 1
ATOM 5652 N N . VAL A 1 791 ? -16.017 9.206 24.634 1.00 88.19 791 VAL A N 1
ATOM 5653 C CA . VAL A 1 791 ? -14.791 8.804 23.937 1.00 88.19 791 VAL A CA 1
ATOM 5654 C C . VAL A 1 791 ? -13.624 8.922 24.908 1.00 88.19 791 VAL A C 1
ATOM 5656 O O . VAL A 1 791 ? -13.450 9.991 25.507 1.00 88.19 791 VAL A O 1
ATOM 5659 N N . LEU A 1 792 ? -12.850 7.845 25.058 1.00 89.38 792 LEU A N 1
ATOM 5660 C CA . LEU A 1 792 ? -11.613 7.844 25.839 1.00 89.38 792 LEU A CA 1
ATOM 5661 C C . LEU A 1 792 ? -10.605 8.820 25.237 1.00 89.38 792 LEU A C 1
ATOM 5663 O O . LEU A 1 792 ? -10.513 8.982 24.021 1.00 89.38 792 LEU A O 1
ATOM 5667 N N . ASP A 1 793 ? -9.856 9.486 26.095 1.00 89.56 793 ASP A N 1
ATOM 5668 C CA . ASP A 1 793 ? -8.873 10.487 25.722 1.00 89.56 793 ASP A CA 1
ATOM 5669 C C . ASP A 1 793 ? -7.753 10.529 26.758 1.00 89.56 793 ASP A C 1
ATOM 5671 O O . ASP A 1 793 ? -7.981 10.257 27.939 1.00 89.56 793 ASP A O 1
ATOM 5675 N N . GLU A 1 794 ? -6.558 10.912 26.325 1.00 86.12 794 GLU A N 1
ATOM 5676 C CA . GLU A 1 794 ? -5.420 11.122 27.211 1.00 86.12 794 GLU A CA 1
ATOM 5677 C C . GLU A 1 794 ? -4.914 12.549 27.041 1.00 86.12 794 GLU A C 1
ATOM 5679 O O . GLU A 1 794 ? -4.446 12.954 25.976 1.00 86.12 794 GLU A O 1
ATOM 5684 N N . TYR A 1 795 ? -5.015 13.337 28.110 1.00 82.44 795 TYR A N 1
ATOM 5685 C CA . TYR A 1 795 ? -4.647 14.746 28.077 1.00 82.44 795 TYR A CA 1
ATOM 5686 C C . TYR A 1 795 ? -3.647 15.067 29.179 1.00 82.44 795 TYR A C 1
ATOM 5688 O O . TYR A 1 795 ? -3.960 14.971 30.364 1.00 82.44 795 TYR A O 1
ATOM 5696 N N . ASN A 1 796 ? -2.438 15.477 28.783 1.00 80.62 796 ASN A N 1
ATOM 5697 C CA . ASN A 1 796 ? -1.311 15.738 29.688 1.00 80.62 796 ASN A CA 1
ATOM 5698 C C . ASN A 1 796 ? -1.001 14.564 30.642 1.00 80.62 796 ASN A C 1
ATOM 5700 O O . ASN A 1 796 ? -0.642 14.796 31.800 1.00 80.62 796 ASN A O 1
ATOM 5704 N N . GLY A 1 797 ? -1.141 13.327 30.153 1.00 77.12 797 GLY A N 1
ATOM 5705 C CA . GLY A 1 797 ? -0.899 12.103 30.920 1.00 77.12 797 GLY A CA 1
ATOM 5706 C C . GLY A 1 797 ? -2.040 11.693 31.855 1.00 77.12 797 GLY A C 1
ATOM 5707 O O . GLY A 1 797 ? -1.815 10.879 32.741 1.00 77.12 797 GLY A O 1
ATOM 5708 N N . LEU A 1 798 ? -3.238 12.283 31.721 1.00 84.69 798 LEU A N 1
ATOM 5709 C CA . LEU A 1 798 ? -4.438 11.873 32.454 1.00 84.69 798 LEU A CA 1
ATOM 5710 C C . LEU A 1 798 ? -5.425 11.168 31.518 1.00 84.69 798 LEU A C 1
ATOM 5712 O O . LEU A 1 798 ? -5.915 11.778 30.563 1.00 84.69 798 LEU A O 1
ATOM 5716 N N . ASN A 1 799 ? -5.786 9.932 31.864 1.00 87.25 799 ASN A N 1
ATOM 5717 C CA . ASN A 1 799 ? -6.876 9.194 31.224 1.00 87.25 799 ASN A CA 1
ATOM 5718 C C . ASN A 1 799 ? -8.245 9.802 31.580 1.00 87.25 799 ASN A C 1
ATOM 5720 O O . ASN A 1 799 ? -8.614 9.897 32.758 1.00 87.25 799 ASN A O 1
ATOM 5724 N N . GLN A 1 800 ? -9.023 10.192 30.570 1.00 92.25 800 GLN A N 1
ATOM 5725 C CA . GLN A 1 800 ? -10.305 10.878 30.736 1.00 92.25 800 GLN A CA 1
ATOM 5726 C C . GLN A 1 800 ? -11.332 10.509 29.649 1.00 92.25 800 GLN A C 1
ATOM 5728 O O . GLN A 1 800 ? -11.004 9.908 28.633 1.00 92.25 800 GLN A O 1
ATOM 5733 N N . LEU A 1 801 ? -12.591 10.912 29.842 1.00 93.88 801 LEU A N 1
ATOM 5734 C CA . LEU A 1 801 ? -13.558 11.067 28.754 1.00 93.88 801 LEU A CA 1
ATOM 5735 C C . LEU A 1 801 ? -13.547 12.517 28.268 1.00 93.88 801 LEU A C 1
ATOM 5737 O O . LEU A 1 801 ? -13.718 13.441 29.074 1.00 93.88 801 LEU A O 1
ATOM 5741 N N . LYS A 1 802 ? -13.386 12.727 26.958 1.00 91.38 802 LYS A N 1
ATOM 5742 C CA . LYS A 1 802 ? -13.415 14.076 26.369 1.00 91.38 802 LYS A CA 1
ATOM 5743 C C . LYS A 1 802 ? -14.835 14.644 26.267 1.00 91.38 802 LYS A C 1
ATOM 5745 O O . LYS A 1 802 ? -15.837 13.943 26.421 1.00 91.38 802 LYS A O 1
ATOM 5750 N N . ILE A 1 803 ? -14.914 15.941 25.971 1.00 88.50 803 ILE A N 1
ATOM 5751 C CA . ILE A 1 803 ? -16.179 16.650 25.740 1.00 88.50 803 ILE A CA 1
ATOM 5752 C C . ILE A 1 803 ? -16.998 16.004 24.605 1.00 88.50 803 ILE A C 1
ATOM 5754 O O . ILE A 1 803 ? -16.437 15.519 23.624 1.00 88.50 803 ILE A O 1
ATOM 5758 N N . GLY A 1 804 ? -18.332 16.037 24.725 1.00 85.31 804 GLY A N 1
ATOM 5759 C CA . GLY A 1 804 ? -19.265 15.446 23.751 1.00 85.31 804 GLY A CA 1
ATOM 5760 C C . GLY A 1 804 ? -19.886 14.112 24.183 1.00 85.31 804 GLY A C 1
ATOM 5761 O O . GLY A 1 804 ? -20.557 13.468 23.381 1.00 85.31 804 GLY A O 1
ATOM 5762 N N . PHE A 1 805 ? -19.684 13.705 25.438 1.00 91.56 805 PHE A N 1
ATOM 5763 C CA . PHE A 1 805 ? -20.320 12.529 26.031 1.00 91.56 805 PHE A CA 1
ATOM 5764 C C . PHE A 1 805 ? -21.839 12.713 26.220 1.00 91.56 805 PHE A C 1
ATOM 5766 O O . PHE A 1 805 ? -22.364 13.828 26.266 1.00 91.56 805 PHE A O 1
ATOM 5773 N N . GLN A 1 806 ? -22.549 11.600 26.380 1.00 92.25 806 GLN A N 1
ATOM 5774 C CA . GLN A 1 806 ? -23.987 11.537 26.621 1.00 92.25 806 GLN A CA 1
ATOM 5775 C C . GLN A 1 806 ? -24.254 10.811 27.935 1.00 92.25 806 GLN A C 1
ATOM 5777 O O . GLN A 1 806 ? -23.849 9.664 28.098 1.00 92.25 806 GLN A O 1
ATOM 5782 N N . ILE A 1 807 ? -24.950 11.472 28.861 1.00 92.94 807 ILE A N 1
ATOM 5783 C CA . ILE A 1 807 ? -25.437 10.841 30.091 1.00 92.94 807 ILE A CA 1
ATOM 5784 C C . ILE A 1 807 ? -26.875 10.377 29.872 1.00 92.94 807 ILE A C 1
ATOM 5786 O O . ILE A 1 807 ? -27.732 11.150 29.440 1.00 92.94 807 ILE A O 1
ATOM 5790 N N . THR A 1 808 ? -27.140 9.131 30.236 1.00 90.38 808 THR A N 1
ATOM 5791 C CA . THR A 1 808 ? -28.466 8.517 30.299 1.00 90.38 808 THR A CA 1
ATOM 5792 C C . THR A 1 808 ? -28.699 7.945 31.698 1.00 90.38 808 THR A C 1
ATOM 5794 O O . THR A 1 808 ? -27.753 7.733 32.447 1.00 90.38 808 THR A O 1
ATOM 5797 N N . ASN A 1 809 ? -29.960 7.720 32.082 1.00 86.31 809 ASN A N 1
ATOM 5798 C CA . ASN A 1 809 ? -30.323 7.066 33.350 1.00 86.31 809 ASN A CA 1
ATOM 5799 C C . ASN A 1 809 ? -29.596 7.621 34.591 1.00 86.31 809 ASN A C 1
ATOM 5801 O O . ASN A 1 809 ? -28.899 6.896 35.293 1.00 86.31 809 ASN A O 1
ATOM 5805 N N . SER A 1 810 ? -29.773 8.912 34.881 1.00 94.19 810 SER A N 1
ATOM 5806 C CA . SER A 1 810 ? -29.243 9.505 36.113 1.00 94.19 810 SER A CA 1
ATOM 5807 C C . SER A 1 810 ? -30.217 9.312 37.273 1.00 94.19 810 SER A C 1
ATOM 5809 O O . SER A 1 810 ? -31.365 9.764 37.214 1.00 94.19 810 SER A O 1
ATOM 5811 N N . THR A 1 811 ? -29.764 8.641 38.330 1.00 95.69 811 THR A N 1
ATOM 5812 C CA . THR A 1 811 ? -30.536 8.430 39.560 1.00 95.69 811 THR A CA 1
ATOM 5813 C C . THR A 1 811 ? -29.722 8.839 40.790 1.00 95.69 811 THR A C 1
ATOM 5815 O O . THR A 1 811 ? -28.547 8.481 40.883 1.00 95.69 811 THR A O 1
ATOM 5818 N N . PRO A 1 812 ? -30.317 9.556 41.762 1.00 95.19 812 PRO A N 1
ATOM 5819 C CA . PRO A 1 812 ? -29.627 9.881 43.005 1.00 95.19 812 PRO A CA 1
ATOM 5820 C C . PRO A 1 812 ? -29.211 8.622 43.772 1.00 95.19 812 PRO A C 1
ATOM 5822 O O . PRO A 1 812 ? -29.987 7.671 43.893 1.00 95.19 812 PRO A O 1
ATOM 5825 N N . GLY A 1 813 ? -28.011 8.636 44.344 1.00 92.31 813 GLY A N 1
ATOM 5826 C CA . GLY A 1 813 ? -27.467 7.527 45.122 1.00 92.31 813 GLY A CA 1
ATOM 5827 C C . GLY A 1 813 ? -26.583 7.985 46.281 1.00 92.31 813 GLY A C 1
ATOM 5828 O O . GLY A 1 813 ? -26.456 9.174 46.574 1.00 92.31 813 GLY A O 1
ATOM 5829 N N . ALA A 1 814 ? -25.996 7.015 46.984 1.00 90.50 814 ALA A N 1
ATOM 5830 C CA . ALA A 1 814 ? -25.060 7.280 48.070 1.00 90.50 814 ALA A CA 1
ATOM 5831 C C . ALA A 1 814 ? -23.618 7.392 47.533 1.00 90.50 814 ALA A C 1
ATOM 5833 O O . ALA A 1 814 ? -23.240 6.598 46.668 1.00 90.50 814 ALA A O 1
ATOM 5834 N N . PRO A 1 815 ? -22.791 8.313 48.064 1.00 89.25 815 PRO A N 1
ATOM 5835 C CA . PRO A 1 815 ? -21.371 8.382 47.730 1.00 89.25 815 PRO A CA 1
ATOM 5836 C C . PRO A 1 815 ? -20.632 7.086 48.083 1.00 89.25 815 PRO A C 1
ATOM 5838 O O . PRO A 1 815 ? -20.916 6.464 49.109 1.00 89.25 815 PRO A O 1
ATOM 5841 N N . LEU A 1 816 ? -19.635 6.719 47.275 1.00 92.75 816 LEU A N 1
ATOM 5842 C CA . LEU A 1 816 ? -18.741 5.602 47.584 1.00 92.75 816 LEU A CA 1
ATOM 5843 C C . LEU A 1 816 ? -17.725 5.988 48.669 1.00 92.75 816 LEU A C 1
ATOM 5845 O O . LEU A 1 816 ? -17.267 7.137 48.748 1.00 92.75 816 LEU A O 1
ATOM 5849 N N . ALA A 1 817 ? -17.360 5.011 49.502 1.00 91.31 817 ALA A N 1
ATOM 5850 C CA . ALA A 1 817 ? -16.233 5.150 50.416 1.00 91.31 817 ALA A CA 1
ATOM 5851 C C . ALA A 1 817 ? -14.923 5.279 49.610 1.00 91.31 817 ALA A C 1
ATOM 5853 O O . ALA A 1 817 ? -14.789 4.624 48.575 1.00 91.31 817 ALA A O 1
ATOM 5854 N N . PRO A 1 818 ? -13.970 6.121 50.047 1.00 92.19 818 PRO A N 1
ATOM 5855 C CA . PRO A 1 818 ? -12.680 6.233 49.377 1.00 92.19 818 PRO A CA 1
ATOM 5856 C C . PRO A 1 818 ? -11.863 4.945 49.539 1.00 92.19 818 PRO A C 1
ATOM 5858 O O . PRO A 1 818 ? -11.948 4.275 50.570 1.00 92.19 818 PRO A O 1
ATOM 5861 N N . MET A 1 819 ? -11.035 4.624 48.545 1.00 94.62 819 MET A N 1
ATOM 5862 C CA . MET A 1 819 ? -10.075 3.521 48.660 1.00 94.62 819 MET A CA 1
ATOM 5863 C C . MET A 1 819 ? -8.910 3.927 49.563 1.00 94.62 819 MET A C 1
ATOM 5865 O O . MET A 1 819 ? -8.317 4.984 49.359 1.00 94.62 819 MET A O 1
ATOM 5869 N N . VAL A 1 820 ? -8.568 3.101 50.550 1.00 95.75 820 VAL A N 1
ATOM 5870 C CA . VAL A 1 820 ? -7.423 3.367 51.432 1.00 95.75 820 VAL A CA 1
ATOM 5871 C C . VAL A 1 820 ? -6.133 2.982 50.713 1.00 95.75 820 VAL A C 1
ATOM 5873 O O . VAL A 1 820 ? -6.000 1.843 50.278 1.00 95.75 820 VAL A O 1
ATOM 5876 N N . VAL A 1 821 ? -5.194 3.923 50.607 1.00 95.94 821 VAL A N 1
ATOM 5877 C CA . VAL A 1 821 ? -3.918 3.764 49.889 1.00 95.94 821 VAL A CA 1
ATOM 5878 C C . VAL A 1 821 ? -2.764 4.405 50.662 1.00 95.94 821 VAL A C 1
ATOM 5880 O O . VAL A 1 821 ? -2.957 5.225 51.564 1.00 95.94 821 VAL A O 1
ATOM 5883 N N . THR A 1 822 ? -1.540 4.058 50.287 1.00 95.75 822 THR A N 1
ATOM 5884 C CA . THR A 1 822 ? -0.309 4.682 50.782 1.00 95.75 822 THR A CA 1
ATOM 5885 C C . THR A 1 822 ? 0.225 5.733 49.811 1.00 95.75 822 THR A C 1
ATOM 5887 O O . THR A 1 822 ? -0.037 5.693 48.610 1.00 95.75 822 THR A O 1
ATOM 5890 N N . VAL A 1 823 ? 1.046 6.667 50.305 1.00 95.25 823 VAL A N 1
ATOM 5891 C CA . VAL A 1 823 ? 1.737 7.632 49.424 1.00 95.25 823 VAL A CA 1
ATOM 5892 C C . VAL A 1 823 ? 2.656 6.907 48.438 1.00 95.25 823 VAL A C 1
ATOM 5894 O O . VAL A 1 823 ? 2.761 7.327 47.292 1.00 95.25 823 VAL A O 1
ATOM 5897 N N . ALA A 1 824 ? 3.286 5.807 48.860 1.00 94.31 824 ALA A N 1
ATOM 5898 C CA . ALA A 1 824 ? 4.164 5.002 48.013 1.00 94.31 824 ALA A CA 1
ATOM 5899 C C . ALA A 1 824 ? 3.433 4.418 46.792 1.00 94.31 824 ALA A C 1
ATOM 5901 O O . ALA A 1 824 ? 3.987 4.414 45.697 1.00 94.31 824 ALA A O 1
ATOM 5902 N N . GLU A 1 825 ? 2.183 3.979 46.951 1.00 94.12 825 GLU A N 1
ATOM 5903 C CA . GLU A 1 825 ? 1.369 3.476 45.838 1.00 94.12 825 GLU A CA 1
ATOM 5904 C C . GLU A 1 825 ? 0.994 4.574 44.843 1.00 94.12 825 GLU A C 1
ATOM 5906 O O . GLU A 1 825 ? 0.963 4.317 43.645 1.00 94.12 825 GLU A O 1
ATOM 5911 N N . LEU A 1 826 ? 0.769 5.801 45.321 1.00 93.50 826 LEU A N 1
ATOM 5912 C CA . LEU A 1 826 ? 0.377 6.937 44.482 1.00 93.50 826 LEU A CA 1
ATOM 5913 C C . LEU A 1 826 ? 1.536 7.584 43.708 1.00 93.50 826 LEU A C 1
ATOM 5915 O O . LEU A 1 826 ? 1.286 8.426 42.847 1.00 93.50 826 LEU A O 1
ATOM 5919 N N . VAL A 1 827 ? 2.788 7.220 44.005 1.00 91.94 827 VAL A N 1
ATOM 5920 C CA . VAL A 1 827 ? 3.984 7.732 43.301 1.00 91.94 827 VAL A CA 1
ATOM 5921 C C . VAL A 1 827 ? 4.878 6.634 42.720 1.00 91.94 827 VAL A C 1
ATOM 5923 O O . VAL A 1 827 ? 5.829 6.937 42.007 1.00 91.94 827 VAL A O 1
ATOM 5926 N N . GLY A 1 828 ? 4.603 5.369 43.041 1.00 87.31 828 GLY A N 1
ATOM 5927 C CA . GLY A 1 828 ? 5.338 4.207 42.547 1.00 87.31 828 GLY A CA 1
ATOM 5928 C C . GLY A 1 828 ? 4.756 3.631 41.255 1.00 87.31 828 GLY A C 1
ATOM 5929 O O . GLY A 1 828 ? 3.950 4.259 40.576 1.00 87.31 828 GLY A O 1
ATOM 5930 N N . ALA A 1 829 ? 5.127 2.387 40.941 1.00 85.69 829 ALA A N 1
ATOM 5931 C CA . ALA A 1 829 ? 4.708 1.697 39.715 1.00 85.69 829 ALA A CA 1
ATOM 5932 C C . ALA A 1 829 ? 3.180 1.547 39.560 1.00 85.69 829 ALA A C 1
ATOM 5934 O O . ALA A 1 829 ? 2.687 1.424 38.447 1.00 85.69 829 ALA A O 1
ATOM 5935 N N . ASN A 1 830 ? 2.426 1.597 40.664 1.00 86.81 830 ASN A N 1
ATOM 5936 C CA . ASN A 1 830 ? 0.968 1.459 40.653 1.00 86.81 830 ASN A CA 1
ATOM 5937 C C . ASN A 1 830 ? 0.228 2.805 40.556 1.00 86.81 830 ASN A C 1
ATOM 5939 O O . ASN A 1 830 ? -1.003 2.811 40.547 1.00 86.81 830 ASN A O 1
ATOM 5943 N N . ALA A 1 831 ? 0.936 3.937 40.500 1.00 89.69 831 ALA A N 1
ATOM 5944 C CA . ALA A 1 831 ? 0.335 5.268 40.593 1.00 89.69 831 ALA A CA 1
ATOM 5945 C C . ALA A 1 831 ? -0.743 5.519 39.529 1.00 89.69 831 ALA A C 1
ATOM 5947 O O . ALA A 1 831 ? -1.793 6.085 39.827 1.00 89.69 831 ALA A O 1
ATOM 5948 N N . GLU A 1 832 ? -0.502 5.046 38.308 1.00 88.38 832 GLU A N 1
ATOM 5949 C CA . GLU A 1 832 ? -1.408 5.190 37.167 1.00 88.38 832 GLU A CA 1
ATOM 5950 C C . GLU A 1 832 ? -2.781 4.546 37.411 1.00 88.38 832 GLU A C 1
ATOM 5952 O O . GLU A 1 832 ? -3.826 5.116 37.080 1.00 88.38 832 GLU A O 1
ATOM 5957 N N . SER A 1 833 ? -2.802 3.404 38.106 1.00 92.88 833 SER A N 1
ATOM 5958 C CA . SER A 1 833 ? -4.041 2.696 38.435 1.00 92.88 833 SER A CA 1
ATOM 5959 C C . SER A 1 833 ? -4.974 3.504 39.346 1.00 92.88 833 SER A C 1
ATOM 5961 O O . SER A 1 833 ? -6.181 3.289 39.338 1.00 92.88 833 SER A O 1
ATOM 5963 N N . TYR A 1 834 ? -4.457 4.475 40.101 1.00 94.19 834 TYR A N 1
ATOM 5964 C CA . TYR A 1 834 ? -5.260 5.292 41.013 1.00 94.19 834 TYR A CA 1
ATOM 5965 C C . TYR A 1 834 ? -5.659 6.654 40.436 1.00 94.19 834 TYR A C 1
ATOM 5967 O O . TYR A 1 834 ? -6.344 7.422 41.114 1.00 94.19 834 TYR A O 1
ATOM 5975 N N . GLU A 1 835 ? -5.273 6.974 39.200 1.00 92.12 835 GLU A N 1
ATOM 5976 C CA . GLU A 1 835 ? -5.663 8.231 38.556 1.00 92.12 835 GLU A CA 1
ATOM 5977 C C . GLU A 1 835 ? -7.180 8.413 38.547 1.00 92.12 835 GLU A C 1
ATOM 5979 O O . GLU A 1 835 ? -7.935 7.489 38.242 1.00 92.12 835 GLU A O 1
ATOM 5984 N N . SER A 1 836 ? -7.623 9.628 38.874 1.00 93.31 836 SER A N 1
ATOM 5985 C CA . SER A 1 836 ? -9.033 10.016 38.993 1.00 93.31 836 SER A CA 1
ATOM 5986 C C . SER A 1 836 ? -9.816 9.301 40.101 1.00 93.31 836 SER A C 1
ATOM 5988 O O . SER A 1 836 ? -10.996 9.598 40.298 1.00 93.31 836 SER A O 1
ATOM 5990 N N . CYS A 1 837 ? -9.195 8.399 40.863 1.00 94.62 837 CYS A N 1
ATOM 5991 C CA . CYS A 1 837 ? -9.855 7.721 41.969 1.00 94.62 837 CYS A CA 1
ATOM 5992 C C . CYS A 1 837 ? -9.936 8.597 43.209 1.00 94.62 837 CYS A C 1
ATOM 5994 O O . CYS A 1 837 ? -8.978 9.283 43.571 1.00 94.62 837 CYS A O 1
ATOM 5996 N N . ARG A 1 838 ? -11.072 8.510 43.911 1.00 93.94 838 ARG A N 1
ATOM 5997 C CA . ARG A 1 838 ? -11.208 9.078 45.250 1.00 93.94 838 ARG A CA 1
ATOM 5998 C C . ARG A 1 838 ? -10.579 8.129 46.266 1.00 93.94 838 ARG A C 1
ATOM 6000 O O . ARG A 1 838 ? -11.095 7.037 46.501 1.00 93.94 838 ARG A O 1
ATOM 6007 N N . VAL A 1 839 ? -9.484 8.558 46.877 1.00 95.88 839 VAL A N 1
ATOM 6008 C CA . VAL A 1 839 ? -8.678 7.741 47.790 1.00 95.88 839 VAL A CA 1
ATOM 6009 C C . VAL A 1 839 ? -8.526 8.409 49.160 1.00 95.88 839 VAL A C 1
ATOM 6011 O O . VAL A 1 839 ? -8.833 9.592 49.330 1.00 95.88 839 VAL A O 1
ATOM 6014 N N . GLU A 1 840 ? -8.091 7.633 50.149 1.00 96.25 840 GLU A N 1
ATOM 6015 C CA . GLU A 1 840 ? -7.780 8.064 51.509 1.00 96.25 840 GLU A CA 1
ATOM 6016 C C . GLU A 1 840 ? -6.377 7.595 51.904 1.00 96.25 840 GLU A C 1
ATOM 6018 O O . GLU A 1 840 ? -6.081 6.403 51.873 1.00 96.25 840 GLU A O 1
ATOM 6023 N N . ILE A 1 841 ? -5.529 8.530 52.327 1.00 96.00 841 ILE A N 1
ATOM 6024 C CA . ILE A 1 841 ? -4.207 8.238 52.887 1.00 96.00 841 ILE A CA 1
ATOM 6025 C C . ILE A 1 841 ? -4.303 8.373 54.403 1.00 96.00 841 ILE A C 1
ATOM 6027 O O . ILE A 1 841 ? -4.704 9.421 54.911 1.00 96.00 841 ILE A O 1
ATOM 6031 N N . GLN A 1 842 ? -3.913 7.332 55.135 1.00 95.56 842 GLN A N 1
ATOM 6032 C CA . GLN A 1 842 ? -3.947 7.316 56.599 1.00 95.56 842 GLN A CA 1
ATOM 6033 C C . GLN A 1 842 ? -2.598 7.712 57.200 1.00 95.56 842 GLN A C 1
ATOM 6035 O O . GLN A 1 842 ? -1.550 7.306 56.706 1.00 95.56 842 GLN A O 1
ATOM 6040 N N . THR A 1 843 ? -2.622 8.438 58.319 1.00 93.31 843 THR A N 1
ATOM 6041 C CA . THR A 1 843 ? -1.432 8.864 59.077 1.00 93.31 843 THR A CA 1
ATOM 6042 C C . THR A 1 843 ? -0.399 9.563 58.190 1.00 93.31 843 THR A C 1
ATOM 6044 O O . THR A 1 843 ? 0.618 8.986 57.800 1.00 93.31 843 THR A O 1
ATOM 6047 N N . VAL A 1 844 ? -0.664 10.824 57.857 1.00 94.19 844 VAL A N 1
ATOM 6048 C CA . VAL A 1 844 ? 0.147 11.591 56.905 1.00 94.19 844 VAL A CA 1
ATOM 6049 C C . VAL A 1 844 ? 0.547 12.940 57.486 1.00 94.19 844 VAL A C 1
ATOM 6051 O O . VAL A 1 844 ? -0.161 13.520 58.310 1.00 94.19 844 VAL A O 1
ATOM 6054 N N . SER A 1 845 ? 1.687 13.461 57.048 1.00 93.81 845 SER A N 1
ATOM 6055 C CA . SER A 1 845 ? 2.161 14.793 57.427 1.00 93.81 845 SER A CA 1
ATOM 6056 C C . SER A 1 845 ? 2.339 15.681 56.203 1.00 93.81 845 SER A C 1
ATOM 6058 O O . SER A 1 845 ? 2.541 15.182 55.101 1.00 93.81 845 SER A O 1
ATOM 6060 N N . THR A 1 846 ? 2.251 16.997 56.364 1.00 93.31 846 THR A N 1
ATOM 6061 C CA . THR A 1 846 ? 2.567 17.947 55.295 1.00 93.31 846 THR A CA 1
ATOM 6062 C C . THR A 1 846 ? 4.014 18.408 55.409 1.00 93.31 846 THR A C 1
ATOM 6064 O O . THR A 1 846 ? 4.452 18.873 56.463 1.00 93.31 846 THR A O 1
ATOM 6067 N N . VAL A 1 847 ? 4.763 18.329 54.314 1.00 92.88 847 VAL A N 1
ATOM 6068 C CA . VAL A 1 847 ? 6.160 18.783 54.219 1.00 92.88 847 VAL A CA 1
ATOM 6069 C C . VAL A 1 847 ? 6.313 19.818 53.110 1.00 92.88 847 VAL A C 1
ATOM 6071 O O . VAL A 1 847 ? 5.476 19.910 52.213 1.00 92.88 847 VAL A O 1
ATOM 6074 N N . THR A 1 848 ? 7.376 20.617 53.171 1.00 90.69 848 THR A N 1
ATOM 6075 C CA . THR A 1 848 ? 7.722 21.554 52.095 1.00 90.69 848 THR A CA 1
ATOM 6076 C C . THR A 1 848 ? 8.308 20.790 50.910 1.00 90.69 848 THR A C 1
ATOM 6078 O O . THR A 1 848 ? 9.234 20.002 51.091 1.00 90.69 848 THR A O 1
ATOM 6081 N N . MET A 1 849 ? 7.819 21.062 49.698 1.00 83.62 849 MET A N 1
ATOM 6082 C CA . MET A 1 849 ? 8.338 20.488 48.453 1.00 83.62 849 MET A CA 1
ATOM 6083 C C . MET A 1 849 ? 8.451 21.590 47.392 1.00 83.62 849 MET A C 1
ATOM 6085 O O . MET A 1 849 ? 7.451 22.056 46.840 1.00 83.62 849 MET A O 1
ATOM 6089 N N . GLY A 1 850 ? 9.678 22.046 47.124 1.00 83.31 850 GLY A N 1
ATOM 6090 C CA . GLY A 1 850 ? 9.918 23.230 46.294 1.00 83.31 850 GLY A CA 1
ATOM 6091 C C . GLY A 1 850 ? 9.235 24.474 46.879 1.00 83.31 850 GLY A C 1
ATOM 6092 O O . GLY A 1 850 ? 9.413 24.785 48.054 1.00 83.31 850 GLY A O 1
ATOM 6093 N N . SER A 1 851 ? 8.438 25.173 46.066 1.00 81.06 851 SER A N 1
ATOM 6094 C CA . SER A 1 851 ? 7.595 26.302 46.495 1.00 81.06 851 SER A CA 1
ATOM 6095 C C . SER A 1 851 ? 6.215 25.892 47.038 1.00 81.06 851 SER A C 1
ATOM 6097 O O . SER A 1 851 ? 5.432 26.763 47.412 1.00 81.06 851 SER A O 1
ATOM 6099 N N . GLY A 1 852 ? 5.900 24.592 47.060 1.00 86.69 852 GLY A N 1
ATOM 6100 C CA . GLY A 1 852 ? 4.603 24.052 47.467 1.00 86.69 852 GLY A CA 1
ATOM 6101 C C . GLY A 1 852 ? 4.676 23.146 48.697 1.00 86.69 852 GLY A C 1
ATOM 6102 O O . GLY A 1 852 ? 5.660 23.133 49.442 1.00 86.69 852 GLY A O 1
ATOM 6103 N N . ILE A 1 853 ? 3.610 22.370 48.895 1.00 92.44 853 ILE A N 1
ATOM 6104 C CA . ILE A 1 853 ? 3.505 21.374 49.961 1.00 92.44 853 ILE A CA 1
ATOM 6105 C C . ILE A 1 853 ? 3.299 19.971 49.385 1.00 92.44 853 ILE A C 1
ATOM 6107 O O . ILE A 1 853 ? 2.760 19.804 48.292 1.00 92.44 853 ILE A O 1
ATOM 6111 N N . ALA A 1 854 ? 3.715 18.959 50.137 1.00 93.56 854 ALA A N 1
ATOM 6112 C CA . ALA A 1 854 ? 3.494 17.557 49.818 1.00 93.56 854 ALA A CA 1
ATOM 6113 C C . ALA A 1 854 ? 2.925 16.809 51.023 1.00 93.56 854 ALA A C 1
ATOM 6115 O O . ALA A 1 854 ? 3.226 17.145 52.169 1.00 93.56 854 ALA A O 1
ATOM 6116 N N . PHE A 1 855 ? 2.128 15.781 50.752 1.00 95.19 855 PHE A N 1
ATOM 6117 C CA . PHE A 1 855 ? 1.721 14.791 51.739 1.00 95.19 855 PHE A CA 1
ATOM 6118 C C . PHE A 1 855 ? 2.806 13.717 51.838 1.00 95.19 855 PHE A C 1
ATOM 6120 O O . PHE A 1 855 ? 3.162 13.096 50.838 1.00 95.19 855 PHE A O 1
ATOM 6127 N N . ALA A 1 856 ? 3.345 13.525 53.039 1.00 93.94 856 ALA A N 1
ATOM 6128 C CA . ALA A 1 856 ? 4.453 12.631 53.334 1.00 93.94 856 ALA A CA 1
ATOM 6129 C C . ALA A 1 856 ? 4.032 11.512 54.290 1.00 93.94 856 ALA A C 1
ATOM 6131 O O . ALA A 1 856 ? 3.475 11.767 55.365 1.00 93.94 856 ALA A O 1
ATOM 6132 N N . GLN A 1 857 ? 4.363 10.281 53.906 1.00 94.88 857 GLN A N 1
ATOM 6133 C CA . GLN A 1 857 ? 4.154 9.064 54.684 1.00 94.88 857 GLN A CA 1
ATOM 6134 C C . GLN A 1 857 ? 5.414 8.199 54.546 1.00 94.88 857 GLN A C 1
ATOM 6136 O O . GLN A 1 857 ? 5.734 7.710 53.463 1.00 94.88 857 GLN A O 1
ATOM 6141 N N . GLY A 1 858 ? 6.171 8.048 55.636 1.00 90.50 858 GLY A N 1
ATOM 6142 C CA . GLY A 1 858 ? 7.492 7.414 55.584 1.00 90.50 858 GLY A CA 1
ATOM 6143 C C . GLY A 1 858 ? 8.482 8.217 54.730 1.00 90.50 858 GLY A C 1
ATOM 6144 O O . GLY A 1 858 ? 8.635 9.421 54.927 1.00 90.50 858 GLY A O 1
ATOM 6145 N N . SER A 1 859 ? 9.163 7.552 53.794 1.00 91.25 859 SER A N 1
ATOM 6146 C CA . SER A 1 859 ? 10.086 8.182 52.836 1.00 91.25 859 SER A CA 1
ATOM 6147 C C . SER A 1 859 ? 9.406 8.699 51.563 1.00 91.25 859 SER A C 1
ATOM 6149 O O . SER A 1 859 ? 10.054 9.384 50.773 1.00 91.25 859 SER A O 1
ATOM 6151 N N . SER A 1 860 ? 8.127 8.384 51.348 1.00 94.62 860 SER A N 1
ATOM 6152 C CA . SER A 1 860 ? 7.387 8.756 50.139 1.00 94.62 860 SER A CA 1
ATOM 6153 C C . SER A 1 860 ? 6.654 10.083 50.323 1.00 94.62 860 SER A C 1
ATOM 6155 O O . SER A 1 860 ? 6.124 10.377 51.398 1.00 94.62 860 SER A O 1
ATOM 6157 N N . GLN A 1 861 ? 6.611 10.883 49.257 1.00 94.50 861 GLN A N 1
ATOM 6158 C CA . GLN A 1 861 ? 5.958 12.191 49.230 1.00 94.50 861 GLN A CA 1
ATOM 6159 C C . GLN A 1 861 ? 5.176 12.349 47.927 1.00 94.50 861 GLN A C 1
ATOM 6161 O O . GLN A 1 861 ? 5.698 12.013 46.868 1.00 94.50 861 GLN A O 1
ATOM 6166 N N . ILE A 1 862 ? 3.960 12.892 47.999 1.00 93.38 862 ILE A N 1
ATOM 6167 C CA . ILE A 1 862 ? 3.160 13.276 46.829 1.00 93.38 862 ILE A CA 1
ATOM 6168 C C . ILE A 1 862 ? 2.791 14.754 46.915 1.00 93.38 862 ILE A C 1
ATOM 6170 O O . ILE A 1 862 ? 2.379 15.238 47.973 1.00 93.38 862 ILE A O 1
ATOM 6174 N N . ARG A 1 863 ? 2.944 15.485 45.808 1.00 92.56 863 ARG A N 1
ATOM 6175 C CA . ARG A 1 863 ? 2.625 16.914 45.738 1.00 92.56 863 ARG A CA 1
ATOM 6176 C C . ARG A 1 863 ? 1.148 17.132 46.059 1.00 92.56 863 ARG A C 1
ATOM 6178 O O . ARG A 1 863 ? 0.277 16.576 45.400 1.00 92.56 863 ARG A O 1
ATOM 6185 N N . ALA A 1 864 ? 0.866 17.961 47.056 1.00 92.06 864 ALA A N 1
ATOM 6186 C CA . ALA A 1 864 ? -0.490 18.363 47.397 1.00 92.06 864 ALA A CA 1
ATOM 6187 C C . ALA A 1 864 ? -0.850 19.611 46.592 1.00 92.06 864 ALA A C 1
ATOM 6189 O O . ALA A 1 864 ? -0.142 20.620 46.647 1.00 92.06 864 ALA A O 1
ATOM 6190 N N . SER A 1 865 ? -1.948 19.547 45.851 1.00 87.31 865 SER A N 1
ATOM 6191 C CA . SER A 1 865 ? -2.316 20.578 44.891 1.00 87.31 865 SE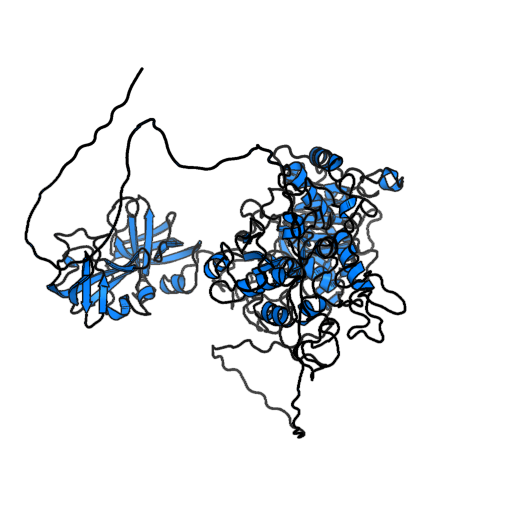R A CA 1
ATOM 6192 C C . SER A 1 865 ? -3.697 21.153 45.184 1.00 87.31 865 SER A C 1
ATOM 6194 O O . SER A 1 865 ? -4.618 20.455 45.608 1.00 87.31 865 SER A O 1
ATOM 6196 N N . ASN A 1 866 ? -3.833 22.465 44.999 1.00 84.00 866 ASN A N 1
ATOM 6197 C CA . ASN A 1 866 ? -5.041 23.218 45.323 1.00 84.00 866 ASN A CA 1
ATOM 6198 C C . ASN A 1 866 ? -5.942 23.462 44.101 1.00 84.00 866 ASN A C 1
ATOM 6200 O O . ASN A 1 866 ? -6.886 24.245 44.197 1.00 84.00 866 ASN A O 1
ATOM 6204 N N . PHE A 1 867 ? -5.695 22.792 42.966 1.00 78.12 867 PHE A N 1
ATOM 6205 C CA . PHE A 1 867 ? -6.424 23.015 41.707 1.00 78.12 867 PHE A CA 1
ATOM 6206 C C . PHE A 1 867 ? -7.945 22.843 41.798 1.00 78.12 867 PHE A C 1
ATOM 6208 O O . PHE A 1 867 ? -8.670 23.420 40.985 1.00 78.12 867 PHE A O 1
ATOM 6215 N N . ILE A 1 868 ? -8.430 22.042 42.749 1.00 77.50 868 ILE A N 1
ATOM 6216 C CA . ILE A 1 868 ? -9.865 21.822 42.991 1.00 77.50 868 ILE A CA 1
ATOM 6217 C C . ILE A 1 868 ? -10.285 22.189 44.420 1.00 77.50 868 ILE A C 1
ATOM 6219 O O . ILE A 1 868 ? -11.400 21.879 44.840 1.00 77.50 868 ILE A O 1
ATOM 6223 N N . TRP A 1 869 ? -9.401 22.853 45.168 1.00 83.12 869 TRP A N 1
ATOM 6224 C CA . TRP A 1 869 ? -9.651 23.230 46.550 1.00 83.12 869 TRP A CA 1
ATOM 6225 C C . TRP A 1 869 ? -10.693 24.341 46.635 1.00 83.12 869 TRP A C 1
ATOM 6227 O O . TRP A 1 869 ? -10.578 25.387 45.995 1.00 83.12 869 TRP A O 1
ATOM 6237 N N . ALA A 1 870 ? -11.705 24.129 47.467 1.00 74.50 870 ALA A N 1
ATOM 6238 C CA . ALA A 1 870 ? -12.803 25.062 47.656 1.00 74.50 870 ALA A CA 1
ATOM 6239 C C . ALA A 1 870 ? -13.197 25.263 49.130 1.00 74.50 870 ALA A C 1
ATOM 6241 O O . ALA A 1 870 ? -14.315 25.712 49.395 1.00 74.50 870 ALA A O 1
ATOM 6242 N N . GLY A 1 871 ? -12.306 24.891 50.059 1.00 67.25 871 GLY A N 1
ATOM 6243 C CA . GLY A 1 871 ? -12.421 25.108 51.506 1.00 67.25 871 GLY A CA 1
ATOM 6244 C C . GLY A 1 871 ? -11.736 26.396 51.978 1.00 67.25 871 GLY A C 1
ATOM 6245 O O . GLY A 1 871 ? -11.559 27.330 51.196 1.00 67.25 871 GLY A O 1
ATOM 6246 N N . GLY A 1 872 ? -11.356 26.445 53.258 1.00 70.31 872 GLY A N 1
ATOM 6247 C CA . GLY A 1 872 ? -10.617 27.548 53.877 1.00 70.31 872 GLY A CA 1
ATOM 6248 C C . GLY A 1 872 ? -9.181 27.711 53.359 1.00 70.31 872 GLY A C 1
ATOM 6249 O O . GLY A 1 872 ? -8.894 27.541 52.176 1.00 70.31 872 GLY A O 1
ATOM 6250 N N . ALA A 1 873 ? -8.243 28.087 54.227 1.00 81.38 873 ALA A N 1
ATOM 6251 C CA . ALA A 1 873 ? -6.838 28.169 53.825 1.00 81.38 873 ALA A CA 1
ATOM 6252 C C . ALA A 1 873 ? -6.304 26.768 53.473 1.00 81.38 873 ALA A C 1
ATOM 6254 O O . ALA A 1 873 ? -6.461 25.838 54.262 1.00 81.38 873 ALA A O 1
ATOM 6255 N N . PHE A 1 874 ? -5.660 26.626 52.309 1.00 84.88 874 PHE A N 1
ATOM 6256 C CA . PHE A 1 874 ? -5.019 25.367 51.914 1.00 84.88 874 PHE A CA 1
ATOM 6257 C C . PHE A 1 874 ? -3.969 24.954 52.966 1.00 84.88 874 PHE A C 1
ATOM 6259 O O . PHE A 1 874 ? -3.315 25.841 53.531 1.00 84.88 874 PHE A O 1
ATOM 6266 N N . PRO A 1 875 ? -3.799 23.650 53.260 1.00 83.88 875 PRO A N 1
ATOM 6267 C CA . PRO A 1 875 ? -2.870 23.186 54.286 1.00 83.88 875 PRO A CA 1
ATOM 6268 C C . PRO A 1 875 ? -1.458 23.772 54.148 1.00 83.88 875 PRO A C 1
ATOM 6270 O O . PRO A 1 875 ? -0.912 23.916 53.056 1.00 83.88 875 PRO A O 1
ATOM 6273 N N . THR A 1 876 ? -0.851 24.090 55.291 1.00 86.75 876 THR A N 1
ATOM 6274 C CA . THR A 1 876 ? 0.546 24.533 55.388 1.00 86.75 876 THR A CA 1
ATOM 6275 C C . THR A 1 876 ? 1.451 23.357 55.745 1.00 86.75 876 THR A C 1
ATOM 6277 O O . THR A 1 876 ? 0.989 22.375 56.330 1.00 86.75 876 THR A O 1
ATOM 6280 N N . ALA A 1 877 ? 2.751 23.462 55.463 1.00 86.62 877 ALA A N 1
ATOM 6281 C CA . ALA A 1 877 ? 3.738 22.482 55.920 1.00 86.62 877 ALA A CA 1
ATOM 6282 C C . ALA A 1 877 ? 3.784 22.376 57.462 1.00 86.62 877 ALA A C 1
ATOM 6284 O O . ALA A 1 877 ? 3.475 23.336 58.175 1.00 86.62 877 ALA A O 1
ATOM 6285 N N . GLY A 1 878 ? 4.182 21.209 57.973 1.00 88.44 878 GLY A N 1
ATOM 6286 C CA . GLY A 1 878 ? 4.364 20.929 59.400 1.00 88.44 878 GLY A CA 1
ATOM 6287 C C . GLY A 1 878 ? 3.100 20.493 60.149 1.00 88.44 878 GLY A C 1
ATOM 6288 O O . GLY A 1 878 ? 3.081 20.537 61.379 1.00 88.44 878 GLY A O 1
ATOM 6289 N N . LYS A 1 879 ? 2.035 20.096 59.446 1.00 89.94 879 LYS A N 1
ATOM 6290 C CA . LYS A 1 879 ? 0.808 19.546 60.044 1.00 89.94 879 LYS A CA 1
ATOM 6291 C C . LYS A 1 879 ? 0.786 18.027 59.913 1.00 89.94 879 LYS A C 1
ATOM 6293 O O . LYS A 1 879 ? 1.400 17.472 59.010 1.00 89.94 879 LYS A O 1
ATOM 6298 N N . SER A 1 880 ? 0.105 17.359 60.835 1.00 92.00 880 SER A N 1
ATOM 6299 C CA . SER A 1 880 ? -0.190 15.925 60.761 1.00 92.00 880 SER A CA 1
ATOM 6300 C C . SER A 1 880 ? -1.698 15.741 60.704 1.00 92.00 880 SER A C 1
ATOM 6302 O O . SER A 1 880 ? -2.423 16.566 61.256 1.00 92.00 880 SER A O 1
ATOM 6304 N N . TYR A 1 881 ? -2.125 14.692 60.013 1.00 94.12 881 TYR A N 1
ATOM 6305 C CA . TYR A 1 881 ? -3.519 14.340 59.795 1.00 94.12 881 TYR A CA 1
ATOM 6306 C C . TYR A 1 881 ? -3.694 12.841 60.041 1.00 94.12 881 TYR A C 1
ATOM 6308 O O . TYR A 1 881 ? -2.905 12.029 59.540 1.00 94.12 881 TYR A O 1
ATOM 6316 N N . ALA A 1 882 ? -4.737 12.465 60.783 1.00 94.19 882 ALA A N 1
ATOM 6317 C CA . ALA A 1 882 ? -5.140 11.072 60.948 1.00 94.19 882 ALA A CA 1
ATOM 6318 C C . ALA A 1 882 ? -5.493 10.426 59.599 1.00 94.19 882 ALA A C 1
ATOM 6320 O O . ALA A 1 882 ? -5.115 9.281 59.346 1.00 94.19 882 ALA A O 1
ATOM 6321 N N . SER A 1 883 ? -6.151 11.172 58.708 1.00 95.19 883 SER A N 1
ATOM 6322 C CA . SER A 1 883 ? -6.304 10.792 57.304 1.00 95.19 883 SER A CA 1
ATOM 6323 C C . SER A 1 883 ? -6.567 11.990 56.397 1.00 95.19 883 SER A C 1
ATOM 6325 O O . SER A 1 883 ? -7.096 13.013 56.834 1.00 95.19 883 SER A O 1
ATOM 6327 N N . VAL A 1 884 ? -6.207 11.866 55.119 1.00 94.62 884 VAL A N 1
ATOM 6328 C CA . VAL A 1 884 ? -6.547 12.843 54.075 1.00 94.62 884 VAL A CA 1
ATOM 6329 C C . VAL A 1 884 ? -7.234 12.153 52.909 1.00 94.62 884 VAL A C 1
ATOM 6331 O O . VAL A 1 884 ? -6.771 11.125 52.423 1.00 94.62 884 VAL A O 1
ATOM 6334 N N . ARG A 1 885 ? -8.328 12.734 52.426 1.00 94.75 885 ARG A N 1
ATOM 6335 C CA . ARG A 1 885 ? -9.114 12.252 51.287 1.00 94.75 885 ARG A CA 1
ATOM 6336 C C . ARG A 1 885 ? -8.900 13.156 50.074 1.00 94.75 885 ARG A C 1
ATOM 6338 O O . ARG A 1 885 ? -8.631 14.345 50.215 1.00 94.75 885 ARG A O 1
ATOM 6345 N N . GLY A 1 886 ? -8.973 12.607 48.873 1.00 93.19 886 GLY A N 1
ATOM 6346 C CA . GLY A 1 886 ? -8.732 13.392 47.664 1.00 93.19 886 GLY A CA 1
ATOM 6347 C C . GLY A 1 886 ? -8.696 12.546 46.406 1.00 93.19 886 GLY A C 1
ATOM 6348 O O . GLY A 1 886 ? -8.997 11.354 46.448 1.00 93.19 886 GLY A O 1
ATOM 6349 N N . PHE A 1 887 ? -8.341 13.181 45.293 1.00 93.25 887 PHE A N 1
ATOM 6350 C CA . PHE A 1 887 ? -8.122 12.508 44.016 1.00 93.25 887 PHE A CA 1
ATOM 6351 C C . PHE A 1 887 ? -6.639 12.438 43.677 1.00 93.25 887 PHE A C 1
ATOM 6353 O O . PHE A 1 887 ? -5.915 13.411 43.883 1.00 93.25 887 PHE A O 1
ATOM 6360 N N . SER A 1 888 ? -6.199 11.310 43.124 1.00 91.06 888 SER A N 1
ATOM 6361 C CA . SER A 1 888 ? -4.896 11.231 42.459 1.00 91.06 888 SER A CA 1
ATOM 6362 C C . SER A 1 888 ? -5.013 11.731 41.015 1.00 91.06 888 SER A C 1
ATOM 6364 O O . SER A 1 888 ? -6.009 11.457 40.342 1.00 91.06 888 SER A O 1
ATOM 6366 N N . SER A 1 889 ? -4.025 12.489 40.541 1.00 88.38 889 SER A N 1
ATOM 6367 C CA . SER A 1 889 ? -3.993 13.065 39.191 1.00 88.38 889 SER A CA 1
ATOM 6368 C C . SER A 1 889 ? -2.563 13.171 38.662 1.00 88.38 889 SER A C 1
ATOM 6370 O O . SER A 1 889 ? -1.599 13.129 39.428 1.00 88.38 889 SER A O 1
ATOM 6372 N N . VAL A 1 890 ? -2.435 13.369 37.350 1.00 84.12 890 VAL A N 1
ATOM 6373 C CA . VAL A 1 890 ? -1.190 13.764 36.674 1.00 84.12 890 VAL A CA 1
ATOM 6374 C C . VAL A 1 890 ? -1.396 15.120 36.016 1.00 84.12 890 VAL A C 1
ATOM 6376 O O . VAL A 1 890 ? -2.462 15.377 35.453 1.00 84.12 890 VAL A O 1
ATOM 6379 N N . PHE A 1 891 ? -0.400 15.999 36.097 1.00 70.25 891 PHE A N 1
ATOM 6380 C CA . PHE A 1 891 ? -0.388 17.238 35.326 1.00 70.25 891 PHE A CA 1
ATOM 6381 C C . PHE A 1 891 ? 1.035 17.598 34.897 1.00 70.25 891 PHE A C 1
ATOM 6383 O O . PHE A 1 891 ? 1.919 17.761 35.732 1.00 70.25 891 PHE A O 1
ATOM 6390 N N . GLY A 1 892 ? 1.270 17.721 33.587 1.00 65.88 892 GLY A N 1
ATOM 6391 C CA . GLY A 1 892 ? 2.591 18.082 33.053 1.00 65.88 892 GLY A CA 1
ATOM 6392 C C . GLY A 1 892 ? 3.693 17.056 33.353 1.00 65.88 892 GLY A C 1
ATOM 6393 O O . GLY A 1 892 ? 4.859 17.431 33.413 1.00 65.88 892 GLY A O 1
ATOM 6394 N N . GLY A 1 893 ? 3.322 15.788 33.565 1.00 68.75 893 GLY A N 1
ATOM 6395 C CA . GLY A 1 893 ? 4.231 14.699 33.943 1.00 68.75 893 GLY A CA 1
ATOM 6396 C C . GLY A 1 893 ? 4.408 14.498 35.453 1.00 68.75 893 GLY A C 1
ATOM 6397 O O . GLY A 1 893 ? 4.929 13.462 35.860 1.00 68.75 893 GLY A O 1
ATOM 6398 N N . ASP A 1 894 ? 3.926 15.424 36.289 1.00 80.75 894 ASP A N 1
ATOM 6399 C CA . ASP A 1 894 ? 4.031 15.329 37.748 1.00 80.75 894 ASP A CA 1
ATOM 6400 C C . ASP A 1 894 ? 2.771 14.716 38.379 1.00 80.75 894 ASP A C 1
ATOM 6402 O O . ASP A 1 894 ? 1.638 15.035 38.010 1.00 80.75 894 ASP A O 1
ATOM 6406 N N . ARG A 1 895 ? 2.974 13.847 39.379 1.00 87.75 895 ARG A N 1
ATOM 6407 C CA . ARG A 1 895 ? 1.907 13.214 40.171 1.00 87.75 895 ARG A CA 1
ATOM 6408 C C . ARG A 1 895 ? 1.425 14.162 41.269 1.00 87.75 895 ARG A C 1
ATOM 6410 O O . ARG A 1 895 ? 2.223 14.650 42.074 1.00 87.75 895 ARG A O 1
ATOM 6417 N N . GLU A 1 896 ? 0.116 14.376 41.345 1.00 90.69 896 GLU A N 1
ATOM 6418 C CA . GLU A 1 896 ? -0.511 15.292 42.298 1.00 90.69 896 GLU A CA 1
ATOM 6419 C C . GLU A 1 896 ? -1.646 14.636 43.096 1.00 90.69 896 GLU A C 1
ATOM 6421 O O . GLU A 1 896 ? -2.351 13.745 42.620 1.00 90.69 896 GLU A O 1
ATOM 6426 N N . TYR A 1 897 ? -1.847 15.130 44.319 1.00 93.50 897 TYR A N 1
ATOM 6427 C CA . TYR A 1 897 ? -2.948 14.779 45.208 1.00 93.50 897 TYR A CA 1
ATOM 6428 C C . TYR A 1 897 ? -3.863 15.981 45.433 1.00 93.50 897 TYR A C 1
ATOM 6430 O O . TYR A 1 897 ? -3.415 17.053 45.851 1.00 93.50 897 TYR A O 1
ATOM 6438 N N . LEU A 1 898 ? -5.155 15.789 45.183 1.00 91.00 898 LEU A N 1
ATOM 6439 C CA . LEU A 1 898 ? -6.149 16.849 45.065 1.00 91.00 898 LEU A CA 1
ATOM 6440 C C . LEU A 1 898 ? -7.246 16.711 46.140 1.00 91.00 898 LEU A C 1
ATOM 6442 O O . LEU A 1 898 ? -8.287 16.098 45.879 1.00 91.00 898 LEU A O 1
ATOM 6446 N N . PRO A 1 899 ? -7.056 17.259 47.355 1.00 90.12 899 PRO A N 1
ATOM 6447 C CA . PRO A 1 899 ? -8.141 17.405 48.323 1.00 90.12 899 PRO A CA 1
ATOM 6448 C C . PRO A 1 899 ? -9.104 18.518 47.874 1.00 90.12 899 PRO A C 1
ATOM 6450 O O . PRO A 1 899 ? -8.689 19.501 47.254 1.00 90.12 899 PRO A O 1
ATOM 6453 N N . GLN A 1 900 ? -10.395 18.399 48.194 1.00 84.94 900 GLN A N 1
ATOM 6454 C CA . GLN A 1 900 ? -11.403 19.366 47.741 1.00 84.94 900 GLN A CA 1
ATOM 6455 C C . GLN A 1 900 ? -11.767 20.385 48.817 1.00 84.94 900 GLN A C 1
ATOM 6457 O O . GLN A 1 900 ? -11.999 21.553 48.505 1.00 84.94 900 GLN A O 1
ATOM 6462 N N . THR A 1 901 ? -11.866 19.971 50.080 1.00 86.44 901 THR A N 1
ATOM 6463 C CA . THR A 1 901 ? -12.321 20.844 51.177 1.00 86.44 901 THR A CA 1
ATOM 6464 C C . THR A 1 901 ? -11.648 20.505 52.503 1.00 86.44 901 THR A C 1
ATOM 6466 O O . THR A 1 901 ? -11.013 19.463 52.636 1.00 86.44 901 THR A O 1
ATOM 6469 N N . ASP A 1 902 ? -11.864 21.341 53.524 1.00 86.75 902 ASP A N 1
ATOM 6470 C CA . ASP A 1 902 ? -11.402 21.067 54.893 1.00 86.75 902 ASP A CA 1
ATOM 6471 C C . ASP A 1 902 ? -11.925 19.727 55.437 1.00 86.75 902 ASP A C 1
ATOM 6473 O O . ASP A 1 902 ? -11.246 19.076 56.221 1.00 86.75 902 ASP A O 1
ATOM 6477 N N . ALA A 1 903 ? -13.102 19.272 54.989 1.00 87.56 903 ALA A N 1
ATOM 6478 C CA . ALA A 1 903 ? -13.684 17.998 55.414 1.00 87.56 903 ALA A CA 1
ATOM 6479 C C . ALA A 1 903 ? -12.909 16.770 54.905 1.00 87.56 903 ALA A C 1
ATOM 6481 O O . ALA A 1 903 ? -13.063 15.671 55.446 1.00 87.56 903 ALA A O 1
ATOM 6482 N N . ASP A 1 904 ? -12.079 16.943 53.876 1.00 89.50 904 ASP A N 1
ATOM 6483 C CA . ASP A 1 904 ? -11.200 15.887 53.396 1.00 89.50 904 ASP A CA 1
ATOM 6484 C C . ASP A 1 904 ? -9.943 15.735 54.267 1.00 89.50 904 ASP A C 1
ATOM 6486 O O . ASP A 1 904 ? -9.244 14.736 54.135 1.00 89.50 904 ASP A O 1
ATOM 6490 N N . LEU A 1 905 ? -9.656 16.680 55.168 1.00 91.81 905 LEU A N 1
ATOM 6491 C CA . LEU A 1 905 ? -8.488 16.662 56.046 1.00 91.81 905 LEU A CA 1
ATOM 6492 C C . LEU A 1 905 ? -8.926 16.328 57.479 1.00 91.81 905 LEU A C 1
ATOM 6494 O O . LEU A 1 905 ? -9.436 17.188 58.194 1.00 91.81 905 LEU A O 1
ATOM 6498 N N . THR A 1 906 ? -8.724 15.084 57.913 1.00 93.19 906 THR A N 1
ATOM 6499 C CA . THR A 1 906 ? -9.023 14.649 59.285 1.00 93.19 906 THR A CA 1
ATOM 6500 C C . THR A 1 906 ? -7.802 14.926 60.171 1.00 93.19 906 THR A C 1
ATOM 6502 O O . THR A 1 906 ? -6.769 14.297 59.936 1.00 93.19 906 THR A O 1
ATOM 6505 N N . PRO A 1 907 ? -7.872 15.859 61.144 1.00 84.31 907 PRO A N 1
ATOM 6506 C CA . PRO A 1 907 ? -6.732 16.232 61.988 1.00 84.31 907 PRO A CA 1
ATOM 6507 C C . PRO A 1 907 ? -6.122 15.076 62.780 1.00 84.31 907 PRO A C 1
ATOM 6509 O O . PRO A 1 907 ? -6.869 14.136 63.137 1.00 84.31 907 PRO A O 1
#